Protein AF-A0A3D3HEV9-F1 (afdb_monomer_lite)

pLDDT: mean 81.68, std 17.15, range [24.77, 97.94]

Secondary structure (DSSP, 8-state):
-HHHHHHHHHHHHHHHHHHHHHHHHHHHHHHHHHHHSHHHHH-HHHHHHHHHHHHHHHHHHHHSTTTHHHHHHS-HHHHHHHHHHHHHHHHHHHHHHHHHHHHH--HHHHHHHHHHHHHHHHHHHHHIIIIIHHHHHHHHHHHHHHHHHHHTTS----------------------PPP-------TTTHHHHHHHHHHHHHHHHHHHHHHHHT--GGGGGGHHHHHHHHHHHHHHHHHHHHHHHHHHHHS---------TT--S--S---THHHHHHHHHHHHHHHTT--HHHHHT--HHHHHHHHHHHHHH--GGGHHHHHHHHH-TTS-HHHHHHHHHHHHHHHHHHS-TTTTTTTTTTT---HHHHHHHHHHH-TT---HHHHHHHHT-SSHHHHHHHHHHHHHTT-GGGHHHHHHHTTSTTTHHHHHHHHHHH-HHHHTTTGGGG--TT--HHHHHHHHHHHHHS-HHHHHHHHHHHHHHS-HHHHHHHHHHHHHTT----HHHHHHHHHHHHHHHHHHHHHHHHHHHHHHTT-HHHHHHHHHHHHHHHHHHHHHHHHHH-HHHHHHHS-SS----HHHHHHHHHHHHHH--TTTHHHHHHHHS-SSHHHHHHHHTTTS------SS-HHHHHHTS-TTTS-HHHHHHHHHHHHHHT-S--HHHHHHHHT-S-HHHHHHHHHHHHHH-THHHHTTGGGS-HHHHHHHHHHHHT-S-GGGSHHHHHHHHHHHSTTS-HHHHHHHHHH-EEESS------TTEEEEEEE-TTS-EEEEEEEHHHHHHHHHH-GGGHHHHHHHHHHT------

Radius of gyration: 35.68 Å; chains: 1; bounding box: 74×69×114 Å

Structure (mmCIF, N/CA/C/O backbone):
data_AF-A0A3D3HEV9-F1
#
_entry.id   AF-A0A3D3HEV9-F1
#
loop_
_atom_site.group_PDB
_atom_site.id
_atom_site.type_symbol
_atom_site.label_atom_id
_atom_site.label_alt_id
_atom_site.label_comp_id
_atom_site.label_asym_id
_atom_site.label_entity_id
_atom_site.label_seq_id
_atom_site.pdbx_PDB_ins_code
_atom_site.Cartn_x
_atom_site.Cartn_y
_atom_site.Cartn_z
_atom_site.occupancy
_atom_site.B_iso_or_equiv
_atom_site.auth_seq_id
_atom_site.auth_comp_id
_atom_site.auth_asym_id
_atom_site.auth_atom_id
_atom_site.pdbx_PDB_model_num
ATOM 1 N N . MET A 1 1 ? 18.171 28.756 20.410 1.00 47.81 1 MET A N 1
ATOM 2 C CA . MET A 1 1 ? 16.978 27.870 20.411 1.00 47.81 1 MET A CA 1
ATOM 3 C C . MET A 1 1 ? 17.091 26.664 21.354 1.00 47.81 1 MET A C 1
ATOM 5 O O . MET A 1 1 ? 16.066 26.246 21.878 1.00 47.81 1 MET A O 1
ATOM 9 N N . SER A 1 2 ? 18.293 26.125 21.615 1.00 47.84 2 SER A N 1
ATOM 10 C CA . SER A 1 2 ? 18.543 25.139 22.692 1.00 47.84 2 SER A CA 1
ATOM 11 C C . SER A 1 2 ? 18.054 25.634 24.064 1.00 47.84 2 SER A C 1
ATOM 13 O O . SER A 1 2 ? 17.262 24.965 24.726 1.00 47.84 2 SER A O 1
ATOM 15 N N . ASP A 1 3 ? 18.437 26.858 24.432 1.00 50.62 3 ASP A N 1
ATOM 16 C CA . ASP A 1 3 ? 18.192 27.388 25.782 1.00 50.62 3 ASP A CA 1
ATOM 17 C C . ASP A 1 3 ? 16.736 27.796 26.014 1.00 50.62 3 ASP A C 1
ATOM 19 O O . ASP A 1 3 ? 16.202 27.668 27.112 1.00 50.62 3 ASP A O 1
ATOM 23 N N . THR A 1 4 ? 16.038 28.209 24.955 1.00 56.72 4 THR A N 1
ATOM 24 C CA . THR A 1 4 ? 14.591 28.432 25.010 1.00 56.72 4 THR A CA 1
ATOM 25 C C . THR A 1 4 ? 13.845 27.118 25.228 1.00 56.72 4 THR A C 1
ATOM 27 O O . THR A 1 4 ? 12.918 27.074 26.029 1.00 56.72 4 THR A O 1
ATOM 30 N N . PHE A 1 5 ? 14.269 26.024 24.585 1.00 56.19 5 PHE A N 1
ATOM 31 C CA . PHE A 1 5 ? 13.621 24.719 24.742 1.00 56.19 5 PHE A CA 1
ATOM 32 C C . PHE A 1 5 ? 13.861 24.119 26.137 1.00 56.19 5 PHE A C 1
ATOM 34 O O . PHE A 1 5 ? 12.940 23.558 26.732 1.00 56.19 5 PHE A O 1
ATOM 41 N N . SER A 1 6 ? 15.063 24.289 26.700 1.00 62.12 6 SER A N 1
ATOM 42 C CA . SER A 1 6 ? 15.364 23.849 28.069 1.00 62.12 6 SER A CA 1
ATOM 43 C C . SER A 1 6 ? 14.582 24.652 29.119 1.00 62.12 6 SER A C 1
ATOM 45 O O . SER A 1 6 ? 14.041 24.057 30.054 1.00 62.12 6 SER A O 1
ATOM 47 N N . ALA A 1 7 ? 14.429 25.968 28.927 1.00 62.28 7 ALA A N 1
ATOM 48 C CA . ALA A 1 7 ? 13.611 26.832 29.781 1.00 62.28 7 ALA A CA 1
ATOM 49 C C . ALA A 1 7 ? 12.104 26.509 29.702 1.00 62.28 7 ALA A C 1
ATOM 51 O O . ALA A 1 7 ? 11.393 26.547 30.708 1.00 62.28 7 ALA A O 1
ATOM 52 N N . ILE A 1 8 ? 11.602 26.135 28.522 1.00 62.03 8 ILE A N 1
ATOM 53 C CA . ILE A 1 8 ? 10.216 25.673 28.347 1.00 62.03 8 ILE A CA 1
ATOM 54 C C . ILE A 1 8 ? 10.008 24.329 29.062 1.00 62.03 8 ILE A C 1
ATOM 56 O O . ILE A 1 8 ? 9.010 24.132 29.755 1.00 62.03 8 ILE A O 1
ATOM 60 N N . GLN A 1 9 ? 10.977 23.414 28.973 1.00 66.00 9 GLN A N 1
ATOM 61 C CA . GLN A 1 9 ? 10.880 22.105 29.617 1.00 66.00 9 GLN A CA 1
ATOM 62 C C . GLN A 1 9 ? 10.893 22.199 31.152 1.00 66.00 9 GLN A C 1
ATOM 64 O O . GLN A 1 9 ? 10.229 21.407 31.828 1.00 66.00 9 GLN A O 1
ATOM 69 N N . THR A 1 10 ? 11.646 23.141 31.727 1.00 70.69 10 THR A N 1
ATOM 70 C CA . THR A 1 10 ? 11.640 23.374 33.178 1.00 70.69 10 THR A CA 1
ATOM 71 C C . THR A 1 10 ? 10.323 23.988 33.635 1.00 70.69 10 THR A C 1
ATOM 73 O O . THR A 1 10 ? 9.765 23.503 34.620 1.00 70.69 10 THR A O 1
ATOM 76 N N . ARG A 1 11 ? 9.776 24.966 32.900 1.00 73.38 11 ARG A N 1
ATOM 77 C CA . ARG A 1 11 ? 8.462 25.565 33.186 1.00 73.38 11 ARG A CA 1
ATOM 78 C C . ARG A 1 11 ? 7.336 24.526 33.180 1.00 73.38 11 ARG A C 1
ATOM 80 O O . ARG A 1 11 ? 6.598 24.445 34.161 1.00 73.38 11 ARG A O 1
ATOM 87 N N . SER A 1 12 ? 7.295 23.659 32.168 1.00 69.44 12 SER A N 1
ATOM 88 C CA . SER A 1 12 ? 6.254 22.629 32.063 1.00 69.44 12 SER A CA 1
ATOM 89 C C . SER A 1 12 ? 6.296 21.613 33.197 1.00 69.44 12 SER A C 1
ATOM 91 O O . SER A 1 12 ? 5.265 21.204 33.735 1.00 69.44 12 SER A O 1
ATOM 93 N N . ARG A 1 13 ? 7.499 21.261 33.666 1.00 76.44 13 ARG A N 1
ATOM 94 C CA . ARG A 1 13 ? 7.643 20.397 34.845 1.00 76.44 13 ARG A CA 1
ATOM 95 C C . ARG A 1 13 ? 7.087 21.035 36.111 1.00 76.44 13 ARG A C 1
ATOM 97 O O . ARG A 1 13 ? 6.565 20.301 36.947 1.00 76.44 13 ARG A O 1
ATOM 104 N N . TRP A 1 14 ? 7.214 22.350 36.276 1.00 78.94 14 TRP A N 1
ATOM 105 C CA . TRP A 1 14 ? 6.667 23.047 37.439 1.00 78.94 14 TRP A CA 1
ATOM 106 C C . TRP A 1 14 ? 5.146 23.051 37.418 1.00 78.94 14 TRP A C 1
ATOM 108 O O . TRP A 1 14 ? 4.549 22.590 38.384 1.00 78.94 14 TRP A O 1
ATOM 118 N N . VAL A 1 15 ? 4.531 23.459 36.306 1.00 77.69 15 VAL A N 1
ATOM 119 C CA . VAL A 1 15 ? 3.066 23.460 36.149 1.00 77.69 15 VAL A CA 1
ATOM 120 C C . VAL A 1 15 ? 2.495 22.067 36.404 1.00 77.69 15 VAL A C 1
ATOM 122 O O . VAL A 1 15 ? 1.557 21.897 37.183 1.00 77.69 15 VAL A O 1
ATOM 125 N N . PHE A 1 16 ? 3.121 21.050 35.815 1.00 77.19 16 PHE A N 1
ATOM 126 C CA . PHE A 1 16 ? 2.688 19.672 35.970 1.00 77.19 16 PHE A CA 1
ATOM 127 C C . PHE A 1 16 ? 2.822 19.170 37.418 1.00 77.19 16 PHE A C 1
ATOM 129 O O . PHE A 1 16 ? 1.889 18.579 37.959 1.00 77.19 16 PHE A O 1
ATOM 136 N N . ARG A 1 17 ? 3.951 19.446 38.088 1.00 81.00 17 ARG A N 1
ATOM 137 C CA . ARG A 1 17 ? 4.142 19.101 39.508 1.00 81.00 17 ARG A CA 1
ATOM 138 C C . ARG A 1 17 ? 3.174 19.848 40.420 1.00 81.00 17 ARG A C 1
ATOM 140 O O . ARG A 1 17 ? 2.695 19.254 41.379 1.00 81.00 17 ARG A O 1
ATOM 147 N N . SER A 1 18 ? 2.864 21.107 40.121 1.00 81.31 18 SER A N 1
ATOM 148 C CA . SER A 1 18 ? 1.887 21.902 40.867 1.00 81.31 18 SER A CA 1
ATOM 149 C C . SER A 1 18 ? 0.478 21.326 40.740 1.00 81.31 18 SER A C 1
ATOM 151 O O . SER A 1 18 ? -0.194 21.161 41.753 1.00 81.31 18 SER A O 1
ATOM 153 N N . ALA A 1 19 ? 0.050 20.940 39.536 1.00 79.81 19 ALA A N 1
ATOM 154 C CA . ALA A 1 19 ? -1.237 20.274 39.336 1.00 79.81 19 ALA A CA 1
ATOM 155 C C . ALA A 1 19 ? -1.311 18.927 40.069 1.00 79.81 19 ALA A C 1
ATOM 157 O O . ALA A 1 19 ? -2.301 18.633 40.735 1.00 79.81 19 ALA A O 1
ATOM 158 N N . GLN A 1 20 ? -0.232 18.140 40.030 1.00 80.69 20 GLN A N 1
ATOM 159 C CA . GLN A 1 20 ? -0.152 16.888 40.781 1.00 80.69 20 GLN A CA 1
ATOM 160 C C . GLN A 1 20 ? -0.212 17.100 42.290 1.00 80.69 20 GLN A C 1
ATOM 162 O O . GLN A 1 20 ? -0.960 16.402 42.970 1.00 80.69 20 GLN A O 1
ATOM 167 N N . ALA A 1 21 ? 0.544 18.064 42.813 1.00 83.62 21 ALA A N 1
ATOM 168 C CA . ALA A 1 21 ? 0.503 18.412 44.225 1.00 83.62 21 ALA A CA 1
ATOM 169 C C . ALA A 1 21 ? -0.914 18.832 44.633 1.00 83.62 21 ALA A C 1
ATOM 171 O O . ALA A 1 21 ? -1.434 18.319 45.619 1.00 83.62 21 ALA A O 1
ATOM 172 N N . MET A 1 22 ? -1.578 19.671 43.833 1.00 84.31 22 MET A N 1
ATOM 173 C CA . MET A 1 22 ? -2.960 20.083 44.079 1.00 84.31 22 MET A CA 1
ATOM 174 C C . MET A 1 22 ? -3.942 18.911 44.056 1.00 84.31 22 MET A C 1
ATOM 176 O O . MET A 1 22 ? -4.799 18.835 44.933 1.00 84.31 22 MET A O 1
ATOM 180 N N . MET A 1 23 ? -3.808 17.963 43.125 1.00 83.56 23 MET A N 1
ATOM 181 C CA . MET A 1 23 ? -4.648 16.760 43.105 1.00 83.56 23 MET A CA 1
ATOM 182 C C . MET A 1 23 ? -4.414 15.873 44.332 1.00 83.56 23 MET A C 1
ATOM 184 O O . MET A 1 23 ? -5.381 15.384 44.914 1.00 83.56 23 MET A O 1
ATOM 188 N N . VAL A 1 24 ? -3.158 15.681 44.750 1.00 85.62 24 VAL A N 1
ATOM 189 C CA . VAL A 1 24 ? -2.804 14.904 45.951 1.00 85.62 24 VAL A CA 1
ATOM 190 C C . VAL A 1 24 ? -3.357 15.572 47.209 1.00 85.62 24 VAL A C 1
ATOM 192 O O . VAL A 1 24 ? -3.979 14.895 48.022 1.00 85.62 24 VAL A O 1
ATOM 195 N N . ILE A 1 25 ? -3.195 16.891 47.339 1.00 86.44 25 ILE A N 1
ATOM 196 C CA . ILE A 1 25 ? -3.716 17.680 48.463 1.00 86.44 25 ILE A CA 1
ATOM 197 C C . ILE A 1 25 ? -5.242 17.618 48.498 1.00 86.44 25 ILE A C 1
ATOM 199 O O . ILE A 1 25 ? -5.814 17.309 49.537 1.00 86.44 25 ILE A O 1
ATOM 203 N N . THR A 1 26 ? -5.910 17.855 47.367 1.00 86.44 26 THR A N 1
ATOM 204 C CA . THR A 1 26 ? -7.379 17.840 47.297 1.00 86.44 26 THR A CA 1
ATOM 205 C C . THR A 1 26 ? -7.926 16.447 47.596 1.00 86.44 26 THR A C 1
ATOM 207 O O . THR A 1 26 ? -8.893 16.303 48.334 1.00 86.44 26 THR A O 1
ATOM 210 N N . THR A 1 27 ? -7.264 15.401 47.098 1.00 87.44 27 THR A N 1
ATOM 211 C CA . THR A 1 27 ? -7.624 14.009 47.395 1.00 87.44 27 THR A CA 1
ATOM 212 C C . THR A 1 27 ? -7.443 13.678 48.875 1.00 87.44 27 THR A C 1
ATOM 214 O O . THR A 1 27 ? -8.326 13.067 49.476 1.00 87.44 27 THR A O 1
ATOM 217 N N . ALA A 1 28 ? -6.334 14.108 49.481 1.00 85.12 28 ALA A N 1
ATOM 218 C CA . ALA A 1 28 ? -6.087 13.928 50.906 1.00 85.12 28 ALA A CA 1
ATOM 219 C C . ALA A 1 28 ? -7.110 14.688 51.764 1.00 85.12 28 ALA A C 1
ATOM 221 O O . ALA A 1 28 ? -7.599 14.147 52.752 1.00 85.12 28 ALA A O 1
ATOM 222 N N . LEU A 1 29 ? -7.483 15.905 51.354 1.00 86.12 29 LEU A N 1
ATOM 223 C CA . LEU A 1 29 ? -8.503 16.714 52.018 1.00 86.12 29 LEU A CA 1
ATOM 224 C C . LEU A 1 29 ? -9.887 16.063 51.927 1.00 86.12 29 LEU A C 1
ATOM 226 O O . LEU A 1 29 ? -10.583 15.984 52.932 1.00 86.12 29 LEU A O 1
ATOM 230 N N . ILE A 1 30 ? -10.265 15.547 50.751 1.00 87.31 30 ILE A N 1
ATOM 231 C CA . ILE A 1 30 ? -11.503 14.781 50.562 1.00 87.31 30 ILE A CA 1
ATOM 232 C C . ILE A 1 30 ? -11.519 13.552 51.479 1.00 87.31 30 ILE A C 1
ATOM 234 O O . ILE A 1 30 ? -12.519 13.310 52.149 1.00 87.31 30 ILE A O 1
ATOM 238 N N . LEU A 1 31 ? -10.422 12.789 51.538 1.00 85.38 31 LEU A N 1
ATOM 239 C CA . LEU A 1 31 ? -10.304 11.620 52.418 1.00 85.38 31 LEU A CA 1
ATOM 240 C C . LEU A 1 31 ? -10.447 12.002 53.895 1.00 85.38 31 LEU A C 1
ATOM 242 O O . LEU A 1 31 ? -11.214 11.362 54.608 1.00 85.38 31 LEU A O 1
ATOM 246 N N . ALA A 1 32 ? -9.763 13.059 54.336 1.00 83.44 32 ALA A N 1
ATOM 247 C CA . ALA A 1 32 ? -9.844 13.546 55.711 1.00 83.44 32 ALA A CA 1
ATOM 248 C C . ALA A 1 32 ? -11.256 14.049 56.063 1.00 83.44 32 ALA A C 1
ATOM 250 O O . ALA A 1 32 ? -11.784 13.731 57.128 1.00 83.44 32 ALA A O 1
ATOM 251 N N . LEU A 1 33 ? -11.908 14.767 55.144 1.00 84.19 33 LEU A N 1
ATOM 252 C CA . LEU A 1 33 ? -13.296 15.206 55.298 1.00 84.19 33 LEU A CA 1
ATOM 253 C C . LEU A 1 33 ? -14.249 14.020 55.430 1.00 84.19 33 LEU A C 1
ATOM 255 O O . LEU A 1 33 ? -15.082 14.022 56.327 1.00 84.19 33 LEU A O 1
ATOM 259 N N . LEU A 1 34 ? -14.098 12.990 54.590 1.00 85.62 34 LEU A N 1
ATOM 260 C CA . LEU A 1 34 ? -14.912 11.775 54.658 1.00 85.62 34 LEU A CA 1
ATOM 261 C C . LEU A 1 34 ? -14.765 11.050 56.001 1.00 85.62 34 LEU A C 1
ATOM 263 O O . LEU A 1 34 ? -15.749 10.500 56.489 1.00 85.62 34 LEU A O 1
ATOM 267 N N . THR A 1 35 ? -13.567 11.055 56.596 1.00 84.06 35 THR A N 1
ATOM 268 C CA . THR A 1 35 ? -13.338 10.450 57.918 1.00 84.06 35 THR A CA 1
ATOM 269 C C . THR A 1 35 ? -13.926 11.258 59.072 1.00 84.06 35 THR A C 1
ATOM 271 O O . THR A 1 35 ? -14.199 10.689 60.127 1.00 84.06 35 THR A O 1
ATOM 274 N N . ASP A 1 36 ? -14.145 12.562 58.882 1.00 83.12 36 ASP A N 1
ATOM 275 C CA . ASP A 1 36 ? -14.698 13.444 59.915 1.00 83.12 36 ASP A CA 1
ATOM 276 C C . ASP A 1 36 ? -16.238 13.500 59.904 1.00 83.12 36 ASP A C 1
ATOM 278 O O . ASP A 1 36 ? -16.845 14.019 60.841 1.00 83.12 36 ASP A O 1
ATOM 282 N N . LEU A 1 37 ? -16.882 12.924 58.878 1.00 84.88 37 LEU A N 1
ATOM 283 C CA . LEU A 1 37 ? -18.342 12.875 58.760 1.00 84.88 37 LEU A CA 1
ATOM 284 C C . LEU A 1 37 ? -18.978 12.104 59.919 1.00 84.88 37 LEU A C 1
ATOM 286 O O . LEU A 1 37 ? -18.507 11.032 60.320 1.00 84.88 37 LEU A O 1
ATOM 290 N N . SER A 1 38 ? -20.124 12.598 60.391 1.00 79.44 38 SER A N 1
ATOM 291 C CA . SER A 1 38 ? -20.880 11.981 61.487 1.00 79.44 38 SER A CA 1
ATOM 292 C C . SER A 1 38 ? -21.199 10.495 61.234 1.00 79.44 38 SER A C 1
ATOM 294 O O . SER A 1 38 ? -21.020 9.644 62.109 1.00 79.44 38 SER A O 1
ATOM 296 N N . LEU A 1 39 ? -21.571 10.166 59.993 1.00 77.56 39 LEU A N 1
ATOM 297 C CA . LEU A 1 39 ? -21.853 8.811 59.510 1.00 77.56 39 LEU A CA 1
ATOM 298 C C . LEU A 1 39 ? -20.636 7.878 59.557 1.00 77.56 39 LEU A C 1
ATOM 300 O O . LEU A 1 39 ? -20.777 6.692 59.868 1.00 77.56 39 LEU A O 1
ATOM 304 N N . PHE A 1 40 ? -19.441 8.399 59.271 1.00 82.19 40 PHE A N 1
ATOM 305 C CA . PHE A 1 40 ? -18.214 7.608 59.324 1.00 82.19 40 PHE A CA 1
ATOM 306 C C . PHE A 1 40 ? -17.815 7.305 60.767 1.00 82.19 40 PHE A C 1
ATOM 308 O O . PHE A 1 40 ? -17.458 6.169 61.072 1.00 82.19 40 PHE A O 1
ATOM 315 N N . ARG A 1 41 ? -17.938 8.283 61.674 1.00 83.75 41 ARG A N 1
ATOM 316 C CA . ARG A 1 41 ? -17.659 8.082 63.106 1.00 83.75 41 ARG A CA 1
ATOM 317 C C . ARG A 1 41 ? -18.574 7.029 63.734 1.00 83.75 41 ARG A C 1
ATOM 319 O O . ARG A 1 41 ? -18.121 6.268 64.583 1.00 83.75 41 ARG A O 1
ATOM 326 N N . ALA A 1 42 ? -19.838 6.974 63.312 1.00 86.19 42 ALA A N 1
ATOM 327 C CA . ALA A 1 42 ? -20.803 6.004 63.822 1.00 86.19 42 ALA A CA 1
ATOM 328 C C . ALA A 1 42 ? -20.551 4.579 63.297 1.00 86.19 42 ALA A C 1
ATOM 330 O O . ALA A 1 42 ? -20.544 3.624 64.072 1.00 86.19 42 ALA A O 1
ATOM 331 N N . THR A 1 43 ? -20.352 4.422 61.983 1.00 87.38 43 THR A N 1
ATOM 332 C CA . THR A 1 43 ? -20.224 3.103 61.337 1.00 87.38 43 THR A CA 1
ATOM 333 C C . THR A 1 43 ? -19.189 3.123 60.203 1.00 87.38 43 THR A C 1
ATOM 335 O O . THR A 1 43 ? -19.560 3.098 59.023 1.00 87.38 43 THR A O 1
ATOM 338 N N . PRO A 1 44 ? -17.880 3.130 60.518 1.00 84.31 44 PRO A N 1
ATOM 339 C CA . PRO A 1 44 ? -16.830 3.386 59.528 1.00 84.31 44 PRO A CA 1
ATOM 340 C C . PRO A 1 44 ? -16.737 2.291 58.458 1.00 84.31 44 PRO A C 1
ATOM 342 O O . PRO A 1 44 ? -16.595 2.590 57.273 1.00 84.31 44 PRO A O 1
ATOM 345 N N . LEU A 1 45 ? -16.878 1.017 58.849 1.00 85.50 45 LEU A N 1
ATOM 346 C CA . LEU A 1 45 ? -16.797 -0.122 57.925 1.00 85.50 45 LEU A CA 1
ATOM 347 C C . LEU A 1 45 ? -17.948 -0.138 56.914 1.00 85.50 45 LEU A C 1
ATOM 349 O O . LEU A 1 45 ? -17.721 -0.333 55.721 1.00 85.50 45 LEU A O 1
ATOM 353 N N . LEU A 1 46 ? -19.178 0.091 57.384 1.00 83.69 46 LEU A N 1
ATOM 354 C CA . LEU A 1 46 ? -20.363 0.097 56.528 1.00 83.69 46 LEU A CA 1
ATOM 355 C C . LEU A 1 46 ? -20.307 1.265 55.539 1.00 83.69 46 LEU A C 1
ATOM 357 O O . LEU A 1 46 ? -20.520 1.070 54.345 1.00 83.69 46 LEU A O 1
ATOM 361 N N . TYR A 1 47 ? -19.959 2.460 56.023 1.00 84.44 47 TYR A N 1
ATOM 362 C CA . TYR A 1 47 ? -19.828 3.641 55.178 1.00 84.44 47 TYR A CA 1
ATOM 363 C C . TYR A 1 47 ? -18.739 3.464 54.110 1.00 84.44 47 TYR A C 1
ATOM 365 O O . TYR A 1 47 ? -18.981 3.740 52.936 1.00 84.44 47 TYR A O 1
ATOM 373 N N . ALA A 1 48 ? -17.562 2.947 54.485 1.00 83.25 48 ALA A N 1
ATOM 374 C CA . ALA A 1 48 ? -16.478 2.686 53.541 1.00 83.25 48 ALA A CA 1
ATOM 375 C C . ALA A 1 48 ? -16.883 1.671 52.457 1.00 83.25 48 ALA A C 1
ATOM 377 O O . ALA A 1 48 ? -16.574 1.876 51.284 1.00 83.25 48 ALA A O 1
ATOM 378 N N . LEU A 1 49 ? -17.613 0.611 52.825 1.00 84.19 49 LEU A N 1
ATOM 379 C CA . LEU A 1 49 ? -18.100 -0.402 51.886 1.00 84.19 49 LEU A CA 1
ATOM 380 C C . LEU A 1 49 ? -19.131 0.179 50.908 1.00 84.19 49 LEU A C 1
ATOM 382 O O . LEU A 1 49 ? -19.047 -0.075 49.706 1.00 84.19 49 LEU A O 1
ATOM 386 N N . ILE A 1 50 ? -20.061 1.004 51.399 1.00 85.38 50 ILE A N 1
ATOM 387 C CA . ILE A 1 50 ? -21.053 1.695 50.562 1.00 85.38 50 ILE A CA 1
ATOM 388 C C . ILE A 1 50 ? -20.359 2.662 49.600 1.00 85.38 50 ILE A C 1
ATOM 390 O O . ILE A 1 50 ? -20.634 2.631 48.402 1.00 85.38 50 ILE A O 1
ATOM 394 N N . LEU A 1 51 ? -19.423 3.479 50.089 1.00 83.19 51 LEU A N 1
ATOM 395 C CA . LEU A 1 51 ? -18.691 4.435 49.261 1.00 83.19 51 LEU A CA 1
ATOM 396 C C . LEU A 1 51 ? -17.863 3.722 48.184 1.00 83.19 51 LEU A C 1
ATOM 398 O O . LEU A 1 51 ? -17.904 4.114 47.020 1.00 83.19 51 LEU A O 1
ATOM 402 N N . ALA A 1 52 ? -17.167 2.640 48.542 1.00 84.62 52 ALA A N 1
ATOM 403 C CA . ALA A 1 52 ? -16.436 1.810 47.588 1.00 84.62 52 ALA A CA 1
ATOM 404 C C . ALA A 1 52 ? -17.371 1.192 46.535 1.00 84.62 52 ALA A C 1
ATOM 406 O O . ALA A 1 52 ? -17.040 1.184 45.347 1.00 84.62 52 ALA A O 1
ATOM 407 N N . GLY A 1 53 ? -18.556 0.730 46.948 1.00 85.56 53 GLY A N 1
ATOM 408 C CA . GLY A 1 53 ? -19.604 0.244 46.053 1.00 85.56 53 GLY A CA 1
ATOM 409 C C . GLY A 1 53 ? -20.085 1.318 45.077 1.00 85.56 53 GLY A C 1
ATOM 410 O O . GLY A 1 53 ? -20.167 1.055 43.879 1.00 85.56 53 GLY A O 1
ATOM 411 N N . ILE A 1 54 ? -20.325 2.543 45.557 1.00 86.00 54 ILE A N 1
ATOM 412 C CA . ILE A 1 54 ? -20.735 3.681 44.723 1.00 86.00 54 ILE A CA 1
ATOM 413 C C . ILE A 1 54 ? -19.623 4.065 43.750 1.00 86.00 54 ILE A C 1
ATOM 415 O O . ILE A 1 54 ? -19.910 4.202 42.570 1.00 86.00 54 ILE A O 1
ATOM 419 N N . VAL A 1 55 ? -18.373 4.205 44.202 1.00 85.38 55 VAL A N 1
ATOM 420 C CA . VAL A 1 55 ? -17.225 4.556 43.341 1.00 85.38 55 VAL A CA 1
ATOM 421 C C . VAL A 1 55 ? -16.986 3.488 42.275 1.00 85.38 55 VAL A C 1
ATOM 423 O O . VAL A 1 55 ? -16.757 3.796 41.108 1.00 85.38 55 VAL A O 1
ATOM 426 N N . THR A 1 56 ? -17.077 2.211 42.649 1.00 83.00 56 THR A N 1
ATOM 427 C CA . THR A 1 56 ? -16.911 1.105 41.697 1.00 83.00 56 THR A CA 1
ATOM 428 C C . THR A 1 56 ? -18.081 1.053 40.718 1.00 83.00 56 THR A C 1
ATOM 430 O O . THR A 1 56 ? -17.871 0.903 39.517 1.00 83.00 56 THR A O 1
ATOM 433 N N . GLY A 1 57 ? -19.313 1.213 41.209 1.00 84.56 57 GLY A N 1
ATOM 434 C CA . GLY A 1 57 ? -20.531 1.201 40.405 1.00 84.56 57 GLY A CA 1
ATOM 435 C C . GLY A 1 57 ? -20.611 2.381 39.439 1.00 84.56 57 GLY A C 1
ATOM 436 O O . GLY A 1 57 ? -20.851 2.180 38.251 1.00 84.56 57 GLY A O 1
ATOM 437 N N . SER A 1 58 ? -20.343 3.600 39.904 1.00 81.94 58 SER A N 1
ATOM 438 C CA . SER A 1 58 ? -20.308 4.798 39.066 1.00 81.94 58 SER A CA 1
ATOM 439 C C . SER A 1 58 ? -19.106 4.779 38.124 1.00 81.94 58 SER A C 1
ATOM 441 O O . SER A 1 58 ? -19.269 5.085 36.949 1.00 81.94 58 SER A O 1
ATOM 443 N N . GLY A 1 59 ? -17.933 4.314 38.565 1.00 80.25 59 GLY A N 1
ATOM 444 C CA . GLY A 1 59 ? -16.775 4.077 37.703 1.00 80.25 59 GLY A CA 1
ATOM 445 C C . GLY A 1 59 ? -17.078 3.075 36.585 1.00 80.25 59 GLY A C 1
ATOM 446 O O . GLY A 1 59 ? -16.738 3.317 35.426 1.00 80.25 59 GLY A O 1
ATOM 447 N N . LEU A 1 60 ? -17.789 1.986 36.896 1.00 78.81 60 LEU A N 1
ATOM 448 C CA . LEU A 1 60 ? -18.296 1.038 35.904 1.00 78.81 60 LEU A CA 1
ATOM 449 C C . LEU A 1 60 ? -19.351 1.674 34.997 1.00 78.81 60 LEU A C 1
ATOM 451 O O . LEU A 1 60 ? -19.278 1.453 33.797 1.00 78.81 60 LEU A O 1
ATOM 455 N N . MET A 1 61 ? -20.287 2.482 35.507 1.00 78.81 61 MET A N 1
ATOM 456 C CA . MET A 1 61 ? -21.276 3.186 34.674 1.00 78.81 61 MET A CA 1
ATOM 457 C C . MET A 1 61 ? -20.635 4.216 33.738 1.00 78.81 61 MET A C 1
ATOM 459 O O . MET A 1 61 ? -21.050 4.321 32.588 1.00 78.81 61 MET A O 1
ATOM 463 N N . ILE A 1 62 ? -19.611 4.937 34.202 1.00 76.06 62 ILE A N 1
ATOM 464 C CA . ILE A 1 62 ? -18.820 5.885 33.404 1.00 76.06 62 ILE A CA 1
ATOM 465 C C . ILE A 1 62 ? -18.029 5.129 32.331 1.00 76.06 62 ILE A C 1
ATOM 467 O O . ILE A 1 62 ? -17.932 5.584 31.191 1.00 76.06 62 ILE A O 1
ATOM 471 N N . ARG A 1 63 ? -17.479 3.959 32.680 1.00 69.12 63 ARG A N 1
ATOM 472 C CA . ARG A 1 63 ? -16.752 3.085 31.751 1.00 69.12 63 ARG A CA 1
ATOM 473 C C . ARG A 1 63 ? -17.681 2.378 30.760 1.00 69.12 63 ARG A C 1
ATOM 475 O O . ARG A 1 63 ? -17.252 2.061 29.652 1.00 69.12 63 ARG A O 1
ATOM 482 N N . ASN A 1 64 ? -18.921 2.094 31.147 1.00 63.59 64 ASN A N 1
ATOM 483 C CA . ASN A 1 64 ? -19.888 1.381 30.325 1.00 63.59 64 ASN A CA 1
ATOM 484 C C . ASN A 1 64 ? -20.596 2.337 29.344 1.00 63.59 64 ASN A C 1
ATOM 486 O O . ASN A 1 64 ? -20.735 3.534 29.579 1.00 63.59 64 ASN A O 1
ATOM 490 N N . ARG A 1 65 ? -21.032 1.791 28.205 1.00 54.56 65 ARG A N 1
ATOM 491 C CA . ARG A 1 65 ? -21.350 2.463 26.923 1.00 54.56 65 ARG A CA 1
ATOM 492 C C . ARG A 1 65 ? -22.285 3.691 26.935 1.00 54.56 65 ARG A C 1
ATOM 494 O O . ARG A 1 65 ? -22.355 4.359 25.910 1.00 54.56 65 ARG A O 1
ATOM 501 N N . TYR A 1 66 ? -22.988 4.003 28.025 1.00 53.25 66 TYR A N 1
ATOM 502 C CA . TYR A 1 66 ? -24.057 5.015 28.049 1.00 53.25 66 TYR A CA 1
ATOM 503 C C . TYR A 1 66 ? -23.575 6.471 28.197 1.00 53.25 66 TYR A C 1
ATOM 505 O O . TYR A 1 66 ? -24.132 7.347 27.543 1.00 53.25 66 TYR A O 1
ATOM 513 N N . TYR A 1 67 ? -22.521 6.748 28.976 1.00 54.84 67 TYR A N 1
ATOM 514 C CA . TYR A 1 67 ? -21.936 8.105 29.081 1.00 54.84 67 TYR A CA 1
ATOM 515 C C . TYR A 1 67 ? -20.803 8.355 28.076 1.00 54.84 67 TYR A C 1
ATOM 517 O O . TYR A 1 67 ? -20.390 9.496 27.850 1.00 54.84 67 TYR A O 1
ATOM 525 N N . LEU A 1 68 ? -20.327 7.284 27.438 1.00 53.94 68 LEU A N 1
ATOM 526 C CA . LEU A 1 68 ? -19.234 7.299 26.476 1.00 53.94 68 LEU A CA 1
ATOM 527 C C . LEU A 1 68 ? -19.456 8.274 25.313 1.00 53.94 68 LEU A C 1
ATOM 529 O O . LEU A 1 68 ? -18.528 9.020 25.062 1.00 53.94 68 LEU A O 1
ATOM 533 N N . PRO A 1 69 ? -20.616 8.398 24.643 1.00 53.97 69 PRO A N 1
ATOM 534 C CA . PRO A 1 69 ? -20.742 9.326 23.511 1.00 53.97 69 PRO A CA 1
ATOM 535 C C . PRO A 1 69 ? -20.464 10.790 23.894 1.00 53.97 69 PRO A C 1
ATOM 537 O O . PRO A 1 69 ? -19.805 11.519 23.152 1.00 53.97 69 PRO A O 1
ATOM 540 N N . LEU A 1 70 ? -20.911 11.207 25.086 1.00 55.47 70 LEU A N 1
ATOM 541 C CA . LEU A 1 70 ? -20.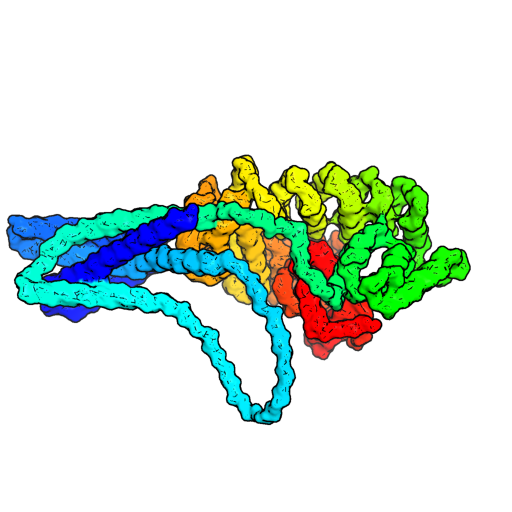703 12.561 25.600 1.00 55.47 70 LEU A CA 1
ATOM 542 C C . LEU A 1 70 ? -19.252 12.759 26.081 1.00 55.47 70 LEU A C 1
ATOM 544 O O . LEU A 1 70 ? -18.597 13.727 25.699 1.00 55.47 70 LEU A O 1
ATOM 548 N N . LEU A 1 71 ? -18.722 11.809 26.864 1.00 53.94 71 LEU A N 1
ATOM 549 C CA . LEU A 1 71 ? -17.354 11.836 27.412 1.00 53.94 71 LEU A CA 1
ATOM 550 C C . LEU A 1 71 ? -16.251 11.581 26.372 1.00 53.94 71 LEU A C 1
ATOM 552 O O . LEU A 1 71 ? -15.099 11.961 26.574 1.00 53.94 71 LEU A O 1
ATOM 556 N N . ARG A 1 72 ? -16.583 10.941 25.254 1.00 53.22 72 ARG A N 1
ATOM 557 C CA . ARG A 1 72 ? -15.656 10.594 24.170 1.00 53.22 72 ARG A CA 1
ATOM 558 C C . ARG A 1 72 ? -15.454 11.745 23.195 1.00 53.22 72 ARG A C 1
ATOM 560 O O . ARG A 1 72 ? -14.336 11.958 22.735 1.00 53.22 72 ARG A O 1
ATOM 567 N N . ASN A 1 73 ? -16.493 12.554 22.986 1.00 54.16 73 ASN A N 1
ATOM 568 C CA . ASN A 1 73 ? -16.379 13.822 22.266 1.00 54.16 73 ASN A CA 1
ATOM 569 C C . ASN A 1 73 ? -15.650 14.901 23.082 1.00 54.16 73 ASN A C 1
ATOM 571 O O . ASN A 1 73 ? -15.053 15.817 22.501 1.00 54.16 73 ASN A O 1
ATOM 575 N N . LEU A 1 74 ? -15.649 14.787 24.416 1.00 56.38 74 LEU A N 1
ATOM 576 C CA . LEU A 1 74 ? -14.897 15.682 25.288 1.00 56.38 74 LEU A CA 1
ATOM 577 C C . LEU A 1 74 ? -13.389 15.558 24.994 1.00 56.38 74 LEU A C 1
ATOM 579 O O . LEU A 1 74 ? -12.782 14.492 25.107 1.00 56.38 74 LEU A O 1
ATOM 583 N N . ARG A 1 75 ? -12.804 16.687 24.563 1.00 64.75 75 ARG A N 1
ATOM 584 C CA . ARG A 1 75 ? -11.377 16.870 24.222 1.00 64.75 75 ARG A CA 1
ATOM 585 C C . ARG A 1 75 ? -10.466 16.433 25.378 1.00 64.75 75 ARG A C 1
ATOM 587 O O . ARG A 1 75 ? -10.937 16.291 26.502 1.00 64.75 75 ARG A O 1
ATOM 594 N N . LEU A 1 76 ? -9.152 16.324 25.157 1.00 63.56 76 LEU A N 1
ATOM 595 C CA . LEU A 1 76 ? -8.183 16.114 26.250 1.00 63.56 76 LEU A CA 1
ATOM 596 C C . LEU A 1 76 ? -8.387 17.155 27.374 1.00 63.56 76 LEU A C 1
ATOM 598 O O . LEU A 1 76 ? -8.433 16.808 28.552 1.00 63.56 76 LEU A O 1
ATOM 602 N N . ARG A 1 77 ? -8.706 18.396 26.974 1.00 65.56 77 ARG A N 1
ATOM 603 C CA . ARG A 1 77 ? -9.200 19.477 27.841 1.00 65.56 77 ARG A CA 1
ATOM 604 C C . ARG A 1 77 ? -10.444 19.110 28.647 1.00 65.56 77 ARG A C 1
ATOM 606 O O . ARG A 1 77 ? -10.465 19.315 29.849 1.00 65.56 77 ARG A O 1
ATOM 613 N N . GLY A 1 78 ? -11.468 18.563 27.995 1.00 70.94 78 GLY A N 1
ATOM 614 C CA . GLY A 1 78 ? -12.705 18.143 28.653 1.00 70.94 78 GLY A CA 1
ATOM 615 C C . GLY A 1 78 ? -12.502 16.963 29.604 1.00 70.94 78 GLY A C 1
ATOM 616 O O . GLY A 1 78 ? -13.134 16.926 30.649 1.00 70.94 78 GLY A O 1
ATOM 617 N N . LYS A 1 79 ? -11.591 16.037 29.277 1.00 77.25 79 LYS A N 1
ATOM 618 C CA . LYS A 1 79 ? -11.257 14.876 30.114 1.00 77.25 79 LYS A CA 1
ATOM 619 C C . LYS A 1 79 ? -10.519 15.268 31.395 1.00 77.25 79 LYS A C 1
ATOM 621 O O . LYS A 1 79 ? -10.865 14.761 32.455 1.00 77.25 79 LYS A O 1
ATOM 626 N N . LEU A 1 80 ? -9.548 16.180 31.311 1.00 78.81 80 LEU A N 1
ATOM 627 C CA . LEU A 1 80 ? -8.842 16.698 32.490 1.00 78.81 80 LEU A CA 1
ATOM 628 C C . LEU A 1 80 ? -9.802 17.467 33.414 1.00 78.81 80 LEU A C 1
ATOM 630 O O . LEU A 1 80 ? -9.919 17.138 34.589 1.00 78.81 80 LEU A O 1
ATOM 634 N N . ILE A 1 81 ? -10.604 18.360 32.825 1.00 83.56 81 ILE A N 1
ATOM 635 C CA . ILE A 1 81 ? -11.570 19.236 33.510 1.00 83.56 81 ILE A CA 1
ATOM 636 C C . ILE A 1 81 ? -12.735 18.487 34.173 1.00 83.56 81 ILE A C 1
ATOM 638 O O . ILE A 1 81 ? -13.369 19.023 35.080 1.00 83.56 81 ILE A O 1
ATOM 642 N N . LEU A 1 82 ? -13.039 17.260 33.748 1.00 84.12 82 LEU A N 1
ATOM 643 C CA . LEU A 1 82 ? -14.252 16.558 34.158 1.00 84.12 82 LEU A CA 1
ATOM 644 C C . LEU A 1 82 ? -14.310 16.273 35.662 1.00 84.12 82 LEU A C 1
ATOM 646 O O . LEU A 1 82 ? -15.350 16.498 36.278 1.00 84.12 82 LEU A O 1
ATOM 650 N N . ALA A 1 83 ? -13.211 15.799 36.256 1.00 85.88 83 ALA A N 1
ATOM 651 C CA . ALA A 1 83 ? -13.186 15.520 37.687 1.00 85.88 83 ALA A CA 1
ATOM 652 C C . ALA A 1 83 ? -13.298 16.813 38.516 1.00 85.88 83 ALA A C 1
ATOM 654 O O . ALA A 1 83 ? -14.192 16.874 39.364 1.00 85.88 83 ALA A O 1
ATOM 655 N N . PRO A 1 84 ? -12.512 17.881 38.255 1.00 86.56 84 PRO A N 1
ATOM 656 C CA . PRO A 1 84 ? -12.666 19.142 38.981 1.00 86.56 84 PRO A CA 1
ATOM 657 C C . PRO A 1 84 ? -14.042 19.774 38.787 1.00 86.56 84 PRO A C 1
ATOM 659 O O . PRO A 1 84 ? -14.611 20.307 39.732 1.00 86.56 84 PRO A O 1
ATOM 662 N N . LEU A 1 85 ? -14.620 19.673 37.589 1.00 88.12 85 LEU A N 1
ATOM 663 C CA . LEU A 1 85 ? -15.964 20.168 37.318 1.00 88.12 85 LEU A CA 1
ATOM 664 C C . LEU A 1 85 ? -17.022 19.395 38.114 1.00 88.12 85 LEU A C 1
ATOM 666 O O . LEU A 1 85 ? -17.893 20.012 38.720 1.00 88.12 85 LEU A O 1
ATOM 670 N N . ALA A 1 86 ? -16.942 18.062 38.149 1.00 86.81 86 ALA A N 1
ATOM 671 C CA . ALA A 1 86 ? -17.849 17.238 38.946 1.00 86.81 86 ALA A CA 1
ATOM 672 C C . ALA A 1 86 ? -17.732 17.563 40.441 1.00 86.81 86 ALA A C 1
ATOM 674 O O . ALA A 1 86 ? -18.748 17.712 41.122 1.00 86.81 86 ALA A O 1
ATOM 675 N N . LEU A 1 87 ? -16.501 17.746 40.933 1.00 89.12 87 LEU A N 1
ATOM 676 C CA . LEU A 1 87 ? -16.251 18.188 42.300 1.00 89.12 87 LEU A CA 1
ATOM 677 C C . LEU A 1 87 ? -16.867 19.567 42.550 1.00 89.12 87 LEU A C 1
ATOM 679 O O . LEU A 1 87 ? -17.542 19.741 43.557 1.00 89.12 87 LEU A O 1
ATOM 683 N N . LEU A 1 88 ? -16.699 20.532 41.643 1.00 90.19 88 LEU A N 1
ATOM 684 C CA . LEU A 1 88 ? -17.254 21.881 41.774 1.00 90.19 88 LEU A CA 1
ATOM 685 C C . LEU A 1 88 ? -18.786 21.869 41.835 1.00 90.19 88 LEU A C 1
ATOM 687 O O . LEU A 1 88 ? -19.371 22.462 42.738 1.00 90.19 88 LEU A O 1
ATOM 691 N N . VAL A 1 89 ? -19.431 21.166 40.899 1.00 90.12 89 VAL A N 1
ATOM 692 C CA . VAL A 1 89 ? -20.897 21.093 40.789 1.00 90.12 89 VAL A CA 1
ATOM 693 C C . VAL A 1 89 ? -21.524 20.467 42.036 1.00 90.12 89 VAL A C 1
ATOM 695 O O . VAL A 1 89 ? -22.595 20.898 42.454 1.00 90.12 89 VAL A O 1
ATOM 698 N N . LEU A 1 90 ? -20.863 19.480 42.647 1.00 88.69 90 LEU A N 1
ATOM 699 C CA . LEU A 1 90 ? -21.384 18.776 43.823 1.00 88.69 90 LEU A CA 1
ATOM 700 C C . LEU A 1 90 ? -20.967 19.419 45.155 1.00 88.69 90 LEU A C 1
ATOM 702 O O . LEU A 1 90 ? -21.733 19.375 46.116 1.00 88.69 90 LEU A O 1
ATOM 706 N N . SER A 1 91 ? -19.790 20.048 45.225 1.00 89.00 91 SER A N 1
ATOM 707 C CA . SER A 1 91 ? -19.293 20.694 46.450 1.00 89.00 91 SER A CA 1
ATOM 708 C C . SER A 1 91 ? -19.811 22.117 46.650 1.00 89.00 91 SER A C 1
ATOM 710 O O . SER A 1 91 ? -19.933 22.547 47.794 1.00 89.00 91 SER A O 1
ATOM 712 N N . ALA A 1 92 ? -20.165 22.849 45.587 1.00 88.88 92 ALA A N 1
ATOM 713 C CA . ALA A 1 92 ? -20.707 24.201 45.729 1.00 88.88 92 ALA A CA 1
ATOM 714 C C . ALA A 1 92 ? -22.047 24.229 46.498 1.00 88.88 92 ALA A C 1
ATOM 716 O O . ALA A 1 92 ? -22.155 25.011 47.445 1.00 88.88 92 ALA A O 1
ATOM 717 N N . PRO A 1 93 ? -23.037 23.355 46.208 1.00 89.50 93 PRO A N 1
ATOM 718 C CA . PRO A 1 93 ? -24.238 23.241 47.033 1.00 89.50 93 PRO A CA 1
ATOM 719 C C . PRO A 1 93 ? -23.923 22.842 48.477 1.00 89.50 93 PRO A C 1
ATOM 721 O O . PRO A 1 93 ? -24.494 23.422 49.395 1.00 89.50 93 PRO A O 1
ATOM 724 N N . ALA A 1 94 ? -22.987 21.907 48.689 1.00 88.12 94 ALA A N 1
ATOM 725 C CA . ALA A 1 94 ? -22.576 21.491 50.031 1.00 88.12 94 ALA A CA 1
ATOM 726 C C . ALA A 1 94 ? -22.035 22.677 50.846 1.00 88.12 94 ALA A C 1
ATOM 728 O O . ALA A 1 94 ? -22.477 22.907 51.967 1.00 88.12 94 ALA A O 1
ATOM 729 N N . ALA A 1 95 ? -21.156 23.490 50.253 1.00 87.62 95 ALA A N 1
ATOM 730 C CA . ALA A 1 95 ? -20.596 24.672 50.901 1.00 87.62 95 ALA A CA 1
ATOM 731 C C . ALA A 1 95 ? -21.668 25.723 51.246 1.00 87.62 95 ALA A C 1
ATOM 733 O O . ALA A 1 95 ? -21.639 26.292 52.335 1.00 87.62 95 ALA A O 1
ATOM 734 N N . VAL A 1 96 ? -22.642 25.957 50.357 1.00 89.62 96 VAL A N 1
ATOM 735 C CA . VAL A 1 96 ? -23.756 26.891 50.612 1.00 89.62 96 VAL A CA 1
ATOM 736 C C . VAL A 1 96 ? -24.663 26.382 51.735 1.00 89.62 96 VAL A C 1
ATOM 738 O O . VAL A 1 96 ? -25.039 27.150 52.620 1.00 89.62 96 VAL A O 1
ATOM 741 N N . ILE A 1 97 ? -24.993 25.088 51.729 1.00 89.38 97 ILE A N 1
ATOM 742 C CA . ILE A 1 97 ? -25.807 24.456 52.776 1.00 89.38 97 ILE A CA 1
ATOM 743 C C . ILE A 1 97 ? -25.077 24.516 54.121 1.00 89.38 97 ILE A C 1
ATOM 745 O O . ILE A 1 97 ? -25.697 24.830 55.136 1.00 89.38 97 ILE A O 1
ATOM 749 N N . TYR A 1 98 ? -23.764 24.271 54.129 1.00 88.38 98 TYR A N 1
ATOM 750 C CA . TYR A 1 98 ? -22.932 24.383 55.324 1.00 88.38 98 TYR A CA 1
ATOM 751 C C . TYR A 1 98 ? -22.894 25.813 55.873 1.00 88.38 98 TYR A C 1
ATOM 753 O O . TYR A 1 98 ? -23.062 26.012 57.071 1.00 88.38 98 TYR A O 1
ATOM 761 N N . LEU A 1 99 ? -22.749 26.821 55.008 1.00 87.00 99 LEU A N 1
ATOM 762 C CA . LEU A 1 99 ? -22.795 28.226 55.421 1.00 87.00 99 LEU A CA 1
ATOM 763 C C . LEU A 1 99 ? -24.149 28.572 56.056 1.00 87.00 99 LEU A C 1
ATOM 765 O O . LEU A 1 99 ? -24.216 29.230 57.089 1.00 87.00 99 LEU A O 1
ATOM 769 N N . TYR A 1 100 ? -25.244 28.097 55.463 1.00 88.44 100 TYR A N 1
ATOM 770 C CA . TYR A 1 100 ? -26.574 28.313 56.023 1.00 88.44 100 TYR A CA 1
ATOM 771 C C . TYR A 1 100 ? -26.761 27.568 57.352 1.00 88.44 100 TYR A C 1
ATOM 773 O O . TYR A 1 100 ? -27.413 28.082 58.261 1.00 88.44 100 TYR A O 1
ATOM 781 N N . HIS A 1 101 ? -26.184 26.372 57.494 1.00 88.69 101 HIS A N 1
ATOM 782 C CA . HIS A 1 101 ? -26.127 25.673 58.774 1.00 88.69 101 HIS A CA 1
ATOM 783 C C . HIS A 1 101 ? -25.402 26.517 59.825 1.00 88.69 101 HIS A C 1
ATOM 785 O O . HIS A 1 101 ? -25.948 26.708 60.904 1.00 88.69 101 HIS A O 1
ATOM 791 N N . ASP A 1 102 ? -24.218 27.041 59.510 1.00 86.69 102 ASP A N 1
ATOM 792 C CA . ASP A 1 102 ? -23.423 27.866 60.428 1.00 86.69 102 ASP A CA 1
ATOM 793 C C . ASP A 1 102 ? -24.202 29.105 60.904 1.00 86.69 102 ASP A C 1
ATOM 795 O O . ASP A 1 102 ? -24.184 29.458 62.079 1.00 86.69 102 ASP A O 1
ATOM 799 N N . LEU A 1 103 ? -25.006 29.693 60.012 1.00 87.25 103 LEU A N 1
ATOM 800 C CA . LEU A 1 103 ? -25.873 30.830 60.330 1.00 87.25 103 LEU A CA 1
ATOM 801 C C . LEU A 1 103 ? -27.130 30.465 61.140 1.00 87.25 103 LEU A C 1
ATOM 803 O O . LEU A 1 103 ? -27.663 31.320 61.843 1.00 87.25 103 LEU A O 1
ATOM 807 N N . THR A 1 104 ? -27.656 29.239 61.022 1.00 89.38 104 THR A N 1
ATOM 808 C CA . THR A 1 104 ? -28.976 28.866 61.583 1.00 89.38 104 THR A CA 1
ATOM 809 C C . THR A 1 104 ? -28.947 27.804 62.680 1.00 89.38 104 THR A C 1
ATOM 811 O O . THR A 1 104 ? -29.956 27.614 63.358 1.00 89.38 104 THR A O 1
ATOM 814 N N . GLY A 1 105 ? -27.839 27.079 62.843 1.00 88.00 105 GLY A N 1
ATOM 815 C CA . GLY A 1 105 ? -27.662 25.995 63.813 1.00 88.00 105 GLY A CA 1
ATOM 816 C C . GLY A 1 105 ? -28.524 24.745 63.575 1.00 88.00 105 GLY A C 1
ATOM 817 O O . GLY A 1 105 ? -28.629 23.895 64.459 1.00 88.00 105 GLY A O 1
ATOM 818 N N . ARG A 1 106 ? -29.193 24.608 62.418 1.00 88.44 106 ARG A N 1
ATOM 819 C CA . ARG A 1 106 ? -30.108 23.481 62.150 1.00 88.44 106 ARG A CA 1
ATOM 820 C C . ARG A 1 106 ? -29.360 22.216 61.741 1.00 88.44 106 ARG A C 1
ATOM 822 O O . ARG A 1 106 ? -29.021 22.062 60.573 1.00 88.44 106 ARG A O 1
ATOM 829 N N . THR A 1 107 ? -29.239 21.252 62.647 1.00 85.56 107 THR A N 1
ATOM 830 C CA . THR A 1 107 ? -28.547 19.961 62.436 1.00 85.56 107 THR A CA 1
ATOM 831 C C . THR A 1 107 ? -28.950 19.189 61.170 1.00 85.56 107 THR A C 1
ATOM 833 O O . THR A 1 107 ? -28.109 18.517 60.575 1.00 85.56 107 THR A O 1
ATOM 836 N N . SER A 1 108 ? -30.194 19.306 60.691 1.00 85.44 108 SER A N 1
ATOM 837 C CA . SER A 1 108 ? -30.634 18.671 59.436 1.00 85.44 108 SER A CA 1
ATOM 838 C C . SER A 1 108 ? -29.881 19.170 58.197 1.00 85.44 108 SER A C 1
ATOM 840 O O . SER A 1 108 ? -29.680 18.411 57.250 1.00 85.44 108 SER A O 1
ATOM 842 N N . LEU A 1 109 ? -29.421 20.423 58.205 1.00 85.62 109 LEU A N 1
ATOM 843 C CA . LEU A 1 109 ? -28.627 20.997 57.120 1.00 85.62 109 LEU A CA 1
ATOM 844 C C . LEU A 1 109 ? -27.181 20.503 57.139 1.00 85.62 109 LEU A C 1
ATOM 846 O O . LEU A 1 109 ? -26.583 20.355 56.076 1.00 85.62 109 LEU A O 1
ATOM 850 N N . LEU A 1 110 ? -26.644 20.178 58.319 1.00 84.62 110 LEU A N 1
ATOM 851 C CA . LEU A 1 110 ? -25.321 19.568 58.432 1.00 84.62 110 LEU A CA 1
ATOM 852 C C . LEU A 1 110 ? -25.311 18.207 57.735 1.00 84.62 110 LEU A C 1
ATOM 854 O O . LEU A 1 110 ? -24.496 17.987 56.847 1.00 84.62 110 LEU A O 1
ATOM 858 N N . LEU A 1 111 ? -26.283 17.345 58.054 1.00 84.25 111 LEU A N 1
ATOM 859 C CA . LEU A 1 111 ? -26.428 16.022 57.434 1.00 84.25 111 LEU A CA 1
ATOM 860 C C . LEU A 1 111 ? -26.612 16.107 55.913 1.00 84.25 111 LEU A C 1
ATOM 862 O O . LEU A 1 111 ? -26.077 15.286 55.168 1.00 84.25 111 LEU A O 1
ATOM 866 N N . LEU A 1 112 ? -27.344 17.118 55.436 1.00 85.56 112 LEU A N 1
ATOM 867 C CA . LEU A 1 112 ? -27.517 17.345 54.005 1.00 85.56 112 LEU A CA 1
ATOM 868 C C . LEU A 1 112 ? -26.200 17.775 53.336 1.00 85.56 112 LEU A C 1
ATOM 870 O O . LEU A 1 112 ? -25.855 17.250 52.278 1.00 85.56 112 LEU A O 1
ATOM 874 N N . SER A 1 113 ? -25.434 18.676 53.959 1.00 89.38 113 SER A N 1
ATOM 875 C CA . SER A 1 113 ? -24.097 19.064 53.488 1.00 89.38 113 SER A CA 1
ATOM 876 C C . SER A 1 113 ? -23.130 17.873 53.461 1.00 89.38 113 SER A C 1
ATOM 878 O O . SER A 1 113 ? -22.412 17.671 52.477 1.00 89.38 113 SER A O 1
ATOM 880 N N . GLU A 1 114 ? -23.140 17.042 54.506 1.00 86.88 114 GLU A N 1
ATOM 881 C CA . GLU A 1 114 ? -22.346 15.812 54.595 1.00 86.88 114 GLU A CA 1
ATOM 882 C C . GLU A 1 114 ? -22.682 14.833 53.455 1.00 86.88 114 GLU A C 1
ATOM 884 O O . GLU A 1 114 ? -21.779 14.285 52.817 1.00 86.88 114 GLU A O 1
ATOM 889 N N . LEU A 1 115 ? -23.970 14.674 53.128 1.00 86.75 115 LEU A N 1
ATOM 890 C CA . LEU A 1 115 ? -24.430 13.825 52.028 1.00 86.75 115 LEU A CA 1
ATOM 891 C C . LEU A 1 115 ? -23.928 14.323 50.664 1.00 86.75 115 LEU A C 1
ATOM 893 O O . LEU A 1 115 ? -23.373 13.544 49.888 1.00 86.75 115 LEU A O 1
ATOM 897 N N . PHE A 1 116 ? -24.084 15.618 50.368 1.00 86.81 116 PHE A N 1
ATOM 898 C CA . PHE A 1 116 ? -23.582 16.200 49.117 1.00 86.81 116 PHE A CA 1
ATOM 899 C C . PHE A 1 116 ? -22.055 16.112 49.013 1.00 86.81 116 PHE A C 1
ATOM 901 O O . PHE A 1 116 ? -21.530 15.830 47.937 1.00 86.81 116 PHE A O 1
ATOM 908 N N . THR A 1 117 ? -21.343 16.276 50.131 1.00 87.69 117 THR A N 1
ATOM 909 C CA . THR A 1 117 ? -19.883 16.116 50.190 1.00 87.69 117 THR A CA 1
ATOM 910 C C . THR A 1 117 ? -19.470 14.673 49.885 1.00 87.69 117 THR A C 1
ATOM 912 O O . THR A 1 117 ? -18.538 14.452 49.110 1.00 87.69 117 THR A O 1
ATOM 915 N N . SER A 1 118 ? -20.201 13.685 50.414 1.00 86.44 118 SER A N 1
ATOM 916 C CA . SER A 1 118 ? -19.994 12.260 50.120 1.00 86.44 118 SER A CA 1
ATOM 917 C C . SER A 1 118 ? -20.203 11.935 48.637 1.00 86.44 118 SER A C 1
ATOM 919 O O . SER A 1 118 ? -19.348 11.301 48.011 1.00 86.44 118 SER A O 1
ATOM 921 N N . PHE A 1 119 ? -21.283 12.443 48.032 1.00 86.38 119 PHE A N 1
ATOM 922 C CA . PHE A 1 119 ? -21.515 12.302 46.592 1.00 86.38 119 PHE A CA 1
ATOM 923 C C . PHE A 1 119 ? -20.422 12.985 45.767 1.00 86.38 119 PHE A C 1
ATOM 925 O O . PHE A 1 119 ? -19.890 12.377 44.837 1.00 86.38 119 PHE A O 1
ATOM 932 N N . GLY A 1 120 ? -20.045 14.216 46.123 1.00 87.62 120 GLY A N 1
ATOM 933 C CA . GLY A 1 120 ? -18.958 14.954 45.479 1.00 87.62 120 GLY A CA 1
ATOM 934 C C . GLY A 1 120 ? -17.649 14.172 45.480 1.00 87.62 120 GLY A C 1
ATOM 935 O O . GLY A 1 120 ? -17.009 14.035 44.437 1.00 87.62 120 GLY A O 1
ATOM 936 N N . ALA A 1 121 ? -17.299 13.578 46.621 1.00 86.69 121 ALA A N 1
ATOM 937 C CA . ALA A 1 121 ? -16.132 12.721 46.754 1.00 86.69 121 ALA A CA 1
ATOM 938 C C . ALA A 1 121 ? -16.232 11.462 45.879 1.00 86.69 121 ALA A C 1
ATOM 940 O O . ALA A 1 121 ? -15.295 11.145 45.145 1.00 86.69 121 ALA A O 1
ATOM 941 N N . ALA A 1 122 ? -17.369 10.761 45.909 1.00 86.12 122 ALA A N 1
ATOM 942 C CA . ALA A 1 122 ? -17.566 9.541 45.132 1.00 86.12 122 ALA A CA 1
ATOM 943 C C . ALA A 1 122 ? -17.416 9.788 43.620 1.00 86.12 122 ALA A C 1
ATOM 945 O O . ALA A 1 122 ? -16.715 9.043 42.930 1.00 86.12 122 ALA A O 1
ATOM 946 N N . PHE A 1 123 ? -18.021 10.859 43.098 1.00 86.50 123 PHE A N 1
ATOM 947 C CA . PHE A 1 123 ? -17.886 11.235 41.689 1.00 86.50 123 PHE A CA 1
ATOM 948 C C . PHE A 1 123 ? -16.473 11.718 41.349 1.00 86.50 123 PHE A C 1
ATOM 950 O O . PHE A 1 123 ? -15.944 11.312 40.314 1.00 86.50 123 PHE A O 1
ATOM 957 N N . TRP A 1 124 ? -15.831 12.508 42.219 1.00 89.62 124 TRP A N 1
ATOM 958 C CA . TRP A 1 124 ? -14.432 12.917 42.052 1.00 89.62 124 TRP A CA 1
ATOM 959 C C . TRP A 1 124 ? -13.510 11.708 41.880 1.00 89.62 124 TRP A C 1
ATOM 961 O O . TRP A 1 124 ? -12.800 11.627 40.881 1.00 89.62 124 TRP A O 1
ATOM 971 N N . PHE A 1 125 ? -13.564 10.731 42.793 1.00 85.56 125 PHE A N 1
ATOM 972 C CA . PHE A 1 125 ? -12.726 9.530 42.717 1.00 85.56 125 PHE A CA 1
ATOM 973 C C . PHE A 1 125 ? -12.982 8.716 41.452 1.00 85.56 125 PHE A C 1
ATOM 975 O O . PHE A 1 125 ? -12.041 8.228 40.823 1.00 85.56 125 PHE A O 1
ATOM 982 N N . SER A 1 126 ? -14.245 8.616 41.049 1.00 85.69 126 SER A N 1
ATOM 983 C CA . SER A 1 126 ? -14.648 7.849 39.871 1.00 85.69 126 SER A CA 1
ATOM 984 C C . SER A 1 126 ? -14.154 8.498 38.577 1.00 85.69 126 SER A C 1
ATOM 986 O O . SER A 1 126 ? -13.553 7.824 37.739 1.00 85.69 126 SER A O 1
ATOM 988 N N . PHE A 1 127 ? -14.321 9.817 38.424 1.00 84.25 127 PHE A N 1
ATOM 989 C CA . PHE A 1 127 ? -13.805 10.550 37.265 1.00 84.25 127 PHE A CA 1
ATOM 990 C C . PHE A 1 127 ? -12.278 10.640 37.258 1.00 84.25 127 PHE A C 1
ATOM 992 O O . PHE A 1 127 ? -11.668 10.484 36.199 1.00 84.25 127 PHE A O 1
ATOM 999 N N . MET A 1 128 ? -11.650 10.811 38.422 1.00 84.31 128 MET A N 1
ATOM 1000 C CA . MET A 1 128 ? -10.194 10.793 38.545 1.00 84.31 128 MET A CA 1
ATOM 1001 C C . MET A 1 128 ? -9.613 9.465 38.065 1.00 84.31 128 MET A C 1
ATOM 1003 O O . MET A 1 128 ? -8.733 9.456 37.206 1.00 84.31 128 MET A O 1
ATOM 1007 N N . ALA A 1 129 ? -10.133 8.344 38.571 1.00 80.75 129 ALA A N 1
ATOM 1008 C CA . ALA A 1 129 ? -9.641 7.012 38.236 1.00 80.75 129 ALA A CA 1
ATOM 1009 C C . AL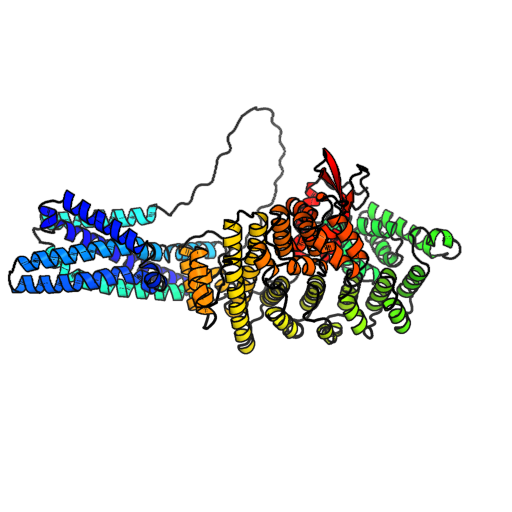A A 1 129 ? -9.852 6.651 36.759 1.00 80.75 129 ALA A C 1
ATOM 1011 O O . ALA A 1 129 ? -8.961 6.084 36.127 1.00 80.75 129 ALA A O 1
ATOM 1012 N N . VAL A 1 130 ? -11.026 6.972 36.209 1.00 79.31 130 VAL A N 1
ATOM 1013 C CA . VAL A 1 130 ? -11.425 6.511 34.871 1.00 79.31 130 VAL A CA 1
ATOM 1014 C C . VAL A 1 130 ? -10.990 7.470 33.760 1.00 79.31 130 VAL A C 1
ATOM 1016 O O . VAL A 1 130 ? -10.739 7.020 32.643 1.00 79.31 130 VAL A O 1
ATOM 1019 N N . VAL A 1 131 ? -10.888 8.776 34.035 1.00 79.12 131 VAL A N 1
ATOM 1020 C CA . VAL A 1 131 ? -10.746 9.808 32.993 1.00 79.12 131 VAL A CA 1
ATOM 1021 C C . VAL A 1 131 ? -9.496 10.669 33.189 1.00 79.12 131 VAL A C 1
ATOM 1023 O O . VAL A 1 131 ? -8.637 10.697 32.305 1.00 79.12 131 VAL A O 1
ATOM 1026 N N . THR A 1 132 ? -9.364 11.347 34.332 1.00 80.62 132 THR A N 1
ATOM 1027 C CA . THR A 1 132 ? -8.317 12.365 34.537 1.00 80.62 132 THR A CA 1
ATOM 1028 C C . THR A 1 132 ? -6.921 11.753 34.681 1.00 80.62 132 THR A C 1
ATOM 1030 O O . THR A 1 132 ? -5.981 12.221 34.038 1.00 80.62 132 THR A O 1
ATOM 1033 N N . LEU A 1 133 ? -6.760 10.668 35.450 1.00 78.62 133 LEU A N 1
ATOM 1034 C CA . LEU A 1 133 ? -5.455 10.017 35.634 1.00 78.62 133 LEU A CA 1
ATOM 1035 C C . LEU A 1 133 ? -4.912 9.403 34.330 1.00 78.62 133 LEU A C 1
ATOM 1037 O O . LEU A 1 133 ? -3.754 9.674 34.001 1.00 78.62 133 LEU A O 1
ATOM 1041 N N . PRO A 1 134 ? -5.704 8.659 33.526 1.00 75.31 134 PRO A N 1
ATOM 1042 C CA . PRO A 1 134 ? -5.260 8.231 32.201 1.00 75.31 134 PRO A CA 1
ATOM 1043 C C . PRO A 1 134 ? -4.828 9.398 31.309 1.00 75.31 134 PRO A C 1
ATOM 1045 O O . PRO A 1 134 ? -3.784 9.294 30.670 1.00 75.31 134 PRO A O 1
ATOM 1048 N N . ALA A 1 135 ? -5.572 10.514 31.321 1.00 74.19 135 ALA A N 1
ATOM 1049 C CA . ALA A 1 135 ? -5.260 11.717 30.546 1.00 74.19 135 ALA A CA 1
ATOM 1050 C C . ALA A 1 135 ? -3.998 12.463 31.026 1.00 74.19 135 ALA A C 1
ATOM 1052 O O . ALA A 1 135 ? -3.324 13.100 30.220 1.00 74.19 135 ALA A O 1
ATOM 1053 N N . MET A 1 136 ? -3.624 12.371 32.306 1.00 76.75 136 MET A N 1
ATOM 1054 C CA . MET A 1 136 ? -2.304 12.818 32.775 1.00 76.75 136 MET A CA 1
ATOM 1055 C C . MET A 1 136 ? -1.192 11.836 32.389 1.00 76.75 136 MET A C 1
ATOM 1057 O O . MET A 1 136 ? -0.077 12.263 32.089 1.00 76.75 136 MET A O 1
ATOM 1061 N N . GLY A 1 137 ? -1.497 10.534 32.359 1.00 76.19 137 GLY A N 1
ATOM 1062 C CA . GLY A 1 137 ? -0.594 9.465 31.918 1.00 76.19 137 GLY A CA 1
ATOM 1063 C C . GLY A 1 137 ? -0.106 9.652 30.477 1.00 76.19 137 GLY A C 1
ATOM 1064 O O . GLY A 1 137 ? 1.102 9.743 30.271 1.00 76.19 137 GLY A O 1
ATOM 1065 N N . SER A 1 138 ? -1.035 9.819 29.525 1.00 71.19 138 SER A N 1
ATOM 1066 C CA . SER A 1 138 ? -1.177 11.133 28.894 1.00 71.19 138 SER A CA 1
ATOM 1067 C C . SER A 1 138 ? 0.090 11.944 28.562 1.00 71.19 138 SER A C 1
ATOM 1069 O O . SER A 1 138 ? 1.111 11.552 27.992 1.00 71.19 138 SER A O 1
ATOM 1071 N N . VAL A 1 139 ? -0.017 13.175 29.016 1.00 74.00 139 VAL A N 1
ATOM 1072 C CA . VAL A 1 139 ? 1.009 14.205 28.985 1.00 74.00 139 VAL A CA 1
ATOM 1073 C C . VAL A 1 139 ? 2.383 13.700 29.464 1.00 74.00 139 VAL A C 1
ATOM 1075 O O . VAL A 1 139 ? 3.404 14.058 28.877 1.00 74.00 139 VAL A O 1
ATOM 1078 N N . LEU A 1 140 ? 2.428 12.834 30.485 1.00 73.94 140 LEU A N 1
ATOM 1079 C CA . LEU A 1 140 ? 3.676 12.317 31.060 1.00 73.94 140 LEU A CA 1
ATOM 1080 C C . LEU A 1 140 ? 4.494 11.441 30.118 1.00 73.94 140 LEU A C 1
ATOM 1082 O O . LEU A 1 140 ? 5.718 11.580 30.069 1.00 73.94 140 LEU A O 1
ATOM 1086 N N . LEU A 1 141 ? 3.850 10.512 29.414 1.00 72.19 141 LEU A N 1
ATOM 1087 C CA . LEU A 1 141 ? 4.568 9.580 28.551 1.00 72.19 141 LEU A CA 1
ATOM 1088 C C . LEU A 1 141 ? 5.173 10.324 27.361 1.00 72.19 141 LEU A C 1
ATOM 1090 O O . LEU A 1 141 ? 6.335 10.090 27.036 1.00 72.19 141 LEU A O 1
ATOM 1094 N N . LEU A 1 142 ? 4.446 11.298 26.807 1.00 68.31 142 LEU A N 1
ATOM 1095 C CA . LEU A 1 142 ? 4.956 12.172 25.750 1.00 68.31 142 LEU A CA 1
ATOM 1096 C C . LEU A 1 142 ? 6.162 12.992 26.239 1.00 68.31 142 LEU A C 1
ATOM 1098 O O . LEU A 1 142 ? 7.195 13.046 25.577 1.00 68.31 142 LEU A O 1
ATOM 1102 N N . ALA A 1 143 ? 6.083 13.561 27.449 1.00 69.25 143 ALA A N 1
ATOM 1103 C CA . ALA A 1 143 ? 7.210 14.259 28.073 1.00 69.25 143 ALA A CA 1
ATOM 1104 C C . ALA A 1 143 ? 8.433 13.343 28.297 1.00 69.25 143 ALA A C 1
ATOM 1106 O O . ALA A 1 143 ? 9.578 13.809 28.290 1.00 69.25 143 ALA A O 1
ATOM 1107 N N . GLY A 1 144 ? 8.199 12.041 28.492 1.00 69.38 144 GLY A N 1
ATOM 1108 C CA . GLY A 1 144 ? 9.225 11.003 28.539 1.00 69.38 144 GLY A CA 1
ATOM 1109 C C . GLY A 1 144 ? 9.831 10.690 27.168 1.00 69.38 144 GLY A C 1
ATOM 1110 O O . GLY A 1 144 ? 11.055 10.663 27.045 1.00 69.38 144 GLY A O 1
ATOM 1111 N N . GLU A 1 145 ? 9.004 10.511 26.134 1.00 68.12 145 GLU A N 1
ATOM 1112 C CA . GLU A 1 145 ? 9.451 10.262 24.754 1.00 68.12 145 GLU A CA 1
ATOM 1113 C C . GLU A 1 145 ? 10.263 11.433 24.187 1.00 68.12 145 GLU A C 1
ATOM 1115 O O . GLU A 1 145 ? 11.262 11.198 23.511 1.00 68.12 145 GLU A O 1
ATOM 1120 N N . ILE A 1 146 ? 9.941 12.680 24.552 1.00 62.25 146 ILE A N 1
ATOM 1121 C CA . ILE A 1 146 ? 10.745 13.867 24.201 1.00 62.25 146 ILE A CA 1
ATOM 1122 C C . ILE A 1 146 ? 12.204 13.712 24.653 1.00 62.25 146 ILE A C 1
ATOM 1124 O O . ILE A 1 146 ? 13.121 14.087 23.923 1.00 62.25 146 ILE A O 1
ATOM 1128 N N . LYS A 1 147 ? 12.450 13.130 25.836 1.00 58.88 147 LYS A N 1
ATOM 1129 C CA . LYS A 1 147 ? 13.824 12.850 26.287 1.00 58.88 147 LYS A CA 1
ATOM 1130 C C . LYS A 1 147 ? 14.480 11.751 25.459 1.00 58.88 147 LYS A C 1
ATOM 1132 O O . LYS A 1 147 ? 15.671 11.844 25.196 1.00 58.88 147 LYS A O 1
ATOM 1137 N N . GLY A 1 148 ? 13.719 10.731 25.066 1.00 57.38 148 GLY A N 1
ATOM 1138 C CA . GLY A 1 148 ? 14.213 9.645 24.220 1.00 57.38 148 GLY A CA 1
ATOM 1139 C C . GLY A 1 148 ? 14.628 10.142 22.836 1.00 57.38 148 GLY A C 1
ATOM 1140 O O . GLY A 1 148 ? 15.739 9.865 22.399 1.00 57.38 148 GLY A O 1
ATOM 1141 N N . MET A 1 149 ? 13.782 10.947 22.189 1.00 54.53 149 MET A N 1
ATOM 1142 C CA . MET A 1 149 ? 14.059 11.508 20.862 1.00 54.53 149 MET A CA 1
ATOM 1143 C C . MET A 1 149 ? 15.194 12.540 20.879 1.00 54.53 149 MET A C 1
ATOM 1145 O O . MET A 1 149 ? 16.016 12.547 19.970 1.00 54.53 149 MET A O 1
ATOM 1149 N N . ALA A 1 150 ? 15.304 13.373 21.921 1.00 46.97 150 ALA A N 1
ATOM 1150 C CA . ALA A 1 150 ? 16.409 14.330 22.047 1.00 46.97 150 ALA A CA 1
ATOM 1151 C C . ALA A 1 150 ? 17.776 13.659 22.288 1.00 46.97 150 ALA A C 1
ATOM 1153 O O . ALA A 1 150 ? 18.802 14.233 21.936 1.00 46.97 150 ALA A O 1
ATOM 1154 N N . VAL A 1 151 ? 17.794 12.457 22.875 1.00 39.91 151 VAL A N 1
ATOM 1155 C CA . VAL A 1 151 ? 19.019 11.677 23.133 1.00 39.91 151 VAL A CA 1
ATOM 1156 C C . VAL A 1 151 ? 19.358 10.743 21.960 1.00 39.91 151 VAL A C 1
ATOM 1158 O O . VAL A 1 151 ? 20.530 10.481 21.717 1.00 39.91 151 VAL A O 1
ATOM 1161 N N . GLY A 1 152 ? 18.360 10.289 21.197 1.00 32.03 152 GLY A N 1
ATOM 1162 C CA . GLY A 1 152 ? 18.529 9.419 20.024 1.00 32.03 152 GLY A CA 1
ATOM 1163 C C . GLY A 1 152 ? 18.853 10.129 18.702 1.00 32.03 152 GLY A C 1
ATOM 1164 O O . GLY A 1 152 ? 18.923 9.467 17.676 1.00 32.03 152 GLY A O 1
ATOM 1165 N N . LEU A 1 153 ? 19.032 11.456 18.708 1.00 30.64 153 LEU A N 1
ATOM 1166 C CA . LEU A 1 153 ? 19.394 12.263 17.528 1.00 30.64 153 LEU A CA 1
ATOM 1167 C C . LEU A 1 153 ? 20.914 12.497 17.376 1.00 30.64 153 LEU A C 1
ATOM 1169 O O . LEU A 1 153 ? 21.329 13.305 16.547 1.00 30.64 153 LEU A O 1
ATOM 1173 N N . LEU A 1 154 ? 21.747 11.793 18.149 1.00 27.39 154 LEU A N 1
ATOM 1174 C CA . LEU A 1 154 ? 23.159 11.580 17.810 1.00 27.39 154 LEU A CA 1
ATOM 1175 C C . LEU A 1 154 ? 23.240 10.449 16.772 1.00 27.39 154 LEU A C 1
ATOM 1177 O O . LEU A 1 154 ? 22.495 9.476 16.911 1.00 27.39 154 LEU A O 1
ATOM 1181 N N . PRO A 1 155 ? 24.082 10.567 15.729 1.00 25.47 155 PRO A N 1
ATOM 1182 C CA . PRO A 1 155 ? 24.100 9.611 14.631 1.00 25.47 155 PRO A CA 1
ATOM 1183 C C . PRO A 1 155 ? 24.349 8.202 15.170 1.00 25.47 155 PRO A C 1
ATOM 1185 O O . PRO A 1 155 ? 25.249 7.986 15.982 1.00 25.47 155 PRO A O 1
ATOM 1188 N N . CYS A 1 156 ? 23.521 7.252 14.729 1.00 24.77 156 CYS A N 1
ATOM 1189 C CA . CYS A 1 156 ? 23.776 5.829 14.894 1.00 24.77 156 CYS A CA 1
ATOM 1190 C C . CYS A 1 156 ? 25.057 5.478 14.136 1.00 24.77 156 CYS A C 1
ATOM 1192 O O . CYS A 1 156 ? 25.014 5.111 12.964 1.00 24.77 156 CYS A O 1
ATOM 1194 N N . ASP A 1 157 ? 26.186 5.613 14.823 1.00 26.19 157 ASP A N 1
ATOM 1195 C CA . ASP A 1 157 ? 27.449 5.047 14.394 1.00 26.19 157 ASP A CA 1
ATOM 1196 C C . ASP A 1 157 ? 27.392 3.521 14.525 1.00 26.19 157 ASP A C 1
ATOM 1198 O O . ASP A 1 157 ? 26.895 2.962 15.513 1.00 26.19 157 ASP A O 1
ATOM 1202 N N . ARG A 1 158 ? 27.875 2.862 13.472 1.00 29.14 158 ARG A N 1
ATOM 1203 C CA . ARG A 1 158 ? 27.977 1.411 13.305 1.00 29.14 158 ARG A CA 1
ATOM 1204 C C . ARG A 1 158 ? 28.665 0.771 14.514 1.00 29.14 158 ARG A C 1
ATOM 1206 O O . ARG A 1 158 ? 29.802 1.098 14.833 1.00 29.14 158 ARG A O 1
ATOM 1213 N N . LYS A 1 159 ? 28.040 -0.248 15.110 1.00 28.70 159 LYS A N 1
ATOM 1214 C CA . LYS A 1 159 ? 28.777 -1.323 15.791 1.00 28.70 159 LYS A CA 1
ATOM 1215 C C . LYS A 1 159 ? 28.739 -2.562 14.915 1.00 28.70 159 LYS A C 1
ATOM 1217 O O . LYS A 1 159 ? 27.743 -3.277 14.881 1.00 28.70 159 LYS A O 1
ATOM 1222 N N . GLY A 1 160 ? 29.838 -2.773 14.210 1.00 28.45 160 GLY A N 1
ATOM 1223 C CA . GLY A 1 160 ? 30.105 -3.941 13.390 1.00 28.45 160 GLY A CA 1
ATOM 1224 C C . GLY A 1 160 ? 31.573 -3.926 13.004 1.00 28.45 160 GLY A C 1
ATOM 1225 O O . GLY A 1 160 ? 31.900 -3.617 11.870 1.00 28.45 160 GLY A O 1
ATOM 1226 N N . GLU A 1 161 ? 32.446 -4.204 13.967 1.00 26.09 161 GLU A N 1
ATOM 1227 C CA . GLU A 1 161 ? 33.846 -4.520 13.701 1.00 26.09 161 GLU A CA 1
ATOM 1228 C C . GLU A 1 161 ? 34.161 -5.824 14.451 1.00 26.09 161 GLU A C 1
ATOM 1230 O O . GLU A 1 161 ? 33.944 -5.886 15.668 1.00 26.09 161 GLU A O 1
ATOM 1235 N N . PRO A 1 162 ? 34.581 -6.899 13.759 1.00 30.81 162 PRO A N 1
ATOM 1236 C CA . PRO A 1 162 ? 35.027 -8.122 14.398 1.00 30.81 162 PRO A CA 1
ATOM 1237 C C . PRO A 1 162 ? 36.546 -8.060 14.570 1.00 30.81 162 PRO A C 1
ATOM 1239 O O . PRO A 1 162 ? 37.302 -8.203 13.611 1.00 30.81 162 PRO A O 1
ATOM 1242 N N . THR A 1 163 ? 37.017 -7.892 15.802 1.00 30.62 163 THR A N 1
ATOM 1243 C CA . THR A 1 163 ? 38.398 -8.234 16.141 1.00 30.62 163 THR A CA 1
ATOM 1244 C C . THR A 1 163 ? 38.502 -9.747 16.280 1.00 30.62 163 THR A C 1
ATOM 1246 O O . THR A 1 163 ? 37.907 -10.368 17.160 1.00 30.62 163 THR A O 1
ATOM 1249 N N . GLY A 1 164 ? 39.237 -10.357 15.353 1.00 29.64 164 GLY A N 1
ATOM 1250 C CA . GLY A 1 164 ? 39.641 -11.747 15.450 1.00 29.64 164 GLY A CA 1
ATOM 1251 C C . GLY A 1 164 ? 40.747 -11.918 16.483 1.00 29.64 164 GLY A C 1
ATOM 1252 O O . GLY A 1 164 ? 41.759 -11.233 16.420 1.00 29.64 164 GLY A O 1
ATOM 1253 N N . GLU A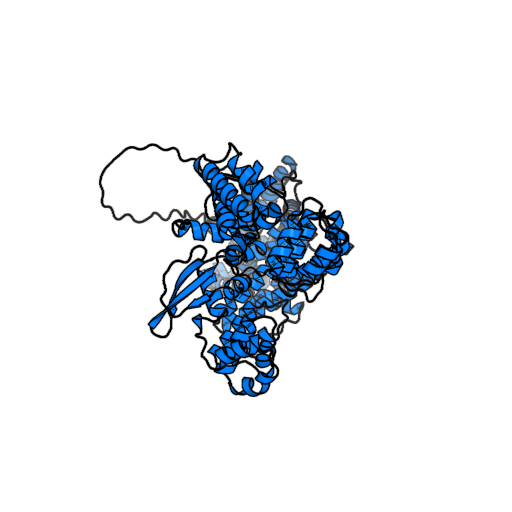 1 165 ? 40.587 -12.899 17.365 1.00 27.61 165 GLU A N 1
ATOM 1254 C CA . GLU A 1 165 ? 41.706 -13.609 17.975 1.00 27.61 165 GLU A CA 1
ATOM 1255 C C . GLU A 1 165 ? 41.297 -15.068 18.214 1.00 27.61 165 GLU A C 1
ATOM 1257 O O . GLU A 1 165 ? 40.355 -15.384 18.940 1.00 27.61 165 GLU A O 1
ATOM 1262 N N . ARG A 1 166 ? 41.997 -15.976 17.525 1.00 31.17 166 ARG A N 1
ATOM 1263 C CA . ARG A 1 166 ? 41.979 -17.419 17.778 1.00 31.17 166 ARG A CA 1
ATOM 1264 C C . ARG A 1 166 ? 42.763 -17.687 19.059 1.00 31.17 166 ARG A C 1
ATOM 1266 O O . ARG A 1 166 ? 43.947 -17.369 19.079 1.00 31.17 166 ARG A O 1
ATOM 1273 N N . GLN A 1 167 ? 42.193 -18.438 20.002 1.00 28.73 167 GLN A N 1
ATOM 1274 C CA . GLN A 1 167 ? 42.939 -19.500 20.684 1.00 28.73 167 GLN A CA 1
ATOM 1275 C C . GLN A 1 167 ? 42.028 -20.578 21.298 1.00 28.73 167 GLN A C 1
ATOM 1277 O O . GLN A 1 167 ? 41.016 -20.311 21.933 1.00 28.73 167 GLN A O 1
ATOM 1282 N N . ASN A 1 168 ? 42.443 -21.810 21.009 1.00 30.12 168 ASN A N 1
ATOM 1283 C CA . ASN A 1 168 ? 41.951 -23.143 21.360 1.00 30.12 168 ASN A CA 1
ATOM 1284 C C . ASN A 1 168 ? 41.454 -23.367 22.804 1.00 30.12 168 ASN A C 1
ATOM 1286 O O . ASN A 1 168 ? 42.055 -22.870 23.751 1.00 30.12 168 ASN A O 1
ATOM 1290 N N . GLY A 1 169 ? 40.494 -24.292 22.975 1.00 27.61 169 GLY A N 1
ATOM 1291 C CA . GLY A 1 169 ? 40.248 -24.945 24.269 1.00 27.61 169 GLY A CA 1
ATOM 1292 C C . GLY A 1 169 ? 38.984 -25.811 24.364 1.00 27.61 169 GLY A C 1
ATOM 1293 O O . GLY A 1 169 ? 37.912 -25.306 24.649 1.00 27.61 169 GLY A O 1
ATOM 1294 N N . LEU A 1 170 ? 39.158 -27.115 24.126 1.00 30.28 170 LEU A N 1
ATOM 1295 C CA . LEU A 1 170 ? 38.420 -28.299 24.613 1.00 30.28 170 LEU A CA 1
ATOM 1296 C C . LEU A 1 170 ? 37.135 -28.169 25.476 1.00 30.28 170 LEU A C 1
ATOM 1298 O O . LEU A 1 170 ? 37.150 -27.591 26.552 1.00 30.28 170 LEU A O 1
ATOM 1302 N N . SER A 1 171 ? 36.154 -29.000 25.084 1.00 29.56 171 SER A N 1
ATOM 1303 C CA . SER A 1 171 ? 35.302 -29.887 25.910 1.00 29.56 171 SER A CA 1
ATOM 1304 C C . SER A 1 171 ? 34.371 -29.289 26.977 1.00 29.56 171 SER A C 1
ATOM 1306 O O . SER A 1 171 ? 34.810 -28.744 27.984 1.00 29.56 171 SER A O 1
ATOM 1308 N N . GLY A 1 172 ? 33.068 -29.565 26.844 1.00 28.45 172 GLY A N 1
ATOM 1309 C CA . GLY A 1 172 ? 32.127 -29.461 27.961 1.00 28.45 172 GLY A CA 1
ATOM 1310 C C . GLY A 1 172 ? 30.658 -29.539 27.556 1.00 28.45 172 GLY A C 1
ATOM 1311 O O . GLY A 1 172 ? 30.074 -28.547 27.138 1.00 28.45 172 GLY A O 1
ATOM 1312 N N . ASN A 1 173 ? 30.053 -30.717 27.732 1.00 33.16 173 ASN A N 1
ATOM 1313 C CA . ASN A 1 173 ? 28.602 -30.894 27.818 1.00 33.16 173 ASN A CA 1
ATOM 1314 C C . ASN A 1 173 ? 28.008 -29.952 28.879 1.00 33.16 173 ASN A C 1
ATOM 1316 O O . ASN A 1 173 ? 28.482 -29.929 30.013 1.00 33.16 173 ASN A O 1
ATOM 1320 N N . GLY A 1 174 ? 26.921 -29.259 28.543 1.00 28.83 174 GLY A N 1
ATOM 1321 C CA . GLY A 1 174 ? 26.171 -28.459 29.506 1.00 28.83 174 GLY A CA 1
ATOM 1322 C C . GLY A 1 174 ? 24.868 -27.933 28.923 1.00 28.83 174 GLY A C 1
ATOM 1323 O O . GLY A 1 174 ? 24.856 -26.965 28.172 1.00 28.83 174 GLY A O 1
ATOM 1324 N N . SER A 1 175 ? 23.760 -28.571 29.297 1.00 37.22 175 SER A N 1
ATOM 1325 C CA . SER A 1 175 ? 22.410 -28.022 29.193 1.00 37.22 175 SER A CA 1
ATOM 1326 C C . SER A 1 175 ? 22.354 -26.663 29.899 1.00 37.22 175 SER A C 1
ATOM 1328 O O . SER A 1 175 ? 22.485 -26.600 31.122 1.00 37.22 175 SER A O 1
ATOM 1330 N N . GLY A 1 176 ? 22.166 -25.589 29.137 1.00 27.77 176 GLY A N 1
ATOM 1331 C CA . GLY A 1 176 ? 22.097 -24.223 29.645 1.00 27.77 176 GLY A CA 1
ATOM 1332 C C . GLY A 1 176 ? 20.885 -23.502 29.077 1.00 27.77 176 GLY A C 1
ATOM 1333 O O . GLY A 1 176 ? 20.855 -23.129 27.910 1.00 27.77 176 GLY A O 1
ATOM 1334 N N . THR A 1 177 ? 19.879 -23.327 29.925 1.00 31.81 177 THR A N 1
ATOM 1335 C CA . THR A 1 177 ? 18.770 -22.386 29.768 1.00 31.81 177 THR A CA 1
ATOM 1336 C C . THR A 1 177 ? 19.287 -20.986 29.425 1.00 31.81 177 THR A C 1
ATOM 1338 O O . THR A 1 177 ? 20.081 -20.421 30.176 1.00 31.81 177 THR A O 1
ATOM 1341 N N . LEU A 1 178 ? 18.816 -20.432 28.306 1.00 29.91 178 LEU A N 1
ATOM 1342 C CA . LEU A 1 178 ? 19.031 -19.038 27.907 1.00 29.91 178 LEU A CA 1
ATOM 1343 C C . LEU A 1 178 ? 18.501 -18.073 28.986 1.00 29.91 178 LEU A C 1
ATOM 1345 O O . LEU A 1 178 ? 17.365 -18.253 29.435 1.00 29.91 178 LEU A O 1
ATOM 1349 N N . PRO A 1 179 ? 19.262 -17.036 29.381 1.00 33.19 179 PRO A N 1
ATOM 1350 C CA . PRO A 1 179 ? 18.736 -15.981 30.224 1.00 33.19 179 PRO A CA 1
ATOM 1351 C C . PRO A 1 179 ? 17.885 -15.034 29.370 1.00 33.19 179 PRO A C 1
ATOM 1353 O O . PRO A 1 179 ? 18.346 -14.427 28.405 1.00 33.19 179 PRO A O 1
ATOM 1356 N N . ASP A 1 180 ? 16.620 -14.935 29.757 1.00 36.62 180 ASP A N 1
ATOM 1357 C CA . ASP A 1 180 ? 15.653 -13.938 29.317 1.00 36.62 180 ASP A CA 1
ATOM 1358 C C . ASP A 1 180 ? 16.072 -12.559 29.862 1.00 36.62 180 ASP A C 1
ATOM 1360 O O . ASP A 1 180 ? 15.615 -12.126 30.920 1.00 36.62 180 ASP A O 1
ATOM 1364 N N . ASP A 1 181 ? 16.990 -11.874 29.172 1.00 35.47 181 ASP A N 1
ATOM 1365 C CA . ASP A 1 181 ? 17.328 -10.473 29.459 1.00 35.47 181 ASP A CA 1
ATOM 1366 C C . ASP A 1 181 ? 16.389 -9.526 28.696 1.00 35.47 181 ASP A C 1
ATOM 1368 O O . ASP A 1 181 ? 16.776 -8.692 27.878 1.00 35.47 181 ASP A O 1
ATOM 1372 N N . GLN A 1 182 ? 15.094 -9.670 28.975 1.00 31.67 182 GLN A N 1
ATOM 1373 C CA . GLN A 1 182 ? 14.147 -8.570 28.885 1.00 31.67 182 GLN A CA 1
ATOM 1374 C C . GLN A 1 182 ? 13.938 -8.012 30.290 1.00 31.67 182 GLN A C 1
ATOM 1376 O O . GLN A 1 182 ? 12.904 -8.235 30.933 1.00 31.67 182 GLN A O 1
ATOM 1381 N N . SER A 1 183 ? 14.907 -7.228 30.772 1.00 32.69 183 SER A N 1
ATOM 1382 C CA . SER A 1 183 ? 14.666 -6.327 31.897 1.00 32.69 183 SER A CA 1
ATOM 1383 C C . SER A 1 183 ? 13.606 -5.293 31.494 1.00 32.69 183 SER A C 1
ATOM 1385 O O . SER A 1 183 ? 13.838 -4.221 30.934 1.00 32.69 183 SER A O 1
ATOM 1387 N N . LYS A 1 184 ? 12.361 -5.681 31.774 1.00 39.44 184 LYS A N 1
ATOM 1388 C CA . LYS A 1 184 ? 11.150 -4.873 31.772 1.00 39.44 184 LYS A CA 1
ATOM 1389 C C . LYS A 1 184 ? 11.434 -3.528 32.439 1.00 39.44 184 LYS A C 1
ATOM 1391 O O . LYS A 1 184 ? 11.270 -3.379 33.649 1.00 39.44 184 LYS A O 1
ATOM 1396 N N . ARG A 1 185 ? 11.708 -2.487 31.650 1.00 41.12 185 ARG A N 1
ATOM 1397 C CA . ARG A 1 185 ? 11.344 -1.123 32.043 1.00 41.12 185 ARG A CA 1
ATOM 1398 C C . ARG A 1 185 ? 9.823 -1.065 32.063 1.00 41.12 185 ARG A C 1
ATOM 1400 O O . ARG A 1 185 ? 9.176 -0.683 31.093 1.00 41.12 185 ARG A O 1
ATOM 1407 N N . LYS A 1 186 ? 9.241 -1.474 33.188 1.00 38.06 186 LYS A N 1
ATOM 1408 C CA . LYS A 1 186 ? 7.832 -1.285 33.517 1.00 38.06 186 LYS A CA 1
ATOM 1409 C C . LYS A 1 186 ? 7.726 -0.099 34.489 1.00 38.06 186 LYS A C 1
ATOM 1411 O O . LYS A 1 186 ? 7.436 -0.318 35.656 1.00 38.06 186 LYS A O 1
ATOM 1416 N N . PRO A 1 187 ? 7.885 1.169 34.044 1.00 45.12 187 PRO A N 1
ATOM 1417 C CA . PRO A 1 187 ? 7.623 2.331 34.901 1.00 45.12 187 PRO A CA 1
ATOM 1418 C C . PRO A 1 187 ? 6.115 2.527 35.172 1.00 45.12 187 PRO A C 1
ATOM 1420 O O . PRO A 1 187 ? 5.716 3.467 35.849 1.00 45.12 187 PRO A O 1
ATOM 1423 N N . ARG A 1 188 ? 5.264 1.642 34.625 1.00 49.09 188 ARG A N 1
ATOM 1424 C CA . ARG A 1 188 ? 3.796 1.724 34.621 1.00 49.09 188 ARG A CA 1
ATOM 1425 C C . ARG A 1 188 ? 3.149 1.643 36.010 1.00 49.09 188 ARG A C 1
ATOM 1427 O O . ARG A 1 188 ? 2.051 2.163 36.168 1.00 49.09 188 ARG A O 1
ATOM 1434 N N . GLY A 1 189 ? 3.782 0.981 36.982 1.00 52.28 189 GLY A N 1
ATOM 1435 C CA . GLY A 1 189 ? 3.219 0.792 38.326 1.00 52.28 189 GLY A CA 1
ATOM 1436 C C . GLY A 1 189 ? 3.664 1.870 39.308 1.00 52.28 189 GLY A C 1
ATOM 1437 O O . GLY A 1 189 ? 2.835 2.549 39.909 1.00 52.28 189 GLY A O 1
ATOM 1438 N N . ASP A 1 190 ? 4.971 2.069 39.428 1.00 62.03 190 ASP A N 1
ATOM 1439 C CA . ASP A 1 190 ? 5.576 2.802 40.541 1.00 62.03 190 ASP A CA 1
ATOM 1440 C C . ASP A 1 190 ? 5.080 4.237 40.704 1.00 62.03 190 ASP A C 1
ATOM 1442 O O . ASP A 1 190 ? 4.939 4.712 41.828 1.00 62.03 190 ASP A O 1
ATOM 1446 N N . PHE A 1 191 ? 4.803 4.937 39.603 1.00 64.94 191 PHE A N 1
ATOM 1447 C CA . PHE A 1 191 ? 4.411 6.341 39.668 1.00 64.94 191 PHE A CA 1
ATOM 1448 C C . PHE A 1 191 ? 3.045 6.537 40.345 1.00 64.94 191 PHE A C 1
ATOM 1450 O O . PHE A 1 191 ? 2.926 7.295 41.309 1.00 64.94 191 PHE A O 1
ATOM 1457 N N . TRP A 1 192 ? 2.022 5.815 39.882 1.00 65.75 192 TRP A N 1
ATOM 1458 C CA . TRP A 1 192 ? 0.666 5.927 40.425 1.00 65.75 192 TRP A CA 1
ATOM 1459 C C . TRP A 1 192 ? 0.580 5.418 41.858 1.00 65.75 192 TRP A C 1
ATOM 1461 O O . TRP A 1 192 ? -0.082 6.031 42.691 1.00 65.75 192 TRP A O 1
ATOM 1471 N N . HIS A 1 193 ? 1.316 4.348 42.162 1.00 72.50 193 HIS A N 1
ATOM 1472 C CA . HIS A 1 193 ? 1.386 3.814 43.517 1.00 72.50 193 HIS A CA 1
ATOM 1473 C C . HIS A 1 193 ? 1.967 4.863 44.473 1.00 72.50 193 HIS A C 1
ATOM 1475 O O . HIS A 1 193 ? 1.399 5.090 45.535 1.00 72.50 193 HIS A O 1
ATOM 1481 N N . ARG A 1 194 ? 3.019 5.593 44.073 1.00 77.12 194 ARG A N 1
ATOM 1482 C CA . ARG A 1 194 ? 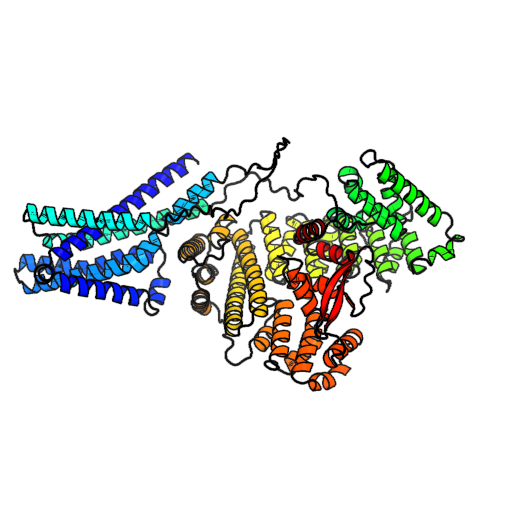3.603 6.672 44.890 1.00 77.12 194 ARG A CA 1
ATOM 1483 C C . ARG A 1 194 ? 2.642 7.838 45.124 1.00 77.12 194 ARG A C 1
ATOM 1485 O O . ARG A 1 194 ? 2.585 8.331 46.244 1.00 77.12 194 ARG A O 1
ATOM 1492 N N . ALA A 1 195 ? 1.886 8.269 44.112 1.00 72.81 195 ALA A N 1
ATOM 1493 C CA . ALA A 1 195 ? 0.916 9.357 44.269 1.00 72.81 195 ALA A CA 1
ATOM 1494 C C . ALA A 1 195 ? -0.237 8.973 45.216 1.00 72.81 195 ALA A C 1
ATOM 1496 O O . ALA A 1 195 ? -0.598 9.753 46.097 1.00 72.81 195 ALA A O 1
ATOM 1497 N N . ILE A 1 196 ? -0.760 7.748 45.083 1.00 75.25 196 ILE A N 1
ATOM 1498 C CA . ILE A 1 196 ? -1.796 7.214 45.977 1.00 75.25 196 ILE A CA 1
ATOM 1499 C C . ILE A 1 196 ? -1.251 7.109 47.405 1.00 75.25 196 ILE A C 1
ATOM 1501 O O . ILE A 1 196 ? -1.859 7.648 48.326 1.00 75.25 196 ILE A O 1
ATOM 1505 N N . ILE A 1 197 ? -0.072 6.506 47.590 1.00 80.56 197 ILE A N 1
ATOM 1506 C CA . ILE A 1 197 ? 0.580 6.381 48.902 1.00 80.56 197 ILE A CA 1
ATOM 1507 C C . ILE A 1 197 ? 0.789 7.760 49.541 1.00 80.56 197 ILE A C 1
ATOM 1509 O O . ILE A 1 197 ? 0.434 7.952 50.700 1.00 80.56 197 ILE A O 1
ATOM 1513 N N . ALA A 1 198 ? 1.294 8.742 48.787 1.00 78.94 198 ALA A N 1
ATOM 1514 C CA . ALA A 1 198 ? 1.486 10.101 49.285 1.00 78.94 198 ALA A CA 1
ATOM 1515 C C . ALA A 1 198 ? 0.164 10.753 49.725 1.00 78.94 198 ALA A C 1
ATOM 1517 O O . ALA A 1 198 ? 0.123 11.376 50.783 1.00 78.94 198 ALA A O 1
ATOM 1518 N N . SER A 1 199 ? -0.922 10.574 48.962 1.00 75.31 199 SER A N 1
ATOM 1519 C CA . SER A 1 199 ? -2.242 11.105 49.331 1.00 75.31 199 SER A CA 1
ATOM 1520 C C . SER A 1 199 ? -2.806 10.465 50.603 1.00 75.31 199 SER A C 1
ATOM 1522 O O . SER A 1 199 ? -3.350 11.171 51.448 1.00 75.31 199 SER A O 1
ATOM 1524 N N . VAL A 1 200 ? -2.613 9.154 50.785 1.00 80.44 200 VAL A N 1
ATOM 1525 C CA . VAL A 1 200 ? -3.059 8.423 51.981 1.00 80.44 200 VAL A CA 1
ATOM 1526 C C . VAL A 1 200 ? -2.256 8.847 53.210 1.00 80.44 200 VAL A C 1
ATOM 1528 O O . VAL A 1 200 ? -2.841 9.116 54.256 1.00 80.44 200 VAL A O 1
ATOM 1531 N N . ILE A 1 201 ? -0.929 8.961 53.086 1.00 83.12 201 ILE A N 1
ATOM 1532 C CA . ILE A 1 201 ? -0.062 9.443 54.171 1.00 83.12 201 ILE A CA 1
ATOM 1533 C C . ILE A 1 201 ? -0.452 10.871 54.562 1.00 83.12 201 ILE A C 1
ATOM 1535 O O . ILE A 1 201 ? -0.615 11.157 55.745 1.00 83.12 201 ILE A O 1
ATOM 1539 N N . LEU A 1 202 ? -0.645 11.758 53.583 1.00 84.81 202 LEU A N 1
ATOM 1540 C CA . LEU A 1 202 ? -1.038 13.141 53.842 1.00 84.81 202 LEU A CA 1
ATOM 1541 C C . LEU A 1 202 ? -2.412 13.221 54.524 1.00 84.81 202 LEU A C 1
ATOM 1543 O O . LEU A 1 202 ? -2.570 13.986 55.471 1.00 84.81 202 LEU A O 1
ATOM 1547 N N . ALA A 1 203 ? -3.380 12.404 54.099 1.00 78.62 203 ALA A N 1
ATOM 1548 C CA . ALA A 1 203 ? -4.693 12.327 54.737 1.00 78.62 203 ALA A CA 1
ATOM 1549 C C . ALA A 1 203 ? -4.588 11.874 56.201 1.00 78.62 203 ALA A C 1
ATOM 1551 O O . ALA A 1 203 ? -5.162 12.512 57.079 1.00 78.62 203 ALA A O 1
ATOM 1552 N N . LEU A 1 204 ? -3.803 10.826 56.481 1.00 81.38 204 LEU A N 1
ATOM 1553 C CA . LEU A 1 204 ? -3.556 10.344 57.845 1.00 81.38 204 LEU A CA 1
ATOM 1554 C C . LEU A 1 204 ? -2.933 11.426 58.733 1.00 81.38 204 LEU A C 1
ATOM 1556 O O . LEU A 1 204 ? -3.340 11.580 59.881 1.00 81.38 204 LEU A O 1
ATOM 1560 N N . VAL A 1 205 ? -1.984 12.200 58.199 1.00 84.25 205 VAL A N 1
ATOM 1561 C CA . VAL A 1 205 ? -1.371 13.325 58.919 1.00 84.25 205 VAL A CA 1
ATOM 1562 C C . VAL A 1 205 ? -2.401 14.414 59.222 1.00 84.25 205 VAL A C 1
ATOM 1564 O O . VAL A 1 205 ? -2.444 14.887 60.353 1.00 84.25 205 VAL A O 1
ATOM 1567 N N . ILE A 1 206 ? -3.252 14.789 58.260 1.00 82.75 206 ILE A N 1
ATOM 1568 C CA . ILE A 1 206 ? -4.310 15.797 58.463 1.00 82.75 206 ILE A CA 1
ATOM 1569 C C . ILE A 1 206 ? -5.298 15.338 59.543 1.00 82.75 206 ILE A C 1
ATOM 1571 O O . ILE A 1 206 ? -5.646 16.119 60.427 1.00 82.75 206 ILE A O 1
ATOM 1575 N N . VAL A 1 207 ? -5.711 14.068 59.507 1.00 80.44 207 VAL A N 1
ATOM 1576 C CA . VAL A 1 207 ? -6.623 13.485 60.502 1.00 80.44 207 VAL A CA 1
ATOM 1577 C C . VAL A 1 207 ? -5.979 13.455 61.888 1.00 80.44 207 VAL A C 1
ATOM 1579 O O . VAL A 1 207 ? -6.603 13.877 62.859 1.00 80.44 207 VAL A O 1
ATOM 1582 N N . LEU A 1 208 ? -4.716 13.028 61.990 1.00 82.62 208 LEU A N 1
ATOM 1583 C CA . LEU A 1 208 ? -3.974 13.026 63.253 1.00 82.62 208 LEU A CA 1
ATOM 1584 C C . LEU A 1 208 ? -3.817 14.447 63.815 1.00 82.62 208 LEU A C 1
ATOM 1586 O O . LEU A 1 208 ? -3.985 14.657 65.013 1.00 82.62 208 LEU A O 1
ATOM 1590 N N . LEU A 1 209 ? -3.530 15.431 62.959 1.00 82.12 209 LEU A N 1
ATOM 1591 C CA . LEU A 1 209 ? -3.389 16.830 63.358 1.00 82.12 209 LEU A CA 1
ATOM 1592 C C . LEU A 1 209 ? -4.723 17.418 63.838 1.00 82.12 209 LEU A C 1
ATOM 1594 O O . LEU A 1 209 ? -4.755 18.112 64.850 1.00 82.12 209 LEU A O 1
ATOM 1598 N N . SER A 1 210 ? -5.826 17.121 63.146 1.00 80.12 210 SER A N 1
ATOM 1599 C CA . SER A 1 210 ? -7.178 17.516 63.566 1.00 80.12 210 SER A CA 1
ATOM 1600 C C . SER A 1 210 ? -7.536 16.897 64.918 1.00 80.12 210 SER A C 1
ATOM 1602 O O . SER A 1 210 ? -8.000 17.605 65.809 1.00 80.12 210 SER A O 1
ATOM 1604 N N . PHE A 1 211 ? -7.208 15.617 65.125 1.00 78.81 211 PHE A N 1
ATOM 1605 C CA . PHE A 1 211 ? -7.408 14.940 66.406 1.00 78.81 211 PHE A CA 1
ATOM 1606 C C . PHE A 1 211 ? -6.593 15.578 67.542 1.00 78.81 211 PHE A C 1
ATOM 1608 O O . PHE A 1 211 ? -7.121 15.803 68.627 1.00 78.81 211 PHE A O 1
ATOM 1615 N N . LEU A 1 212 ? -5.323 15.914 67.289 1.00 82.62 212 LEU A N 1
ATOM 1616 C CA . LEU A 1 212 ? -4.438 16.537 68.280 1.00 82.62 212 LEU A CA 1
ATOM 1617 C C . LEU A 1 212 ? -4.821 17.987 68.610 1.00 82.62 212 LEU A C 1
ATOM 1619 O O . LEU A 1 212 ? -4.618 18.430 69.736 1.00 82.62 212 LEU A O 1
ATOM 1623 N N . THR A 1 213 ? -5.346 18.734 67.638 1.00 81.44 213 THR A N 1
ATOM 1624 C CA . THR A 1 213 ? -5.691 20.159 67.798 1.00 81.44 213 THR A CA 1
ATOM 1625 C C . THR A 1 213 ? -7.145 20.394 68.208 1.00 81.44 213 THR A C 1
ATOM 1627 O O . THR A 1 213 ? -7.483 21.500 68.620 1.00 81.44 213 THR A O 1
ATOM 1630 N N . GLY A 1 214 ? -8.011 19.381 68.098 1.00 79.75 214 GLY A N 1
ATOM 1631 C CA . GLY A 1 214 ? -9.446 19.490 68.379 1.00 79.75 214 GLY A CA 1
ATOM 1632 C C . GLY A 1 214 ? -10.229 20.318 67.352 1.00 79.75 214 GLY A C 1
ATOM 1633 O O . GLY A 1 214 ? -11.391 20.642 67.587 1.00 79.75 214 GLY A O 1
ATOM 1634 N N . ILE A 1 215 ? -9.614 20.678 66.221 1.00 81.38 215 ILE A N 1
ATOM 1635 C CA . ILE A 1 215 ? -10.238 21.486 65.169 1.00 81.38 215 ILE A CA 1
ATOM 1636 C C . ILE A 1 215 ? -11.090 20.574 64.282 1.00 81.38 215 ILE A C 1
ATOM 1638 O O . ILE A 1 215 ? -10.565 19.647 63.661 1.00 81.38 215 ILE A O 1
ATOM 1642 N N . SER A 1 216 ? -12.392 20.857 64.184 1.00 79.31 216 SER A N 1
ATOM 1643 C CA . SER A 1 216 ? -13.302 20.163 63.264 1.00 79.31 216 SER A CA 1
ATOM 1644 C C . SER A 1 216 ? -12.969 20.496 61.810 1.00 79.31 216 SER A C 1
ATOM 1646 O O . SER A 1 216 ? -12.893 21.671 61.440 1.00 79.31 216 SER A O 1
ATOM 1648 N N . LEU A 1 217 ? -12.837 19.477 60.960 1.00 81.81 217 LEU A N 1
ATOM 1649 C CA . LEU A 1 217 ? -12.543 19.654 59.535 1.00 81.81 217 LEU A CA 1
ATOM 1650 C C . LEU A 1 217 ? -13.781 20.069 58.730 1.00 81.81 217 LEU A C 1
ATOM 1652 O O . LEU A 1 217 ? -13.648 20.409 57.559 1.00 81.81 217 LEU A O 1
ATOM 1656 N N . SER A 1 218 ? -14.970 20.101 59.337 1.00 76.50 218 SER A N 1
ATOM 1657 C CA . SER A 1 218 ? -16.240 20.465 58.690 1.00 76.50 218 SER A CA 1
ATOM 1658 C C . SER A 1 218 ? -16.197 21.808 57.947 1.00 76.50 218 SER A C 1
ATOM 1660 O O . SER A 1 218 ? -16.743 21.925 56.850 1.00 76.50 218 SER A O 1
ATOM 1662 N N . GLY A 1 219 ? -15.469 22.801 58.471 1.00 77.88 219 GLY A N 1
ATOM 1663 C CA . GLY A 1 219 ? -15.259 24.089 57.800 1.00 77.88 219 GLY A CA 1
ATOM 1664 C C . GLY A 1 219 ? -14.462 23.996 56.491 1.00 77.88 219 GLY A C 1
ATOM 1665 O O . GLY A 1 219 ? -14.560 24.882 55.642 1.00 77.88 219 GLY A O 1
ATOM 1666 N N . ALA A 1 220 ? -13.713 22.910 56.271 1.00 82.94 220 ALA A N 1
ATOM 1667 C CA . ALA A 1 220 ? -12.902 22.735 55.072 1.00 82.94 220 ALA A CA 1
ATOM 1668 C C . ALA A 1 220 ? -13.724 22.433 53.806 1.00 82.94 220 ALA A C 1
ATOM 1670 O O . ALA A 1 220 ? -13.214 22.606 52.697 1.00 82.94 220 ALA A O 1
ATOM 1671 N N . VAL A 1 221 ? -15.010 22.078 53.947 1.00 82.81 221 VAL A N 1
ATOM 1672 C CA . VAL A 1 221 ? -15.951 21.939 52.818 1.00 82.81 221 VAL A CA 1
ATOM 1673 C C . VAL A 1 221 ? -16.023 23.234 51.997 1.00 82.81 221 VAL A C 1
ATOM 1675 O O . VAL A 1 221 ? -16.143 23.181 50.773 1.00 82.81 221 VAL A O 1
ATOM 1678 N N . PHE A 1 222 ? -15.841 24.397 52.634 1.00 81.44 222 PHE A N 1
ATOM 1679 C CA . PHE A 1 222 ? -15.830 25.701 51.965 1.00 81.44 222 PHE A CA 1
ATOM 1680 C C . PHE A 1 222 ? -14.672 25.873 50.965 1.00 81.44 222 PHE A C 1
ATOM 1682 O O . PHE A 1 222 ? -14.806 26.590 49.974 1.00 81.44 222 PHE A O 1
ATOM 1689 N N . PHE A 1 223 ? -13.542 25.189 51.172 1.00 84.38 223 PHE A N 1
ATOM 1690 C CA . PHE A 1 223 ? -12.383 25.281 50.278 1.00 84.38 223 PHE A CA 1
ATOM 1691 C C . PHE A 1 223 ? -12.481 24.354 49.061 1.00 84.38 223 PHE A C 1
ATOM 1693 O O . PHE A 1 223 ? -11.705 24.510 48.119 1.00 84.38 223 PHE A O 1
ATOM 1700 N N . MET A 1 224 ? -13.434 23.419 49.031 1.00 84.62 224 MET A N 1
ATOM 1701 C CA . MET A 1 224 ? -13.563 22.436 47.947 1.00 84.62 224 MET A CA 1
ATOM 1702 C C . MET A 1 224 ? -13.927 23.067 46.595 1.00 84.62 224 MET A C 1
ATOM 1704 O O . MET A 1 224 ? -13.252 22.754 45.611 1.00 84.62 224 MET A O 1
ATOM 1708 N N . PRO A 1 225 ? -14.894 24.005 46.507 1.00 86.25 225 PRO A N 1
ATOM 1709 C CA . PRO A 1 225 ? -15.160 24.725 45.263 1.00 86.25 225 PRO A CA 1
ATOM 1710 C C . PRO A 1 225 ? -13.951 25.540 44.790 1.00 86.25 225 PRO A C 1
ATOM 1712 O O . PRO A 1 225 ? -13.646 25.564 43.599 1.00 86.25 225 PRO A O 1
ATOM 1715 N N . LEU A 1 226 ? -13.223 26.171 45.720 1.00 84.81 226 LEU A N 1
ATOM 1716 C CA . LEU A 1 226 ? -12.021 26.947 45.406 1.00 84.81 226 LEU A CA 1
ATOM 1717 C C . LEU A 1 226 ? -10.909 26.045 44.846 1.00 84.81 226 LEU A C 1
ATOM 1719 O O . LEU A 1 226 ? -10.318 26.360 43.813 1.00 84.81 226 LEU A O 1
ATOM 1723 N N . ALA A 1 227 ? -10.659 24.903 45.492 1.00 83.25 227 ALA A N 1
ATOM 1724 C CA . ALA A 1 227 ? -9.702 23.903 45.030 1.00 83.25 227 ALA A CA 1
ATOM 1725 C C . ALA A 1 227 ? -10.092 23.356 43.650 1.00 83.25 227 ALA A C 1
ATOM 1727 O O . ALA A 1 227 ? -9.239 23.230 42.773 1.00 83.25 227 ALA A O 1
ATOM 1728 N N . ALA A 1 228 ? -11.384 23.103 43.424 1.00 85.44 228 ALA A N 1
ATOM 1729 C CA . ALA A 1 228 ? -11.901 22.670 42.135 1.00 85.44 228 ALA A CA 1
ATOM 1730 C C . ALA A 1 228 ? -11.668 23.716 41.030 1.00 85.44 228 ALA A C 1
ATOM 1732 O O . ALA A 1 228 ? -11.165 23.365 39.965 1.00 85.44 228 ALA A O 1
ATOM 1733 N N . ILE A 1 229 ? -11.943 25.001 41.283 1.00 86.00 229 ILE A N 1
ATOM 1734 C CA . ILE A 1 229 ? -11.664 26.096 40.335 1.00 86.00 229 ILE A CA 1
ATOM 1735 C C . ILE A 1 229 ? -10.162 26.208 40.046 1.00 86.00 229 ILE A C 1
ATOM 1737 O O . ILE A 1 229 ? -9.764 26.351 38.890 1.00 86.00 229 ILE A O 1
ATOM 1741 N N . LEU A 1 230 ? -9.314 26.109 41.072 1.00 84.44 230 LEU A N 1
ATOM 1742 C CA . LEU A 1 230 ? -7.864 26.164 40.897 1.00 84.44 230 LEU A CA 1
ATOM 1743 C C . LEU A 1 230 ? -7.349 24.992 40.045 1.00 84.44 230 LEU A C 1
ATOM 1745 O O . LEU A 1 230 ? -6.516 25.199 39.164 1.00 84.44 230 LEU A O 1
ATOM 1749 N N . MET A 1 231 ? -7.878 23.783 40.253 1.00 83.00 231 MET A N 1
ATOM 1750 C CA . MET A 1 231 ? -7.566 22.622 39.413 1.00 83.00 231 MET A CA 1
ATOM 1751 C C . MET A 1 231 ? -8.052 22.808 37.973 1.00 83.00 231 MET A C 1
ATOM 1753 O O . MET A 1 231 ? -7.292 22.527 37.054 1.00 83.00 231 MET A O 1
ATOM 1757 N N . LEU A 1 232 ? -9.251 23.363 37.756 1.00 84.44 232 LEU A N 1
ATOM 1758 C CA . LEU A 1 232 ? -9.737 23.697 36.411 1.00 84.44 232 LEU A CA 1
ATOM 1759 C C . LEU A 1 232 ? -8.783 24.644 35.676 1.00 84.44 232 LEU A C 1
ATOM 1761 O O . LEU A 1 232 ? -8.480 24.429 34.503 1.00 84.44 232 LEU A O 1
ATOM 1765 N N . LEU A 1 233 ? -8.297 25.683 36.359 1.00 84.19 233 LEU A N 1
ATOM 1766 C CA . LEU A 1 233 ? -7.332 26.624 35.790 1.00 84.19 233 LEU A CA 1
ATOM 1767 C C . LEU A 1 233 ? -5.999 25.937 35.473 1.00 84.19 233 LEU A C 1
ATOM 1769 O O . LEU A 1 233 ? -5.473 26.115 34.375 1.00 84.19 233 LEU A O 1
ATOM 1773 N N . LEU A 1 234 ? -5.478 25.120 36.394 1.00 80.81 234 LEU A N 1
ATOM 1774 C CA . LEU A 1 234 ? -4.248 24.348 36.187 1.00 80.81 234 LEU A CA 1
ATOM 1775 C C . LEU A 1 234 ? -4.371 23.384 35.004 1.00 80.81 234 LEU A C 1
ATOM 1777 O O . LEU A 1 234 ? -3.471 23.339 34.171 1.00 80.81 234 LEU A O 1
ATOM 1781 N N . ASP A 1 235 ? -5.490 22.678 34.875 1.00 79.81 235 ASP A N 1
ATOM 1782 C CA . ASP A 1 235 ? -5.737 21.750 33.772 1.00 79.81 235 ASP A CA 1
ATOM 1783 C C . ASP A 1 235 ? -5.813 22.470 32.421 1.00 79.81 235 ASP A C 1
ATOM 1785 O O . ASP A 1 235 ? -5.280 21.980 31.424 1.00 79.81 235 ASP A O 1
ATOM 1789 N N . VAL A 1 236 ? -6.425 23.660 32.368 1.00 81.81 236 VAL A N 1
ATOM 1790 C CA . VAL A 1 236 ? -6.424 24.497 31.157 1.00 81.81 236 VAL A CA 1
ATOM 1791 C C . VAL A 1 236 ? -5.001 24.913 30.784 1.00 81.81 236 VAL A C 1
ATOM 1793 O O . VAL A 1 236 ? -4.639 24.815 29.612 1.00 81.81 236 VAL A O 1
ATOM 1796 N N . ILE A 1 237 ? -4.188 25.327 31.761 1.00 83.12 237 ILE A N 1
ATOM 1797 C CA . ILE A 1 237 ? -2.786 25.701 31.530 1.00 83.12 237 ILE A CA 1
ATOM 1798 C C . ILE A 1 237 ? -1.981 24.492 31.039 1.00 83.12 237 ILE A C 1
ATOM 1800 O O . ILE A 1 237 ? -1.238 24.622 30.070 1.00 83.12 237 ILE A O 1
ATOM 1804 N N . ILE A 1 238 ? -2.159 23.313 31.647 1.00 80.38 238 ILE A N 1
ATOM 1805 C CA . ILE A 1 238 ? -1.483 22.074 31.230 1.00 80.38 238 ILE A CA 1
ATOM 1806 C C . ILE A 1 238 ? -1.812 21.739 29.780 1.00 80.38 238 ILE A C 1
ATOM 1808 O O . ILE A 1 238 ? -0.921 21.369 29.022 1.00 80.38 238 ILE A O 1
ATOM 1812 N N . VAL A 1 239 ? -3.080 21.848 29.384 1.00 79.44 239 VAL A N 1
ATOM 1813 C CA . VAL A 1 239 ? -3.501 21.550 28.010 1.00 79.44 239 VAL A CA 1
ATOM 1814 C C . VAL A 1 239 ? -2.898 22.539 27.024 1.00 79.44 239 VAL A C 1
ATOM 1816 O O . VAL A 1 239 ? -2.435 22.129 25.963 1.00 79.44 239 VAL A O 1
ATOM 1819 N N . GLU A 1 240 ? -2.894 23.826 27.359 1.00 81.38 240 GLU A N 1
ATOM 1820 C CA . GLU A 1 240 ? -2.324 24.849 26.484 1.00 81.38 240 GLU A CA 1
ATOM 1821 C C . GLU A 1 240 ? -0.808 24.672 26.339 1.00 81.38 240 GLU A C 1
ATOM 1823 O O . GLU A 1 240 ? -0.267 24.720 25.236 1.00 81.38 240 GLU A O 1
ATOM 1828 N N . GLU A 1 241 ? -0.118 24.365 27.435 1.00 80.88 241 GLU A N 1
ATOM 1829 C CA . GLU A 1 241 ? 1.311 24.069 27.419 1.00 80.88 241 GLU A CA 1
ATOM 1830 C C . GLU A 1 241 ? 1.618 22.759 26.683 1.00 80.88 241 GLU A C 1
ATOM 1832 O O . GLU A 1 241 ? 2.596 22.674 25.941 1.00 80.88 241 GLU A O 1
ATOM 1837 N N . PHE A 1 242 ? 0.756 21.750 26.818 1.00 79.75 242 PHE A N 1
ATOM 1838 C CA . PHE A 1 242 ? 0.839 20.514 26.048 1.00 79.75 242 PHE A CA 1
ATOM 1839 C C . PHE A 1 242 ? 0.714 20.783 24.550 1.00 79.75 242 PHE A C 1
ATOM 1841 O O . PHE A 1 242 ? 1.542 20.302 23.782 1.00 79.75 242 PHE A O 1
ATOM 1848 N N . ARG A 1 243 ? -0.273 21.583 24.128 1.00 81.12 243 ARG A N 1
ATOM 1849 C CA . ARG A 1 243 ? -0.439 21.997 22.727 1.00 81.12 243 ARG A CA 1
ATOM 1850 C C . ARG A 1 243 ? 0.769 22.762 22.227 1.00 81.12 243 ARG A C 1
ATOM 1852 O O . ARG A 1 243 ? 1.243 22.496 21.131 1.00 81.12 243 ARG A O 1
ATOM 1859 N N . TYR A 1 244 ? 1.301 23.665 23.040 1.00 82.69 244 TYR A N 1
ATOM 1860 C CA . TYR A 1 244 ? 2.509 24.403 22.706 1.00 82.69 244 TYR A CA 1
ATOM 1861 C C . TYR A 1 244 ? 3.716 23.470 22.503 1.00 82.69 244 TYR A C 1
ATOM 1863 O O . TYR A 1 244 ? 4.419 23.580 21.498 1.00 82.69 244 TYR A O 1
ATOM 1871 N N . MET A 1 245 ? 3.923 22.498 23.401 1.00 77.44 245 MET A N 1
ATOM 1872 C CA . MET A 1 245 ? 4.964 21.475 23.243 1.00 77.44 245 MET A CA 1
ATOM 1873 C C . MET A 1 245 ? 4.737 20.616 21.997 1.00 77.44 245 MET A C 1
ATOM 1875 O O . MET A 1 245 ? 5.682 20.368 21.250 1.00 77.44 245 MET A O 1
ATOM 1879 N N . LEU A 1 246 ? 3.496 20.193 21.751 1.00 80.00 246 LEU A N 1
ATOM 1880 C CA . LEU A 1 246 ? 3.116 19.403 20.584 1.00 80.00 246 LEU A CA 1
ATOM 1881 C C . LEU A 1 246 ? 3.425 20.168 19.293 1.00 80.00 246 LEU A C 1
ATOM 1883 O O . LEU A 1 246 ? 4.110 19.636 18.425 1.00 80.00 246 LEU A O 1
ATOM 1887 N N . SER A 1 247 ? 3.017 21.435 19.197 1.00 83.19 247 SER A N 1
ATOM 1888 C CA . SER A 1 247 ? 3.343 22.323 18.075 1.00 83.19 247 SER A CA 1
ATOM 1889 C C . SER A 1 247 ? 4.851 22.471 17.881 1.00 83.19 247 SER A C 1
ATOM 1891 O O . SER A 1 247 ? 5.330 22.430 16.752 1.00 83.19 247 SER A O 1
ATOM 1893 N N . GLY A 1 248 ? 5.619 22.565 18.970 1.00 80.69 248 GLY A N 1
ATOM 1894 C CA . GLY A 1 248 ? 7.081 22.596 18.917 1.00 80.69 248 GLY A CA 1
ATOM 1895 C C . GLY A 1 248 ? 7.723 21.306 18.391 1.00 80.69 248 GLY A C 1
ATOM 1896 O O . GLY A 1 248 ? 8.779 21.373 17.772 1.00 80.69 248 GLY A O 1
ATOM 1897 N N . MET A 1 249 ? 7.105 20.140 18.605 1.00 77.69 249 MET A N 1
ATOM 1898 C CA . MET A 1 249 ? 7.574 18.859 18.049 1.00 77.69 249 MET A CA 1
ATOM 1899 C C . MET A 1 249 ? 7.151 18.654 16.594 1.00 77.69 249 MET A C 1
ATOM 1901 O O . MET A 1 249 ? 7.872 18.034 15.815 1.00 77.69 249 MET A O 1
ATOM 1905 N N . MET A 1 250 ? 5.968 19.157 16.243 1.00 82.06 250 MET A N 1
ATOM 1906 C CA . MET A 1 250 ? 5.456 19.133 14.877 1.00 82.06 250 MET A CA 1
ATOM 1907 C C . MET A 1 250 ? 6.232 20.091 13.972 1.00 82.06 250 MET A C 1
ATOM 1909 O O . MET A 1 250 ? 6.382 19.808 12.786 1.00 82.06 250 MET A O 1
ATOM 1913 N N . ALA A 1 251 ? 6.764 21.184 14.531 1.00 79.19 251 ALA A N 1
ATOM 1914 C CA . ALA A 1 251 ? 7.638 22.102 13.820 1.00 79.19 251 ALA A CA 1
ATOM 1915 C C . ALA A 1 251 ? 8.881 21.365 13.297 1.00 79.19 251 ALA A C 1
ATOM 1917 O O . ALA A 1 251 ? 9.722 20.862 14.045 1.00 79.19 251 ALA A O 1
ATOM 1918 N N . GLU A 1 252 ? 8.979 21.301 11.976 1.00 64.81 252 GLU A N 1
ATOM 1919 C CA . GLU A 1 252 ? 10.104 20.718 11.266 1.00 64.81 252 GLU A CA 1
ATOM 1920 C C . GLU A 1 252 ? 11.352 21.571 11.539 1.00 64.81 252 GLU A C 1
ATOM 1922 O O . GLU A 1 252 ? 11.397 22.757 11.203 1.00 64.81 252 GLU A O 1
ATOM 1927 N N . LYS A 1 253 ? 12.373 20.999 12.192 1.00 58.72 253 LYS A N 1
ATOM 1928 C CA . LYS A 1 253 ? 13.687 21.650 12.231 1.00 58.72 253 LYS A CA 1
ATOM 1929 C C . LYS A 1 253 ? 14.260 21.603 10.815 1.00 58.72 253 LYS A C 1
ATOM 1931 O O . LYS A 1 253 ? 14.209 20.527 10.220 1.00 58.72 253 LYS A O 1
ATOM 1936 N N . PRO A 1 254 ? 14.843 22.698 10.295 1.00 44.97 254 PRO A N 1
ATOM 1937 C CA . PRO A 1 254 ? 15.633 22.620 9.078 1.00 44.97 254 PRO A CA 1
ATOM 1938 C C . PRO A 1 254 ? 16.817 21.696 9.364 1.00 44.97 254 PRO A C 1
ATOM 1940 O O . PRO A 1 254 ? 17.779 22.077 10.031 1.00 44.97 254 PRO A O 1
ATOM 1943 N N . GLN A 1 255 ? 16.701 20.440 8.947 1.00 43.22 255 GLN A N 1
ATOM 1944 C CA . GLN A 1 255 ? 17.855 19.573 8.836 1.00 43.22 255 GLN A CA 1
ATOM 1945 C C . GLN A 1 255 ? 18.631 20.035 7.602 1.00 43.22 255 GLN A C 1
ATOM 1947 O O . GLN A 1 255 ? 18.001 20.345 6.587 1.00 43.22 255 GLN A O 1
ATOM 1952 N N . PRO A 1 256 ? 19.971 20.117 7.669 1.00 36.75 256 PRO A N 1
ATOM 1953 C CA . PRO A 1 256 ? 20.757 20.257 6.459 1.00 36.75 256 PRO A CA 1
ATOM 1954 C C . PRO A 1 256 ? 20.382 19.100 5.535 1.00 36.75 256 PRO A C 1
ATOM 1956 O O . PRO A 1 256 ? 20.392 17.936 5.942 1.00 36.75 256 PRO A O 1
ATOM 1959 N N . GLU A 1 257 ? 19.969 19.459 4.326 1.00 43.59 257 GLU A N 1
ATOM 1960 C CA . GLU A 1 257 ? 19.592 18.535 3.272 1.00 43.59 257 GLU A CA 1
ATOM 1961 C C . GLU A 1 257 ? 20.739 17.557 3.017 1.00 43.59 257 GLU A C 1
ATOM 1963 O O . GLU A 1 257 ? 21.714 17.867 2.342 1.00 43.59 257 GLU A O 1
ATOM 1968 N N . VAL A 1 258 ? 20.608 16.350 3.555 1.00 36.56 258 VAL A N 1
ATOM 1969 C CA . VAL A 1 258 ? 21.265 15.166 3.008 1.00 36.56 258 VAL A CA 1
ATOM 1970 C C . VAL A 1 258 ? 20.204 14.083 2.894 1.00 36.56 258 VAL A C 1
ATOM 1972 O O . VAL A 1 258 ? 20.212 13.065 3.574 1.00 36.56 258 VAL A O 1
ATOM 1975 N N . CYS A 1 259 ? 19.238 14.325 2.017 1.00 27.73 259 CYS A N 1
ATOM 1976 C CA . CYS A 1 259 ? 18.683 13.239 1.231 1.00 27.73 259 CYS A CA 1
ATOM 1977 C C . CYS A 1 259 ? 19.345 13.354 -0.133 1.00 27.73 259 CYS A C 1
ATOM 1979 O O . CYS A 1 259 ? 18.809 13.999 -1.025 1.00 27.73 259 CYS A O 1
ATOM 1981 N N . ASN A 1 260 ? 20.531 12.759 -0.280 1.00 28.47 260 ASN A N 1
ATOM 1982 C CA . ASN A 1 260 ? 21.011 12.409 -1.609 1.00 28.47 260 ASN A CA 1
ATOM 1983 C C . ASN A 1 260 ? 19.993 11.418 -2.194 1.00 28.47 260 ASN A C 1
ATOM 1985 O O . ASN A 1 260 ? 19.856 10.316 -1.650 1.00 28.47 260 ASN A O 1
ATOM 1989 N N . PRO A 1 261 ? 19.277 11.751 -3.281 1.00 30.59 261 PRO A N 1
ATOM 1990 C CA . PRO A 1 261 ? 18.524 10.758 -4.023 1.00 30.59 261 PRO A CA 1
ATOM 1991 C C . PRO A 1 261 ? 19.550 9.921 -4.793 1.00 30.59 261 PRO A C 1
ATOM 1993 O O . PRO A 1 261 ? 19.891 10.221 -5.931 1.00 30.59 261 PRO A O 1
ATOM 1996 N N . GLY A 1 262 ? 20.130 8.927 -4.122 1.00 34.84 262 GLY A N 1
ATOM 1997 C CA . GLY A 1 262 ? 21.189 8.114 -4.716 1.00 34.84 262 GLY A CA 1
ATOM 1998 C C . GLY A 1 262 ? 22.201 7.510 -3.752 1.00 34.84 262 GLY A C 1
ATOM 1999 O O . GLY A 1 262 ? 23.293 7.179 -4.191 1.00 34.84 262 GLY A O 1
ATOM 2000 N N . GLN A 1 263 ? 21.892 7.337 -2.466 1.00 29.52 263 GLN A N 1
ATOM 2001 C CA . GLN A 1 263 ? 22.673 6.408 -1.647 1.00 29.52 263 GLN A CA 1
ATOM 2002 C C . GLN A 1 263 ? 22.089 5.007 -1.809 1.00 29.52 263 GLN A C 1
ATOM 2004 O O . GLN A 1 263 ? 21.352 4.492 -0.971 1.00 29.52 263 GLN A O 1
ATOM 2009 N N . THR A 1 264 ? 22.431 4.386 -2.940 1.00 35.84 264 THR A N 1
ATOM 2010 C CA . THR A 1 264 ? 22.712 2.952 -2.937 1.00 35.84 264 THR A CA 1
ATOM 2011 C C . THR A 1 264 ? 23.585 2.670 -1.721 1.00 35.84 264 THR A C 1
ATOM 2013 O O . THR A 1 264 ? 24.581 3.368 -1.524 1.00 35.84 264 THR A O 1
ATOM 2016 N N . ALA A 1 265 ? 23.174 1.697 -0.905 1.00 34.78 265 ALA A N 1
ATOM 2017 C CA . ALA A 1 265 ? 24.011 1.091 0.124 1.00 34.78 265 ALA A CA 1
ATOM 2018 C C . ALA A 1 265 ? 25.466 1.003 -0.358 1.00 34.78 265 ALA A C 1
ATOM 2020 O O . ALA A 1 265 ? 25.673 0.716 -1.542 1.00 34.78 265 ALA A O 1
ATOM 2021 N N . ASP A 1 266 ? 26.417 1.284 0.540 1.00 31.42 266 ASP A N 1
ATOM 2022 C CA . ASP A 1 266 ? 27.859 1.197 0.284 1.00 31.42 266 ASP A CA 1
ATOM 2023 C C . ASP A 1 266 ? 28.171 0.081 -0.729 1.00 31.42 266 ASP A C 1
ATOM 2025 O O . ASP A 1 266 ? 27.712 -1.051 -0.536 1.00 31.42 266 ASP A O 1
ATOM 2029 N N . PRO A 1 267 ? 28.919 0.363 -1.812 1.00 41.50 267 PRO A N 1
ATOM 2030 C CA . PRO A 1 267 ? 29.367 -0.643 -2.761 1.00 41.50 267 PRO A CA 1
ATOM 2031 C C . PRO A 1 267 ? 30.507 -1.457 -2.134 1.00 41.50 267 PRO A C 1
ATOM 2033 O O . PRO A 1 267 ? 31.596 -1.559 -2.693 1.00 41.50 267 PRO A O 1
ATOM 2036 N N . GLU A 1 268 ? 30.274 -2.039 -0.959 1.00 39.66 268 GLU A N 1
ATOM 2037 C CA . GLU A 1 268 ? 31.006 -3.221 -0.531 1.00 39.66 268 GLU A CA 1
ATOM 2038 C C . GLU A 1 268 ? 30.590 -4.325 -1.503 1.00 39.66 268 GLU A C 1
ATOM 2040 O O . GLU A 1 268 ? 29.504 -4.887 -1.391 1.00 39.66 268 GLU A O 1
ATOM 2045 N N . THR A 1 269 ? 31.397 -4.482 -2.560 1.00 47.72 269 THR A N 1
ATOM 2046 C CA . THR A 1 269 ? 31.465 -5.646 -3.458 1.00 47.72 269 THR A CA 1
ATOM 2047 C C . THR A 1 269 ? 30.133 -6.377 -3.601 1.00 47.72 269 THR A C 1
ATOM 2049 O O . THR A 1 269 ? 29.866 -7.353 -2.909 1.00 47.72 269 THR A O 1
ATOM 2052 N N . ALA A 1 270 ? 29.273 -5.880 -4.499 1.00 50.62 270 ALA A N 1
ATOM 2053 C CA . ALA A 1 270 ? 28.026 -6.542 -4.871 1.00 50.62 270 ALA A CA 1
ATOM 2054 C C . ALA A 1 270 ? 28.329 -7.922 -5.480 1.00 50.62 270 ALA A C 1
ATOM 2056 O O . ALA A 1 270 ? 28.497 -8.047 -6.695 1.00 50.62 270 ALA A O 1
ATOM 2057 N N . GLU A 1 271 ? 28.442 -8.927 -4.619 1.00 66.88 271 GLU A N 1
ATOM 2058 C CA . GLU A 1 271 ? 28.690 -10.326 -4.943 1.00 66.88 271 GLU A CA 1
ATOM 2059 C C . GLU A 1 271 ? 27.365 -11.105 -5.030 1.00 66.88 271 GLU A C 1
ATOM 2061 O O . GLU A 1 271 ? 26.337 -10.704 -4.478 1.00 66.88 271 GLU A O 1
ATOM 2066 N N . GLY A 1 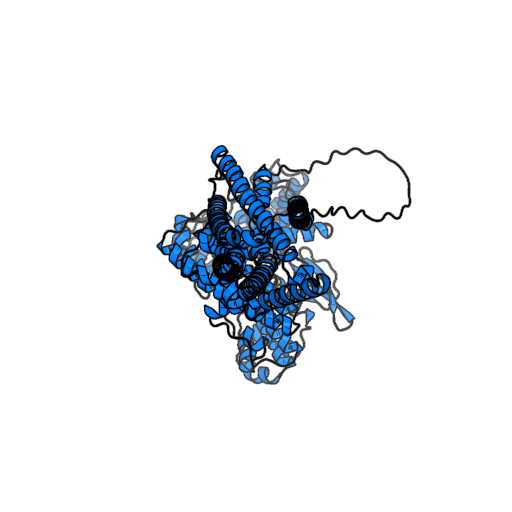272 ? 27.376 -12.212 -5.776 1.00 75.19 272 GLY A N 1
ATOM 2067 C CA . GLY A 1 272 ? 26.262 -13.160 -5.844 1.00 75.19 272 GLY A CA 1
ATOM 2068 C C . GLY A 1 272 ? 25.050 -12.707 -6.672 1.00 75.19 272 GLY A C 1
ATOM 2069 O O . GLY A 1 272 ? 25.166 -12.095 -7.738 1.00 75.19 272 GLY A O 1
ATOM 2070 N N . PHE A 1 273 ? 23.847 -13.046 -6.198 1.00 77.81 273 PHE A N 1
ATOM 2071 C CA . PHE A 1 273 ? 22.594 -12.886 -6.952 1.00 77.81 273 PHE A CA 1
ATOM 2072 C C . PHE A 1 273 ? 22.244 -11.424 -7.261 1.00 77.81 273 PHE A C 1
ATOM 2074 O O . PHE A 1 273 ? 21.571 -11.119 -8.251 1.00 77.81 273 PHE A O 1
ATOM 2081 N N . ARG A 1 274 ? 22.739 -10.487 -6.446 1.00 82.12 274 ARG A N 1
ATOM 2082 C CA . ARG A 1 274 ? 22.538 -9.055 -6.671 1.00 82.12 274 ARG A CA 1
ATOM 2083 C C . ARG A 1 274 ? 23.156 -8.601 -7.995 1.00 82.12 274 ARG A C 1
ATOM 2085 O O . ARG A 1 274 ? 22.555 -7.781 -8.689 1.00 82.12 274 ARG A O 1
ATOM 2092 N N . SER A 1 275 ? 24.309 -9.157 -8.372 1.00 83.38 275 SER A N 1
ATOM 2093 C CA . SER A 1 275 ? 24.946 -8.873 -9.659 1.00 83.38 275 SER A CA 1
ATOM 2094 C C . SER A 1 275 ? 24.078 -9.364 -10.818 1.00 83.38 275 SER A C 1
ATOM 2096 O O . SER A 1 275 ? 23.926 -8.637 -11.792 1.00 83.38 275 SER A O 1
ATOM 2098 N N . VAL A 1 276 ? 23.426 -10.526 -10.686 1.00 82.56 276 VAL A N 1
ATOM 2099 C CA . VAL A 1 276 ? 22.514 -11.073 -11.709 1.00 82.56 276 VAL A CA 1
ATOM 2100 C C . VAL A 1 276 ? 21.334 -10.139 -11.969 1.00 82.56 276 VAL A C 1
ATOM 2102 O O . VAL A 1 276 ? 21.029 -9.821 -13.120 1.00 82.56 276 VAL A O 1
ATOM 2105 N N . ILE A 1 277 ? 20.705 -9.633 -10.906 1.00 83.75 277 ILE A N 1
ATOM 2106 C CA . ILE A 1 277 ? 19.601 -8.673 -11.030 1.00 83.75 277 ILE A CA 1
ATOM 2107 C C . ILE A 1 277 ? 20.085 -7.358 -11.658 1.00 83.75 277 ILE A C 1
ATOM 2109 O O . ILE A 1 277 ? 19.421 -6.830 -12.551 1.00 83.75 277 ILE A O 1
ATOM 2113 N N . MET A 1 278 ? 21.235 -6.832 -11.223 1.00 83.69 278 MET A N 1
ATOM 2114 C CA . MET A 1 278 ? 21.770 -5.573 -11.754 1.00 83.69 278 MET A CA 1
ATOM 2115 C C . MET A 1 278 ? 22.188 -5.688 -13.221 1.00 83.69 278 MET A C 1
ATOM 2117 O O . MET A 1 278 ? 21.886 -4.794 -14.005 1.00 83.69 278 MET A O 1
ATOM 2121 N N . VAL A 1 279 ? 22.849 -6.781 -13.615 1.00 85.06 279 VAL A N 1
ATOM 2122 C CA . VAL A 1 279 ? 23.206 -7.030 -15.018 1.00 85.06 279 VAL A CA 1
ATOM 2123 C C . VAL A 1 279 ? 21.945 -7.110 -15.858 1.00 85.06 279 VAL A C 1
ATOM 2125 O O . VAL A 1 279 ? 21.893 -6.488 -16.917 1.00 85.06 279 VAL A O 1
ATOM 2128 N N . ALA A 1 280 ? 20.921 -7.827 -15.379 1.00 82.12 280 ALA A N 1
ATOM 2129 C CA . ALA A 1 280 ? 19.646 -7.868 -16.063 1.00 82.12 280 ALA A CA 1
ATOM 2130 C C . ALA A 1 280 ? 19.116 -6.447 -16.254 1.00 82.12 280 ALA A C 1
ATOM 2132 O O . ALA A 1 280 ? 18.868 -6.105 -17.404 1.00 82.12 280 ALA A O 1
ATOM 2133 N N . ASP A 1 281 ? 18.999 -5.626 -15.198 1.00 80.50 281 ASP A N 1
ATOM 2134 C CA . ASP A 1 281 ? 18.505 -4.235 -15.251 1.00 80.50 281 ASP A CA 1
ATOM 2135 C C . ASP A 1 281 ? 19.289 -3.349 -16.230 1.00 80.50 281 ASP A C 1
ATOM 2137 O O . ASP A 1 281 ? 18.690 -2.702 -17.087 1.00 80.50 281 ASP A O 1
ATOM 2141 N N . HIS A 1 282 ? 20.621 -3.388 -16.167 1.00 84.75 282 HIS A N 1
ATOM 2142 C CA . HIS A 1 282 ? 21.515 -2.572 -16.991 1.00 84.75 282 HIS A CA 1
ATOM 2143 C C . HIS A 1 282 ? 21.680 -3.081 -18.427 1.00 84.75 282 HIS A C 1
ATOM 2145 O O . HIS A 1 282 ? 22.200 -2.352 -19.270 1.00 84.75 282 HIS A O 1
ATOM 2151 N N . TYR A 1 283 ? 21.255 -4.310 -18.732 1.00 83.81 283 TYR A N 1
ATOM 2152 C CA . TYR A 1 283 ? 21.458 -4.933 -20.040 1.00 83.81 283 TYR A CA 1
ATOM 2153 C C . TYR A 1 283 ? 21.039 -4.040 -21.225 1.00 83.81 283 TYR A C 1
ATOM 2155 O O . TYR A 1 283 ? 21.854 -3.879 -22.136 1.00 83.81 283 TYR A O 1
ATOM 2163 N N . PRO A 1 284 ? 19.853 -3.389 -21.228 1.00 81.56 284 PRO A N 1
ATOM 2164 C CA . PRO A 1 284 ? 19.453 -2.497 -22.318 1.00 81.56 284 PRO A CA 1
ATOM 2165 C C . PRO A 1 284 ? 20.346 -1.258 -22.466 1.00 81.56 284 PRO A C 1
ATOM 2167 O O . PRO A 1 284 ? 20.535 -0.771 -23.576 1.00 81.56 284 PRO A O 1
ATOM 2170 N N . ASP A 1 285 ? 20.925 -0.757 -21.374 1.00 82.38 285 ASP A N 1
ATOM 2171 C CA . ASP A 1 285 ? 21.842 0.384 -21.418 1.00 82.38 285 ASP A CA 1
ATOM 2172 C C . ASP A 1 285 ? 23.225 -0.033 -21.946 1.00 82.38 285 ASP A C 1
ATOM 2174 O O . ASP A 1 285 ? 23.804 0.673 -22.776 1.00 82.38 285 ASP A O 1
ATOM 2178 N N . ILE A 1 286 ? 23.702 -1.222 -21.557 1.00 86.06 286 ILE A N 1
ATOM 2179 C CA . ILE A 1 286 ? 24.966 -1.804 -22.033 1.00 86.06 286 ILE A CA 1
ATOM 2180 C C . ILE A 1 286 ? 24.926 -1.999 -23.550 1.00 86.06 286 ILE A C 1
ATOM 2182 O O . ILE A 1 286 ? 25.802 -1.506 -24.256 1.00 86.06 286 ILE A O 1
ATOM 2186 N N . ILE A 1 287 ? 23.901 -2.668 -24.081 1.00 83.19 287 ILE A N 1
ATOM 2187 C CA . ILE A 1 287 ? 23.793 -2.919 -25.531 1.00 83.19 287 ILE A CA 1
ATOM 2188 C C . ILE A 1 287 ? 23.567 -1.634 -26.346 1.00 83.19 287 ILE A C 1
ATOM 2190 O O . ILE A 1 287 ? 23.921 -1.578 -27.525 1.00 83.19 287 ILE A O 1
ATOM 2194 N N . SER A 1 288 ? 23.020 -0.583 -25.726 1.00 76.50 288 SER A N 1
ATOM 2195 C CA . SER A 1 288 ? 22.900 0.749 -26.330 1.00 76.50 288 SER A CA 1
ATOM 2196 C C . SER A 1 288 ? 24.198 1.562 -26.281 1.00 76.50 288 SER A C 1
ATOM 2198 O O . SER A 1 288 ? 24.246 2.653 -26.845 1.00 76.50 288 SER A O 1
ATOM 2200 N N . GLY A 1 289 ? 25.265 1.059 -25.654 1.00 75.00 289 GLY A N 1
ATOM 2201 C CA . GLY A 1 289 ? 26.568 1.722 -25.627 1.00 75.00 289 GLY A CA 1
ATOM 2202 C C . GLY A 1 289 ? 26.899 2.494 -24.350 1.00 75.00 289 GLY A C 1
ATOM 2203 O O . GLY A 1 289 ? 27.929 3.166 -24.323 1.00 75.00 289 GLY A O 1
ATOM 2204 N N . ARG A 1 290 ? 26.071 2.421 -23.300 1.00 80.94 290 ARG A N 1
ATOM 2205 C CA . ARG A 1 290 ? 26.353 3.047 -21.999 1.00 80.94 290 ARG A CA 1
ATOM 2206 C C . ARG A 1 290 ? 26.999 2.035 -21.060 1.00 80.94 290 ARG A C 1
ATOM 2208 O O . ARG A 1 290 ? 26.343 1.128 -20.555 1.00 80.94 290 ARG A O 1
ATOM 2215 N N . TYR A 1 291 ? 28.290 2.219 -20.797 1.00 85.25 291 TYR A N 1
ATOM 2216 C CA . TYR A 1 291 ? 29.088 1.313 -19.962 1.00 85.25 291 TYR A CA 1
ATOM 2217 C C . TYR A 1 291 ? 29.539 1.950 -18.642 1.00 85.25 291 TYR A C 1
ATOM 2219 O O . TYR A 1 291 ? 30.382 1.376 -17.961 1.00 85.25 291 TYR A O 1
ATOM 2227 N N . ASP A 1 292 ? 28.993 3.108 -18.257 1.00 84.69 292 ASP A N 1
ATOM 2228 C CA . ASP A 1 292 ? 29.476 3.892 -17.107 1.00 84.69 292 ASP A CA 1
ATOM 2229 C C . ASP A 1 292 ? 29.515 3.064 -15.818 1.00 84.69 292 ASP A C 1
ATOM 2231 O O . ASP A 1 292 ? 30.521 3.041 -15.110 1.00 84.69 292 ASP A O 1
ATOM 2235 N N . TYR A 1 293 ? 28.452 2.300 -15.546 1.00 86.12 293 TYR A N 1
ATOM 2236 C CA . TYR A 1 293 ? 28.410 1.406 -14.390 1.00 86.12 293 TYR A CA 1
ATOM 2237 C C . TYR A 1 293 ? 29.451 0.282 -14.488 1.00 86.12 293 TYR A C 1
ATOM 2239 O O . TYR A 1 293 ? 30.151 0.003 -13.516 1.00 86.12 293 TYR A O 1
ATOM 2247 N N . LEU A 1 294 ? 29.597 -0.336 -15.665 1.00 87.06 294 LEU A N 1
ATOM 2248 C CA . LEU A 1 294 ? 30.573 -1.403 -15.904 1.00 87.06 294 LEU A CA 1
ATOM 2249 C C . LEU A 1 294 ? 32.011 -0.910 -15.681 1.00 87.06 294 LEU A C 1
ATOM 2251 O O . LEU A 1 294 ? 32.810 -1.585 -15.040 1.00 87.06 294 LEU A O 1
ATOM 2255 N N . VAL A 1 295 ? 32.331 0.280 -16.184 1.00 86.25 295 VAL A N 1
ATOM 2256 C CA . VAL A 1 295 ? 33.678 0.854 -16.113 1.00 86.25 295 VAL A CA 1
ATOM 2257 C C . VAL A 1 295 ? 33.996 1.354 -14.706 1.00 86.25 295 VAL A C 1
ATOM 2259 O O . VAL A 1 295 ? 35.103 1.122 -14.223 1.00 86.25 295 VAL A O 1
ATOM 2262 N N . LEU A 1 296 ? 33.037 1.994 -14.026 1.00 85.38 296 LEU A N 1
ATOM 2263 C CA . LEU A 1 296 ? 33.270 2.695 -12.757 1.00 85.38 296 LEU A CA 1
ATOM 2264 C C . LEU A 1 296 ? 32.909 1.878 -11.507 1.00 85.38 296 LEU A C 1
ATOM 2266 O O . LEU A 1 296 ? 33.607 1.972 -10.507 1.00 85.38 296 LEU A O 1
ATOM 2270 N N . HIS A 1 297 ? 31.934 0.962 -11.564 1.00 84.44 297 HIS A N 1
ATOM 2271 C CA . HIS A 1 297 ? 31.370 0.320 -10.359 1.00 84.44 297 HIS A CA 1
ATOM 2272 C C . HIS A 1 297 ? 31.337 -1.220 -10.379 1.00 84.44 297 HIS A C 1
ATOM 2274 O O . HIS A 1 297 ? 31.320 -1.819 -9.308 1.00 84.44 297 HIS A O 1
ATOM 2280 N N . ALA A 1 298 ? 31.370 -1.880 -11.540 1.00 85.81 298 ALA A N 1
ATOM 2281 C CA . ALA A 1 298 ? 31.213 -3.338 -11.607 1.00 85.81 298 ALA A CA 1
ATOM 2282 C C . ALA A 1 298 ? 32.385 -4.139 -11.003 1.00 85.81 298 ALA A C 1
ATOM 2284 O O . ALA A 1 298 ? 33.552 -3.851 -11.256 1.00 85.81 298 ALA A O 1
ATOM 2285 N N . GLY A 1 299 ? 32.060 -5.191 -10.249 1.00 87.69 299 GLY A N 1
ATOM 2286 C CA . GLY A 1 299 ? 33.016 -6.200 -9.777 1.00 87.69 299 GLY A CA 1
ATOM 2287 C C . GLY A 1 299 ? 33.039 -7.464 -10.645 1.00 87.69 299 GLY A C 1
ATOM 2288 O O . GLY A 1 299 ? 32.319 -7.567 -11.641 1.00 87.69 299 GLY A O 1
ATOM 2289 N N . ASP A 1 300 ? 33.830 -8.454 -10.232 1.00 88.25 300 ASP A N 1
ATOM 2290 C CA . ASP A 1 300 ? 34.027 -9.713 -10.964 1.00 88.25 300 ASP A CA 1
ATOM 2291 C C . ASP A 1 300 ? 32.739 -10.530 -11.143 1.00 88.25 300 ASP A C 1
ATOM 2293 O O . ASP A 1 300 ? 32.492 -11.043 -12.233 1.00 88.25 300 ASP A O 1
ATOM 2297 N N . ALA A 1 301 ? 31.876 -10.604 -10.124 1.00 86.25 301 ALA A N 1
ATOM 2298 C CA . ALA A 1 301 ? 30.597 -11.320 -10.212 1.00 86.25 301 ALA A CA 1
ATOM 2299 C C . ALA A 1 301 ? 29.670 -10.722 -11.290 1.00 86.25 301 ALA A C 1
ATOM 2301 O O . ALA A 1 301 ? 29.063 -11.442 -12.081 1.00 86.25 301 ALA A O 1
ATOM 2302 N N . TYR A 1 302 ? 29.623 -9.389 -11.378 1.00 89.75 302 TYR A N 1
ATOM 2303 C CA . TYR A 1 302 ? 28.866 -8.672 -12.407 1.00 89.75 302 TYR A CA 1
ATOM 2304 C C . TYR A 1 302 ? 29.424 -8.936 -13.809 1.00 89.75 302 TYR A C 1
ATOM 2306 O O . TYR A 1 302 ? 28.672 -9.206 -14.745 1.00 89.75 302 TYR A O 1
ATOM 2314 N N . ALA A 1 303 ? 30.749 -8.868 -13.961 1.00 89.88 303 ALA A N 1
ATOM 2315 C CA . ALA A 1 303 ? 31.408 -9.132 -15.234 1.00 89.88 303 ALA A CA 1
ATOM 2316 C C . ALA A 1 303 ? 31.212 -10.588 -15.690 1.00 89.88 303 ALA A C 1
ATOM 2318 O O . ALA A 1 303 ? 30.911 -10.816 -16.860 1.00 89.88 303 ALA A O 1
ATOM 2319 N N . THR A 1 304 ? 31.298 -11.550 -14.769 1.00 89.88 304 THR A N 1
ATOM 2320 C CA . THR A 1 304 ? 31.081 -12.981 -15.042 1.00 89.88 304 THR A CA 1
ATOM 2321 C C . THR A 1 304 ? 29.667 -13.242 -15.557 1.00 89.88 304 THR A C 1
ATOM 2323 O O . THR A 1 304 ? 29.503 -13.898 -16.585 1.00 89.88 304 THR A O 1
ATOM 2326 N N . GLU A 1 305 ? 28.639 -12.664 -14.927 1.00 88.25 305 GLU A N 1
ATOM 2327 C CA . GLU A 1 305 ? 27.266 -12.815 -15.422 1.00 88.25 305 GLU A CA 1
ATOM 2328 C C . GLU A 1 305 ? 27.089 -12.177 -16.809 1.00 88.25 305 GLU A C 1
ATOM 2330 O O . GLU A 1 305 ? 26.439 -12.757 -17.680 1.00 88.25 305 GLU A O 1
ATOM 2335 N N . LEU A 1 306 ? 27.709 -11.019 -17.069 1.00 89.19 306 LEU A N 1
ATOM 2336 C CA . LEU A 1 306 ? 27.651 -10.391 -18.391 1.00 89.19 306 LEU A CA 1
ATOM 2337 C C . LEU A 1 306 ? 28.309 -11.265 -19.475 1.00 89.19 306 LEU A C 1
ATOM 2339 O O . LEU A 1 306 ? 27.761 -11.393 -20.574 1.00 89.19 306 LEU A O 1
ATOM 2343 N N . ILE A 1 307 ? 29.445 -11.899 -19.163 1.00 89.81 307 ILE A N 1
ATOM 2344 C CA . ILE A 1 307 ? 30.114 -12.876 -20.038 1.00 89.81 307 ILE A CA 1
ATOM 2345 C C . ILE A 1 307 ? 29.193 -14.078 -20.280 1.00 89.81 307 ILE A C 1
ATOM 2347 O O . ILE A 1 307 ? 28.997 -14.480 -21.428 1.00 89.81 307 ILE A O 1
ATOM 2351 N N . ALA A 1 308 ? 28.561 -14.608 -19.230 1.00 86.81 308 ALA A N 1
ATOM 2352 C CA . ALA A 1 308 ? 27.635 -15.730 -19.333 1.00 86.81 308 ALA A CA 1
ATOM 2353 C C . ALA A 1 308 ? 26.397 -15.395 -20.185 1.00 86.81 308 ALA A C 1
ATOM 2355 O O . ALA A 1 308 ? 25.907 -16.242 -20.933 1.00 86.81 308 ALA A O 1
ATOM 2356 N N . ILE A 1 309 ? 25.872 -14.168 -20.107 1.00 85.44 309 ILE A N 1
ATOM 2357 C CA . ILE A 1 309 ? 24.784 -13.703 -20.981 1.00 85.44 309 ILE A CA 1
ATOM 2358 C C . ILE A 1 309 ? 25.264 -13.594 -22.427 1.00 85.44 309 ILE A C 1
ATOM 2360 O O . ILE A 1 309 ? 24.550 -14.025 -23.334 1.00 85.44 309 ILE A O 1
ATOM 2364 N N . ALA A 1 310 ? 26.462 -13.057 -22.668 1.00 85.62 310 ALA A N 1
ATOM 2365 C CA . ALA A 1 310 ? 27.016 -12.965 -24.015 1.00 85.62 310 ALA A CA 1
ATOM 2366 C C . ALA A 1 310 ? 27.221 -14.348 -24.650 1.00 85.62 310 ALA A C 1
ATOM 2368 O O . ALA A 1 310 ? 26.866 -14.541 -25.811 1.00 85.62 310 ALA A O 1
ATOM 2369 N N . ALA A 1 311 ? 27.697 -15.324 -23.872 1.00 81.25 311 ALA A N 1
ATOM 2370 C CA . ALA A 1 311 ? 27.848 -16.709 -24.309 1.00 81.25 311 ALA A CA 1
ATOM 2371 C C . ALA A 1 311 ? 26.502 -17.390 -24.620 1.00 81.25 311 ALA A C 1
ATOM 2373 O O . ALA A 1 311 ? 26.425 -18.203 -25.533 1.00 81.25 311 ALA A O 1
ATOM 2374 N N . ARG A 1 312 ? 25.431 -17.049 -23.888 1.00 79.56 312 ARG A N 1
ATOM 2375 C CA . ARG A 1 312 ? 24.080 -17.604 -24.099 1.00 79.56 312 ARG A CA 1
ATOM 2376 C C . ARG A 1 312 ? 23.341 -16.954 -25.270 1.00 79.56 312 ARG A C 1
ATOM 2378 O O . ARG A 1 312 ? 22.626 -17.628 -26.004 1.00 79.56 312 ARG A O 1
ATOM 2385 N N . THR A 1 313 ? 23.470 -15.638 -25.422 1.00 76.50 313 THR A N 1
ATOM 2386 C CA . THR A 1 313 ? 22.671 -14.847 -26.378 1.00 76.50 313 THR A CA 1
ATOM 2387 C C . THR A 1 313 ? 23.365 -14.610 -27.713 1.00 76.50 313 THR A C 1
ATOM 2389 O O . THR A 1 313 ? 22.685 -14.294 -28.694 1.00 76.50 313 THR A O 1
ATOM 2392 N N . PHE A 1 314 ? 24.698 -14.737 -27.749 1.00 75.44 314 PHE A N 1
ATOM 2393 C CA . PHE A 1 314 ? 25.545 -14.366 -28.883 1.00 75.44 314 PHE A CA 1
ATOM 2394 C C . PHE A 1 314 ? 25.203 -12.970 -29.431 1.00 75.44 314 PHE A C 1
ATOM 2396 O O . PHE A 1 314 ? 25.189 -12.750 -30.646 1.00 75.44 314 PHE A O 1
ATOM 2403 N N . ASP A 1 315 ? 24.872 -12.026 -28.539 1.00 77.81 315 ASP A N 1
ATOM 2404 C CA . ASP A 1 315 ? 24.531 -10.658 -28.924 1.00 77.81 315 ASP A CA 1
ATOM 2405 C C . ASP A 1 315 ? 25.813 -9.849 -29.215 1.00 77.81 315 ASP A C 1
ATOM 2407 O O . ASP A 1 315 ? 26.595 -9.567 -28.301 1.00 77.81 315 ASP A O 1
ATOM 2411 N N . PRO A 1 316 ? 26.052 -9.435 -30.471 1.00 78.62 316 PRO A N 1
ATOM 2412 C CA . PRO A 1 316 ? 27.234 -8.669 -30.859 1.00 78.62 316 PRO A CA 1
ATOM 2413 C C . PRO A 1 316 ? 27.243 -7.262 -30.259 1.00 78.62 316 PRO A C 1
ATOM 2415 O O . PRO A 1 316 ? 28.302 -6.638 -30.202 1.00 78.62 316 PRO A O 1
ATOM 2418 N N . ALA A 1 317 ? 26.104 -6.754 -29.775 1.00 82.69 317 ALA A N 1
ATOM 2419 C CA . ALA A 1 317 ? 26.048 -5.477 -29.073 1.00 82.69 317 ALA A CA 1
ATOM 2420 C C . ALA A 1 317 ? 26.817 -5.505 -27.744 1.00 82.69 317 ALA A C 1
ATOM 2422 O O . ALA A 1 317 ? 27.212 -4.454 -27.249 1.00 82.69 317 ALA A O 1
ATOM 2423 N N . LEU A 1 318 ? 27.084 -6.694 -27.192 1.00 88.62 318 LEU A N 1
ATOM 2424 C CA . LEU A 1 318 ? 27.882 -6.868 -25.977 1.00 88.62 318 LEU A CA 1
ATOM 2425 C C . LEU A 1 318 ? 29.392 -6.842 -26.236 1.00 88.62 318 LEU A C 1
ATOM 2427 O O . LEU A 1 318 ? 30.161 -6.721 -25.284 1.00 88.62 318 LEU A O 1
ATOM 2431 N N . LEU A 1 319 ? 29.846 -6.917 -27.495 1.00 88.44 319 LEU A N 1
ATOM 2432 C CA . LEU A 1 319 ? 31.276 -6.922 -27.829 1.00 88.44 319 LEU A CA 1
ATOM 2433 C C . LEU A 1 319 ? 32.063 -5.762 -27.198 1.00 88.44 319 LEU A C 1
ATOM 2435 O O . LEU A 1 319 ? 33.140 -6.022 -26.659 1.00 88.44 319 LEU A O 1
ATOM 2439 N N . PRO A 1 320 ? 31.587 -4.500 -27.214 1.00 89.50 320 PRO A N 1
ATOM 2440 C CA . PRO A 1 320 ? 32.339 -3.416 -26.594 1.00 89.50 320 PRO A CA 1
ATOM 2441 C C . PRO A 1 320 ? 32.411 -3.563 -25.068 1.00 89.50 320 PRO A C 1
ATOM 2443 O O . PRO A 1 320 ? 33.453 -3.270 -24.489 1.00 89.50 320 PRO A O 1
ATOM 2446 N N . ALA A 1 321 ? 31.358 -4.081 -24.426 1.00 90.94 321 ALA A N 1
ATOM 2447 C CA . ALA A 1 321 ? 31.355 -4.358 -22.991 1.00 90.94 321 ALA A CA 1
ATOM 2448 C C . ALA A 1 321 ? 32.355 -5.464 -22.622 1.00 90.94 321 ALA A C 1
ATOM 2450 O O . ALA A 1 321 ? 33.137 -5.302 -21.688 1.00 90.94 321 ALA A O 1
ATOM 2451 N N . LEU A 1 322 ? 32.391 -6.557 -23.391 1.00 92.44 322 LEU A N 1
ATOM 2452 C CA . LEU A 1 322 ? 33.356 -7.640 -23.184 1.00 92.44 322 LEU A CA 1
ATOM 2453 C C . LEU A 1 322 ? 34.799 -7.170 -23.402 1.00 92.44 322 LEU A C 1
ATOM 2455 O O . LEU A 1 322 ? 35.682 -7.524 -22.626 1.00 92.44 322 LEU A O 1
ATOM 2459 N N . LYS A 1 323 ? 35.048 -6.325 -24.411 1.00 93.69 323 LYS A N 1
ATOM 2460 C CA . LYS A 1 323 ? 36.365 -5.701 -24.626 1.00 93.69 323 LYS A CA 1
ATOM 2461 C C . LYS A 1 323 ? 36.757 -4.791 -23.462 1.00 93.69 323 LYS A C 1
ATOM 2463 O O . LYS A 1 323 ? 37.906 -4.828 -23.023 1.00 93.69 323 LYS A O 1
ATOM 2468 N N . ALA A 1 324 ? 35.809 -4.016 -22.931 1.00 92.69 324 ALA A N 1
ATOM 2469 C CA . ALA A 1 324 ? 36.035 -3.190 -21.749 1.00 92.69 324 ALA A CA 1
ATOM 2470 C C . ALA A 1 324 ? 36.417 -4.050 -20.532 1.00 92.69 324 ALA A C 1
ATOM 2472 O O . ALA A 1 324 ? 37.393 -3.728 -19.859 1.00 92.69 324 ALA A O 1
ATOM 2473 N N . ILE A 1 325 ? 35.737 -5.182 -20.308 1.00 93.88 325 ILE A N 1
ATOM 2474 C CA . ILE A 1 325 ? 36.095 -6.141 -19.250 1.00 93.88 325 ILE A CA 1
ATOM 2475 C C . ILE A 1 325 ? 37.489 -6.725 -19.492 1.00 93.88 325 ILE A C 1
ATOM 2477 O O . ILE A 1 325 ? 38.338 -6.635 -18.613 1.00 93.88 325 ILE A O 1
ATOM 2481 N N . ALA A 1 326 ? 37.761 -7.260 -20.686 1.00 93.81 326 ALA A N 1
ATOM 2482 C CA . ALA A 1 326 ? 39.037 -7.898 -21.020 1.00 93.81 326 ALA A CA 1
ATOM 2483 C C . ALA A 1 326 ? 40.244 -6.958 -20.834 1.00 93.81 326 ALA A C 1
ATOM 2485 O O . ALA A 1 326 ? 41.308 -7.383 -20.386 1.00 93.81 326 ALA A O 1
ATOM 2486 N N . SER A 1 327 ? 40.070 -5.672 -21.150 1.00 93.12 327 SER A N 1
ATOM 2487 C CA . SER A 1 327 ? 41.107 -4.641 -20.997 1.00 93.12 327 SER A CA 1
ATOM 2488 C C . SER A 1 327 ? 41.185 -4.019 -19.593 1.00 93.12 327 SER A C 1
ATOM 2490 O O . SER A 1 327 ? 42.188 -3.388 -19.259 1.00 93.12 327 SER A O 1
ATOM 2492 N N . GLY A 1 328 ? 40.152 -4.180 -18.761 1.00 91.25 328 GLY A N 1
ATOM 2493 C CA . GLY A 1 328 ? 40.008 -3.465 -17.495 1.00 91.25 328 GLY A CA 1
ATOM 2494 C C . GLY A 1 328 ? 40.841 -4.068 -16.367 1.00 91.25 328 GLY A C 1
ATOM 2495 O O . GLY A 1 328 ? 40.497 -5.120 -15.843 1.00 91.25 328 GLY A O 1
ATOM 2496 N N . SER A 1 329 ? 41.887 -3.371 -15.914 1.00 89.12 329 SER A N 1
ATOM 2497 C CA . SER A 1 329 ? 42.792 -3.832 -14.840 1.00 89.12 329 SER A CA 1
ATOM 2498 C C . SER A 1 329 ? 42.122 -4.085 -13.482 1.00 89.12 329 SER A C 1
ATOM 2500 O O . SER A 1 329 ? 42.724 -4.724 -12.624 1.00 89.12 329 SER A O 1
ATOM 2502 N N . ARG A 1 330 ? 40.890 -3.603 -13.288 1.00 89.75 330 ARG A N 1
ATOM 2503 C CA . ARG A 1 330 ? 40.089 -3.810 -12.074 1.00 89.75 330 ARG A CA 1
ATOM 2504 C C . ARG A 1 330 ? 39.536 -5.228 -11.916 1.00 89.75 330 ARG A C 1
ATOM 2506 O O . ARG A 1 330 ? 39.168 -5.592 -10.807 1.00 89.75 330 ARG A O 1
ATOM 2513 N N . PHE A 1 331 ? 39.407 -5.970 -13.014 1.00 91.81 331 PHE A N 1
ATOM 2514 C CA . PHE A 1 331 ? 38.827 -7.311 -13.013 1.00 91.81 331 PHE A CA 1
ATOM 2515 C C . PHE A 1 331 ? 39.923 -8.362 -12.839 1.00 91.81 331 PHE A C 1
ATOM 2517 O O . PHE A 1 331 ? 41.049 -8.180 -13.328 1.00 91.81 331 PHE A O 1
ATOM 2524 N N . SER A 1 332 ? 39.606 -9.484 -12.187 1.00 93.38 332 SER A N 1
ATOM 2525 C CA . SER A 1 332 ? 40.578 -10.573 -12.048 1.00 93.38 332 SER A CA 1
ATOM 2526 C C . SER A 1 332 ? 41.052 -11.095 -13.403 1.00 93.38 332 SER A C 1
ATOM 2528 O O . SER A 1 332 ? 40.375 -11.019 -14.430 1.00 93.38 332 SER A O 1
ATOM 2530 N N . GLU A 1 333 ? 42.263 -11.647 -13.415 1.00 93.19 333 GLU A N 1
ATOM 2531 C CA . GLU A 1 333 ? 42.864 -12.212 -14.622 1.00 93.19 333 GLU A CA 1
ATOM 2532 C C . GLU A 1 333 ? 41.996 -13.304 -15.264 1.00 93.19 333 GLU A C 1
ATOM 2534 O O . GLU A 1 333 ? 41.901 -13.347 -16.492 1.00 93.19 333 GLU A O 1
ATOM 2539 N N . LYS A 1 334 ? 41.308 -14.111 -14.442 1.00 95.12 334 LYS A N 1
ATOM 2540 C CA . LYS A 1 334 ? 40.355 -15.132 -14.890 1.00 95.12 334 LYS A CA 1
ATOM 2541 C C . LYS A 1 334 ? 39.200 -14.509 -15.680 1.00 95.12 334 LYS A C 1
ATOM 2543 O O . LYS A 1 334 ? 38.999 -14.865 -16.837 1.00 95.12 334 LYS A O 1
ATOM 2548 N N . VAL A 1 335 ? 38.496 -13.539 -15.091 1.00 93.69 335 VAL A N 1
ATOM 2549 C CA . VAL A 1 335 ? 37.355 -12.857 -15.728 1.00 93.69 335 VAL A CA 1
ATOM 2550 C C . VAL A 1 335 ? 37.786 -12.141 -17.011 1.00 93.69 335 VAL A C 1
ATOM 2552 O O . VAL A 1 335 ? 37.085 -12.191 -18.022 1.00 93.69 335 VAL A O 1
ATOM 2555 N N . ARG A 1 336 ? 38.975 -11.523 -17.018 1.00 95.94 336 ARG A N 1
ATOM 2556 C CA . ARG A 1 336 ? 39.537 -10.895 -18.225 1.00 95.94 336 ARG A CA 1
ATOM 2557 C C . ARG A 1 336 ? 39.804 -11.899 -19.346 1.00 95.94 336 ARG A C 1
ATOM 2559 O O . ARG A 1 336 ? 39.480 -11.610 -20.498 1.00 95.94 336 ARG A O 1
ATOM 2566 N N . HIS A 1 337 ? 40.366 -13.066 -19.024 1.00 95.56 337 HIS A N 1
ATOM 2567 C CA . HIS A 1 337 ? 40.606 -14.136 -19.998 1.00 95.56 337 HIS A CA 1
ATOM 2568 C C . HIS A 1 337 ? 39.298 -14.711 -20.551 1.00 95.56 337 HIS A C 1
ATOM 2570 O O . HIS A 1 337 ? 39.174 -14.886 -21.762 1.00 95.56 337 HIS A O 1
ATOM 2576 N N . GLU A 1 338 ? 38.306 -14.953 -19.693 1.00 94.12 338 GLU A N 1
ATOM 2577 C CA . GLU A 1 338 ? 36.981 -15.425 -20.112 1.00 94.12 338 GLU A CA 1
ATOM 2578 C C . GLU A 1 338 ? 36.277 -14.407 -21.018 1.00 94.12 338 GLU A C 1
ATOM 2580 O O . GLU A 1 338 ? 35.737 -14.774 -22.063 1.00 94.12 338 GLU A O 1
ATOM 2585 N N . ALA A 1 339 ? 36.353 -13.113 -20.689 1.00 94.00 339 ALA A N 1
ATOM 2586 C CA . ALA A 1 339 ? 35.830 -12.052 -21.542 1.00 94.00 339 ALA A CA 1
ATOM 2587 C C . ALA A 1 339 ? 36.528 -12.019 -22.909 1.00 94.00 339 ALA A C 1
ATOM 2589 O O . ALA A 1 339 ? 35.854 -11.922 -23.934 1.00 94.00 339 ALA A O 1
ATOM 2590 N N . ALA A 1 340 ? 37.861 -12.142 -22.948 1.00 93.06 340 ALA A N 1
ATOM 2591 C CA . ALA A 1 340 ? 38.625 -12.187 -24.195 1.00 93.06 340 ALA A CA 1
ATOM 2592 C C . ALA A 1 340 ? 38.254 -13.405 -25.062 1.00 93.06 340 ALA A C 1
ATOM 2594 O O . ALA A 1 340 ? 38.091 -13.271 -26.277 1.00 93.06 340 ALA A O 1
ATOM 2595 N N . ALA A 1 341 ? 38.047 -14.572 -24.443 1.00 91.94 341 ALA A N 1
ATOM 2596 C CA . ALA A 1 341 ? 37.542 -15.759 -25.126 1.00 91.94 341 ALA A CA 1
ATOM 2597 C C . ALA A 1 341 ? 36.129 -15.526 -25.691 1.00 91.94 341 ALA A C 1
ATOM 2599 O O . ALA A 1 341 ? 35.874 -15.833 -26.856 1.00 91.94 341 ALA A O 1
ATOM 2600 N N . GLY A 1 342 ? 35.237 -14.908 -24.910 1.00 88.06 342 GLY A N 1
ATOM 2601 C CA . GLY A 1 342 ? 33.898 -14.514 -25.355 1.00 88.06 342 GLY A CA 1
ATOM 2602 C C . GLY A 1 342 ? 33.921 -13.560 -26.555 1.00 88.06 342 GLY A C 1
ATOM 2603 O O . GLY A 1 342 ? 33.186 -13.774 -27.519 1.00 88.06 342 GLY A O 1
ATOM 2604 N N . VAL A 1 343 ? 34.810 -12.555 -26.552 1.00 90.31 343 VAL A N 1
ATOM 2605 C CA . VAL A 1 343 ? 35.023 -11.653 -27.702 1.00 90.31 343 VAL A CA 1
ATOM 2606 C C . VAL A 1 343 ? 35.414 -12.449 -28.943 1.00 90.31 343 VAL A C 1
ATOM 2608 O O . VAL A 1 343 ? 34.783 -12.282 -29.983 1.00 90.31 343 VAL A O 1
ATOM 2611 N N . ALA A 1 344 ? 36.400 -13.344 -28.836 1.00 87.56 344 ALA A N 1
ATOM 2612 C CA . ALA A 1 344 ? 36.865 -14.142 -29.968 1.00 87.56 344 ALA A CA 1
ATOM 2613 C C . ALA A 1 344 ? 35.754 -15.036 -30.547 1.00 87.56 344 ALA A C 1
ATOM 2615 O O . ALA A 1 344 ? 35.627 -15.151 -31.767 1.00 87.56 344 ALA A O 1
ATOM 2616 N N . VAL A 1 345 ? 34.921 -15.636 -29.689 1.00 84.88 345 VAL A N 1
ATOM 2617 C CA . VAL A 1 345 ? 33.780 -16.466 -30.107 1.00 84.88 345 VAL A CA 1
ATOM 2618 C C . VAL A 1 345 ? 32.739 -15.635 -30.859 1.00 84.88 345 VAL A C 1
ATOM 2620 O O . VAL A 1 345 ? 32.335 -16.011 -31.960 1.00 84.88 345 VAL A O 1
ATOM 2623 N N . VAL A 1 346 ? 32.331 -14.491 -30.304 1.00 82.62 346 VAL A N 1
ATOM 2624 C CA . VAL A 1 346 ? 31.303 -13.636 -30.914 1.00 82.62 346 VAL A CA 1
ATOM 2625 C C . VAL A 1 346 ? 31.824 -12.969 -32.198 1.00 82.62 346 VAL A C 1
ATOM 2627 O O . VAL A 1 346 ? 31.115 -12.940 -33.200 1.00 82.62 346 VAL A O 1
ATOM 2630 N N . GLU A 1 347 ? 33.073 -12.497 -32.249 1.00 83.88 347 GLU A N 1
ATOM 2631 C CA . GLU A 1 347 ? 33.657 -11.920 -33.475 1.00 83.88 347 GLU A CA 1
ATOM 2632 C C . GLU A 1 347 ? 33.829 -12.956 -34.592 1.00 83.88 347 GLU A C 1
ATOM 2634 O O . GLU A 1 347 ? 33.542 -12.671 -35.760 1.00 83.88 347 GLU A O 1
ATOM 2639 N N . LYS A 1 348 ? 34.238 -14.184 -34.251 1.00 79.50 348 LYS A N 1
ATOM 2640 C CA . LYS A 1 348 ? 34.304 -15.297 -35.209 1.00 79.50 348 LYS A CA 1
ATOM 2641 C C . LYS A 1 348 ? 32.922 -15.642 -35.771 1.00 79.50 348 LYS A C 1
ATOM 2643 O O . LYS A 1 348 ? 32.809 -15.987 -36.943 1.00 79.50 348 LYS A O 1
ATOM 2648 N N . TYR A 1 349 ? 31.875 -15.519 -34.957 1.00 69.81 349 TYR A N 1
ATOM 2649 C CA . TYR A 1 349 ? 30.498 -15.776 -35.372 1.00 69.81 349 TYR A CA 1
ATOM 2650 C C . TYR A 1 349 ? 29.991 -14.742 -36.397 1.00 69.81 349 TYR A C 1
ATOM 2652 O O . TYR A 1 349 ? 29.364 -15.119 -37.385 1.00 69.81 349 TYR A O 1
ATOM 2660 N N . TYR A 1 350 ? 30.313 -13.453 -36.218 1.00 67.62 350 TYR A N 1
ATOM 2661 C CA . TYR A 1 350 ? 29.817 -12.360 -37.076 1.00 67.62 350 TYR A CA 1
ATOM 2662 C C . TYR A 1 350 ? 30.736 -11.955 -38.246 1.00 67.62 350 TYR A C 1
ATOM 2664 O O . TYR A 1 350 ? 30.343 -11.114 -39.053 1.00 67.62 350 TYR A O 1
ATOM 2672 N N . SER A 1 351 ? 31.936 -12.531 -38.375 1.00 69.12 351 SER A N 1
ATOM 2673 C CA . SER A 1 351 ? 32.878 -12.214 -39.467 1.00 69.12 351 SER A CA 1
ATOM 2674 C C . SER A 1 351 ? 32.568 -12.908 -40.804 1.00 69.12 351 SER A C 1
ATOM 2676 O O . SER A 1 351 ? 32.982 -12.393 -41.841 1.00 69.12 351 SER A O 1
ATOM 2678 N N . ASP A 1 352 ? 31.812 -14.015 -40.814 1.00 61.03 352 ASP A N 1
ATOM 2679 C CA . ASP A 1 352 ? 31.368 -14.706 -42.042 1.00 61.03 352 ASP A CA 1
ATOM 2680 C C . ASP A 1 352 ? 29.925 -15.256 -41.901 1.00 61.03 352 ASP A C 1
ATOM 2682 O O . ASP A 1 352 ? 29.717 -16.437 -41.597 1.00 61.03 352 ASP A O 1
ATOM 2686 N N . PRO A 1 353 ? 28.894 -14.403 -42.074 1.00 54.78 353 PRO A N 1
ATOM 2687 C CA . PRO A 1 353 ? 27.497 -14.777 -41.835 1.00 54.78 353 PRO A CA 1
ATOM 2688 C C . PRO A 1 353 ? 26.926 -15.765 -42.867 1.00 54.78 353 PRO A C 1
ATOM 2690 O O . PRO A 1 353 ? 25.961 -16.464 -42.571 1.00 54.78 353 PRO A O 1
ATOM 2693 N N . VAL A 1 354 ? 27.510 -15.851 -44.068 1.00 52.66 354 VAL A N 1
ATOM 2694 C CA . VAL A 1 354 ? 27.031 -16.740 -45.144 1.00 52.66 354 VAL A CA 1
ATOM 2695 C C . VAL A 1 354 ? 27.496 -18.176 -44.902 1.00 52.66 354 VAL A C 1
ATOM 2697 O O . VAL A 1 354 ? 26.716 -19.119 -45.048 1.00 52.66 354 VAL A O 1
ATOM 2700 N N . ARG A 1 355 ? 28.753 -18.347 -44.475 1.00 53.78 355 ARG A N 1
ATOM 2701 C CA . ARG A 1 355 ? 29.373 -19.658 -44.231 1.00 53.78 355 ARG A CA 1
ATOM 2702 C C . ARG A 1 355 ? 28.967 -20.285 -42.891 1.00 53.78 355 ARG A C 1
ATOM 2704 O O . ARG A 1 355 ? 29.034 -21.500 -42.753 1.00 53.78 355 ARG A O 1
ATOM 2711 N N . ASN A 1 356 ? 28.482 -19.469 -41.951 1.00 52.84 356 ASN A N 1
ATOM 2712 C CA . ASN A 1 356 ? 27.929 -19.885 -40.655 1.00 52.84 356 ASN A CA 1
ATOM 2713 C C . ASN A 1 356 ? 26.386 -19.808 -40.609 1.00 52.84 356 ASN A C 1
ATOM 2715 O O . ASN A 1 356 ? 25.795 -19.728 -39.533 1.00 52.84 356 ASN A O 1
ATOM 2719 N N . SER A 1 357 ? 25.713 -19.829 -41.762 1.00 49.88 357 SER A N 1
ATOM 2720 C CA . SER A 1 357 ? 24.247 -19.725 -41.855 1.00 49.88 357 SER A CA 1
ATOM 2721 C C . SER A 1 357 ? 23.494 -20.869 -41.156 1.00 49.88 357 SER A C 1
ATOM 2723 O O . SER A 1 357 ? 22.420 -20.645 -40.599 1.00 49.88 357 SER A O 1
ATOM 2725 N N . ASP A 1 358 ? 24.090 -22.060 -41.065 1.00 49.62 358 ASP A N 1
ATOM 2726 C CA . ASP A 1 358 ? 23.557 -23.175 -40.268 1.00 49.62 358 ASP A CA 1
ATOM 2727 C C . ASP A 1 358 ? 23.665 -22.940 -38.747 1.00 49.62 358 ASP A C 1
ATOM 2729 O O . ASP A 1 358 ? 22.888 -23.501 -37.976 1.00 49.62 358 ASP A O 1
ATOM 2733 N N . LEU A 1 359 ? 24.568 -22.057 -38.302 1.00 48.03 359 LEU A N 1
ATOM 2734 C CA . LEU A 1 359 ? 24.716 -21.634 -36.903 1.00 48.03 359 LEU A CA 1
ATOM 2735 C C . LEU A 1 359 ? 23.808 -20.439 -36.552 1.00 48.03 359 LEU A C 1
ATOM 2737 O O . LEU A 1 359 ? 23.393 -20.329 -35.400 1.00 48.03 359 LEU A O 1
ATOM 2741 N N . LEU A 1 360 ? 23.388 -19.624 -37.536 1.00 48.47 360 LEU A N 1
ATOM 2742 C CA . LEU A 1 360 ? 22.304 -18.632 -37.373 1.00 48.47 360 LEU A CA 1
ATOM 2743 C C . LEU A 1 360 ? 20.957 -19.288 -37.006 1.00 48.47 360 LEU A C 1
ATOM 2745 O O . LEU A 1 360 ? 20.091 -18.635 -36.426 1.00 48.47 360 LEU A O 1
ATOM 2749 N N . ARG A 1 361 ? 20.799 -20.590 -37.284 1.00 50.41 361 ARG A N 1
ATOM 2750 C CA . ARG A 1 361 ? 19.631 -21.400 -36.900 1.00 50.41 361 ARG A CA 1
ATOM 2751 C C . ARG A 1 361 ? 19.675 -21.922 -35.456 1.00 50.41 361 ARG A C 1
ATOM 2753 O O . ARG A 1 361 ? 18.653 -22.400 -34.963 1.00 50.41 361 ARG A O 1
ATOM 2760 N N . LEU A 1 362 ? 20.817 -21.842 -34.767 1.00 50.34 362 LEU A N 1
ATOM 2761 C CA . LEU A 1 362 ? 21.057 -22.546 -33.499 1.00 50.34 362 LEU A CA 1
ATOM 2762 C C . LEU A 1 362 ? 20.703 -21.776 -32.211 1.00 50.34 362 LEU A C 1
ATOM 2764 O O . LEU A 1 362 ? 21.089 -22.203 -31.125 1.00 50.34 362 LEU A O 1
ATOM 2768 N N . PRO A 1 363 ? 19.854 -20.734 -32.279 1.00 53.19 363 PRO A N 1
ATOM 2769 C CA . PRO A 1 363 ? 18.881 -20.549 -31.204 1.00 53.19 363 PRO A CA 1
ATOM 2770 C C . PRO A 1 363 ? 17.512 -20.085 -31.727 1.00 53.19 363 PRO A C 1
ATOM 2772 O O . PRO A 1 363 ? 16.971 -19.106 -31.237 1.00 53.19 363 PRO A O 1
ATOM 2775 N N . GLY A 1 364 ? 16.938 -20.712 -32.762 1.00 55.78 364 GLY A N 1
ATOM 2776 C CA . GLY A 1 364 ? 15.563 -20.388 -33.198 1.00 55.78 364 GLY A CA 1
ATOM 2777 C C . GLY A 1 364 ? 15.319 -18.908 -33.558 1.00 55.78 364 GLY A C 1
ATOM 2778 O O . GLY A 1 364 ? 14.179 -18.440 -33.532 1.00 55.78 364 GLY A O 1
ATOM 2779 N N . ILE A 1 365 ? 16.380 -18.153 -33.864 1.00 63.25 365 ILE A N 1
ATOM 2780 C CA . ILE A 1 365 ? 16.307 -16.735 -34.213 1.00 63.25 365 ILE A CA 1
ATOM 2781 C C . ILE A 1 365 ? 15.809 -16.648 -35.653 1.00 63.25 365 ILE A C 1
ATOM 2783 O O . ILE A 1 365 ? 16.442 -17.164 -36.567 1.00 63.25 365 ILE A O 1
ATOM 2787 N N . SER A 1 366 ? 14.666 -15.996 -35.867 1.00 71.75 366 SER A N 1
ATOM 2788 C CA . SER A 1 366 ? 14.138 -15.808 -37.222 1.00 71.75 366 SER A CA 1
ATOM 2789 C C . SER A 1 366 ? 15.069 -14.926 -38.067 1.00 71.75 366 SER A C 1
ATOM 2791 O O . SER A 1 366 ? 15.653 -13.976 -37.540 1.00 71.75 366 SER A O 1
ATOM 2793 N N . ASP A 1 367 ? 15.146 -15.161 -39.381 1.00 71.12 367 ASP A N 1
ATOM 2794 C CA . ASP A 1 367 ? 15.952 -14.340 -40.306 1.00 71.12 367 ASP A CA 1
ATOM 2795 C C . ASP A 1 367 ? 15.637 -12.839 -40.171 1.00 71.12 367 ASP A C 1
ATOM 2797 O O . ASP A 1 367 ? 16.525 -11.987 -40.191 1.00 71.12 367 ASP A O 1
ATOM 2801 N N . LYS A 1 368 ? 14.363 -12.503 -39.930 1.00 78.06 368 LYS A N 1
ATOM 2802 C CA . LYS A 1 368 ? 13.916 -11.126 -39.674 1.00 78.06 368 LYS A CA 1
ATOM 2803 C C . LYS A 1 368 ? 14.532 -10.525 -38.407 1.00 78.06 368 LYS A C 1
ATOM 2805 O O . LYS A 1 368 ? 14.883 -9.348 -38.393 1.00 78.06 368 LYS A O 1
ATOM 2810 N N . THR A 1 369 ? 14.693 -11.320 -37.352 1.00 76.88 369 THR A N 1
ATOM 2811 C CA . THR A 1 369 ? 15.353 -10.897 -36.109 1.00 76.88 369 THR A CA 1
ATOM 2812 C C . THR A 1 369 ? 16.847 -10.658 -36.333 1.00 76.88 369 THR A C 1
ATOM 2814 O O . THR A 1 369 ? 17.389 -9.691 -35.802 1.00 76.88 369 THR A O 1
ATOM 2817 N N . ALA A 1 370 ? 17.507 -11.481 -37.154 1.00 72.25 370 ALA A N 1
ATOM 2818 C CA . ALA A 1 370 ? 18.908 -11.272 -37.519 1.00 72.25 370 ALA A CA 1
ATOM 2819 C C . ALA A 1 370 ? 19.103 -9.960 -38.302 1.00 72.25 370 ALA A C 1
ATOM 2821 O O . ALA A 1 370 ? 19.994 -9.175 -37.973 1.00 72.25 370 ALA A O 1
ATOM 2822 N N . VAL A 1 371 ? 18.219 -9.665 -39.265 1.00 76.31 371 VAL A N 1
ATOM 2823 C CA . VAL A 1 371 ? 18.217 -8.385 -40.000 1.00 76.31 371 VAL A CA 1
ATOM 2824 C C . VAL A 1 371 ? 18.003 -7.202 -39.052 1.00 76.31 371 VAL A C 1
ATOM 2826 O O . VAL A 1 371 ? 18.761 -6.234 -39.102 1.00 76.31 371 VAL A O 1
ATOM 2829 N N . ALA A 1 372 ? 17.029 -7.287 -38.140 1.00 80.12 372 ALA A N 1
ATOM 2830 C CA . ALA A 1 372 ? 16.771 -6.240 -37.149 1.00 80.12 372 ALA A CA 1
ATOM 2831 C C . ALA A 1 372 ? 17.997 -5.962 -36.261 1.00 80.12 372 ALA A C 1
ATOM 2833 O O . ALA A 1 372 ? 18.340 -4.805 -36.011 1.00 80.12 372 ALA A O 1
ATOM 2834 N N . ARG A 1 373 ? 18.703 -7.014 -35.821 1.00 77.62 373 ARG A N 1
ATOM 2835 C CA . ARG A 1 373 ? 19.955 -6.874 -35.061 1.00 77.62 373 ARG A CA 1
ATOM 2836 C C . ARG A 1 373 ? 21.053 -6.226 -35.905 1.00 77.62 373 ARG A C 1
ATOM 2838 O O . ARG A 1 373 ? 21.749 -5.351 -35.404 1.00 77.62 373 ARG A O 1
ATOM 2845 N N . GLY A 1 374 ? 21.166 -6.573 -37.188 1.00 74.81 374 GLY A N 1
ATOM 2846 C CA . GLY A 1 374 ? 22.091 -5.917 -38.119 1.00 74.81 374 GLY A CA 1
ATOM 2847 C C . GLY A 1 374 ? 21.863 -4.403 -38.223 1.00 74.81 374 GLY A C 1
ATOM 2848 O O . GLY A 1 374 ? 22.817 -3.629 -38.150 1.00 74.81 374 GLY A O 1
ATOM 2849 N N . ILE A 1 375 ? 20.599 -3.972 -38.297 1.00 79.44 375 ILE A N 1
ATOM 2850 C CA . ILE A 1 375 ? 20.202 -2.552 -38.297 1.00 79.44 375 ILE A CA 1
ATOM 2851 C C . ILE A 1 375 ? 20.665 -1.854 -37.003 1.00 79.44 375 ILE A C 1
ATOM 2853 O O . ILE A 1 375 ? 21.291 -0.792 -37.065 1.00 79.44 375 ILE A O 1
ATOM 2857 N N . MET A 1 376 ? 20.427 -2.476 -35.842 1.00 80.19 376 MET A N 1
ATOM 2858 C CA . MET A 1 376 ? 20.815 -1.965 -34.515 1.00 80.19 376 MET A CA 1
ATOM 2859 C C . MET A 1 376 ? 22.337 -1.805 -34.327 1.00 80.19 376 MET A C 1
ATOM 2861 O O . MET A 1 376 ? 22.776 -1.027 -33.480 1.00 80.19 376 MET A O 1
ATOM 2865 N N . LEU A 1 377 ? 23.149 -2.557 -35.072 1.00 76.62 377 LEU A N 1
ATOM 2866 C CA . LEU A 1 377 ? 24.615 -2.569 -34.957 1.00 76.62 377 LEU A CA 1
ATOM 2867 C C . LEU A 1 377 ? 25.314 -1.705 -36.011 1.00 76.62 377 LEU A C 1
ATOM 2869 O O . LEU A 1 377 ? 26.542 -1.585 -35.988 1.00 76.62 377 LEU A O 1
ATOM 2873 N N . SER A 1 378 ? 24.560 -1.128 -36.947 1.00 78.62 378 SER A N 1
ATOM 2874 C CA . SER A 1 378 ? 25.109 -0.358 -38.061 1.00 78.62 378 SER A CA 1
ATOM 2875 C C . SER A 1 378 ? 25.920 0.856 -37.578 1.00 78.62 378 SER A C 1
ATOM 2877 O O . SER A 1 378 ? 25.531 1.584 -36.668 1.00 78.62 378 SER A O 1
ATOM 2879 N N . ARG A 1 379 ? 27.084 1.118 -38.183 1.00 75.25 379 ARG A N 1
ATOM 2880 C CA . ARG A 1 379 ? 27.920 2.269 -37.780 1.00 75.25 379 ARG A CA 1
ATOM 2881 C C . ARG A 1 379 ? 27.321 3.617 -38.185 1.00 75.25 379 ARG A C 1
ATOM 2883 O O . ARG A 1 379 ? 27.550 4.602 -37.497 1.00 75.25 379 ARG A O 1
ATOM 2890 N N . SER A 1 380 ? 26.584 3.658 -39.294 1.00 76.94 380 SER A N 1
ATOM 2891 C CA . SER A 1 380 ? 26.042 4.883 -39.896 1.00 76.94 380 SER A CA 1
ATOM 2892 C C . SER A 1 380 ? 24.737 5.375 -39.267 1.00 76.94 380 SER A C 1
ATOM 2894 O O . SER A 1 380 ? 24.267 6.443 -39.642 1.00 76.94 380 SER A O 1
ATOM 2896 N N . GLY A 1 381 ? 24.156 4.615 -38.332 1.00 79.50 381 GLY A N 1
ATOM 2897 C CA . GLY A 1 381 ? 22.798 4.847 -37.849 1.00 79.50 381 GLY A CA 1
ATOM 2898 C C . GLY A 1 381 ? 21.746 4.426 -38.887 1.00 79.50 381 GLY A C 1
ATOM 2899 O O . GLY A 1 381 ? 21.940 4.638 -40.088 1.00 79.50 381 GLY A O 1
ATOM 2900 N N . PRO A 1 382 ? 20.642 3.790 -38.469 1.00 87.81 382 PRO A N 1
ATOM 2901 C CA . PRO A 1 382 ? 19.555 3.459 -39.374 1.00 87.81 382 PRO A CA 1
ATOM 2902 C C . PRO A 1 382 ? 18.687 4.683 -39.686 1.00 87.81 382 PRO A C 1
ATOM 2904 O O . PRO A 1 382 ? 18.687 5.667 -38.951 1.00 87.81 382 PRO A O 1
ATOM 2907 N N . GLN A 1 383 ? 17.924 4.620 -40.779 1.00 89.69 383 GLN A N 1
ATOM 2908 C CA . GLN A 1 383 ? 16.896 5.620 -41.074 1.00 89.69 383 GLN A CA 1
ATOM 2909 C C . GLN A 1 383 ? 15.706 5.434 -40.123 1.00 89.69 383 GLN A C 1
ATOM 2911 O O . GLN A 1 383 ? 15.341 4.301 -39.801 1.00 89.69 383 GLN A O 1
ATOM 2916 N N . GLU A 1 384 ? 15.048 6.524 -39.716 1.00 89.31 384 GLU A N 1
ATOM 2917 C CA . GLU A 1 384 ? 13.891 6.448 -38.806 1.00 89.31 384 GLU A CA 1
ATOM 2918 C C . GLU A 1 384 ? 12.776 5.547 -39.362 1.00 89.31 384 GLU A C 1
ATOM 2920 O O . GLU A 1 384 ? 12.185 4.763 -38.623 1.00 89.31 384 GLU A O 1
ATOM 2925 N N . GLN A 1 385 ? 12.540 5.575 -40.681 1.00 90.25 385 GLN A N 1
ATOM 2926 C CA . GLN A 1 385 ? 11.532 4.735 -41.341 1.00 90.25 385 GLN A CA 1
ATOM 2927 C C . GLN A 1 385 ? 11.790 3.234 -41.168 1.00 90.25 385 GLN A C 1
ATOM 2929 O O . GLN A 1 385 ? 10.842 2.453 -41.081 1.00 90.25 385 GLN A O 1
ATOM 2934 N N . ASP A 1 386 ? 13.054 2.816 -41.118 1.00 89.06 386 ASP A N 1
ATOM 2935 C CA . ASP A 1 386 ? 13.389 1.408 -40.926 1.00 89.06 386 ASP A CA 1
ATOM 2936 C C . ASP A 1 386 ? 13.120 0.984 -39.487 1.00 89.06 386 ASP A C 1
ATOM 2938 O O . ASP A 1 386 ? 12.569 -0.090 -39.258 1.00 89.06 386 ASP A O 1
ATOM 2942 N N . VAL A 1 387 ? 13.386 1.860 -38.518 1.00 91.12 387 VAL A N 1
ATOM 2943 C CA . VAL A 1 387 ? 13.046 1.607 -37.114 1.00 91.12 387 VAL A CA 1
ATOM 2944 C C . VAL A 1 387 ? 11.530 1.587 -36.904 1.00 91.12 387 VAL A C 1
ATOM 2946 O O . VAL A 1 387 ? 11.033 0.689 -36.229 1.00 91.12 387 VAL A O 1
ATOM 2949 N N . VAL A 1 388 ? 10.763 2.470 -37.553 1.00 92.81 388 VAL A N 1
ATOM 2950 C CA . VAL A 1 388 ? 9.285 2.440 -37.521 1.00 92.81 388 VAL A CA 1
ATOM 2951 C C . VAL A 1 388 ? 8.730 1.103 -38.029 1.00 92.81 388 VAL A C 1
ATOM 2953 O O . VAL A 1 388 ? 7.795 0.557 -37.432 1.00 92.81 388 VAL A O 1
ATOM 2956 N N . LYS A 1 389 ? 9.321 0.530 -39.089 1.00 92.44 389 LYS A N 1
ATOM 2957 C CA . LYS A 1 389 ? 8.948 -0.811 -39.577 1.00 92.44 389 LYS A CA 1
ATOM 2958 C C . LYS A 1 389 ? 9.208 -1.883 -38.516 1.00 92.44 389 LYS A C 1
ATOM 2960 O O . LYS A 1 389 ? 8.349 -2.736 -38.315 1.00 92.44 389 LYS A O 1
ATOM 2965 N N . LEU A 1 390 ? 10.341 -1.817 -37.809 1.00 92.44 390 LEU A N 1
ATOM 2966 C CA . LEU A 1 390 ? 10.660 -2.755 -36.723 1.00 92.44 390 LEU A CA 1
ATOM 2967 C C . LEU A 1 390 ? 9.687 -2.626 -35.542 1.00 92.44 390 LEU A C 1
ATOM 2969 O O . LEU A 1 390 ? 9.251 -3.637 -34.996 1.00 92.44 390 LEU A O 1
ATOM 2973 N N . LEU A 1 391 ? 9.310 -1.400 -35.161 1.00 92.81 391 LEU A N 1
ATOM 2974 C CA . LEU A 1 391 ? 8.353 -1.144 -34.075 1.00 92.81 391 LEU A CA 1
ATOM 2975 C C . LEU A 1 391 ? 6.937 -1.653 -34.389 1.00 92.81 391 LEU A C 1
ATOM 2977 O O . LEU A 1 391 ? 6.177 -1.954 -33.468 1.00 92.81 391 LEU A O 1
ATOM 2981 N N . SER A 1 392 ? 6.597 -1.775 -35.673 1.00 92.75 392 SER A N 1
ATOM 2982 C CA . SER A 1 392 ? 5.291 -2.248 -36.148 1.00 92.75 392 SER A CA 1
ATOM 2983 C C . SER A 1 392 ? 5.233 -3.766 -36.383 1.00 92.75 392 SER A C 1
ATOM 2985 O O . SER A 1 392 ? 4.190 -4.279 -36.787 1.00 92.75 392 SER A O 1
ATOM 2987 N N . ASP A 1 393 ? 6.328 -4.498 -36.154 1.00 93.94 393 ASP A N 1
ATOM 2988 C CA . ASP A 1 393 ? 6.389 -5.940 -36.410 1.00 93.94 393 ASP A CA 1
ATOM 2989 C C . ASP A 1 393 ? 5.559 -6.743 -35.377 1.00 93.94 393 ASP A C 1
ATOM 2991 O O . ASP A 1 393 ? 5.549 -6.410 -34.183 1.00 93.94 393 ASP A O 1
ATOM 2995 N N . PRO A 1 394 ? 4.851 -7.819 -35.787 1.00 90.56 394 PRO A N 1
ATOM 2996 C CA . PRO A 1 394 ? 4.095 -8.666 -34.863 1.00 90.56 394 PRO A CA 1
ATOM 2997 C C . PRO A 1 394 ? 4.977 -9.385 -33.832 1.00 90.56 394 PRO A C 1
ATOM 2999 O O . PRO A 1 394 ? 4.502 -9.677 -32.732 1.00 90.56 394 PRO A O 1
ATOM 3002 N N . ASN A 1 395 ? 6.252 -9.640 -34.135 1.00 90.00 395 ASN A N 1
ATOM 3003 C CA . ASN A 1 395 ? 7.172 -10.312 -33.227 1.00 90.00 395 ASN A CA 1
ATOM 3004 C C . ASN A 1 395 ? 7.713 -9.335 -32.158 1.00 90.00 395 ASN A C 1
ATOM 3006 O O . ASN A 1 395 ? 8.384 -8.356 -32.507 1.00 90.00 395 ASN A O 1
ATOM 3010 N N . PRO A 1 396 ? 7.494 -9.596 -30.852 1.00 90.31 396 PRO A N 1
ATOM 3011 C CA . PRO A 1 396 ? 8.014 -8.744 -29.784 1.00 90.31 396 PRO A CA 1
ATOM 3012 C C . PRO A 1 396 ? 9.527 -8.557 -29.812 1.00 90.31 396 PRO A C 1
ATOM 3014 O O . PRO A 1 396 ? 9.987 -7.450 -29.562 1.00 90.31 396 PRO A O 1
ATOM 3017 N N . GLU A 1 397 ? 10.305 -9.582 -30.157 1.00 86.38 397 GLU A N 1
ATOM 3018 C CA . GLU A 1 397 ? 11.772 -9.494 -30.189 1.00 86.38 397 GLU A CA 1
ATOM 3019 C C . GLU A 1 397 ? 12.273 -8.482 -31.227 1.00 86.38 397 GLU A C 1
ATOM 3021 O O . GLU A 1 397 ? 13.242 -7.750 -30.997 1.00 86.38 397 GLU A O 1
ATOM 3026 N N . ILE A 1 398 ? 11.583 -8.394 -32.367 1.00 90.12 398 ILE A N 1
ATOM 3027 C CA . ILE A 1 398 ? 11.890 -7.417 -33.415 1.00 90.12 398 ILE A CA 1
ATOM 3028 C C . ILE A 1 398 ? 11.537 -6.008 -32.929 1.00 90.12 398 ILE A C 1
ATOM 3030 O O . ILE A 1 398 ? 12.365 -5.102 -33.050 1.00 90.12 398 ILE A O 1
ATOM 3034 N N . ARG A 1 399 ? 10.378 -5.835 -32.275 1.00 93.75 399 ARG A N 1
ATOM 3035 C CA . ARG A 1 399 ? 10.000 -4.549 -31.663 1.00 93.75 399 ARG A CA 1
ATOM 3036 C C . ARG A 1 399 ? 10.999 -4.102 -30.596 1.00 93.75 399 ARG A C 1
ATOM 3038 O O . ARG A 1 399 ? 11.410 -2.945 -30.607 1.00 93.75 399 ARG A O 1
ATOM 3045 N N . ARG A 1 400 ? 11.441 -5.008 -29.713 1.00 91.12 400 ARG A N 1
ATOM 3046 C CA . ARG A 1 400 ? 12.481 -4.736 -28.700 1.00 91.12 400 ARG A CA 1
ATOM 3047 C C . ARG A 1 400 ? 13.769 -4.243 -29.351 1.00 91.12 400 ARG A C 1
ATOM 3049 O O . ARG A 1 400 ? 14.341 -3.251 -28.912 1.00 91.12 400 ARG A O 1
ATOM 3056 N N . THR A 1 401 ? 14.189 -4.897 -30.433 1.00 87.88 401 THR A N 1
ATOM 3057 C CA . THR A 1 401 ? 15.384 -4.509 -31.196 1.00 87.88 401 THR A CA 1
ATOM 3058 C C . THR A 1 401 ? 15.229 -3.114 -31.814 1.00 87.88 401 THR A C 1
ATOM 3060 O O . THR A 1 401 ? 16.148 -2.301 -31.726 1.00 87.88 401 THR A O 1
ATOM 3063 N N . GLY A 1 402 ? 14.050 -2.792 -32.359 1.00 92.50 402 GLY A N 1
ATOM 3064 C CA . GLY A 1 402 ? 13.720 -1.450 -32.849 1.00 92.50 402 GLY A CA 1
ATOM 3065 C C . GLY A 1 402 ? 13.767 -0.377 -31.753 1.00 92.50 402 GLY A C 1
ATOM 3066 O O . GLY A 1 402 ? 14.365 0.675 -31.958 1.00 92.50 402 GLY A O 1
ATOM 3067 N N . LEU A 1 403 ? 13.215 -0.655 -30.566 1.00 93.44 403 LEU A N 1
ATOM 3068 C CA . LEU A 1 403 ? 13.247 0.267 -29.419 1.00 93.44 403 LEU A CA 1
ATOM 3069 C C . LEU A 1 403 ? 14.678 0.544 -28.944 1.00 93.44 403 LEU A C 1
ATOM 3071 O O . LEU A 1 403 ? 15.041 1.695 -28.704 1.00 93.44 403 LEU A O 1
ATOM 3075 N N . ARG A 1 404 ? 15.510 -0.500 -28.864 1.00 89.81 404 ARG A N 1
ATOM 3076 C CA . ARG A 1 404 ? 16.934 -0.383 -28.511 1.00 89.81 404 ARG A CA 1
ATOM 3077 C C . ARG A 1 404 ? 17.701 0.450 -29.530 1.00 89.81 404 ARG A C 1
ATOM 3079 O O . ARG A 1 404 ? 18.467 1.327 -29.140 1.00 89.81 404 ARG A O 1
ATOM 3086 N N . ALA A 1 405 ? 17.465 0.219 -30.824 1.00 89.75 405 ALA A N 1
ATOM 3087 C CA . ALA A 1 405 ? 18.051 1.025 -31.889 1.00 89.75 405 ALA A CA 1
ATOM 3088 C C . ALA A 1 405 ? 17.627 2.498 -31.762 1.00 89.75 405 ALA A C 1
ATOM 3090 O O . ALA A 1 405 ? 18.484 3.379 -31.776 1.00 89.75 405 ALA A O 1
ATOM 3091 N N . ALA A 1 406 ? 16.334 2.769 -31.558 1.00 92.44 406 ALA A N 1
ATOM 3092 C CA . ALA A 1 406 ? 15.833 4.130 -31.389 1.00 92.44 406 ALA A CA 1
ATOM 3093 C C . ALA A 1 406 ? 16.529 4.862 -30.229 1.00 92.44 406 ALA A C 1
ATOM 3095 O O . ALA A 1 406 ? 16.994 5.986 -30.413 1.00 92.44 406 ALA A O 1
ATOM 3096 N N . GLY A 1 407 ? 16.652 4.208 -29.067 1.00 90.25 407 GLY A N 1
ATOM 3097 C CA . GLY A 1 407 ? 17.359 4.746 -27.902 1.00 90.25 407 GLY A CA 1
ATOM 3098 C C . GLY A 1 407 ? 18.845 5.002 -28.176 1.00 90.25 407 GLY A C 1
ATOM 3099 O O . GLY A 1 407 ? 19.329 6.114 -27.964 1.00 90.25 407 GLY A O 1
ATOM 3100 N N . ARG A 1 408 ? 19.549 4.005 -28.730 1.00 87.94 408 ARG A N 1
ATOM 3101 C CA . ARG A 1 408 ? 20.988 4.063 -29.038 1.00 87.94 408 ARG A CA 1
ATOM 3102 C C . ARG A 1 408 ? 21.358 5.212 -29.975 1.00 87.94 408 ARG A C 1
ATOM 3104 O O . ARG A 1 408 ? 22.362 5.879 -29.745 1.00 87.94 408 ARG A O 1
ATOM 3111 N N . TYR A 1 409 ? 20.585 5.420 -31.040 1.00 89.56 409 TYR A N 1
ATOM 3112 C CA . TYR A 1 409 ? 20.862 6.460 -32.037 1.00 89.56 409 TYR A CA 1
ATOM 3113 C C . TYR A 1 409 ? 20.173 7.795 -31.727 1.00 89.56 409 TYR A C 1
ATOM 3115 O O . TYR A 1 409 ? 20.254 8.716 -32.533 1.00 89.56 409 TYR A O 1
ATOM 3123 N N . GLY A 1 410 ? 19.501 7.918 -30.575 1.00 89.88 410 GLY A N 1
ATOM 3124 C CA . GLY A 1 410 ? 18.864 9.166 -30.158 1.00 89.88 410 GLY A CA 1
ATOM 3125 C C . GLY A 1 410 ? 17.741 9.622 -31.094 1.00 89.88 410 GLY A C 1
ATOM 3126 O O . GLY A 1 410 ? 17.612 10.816 -31.351 1.00 89.88 410 GLY A O 1
ATOM 3127 N N . MET A 1 411 ? 16.936 8.691 -31.617 1.00 93.50 411 MET A N 1
ATOM 3128 C CA . MET A 1 411 ? 15.845 8.975 -32.563 1.00 93.50 411 MET A CA 1
ATOM 3129 C C . MET A 1 411 ? 14.630 9.605 -31.869 1.00 93.50 411 MET A C 1
ATOM 3131 O O . MET A 1 411 ? 13.570 8.991 -31.728 1.00 93.50 411 MET A O 1
ATOM 3135 N N . THR A 1 412 ? 14.782 10.845 -31.406 1.00 93.38 412 THR A N 1
ATOM 3136 C CA . THR A 1 412 ? 13.763 11.563 -30.627 1.00 93.38 412 THR A CA 1
ATOM 3137 C C . THR A 1 412 ? 12.463 11.807 -31.403 1.00 93.38 412 THR A C 1
ATOM 3139 O O . THR A 1 412 ? 11.414 11.964 -30.775 1.00 93.38 412 THR A O 1
ATOM 3142 N N . GLY A 1 413 ? 12.487 11.753 -32.743 1.00 93.31 413 GLY A N 1
ATOM 3143 C CA . GLY A 1 413 ? 11.293 11.779 -33.597 1.00 93.31 413 GLY A CA 1
ATOM 3144 C C . GLY A 1 413 ? 10.304 10.642 -33.301 1.00 93.31 413 GLY A C 1
ATOM 3145 O O . GLY A 1 413 ? 9.093 10.826 -33.417 1.00 93.31 413 GLY A O 1
ATOM 3146 N N . LEU A 1 414 ? 10.795 9.502 -32.798 1.00 94.81 414 LEU A N 1
ATOM 3147 C CA . LEU A 1 414 ? 10.000 8.306 -32.487 1.00 94.81 414 LEU A CA 1
ATOM 3148 C C . LEU A 1 414 ? 9.420 8.294 -31.065 1.00 94.81 414 LEU A C 1
ATOM 3150 O O . LEU A 1 414 ? 8.838 7.296 -30.634 1.00 94.81 414 LEU A O 1
ATOM 3154 N N . LYS A 1 415 ? 9.551 9.390 -30.307 1.00 94.19 415 LYS A N 1
ATOM 3155 C CA . LYS A 1 415 ? 9.123 9.463 -28.898 1.00 94.19 415 LYS A CA 1
ATOM 3156 C C . LYS A 1 415 ? 7.666 9.034 -28.671 1.00 94.19 415 LYS A C 1
ATOM 3158 O O . LYS A 1 415 ? 7.385 8.337 -27.701 1.00 94.19 415 LYS A O 1
ATOM 3163 N N . ASN A 1 416 ? 6.748 9.370 -29.582 1.00 93.94 416 ASN A N 1
ATOM 3164 C CA . ASN A 1 416 ? 5.337 8.974 -29.478 1.00 93.94 416 ASN A CA 1
ATOM 3165 C C . ASN A 1 416 ? 5.136 7.461 -29.654 1.00 93.94 416 ASN A C 1
ATOM 3167 O O . ASN A 1 416 ? 4.327 6.858 -28.950 1.00 93.94 416 ASN A O 1
ATOM 3171 N N . ASP A 1 417 ? 5.873 6.836 -30.571 1.00 93.94 417 ASP A N 1
ATOM 3172 C CA . ASP A 1 417 ? 5.797 5.393 -30.818 1.00 93.94 417 ASP A CA 1
ATOM 3173 C C . ASP A 1 417 ? 6.353 4.606 -29.634 1.00 93.94 417 ASP A C 1
ATOM 3175 O O . ASP A 1 417 ? 5.753 3.627 -29.189 1.00 93.94 417 ASP A O 1
ATOM 3179 N N . ILE A 1 418 ? 7.452 5.097 -29.063 1.00 94.88 418 ILE A N 1
ATOM 3180 C CA . ILE A 1 418 ? 8.081 4.508 -27.882 1.00 94.88 418 ILE A CA 1
ATOM 3181 C C . ILE A 1 418 ? 7.165 4.639 -26.658 1.00 94.88 418 ILE A C 1
ATOM 3183 O O . ILE A 1 418 ? 6.990 3.668 -25.924 1.00 94.88 418 ILE A O 1
ATOM 3187 N N . VAL A 1 419 ? 6.507 5.788 -26.462 1.00 93.94 419 VAL A N 1
ATOM 3188 C CA . VAL A 1 419 ? 5.507 5.951 -25.393 1.00 93.94 419 VAL A CA 1
ATOM 3189 C C . VAL A 1 419 ? 4.354 4.956 -25.551 1.00 93.94 419 VAL A C 1
ATOM 3191 O O . VAL A 1 419 ? 3.940 4.345 -24.568 1.00 93.94 419 VAL A O 1
ATOM 3194 N N . ARG A 1 420 ? 3.860 4.720 -26.774 1.00 92.75 420 ARG A N 1
ATOM 3195 C CA . ARG A 1 420 ? 2.822 3.700 -27.017 1.00 92.75 420 ARG A CA 1
ATOM 3196 C C . ARG A 1 420 ? 3.300 2.285 -26.680 1.00 92.75 420 ARG A C 1
ATOM 3198 O O . ARG A 1 420 ? 2.498 1.473 -26.223 1.00 92.75 420 ARG A O 1
ATOM 3205 N N . ALA A 1 421 ? 4.588 1.995 -26.857 1.00 94.25 421 ALA A N 1
ATOM 3206 C CA . ALA A 1 421 ? 5.169 0.697 -26.531 1.00 94.25 421 ALA A CA 1
ATOM 3207 C C . ALA A 1 421 ? 5.253 0.407 -25.015 1.00 94.25 421 ALA A C 1
ATOM 3209 O O . ALA A 1 421 ? 5.425 -0.758 -24.649 1.00 94.25 421 ALA A O 1
ATOM 3210 N N . LEU A 1 422 ? 5.069 1.413 -24.142 1.00 93.81 422 LEU A N 1
ATOM 3211 C CA . LEU A 1 422 ? 4.963 1.233 -22.682 1.00 93.81 422 LEU A CA 1
ATOM 3212 C C . LEU A 1 422 ? 3.724 0.429 -22.264 1.00 93.81 422 LEU A C 1
ATOM 3214 O O . LEU A 1 422 ? 3.759 -0.267 -21.252 1.00 93.81 422 LEU A O 1
ATOM 3218 N N . ALA A 1 423 ? 2.647 0.491 -23.052 1.00 91.81 423 ALA A N 1
ATOM 3219 C CA . ALA A 1 423 ? 1.405 -0.223 -22.762 1.00 91.81 423 ALA A CA 1
ATOM 3220 C C . ALA A 1 423 ? 1.515 -1.742 -22.995 1.00 91.81 423 ALA A C 1
ATOM 3222 O O . ALA A 1 423 ? 0.690 -2.511 -22.502 1.00 91.81 423 ALA A O 1
ATOM 3223 N N . ASN A 1 424 ? 2.519 -2.197 -23.756 1.00 91.88 424 ASN A N 1
ATOM 3224 C CA . ASN A 1 424 ? 2.699 -3.612 -24.068 1.00 91.88 424 ASN A CA 1
ATOM 3225 C C . ASN A 1 424 ? 3.714 -4.258 -23.098 1.00 91.88 424 ASN A C 1
ATOM 3227 O O . ASN A 1 424 ? 4.894 -3.907 -23.154 1.00 91.88 424 ASN A O 1
ATOM 3231 N N . PRO A 1 425 ? 3.312 -5.249 -22.272 1.00 88.12 425 PRO A N 1
ATOM 3232 C CA . PRO A 1 425 ? 4.181 -5.886 -21.278 1.00 88.12 425 PRO A CA 1
ATOM 3233 C C . PRO A 1 425 ? 5.478 -6.466 -21.848 1.00 88.12 425 PRO A C 1
ATOM 3235 O O . PRO A 1 425 ? 6.486 -6.522 -21.146 1.00 88.12 425 PRO A O 1
ATOM 3238 N N . GLU A 1 426 ? 5.461 -6.905 -23.108 1.00 89.44 426 GLU A N 1
ATOM 3239 C CA . GLU A 1 426 ? 6.621 -7.514 -23.753 1.00 89.44 426 GLU A CA 1
ATOM 3240 C C . GLU A 1 426 ? 7.674 -6.475 -24.138 1.00 89.44 426 GLU A C 1
ATOM 3242 O O . GLU A 1 426 ? 8.853 -6.808 -24.161 1.00 89.44 426 GLU A O 1
ATOM 3247 N N . THR A 1 427 ? 7.284 -5.234 -24.430 1.00 92.94 427 THR A N 1
ATOM 3248 C CA . THR A 1 427 ? 8.187 -4.177 -24.918 1.00 92.94 427 THR A CA 1
ATOM 3249 C C . THR A 1 427 ? 8.367 -3.021 -23.941 1.00 92.94 427 THR A C 1
ATOM 3251 O O . THR A 1 427 ? 9.258 -2.197 -24.136 1.00 92.94 427 THR A O 1
ATOM 3254 N N . ALA A 1 428 ? 7.545 -2.948 -22.891 1.00 92.12 428 ALA A N 1
ATOM 3255 C CA . ALA A 1 428 ? 7.488 -1.808 -21.981 1.00 92.12 428 ALA A CA 1
ATOM 3256 C C . ALA A 1 428 ? 8.837 -1.494 -21.326 1.00 92.12 428 ALA A C 1
ATOM 3258 O O . ALA A 1 428 ? 9.189 -0.332 -21.133 1.00 92.12 428 ALA A O 1
ATOM 3259 N N . ARG A 1 429 ? 9.619 -2.535 -21.033 1.00 90.12 429 ARG A N 1
ATOM 3260 C CA . ARG A 1 429 ? 10.951 -2.401 -20.453 1.00 90.12 429 ARG A CA 1
ATOM 3261 C C . ARG A 1 429 ? 11.937 -1.739 -21.416 1.00 90.12 429 ARG A C 1
ATOM 3263 O O . ARG A 1 429 ? 12.552 -0.741 -21.060 1.00 90.12 429 ARG A O 1
ATOM 3270 N N . ASP A 1 430 ? 12.069 -2.244 -22.641 1.00 91.12 430 ASP A N 1
ATOM 3271 C CA . ASP A 1 430 ? 12.959 -1.647 -23.645 1.00 91.12 430 ASP A CA 1
ATOM 3272 C C . ASP A 1 430 ? 12.515 -0.219 -24.011 1.00 91.12 430 ASP A C 1
ATOM 3274 O O . ASP A 1 430 ? 13.352 0.665 -24.180 1.00 91.12 430 ASP A O 1
ATOM 3278 N N . ALA A 1 431 ? 11.202 0.036 -24.041 1.00 94.44 431 ALA A N 1
ATOM 3279 C CA . ALA A 1 431 ? 10.648 1.374 -24.240 1.00 94.44 431 ALA A CA 1
ATOM 3280 C C . ALA A 1 431 ? 11.024 2.336 -23.099 1.00 94.44 431 ALA A C 1
ATOM 3282 O O . ALA A 1 431 ? 11.419 3.471 -23.359 1.00 94.44 431 ALA A O 1
ATOM 3283 N N . PHE A 1 432 ? 10.971 1.881 -21.842 1.00 93.81 432 PHE A N 1
ATOM 3284 C CA . PHE A 1 432 ? 11.431 2.656 -20.688 1.00 93.81 432 PHE A CA 1
ATOM 3285 C C . PHE A 1 432 ? 12.904 3.066 -20.817 1.00 93.81 432 PHE A C 1
ATOM 3287 O O . PHE A 1 432 ? 13.222 4.244 -20.651 1.00 93.81 432 PHE A O 1
ATOM 3294 N N . HIS A 1 433 ? 13.797 2.128 -21.152 1.00 91.00 433 HIS A N 1
ATOM 3295 C CA . HIS A 1 433 ? 15.221 2.442 -21.322 1.00 91.00 433 HIS A CA 1
ATOM 3296 C C . HIS A 1 433 ? 15.463 3.381 -22.511 1.00 91.00 433 HIS A C 1
ATOM 3298 O O . HIS A 1 433 ? 16.244 4.322 -22.383 1.00 91.00 433 HIS A O 1
ATOM 3304 N N . ALA A 1 434 ? 14.746 3.209 -23.627 1.00 92.69 434 ALA A N 1
ATOM 3305 C CA . ALA A 1 434 ? 14.831 4.122 -24.766 1.00 92.69 434 ALA A CA 1
ATOM 3306 C C . ALA A 1 434 ? 14.426 5.563 -24.388 1.00 92.69 434 ALA A C 1
ATOM 3308 O O . ALA A 1 434 ? 15.148 6.509 -24.703 1.00 92.69 434 ALA A O 1
ATOM 3309 N N . LEU A 1 435 ? 13.331 5.747 -23.637 1.00 93.88 435 LEU A N 1
ATOM 3310 C CA . LEU A 1 435 ? 12.928 7.072 -23.142 1.00 93.88 435 LEU A CA 1
ATOM 3311 C C . LEU A 1 435 ? 13.948 7.643 -22.154 1.00 93.88 435 LEU A C 1
ATOM 3313 O O . LEU A 1 435 ? 14.326 8.809 -22.254 1.00 93.88 435 LEU A O 1
ATOM 3317 N N . ARG A 1 436 ? 14.460 6.823 -21.232 1.00 91.81 436 ARG A N 1
ATOM 3318 C CA . ARG A 1 436 ? 15.513 7.240 -20.297 1.00 91.81 436 ARG A CA 1
ATOM 3319 C C . ARG A 1 436 ? 16.780 7.695 -21.030 1.00 91.81 436 ARG A C 1
ATOM 3321 O O . ARG A 1 436 ? 17.444 8.622 -20.568 1.00 91.81 436 ARG A O 1
ATOM 3328 N N . GLN A 1 437 ? 17.105 7.080 -22.167 1.00 89.50 437 GLN A N 1
ATOM 3329 C CA . GLN A 1 437 ? 18.231 7.481 -23.012 1.00 89.50 437 GLN A CA 1
ATOM 3330 C C . GLN A 1 437 ? 18.002 8.844 -23.676 1.00 89.50 437 GLN A C 1
ATOM 3332 O O . GLN A 1 437 ? 18.945 9.632 -23.724 1.00 89.50 437 GLN A O 1
ATOM 3337 N N . PHE A 1 438 ? 16.770 9.159 -24.092 1.00 91.56 438 PHE A N 1
ATOM 3338 C CA . PHE A 1 438 ? 16.412 10.485 -24.619 1.00 91.56 438 PHE A CA 1
ATOM 3339 C C . PHE A 1 438 ? 16.474 11.595 -23.565 1.00 91.56 438 PHE A C 1
ATOM 3341 O O . PHE A 1 438 ? 16.785 12.738 -23.889 1.00 91.56 438 PHE A O 1
ATOM 3348 N N . GLY A 1 439 ? 16.200 11.257 -22.305 1.00 91.06 439 GLY A N 1
ATOM 3349 C CA . GLY A 1 439 ? 16.241 12.193 -21.185 1.00 91.06 439 GLY A CA 1
ATOM 3350 C C . GLY A 1 439 ? 14.932 12.972 -20.968 1.00 91.06 439 GLY A C 1
ATOM 3351 O O . GLY A 1 439 ? 14.076 13.033 -21.857 1.00 91.06 439 GLY A O 1
ATOM 3352 N N . PRO A 1 440 ? 14.759 13.556 -19.764 1.00 92.81 440 PRO A N 1
ATOM 3353 C CA . PRO A 1 440 ? 13.487 14.111 -19.288 1.00 92.81 440 PRO A CA 1
ATOM 3354 C C . PRO A 1 440 ? 12.922 15.224 -20.166 1.00 92.81 440 PRO A C 1
ATOM 3356 O O . PRO A 1 440 ? 11.718 15.238 -20.400 1.00 92.81 440 PRO A O 1
ATOM 3359 N N . GLY A 1 441 ? 13.779 16.071 -20.745 1.00 92.00 441 GLY A N 1
ATOM 3360 C CA . GLY A 1 441 ? 13.331 17.143 -21.637 1.00 92.00 441 GLY A CA 1
ATOM 3361 C C . GLY A 1 441 ? 12.629 16.642 -22.905 1.00 92.00 441 GLY A C 1
ATOM 3362 O O . GLY A 1 441 ? 11.756 17.324 -23.423 1.00 92.00 441 GLY A O 1
ATOM 3363 N N . VAL A 1 442 ? 12.954 15.437 -23.393 1.00 92.75 442 VAL A N 1
ATOM 3364 C CA . VAL A 1 442 ? 12.349 14.885 -24.616 1.00 92.75 442 VAL A CA 1
ATOM 3365 C C . VAL A 1 442 ? 11.063 14.128 -24.305 1.00 92.75 442 VAL A C 1
ATOM 3367 O O . VAL A 1 442 ? 10.036 14.353 -24.947 1.00 92.75 442 VAL A O 1
ATOM 3370 N N . TYR A 1 443 ? 11.104 13.197 -23.345 1.00 92.19 443 TYR A N 1
ATOM 3371 C CA . TYR A 1 443 ? 9.923 12.389 -23.040 1.00 92.19 443 TYR A CA 1
ATOM 3372 C C . TYR A 1 443 ? 8.892 13.145 -22.195 1.00 92.19 443 TYR A C 1
ATOM 3374 O O . TYR A 1 443 ? 7.713 12.804 -22.260 1.00 92.19 443 TYR A O 1
ATOM 3382 N N . GLY A 1 444 ? 9.287 14.186 -21.455 1.00 90.38 444 GLY A N 1
ATOM 3383 C CA . GLY A 1 444 ? 8.380 15.032 -20.675 1.00 90.38 444 GLY A CA 1
ATOM 3384 C C . GLY A 1 444 ? 7.296 15.703 -21.525 1.00 90.38 444 GLY A C 1
ATOM 3385 O O . GLY A 1 444 ? 6.163 15.842 -21.071 1.00 90.38 444 GLY A O 1
ATOM 3386 N N . GLU A 1 445 ? 7.592 16.012 -22.791 1.00 90.19 445 GLU A N 1
ATOM 3387 C CA . GLU A 1 445 ? 6.623 16.577 -23.743 1.00 90.19 445 GLU A CA 1
ATOM 3388 C C . GLU A 1 445 ? 5.508 15.593 -24.135 1.00 90.19 445 GLU A C 1
ATOM 3390 O O . GLU A 1 445 ? 4.426 16.008 -24.544 1.00 90.19 445 GLU A O 1
ATOM 3395 N N . VAL A 1 446 ? 5.767 14.284 -24.042 1.00 91.75 446 VAL A N 1
ATOM 3396 C CA . VAL A 1 446 ? 4.867 13.232 -24.548 1.00 91.75 446 VAL A CA 1
ATOM 3397 C C . VAL A 1 446 ? 4.352 12.286 -23.468 1.00 91.75 446 VAL A C 1
ATOM 3399 O O . VAL A 1 446 ? 3.408 11.538 -23.721 1.00 91.75 446 VAL A O 1
ATOM 3402 N N . ILE A 1 447 ? 4.911 12.331 -22.254 1.00 92.38 447 ILE A N 1
ATOM 3403 C CA . ILE A 1 447 ? 4.541 11.434 -21.150 1.00 92.38 447 ILE A CA 1
ATOM 3404 C C . ILE A 1 447 ? 3.063 11.570 -20.763 1.00 92.38 447 ILE A C 1
ATOM 3406 O O . ILE A 1 447 ? 2.435 10.585 -20.382 1.00 92.38 447 ILE A O 1
ATOM 3410 N N . GLY A 1 448 ? 2.473 12.754 -20.955 1.00 88.94 448 GLY A N 1
ATOM 3411 C CA . GLY A 1 448 ? 1.044 12.987 -20.747 1.00 88.94 448 GLY A CA 1
ATOM 3412 C C . GLY A 1 448 ? 0.145 12.077 -21.590 1.00 88.94 448 GLY A C 1
ATOM 3413 O O . GLY A 1 448 ? -0.892 11.631 -21.109 1.00 88.94 448 GLY A O 1
ATOM 3414 N N . ASN A 1 449 ? 0.576 11.709 -22.802 1.00 89.88 449 ASN A N 1
ATOM 3415 C CA . ASN A 1 449 ? -0.167 10.803 -23.688 1.00 89.88 449 ASN A CA 1
ATOM 3416 C C . ASN A 1 449 ? -0.166 9.348 -23.184 1.00 89.88 449 ASN A C 1
ATOM 3418 O O . ASN A 1 449 ? -1.015 8.546 -23.588 1.00 89.88 449 ASN A O 1
ATOM 3422 N N . ALA A 1 450 ? 0.796 9.001 -22.323 1.00 88.94 450 ALA A N 1
ATOM 3423 C CA . ALA A 1 450 ? 0.904 7.688 -21.699 1.00 88.94 450 ALA A CA 1
ATOM 3424 C C . ALA A 1 450 ? -0.094 7.522 -20.545 1.00 88.94 450 ALA A C 1
ATOM 3426 O O . ALA A 1 450 ? -0.508 6.408 -20.247 1.00 88.94 450 ALA A O 1
ATOM 3427 N N . ILE A 1 451 ? -0.478 8.616 -19.882 1.00 90.19 451 ILE A N 1
ATOM 3428 C CA . ILE A 1 451 ? -1.275 8.586 -18.653 1.00 90.19 451 ILE A CA 1
ATOM 3429 C C . ILE A 1 451 ? -2.757 8.476 -19.009 1.00 90.19 451 ILE A C 1
ATOM 3431 O O . ILE A 1 451 ? -3.358 9.417 -19.525 1.00 90.19 451 ILE A O 1
ATOM 3435 N N . LYS A 1 452 ? -3.372 7.327 -18.710 1.00 89.62 452 LYS A N 1
ATOM 3436 C CA . LYS A 1 452 ? -4.808 7.093 -18.927 1.00 89.62 452 LYS A CA 1
ATOM 3437 C C . LYS A 1 452 ? -5.419 6.406 -17.712 1.00 89.62 452 LYS A C 1
ATOM 3439 O O . LYS A 1 452 ? -4.778 5.592 -17.054 1.00 89.62 452 LYS A O 1
ATOM 3444 N N . ALA A 1 453 ? -6.699 6.673 -17.455 1.00 83.38 453 ALA A N 1
ATOM 3445 C CA . ALA A 1 453 ? -7.425 6.065 -16.336 1.00 83.38 453 ALA A CA 1
ATOM 3446 C C . ALA A 1 453 ? -7.518 4.526 -16.427 1.00 83.38 453 ALA A C 1
ATOM 3448 O O . ALA A 1 453 ? -7.630 3.855 -15.407 1.00 83.38 453 ALA A O 1
ATOM 3449 N N . GLY A 1 454 ? -7.461 3.964 -17.642 1.00 83.38 454 GLY A N 1
ATOM 3450 C CA . GLY A 1 454 ? -7.522 2.519 -17.890 1.00 83.38 454 GLY A CA 1
ATOM 3451 C C . GLY A 1 454 ? -6.171 1.795 -17.877 1.00 83.38 454 GLY A C 1
ATOM 3452 O O . GLY A 1 454 ? -6.135 0.609 -18.200 1.00 83.38 454 GLY A O 1
ATOM 3453 N N . ASN A 1 455 ? -5.074 2.485 -17.556 1.00 90.06 455 ASN A N 1
ATOM 3454 C CA . ASN A 1 455 ? -3.743 1.885 -17.549 1.00 90.06 455 ASN A CA 1
ATOM 3455 C C . ASN A 1 455 ? -3.636 0.756 -16.522 1.00 90.06 455 ASN A C 1
ATOM 3457 O O . ASN A 1 455 ? -4.194 0.818 -15.421 1.00 90.06 455 ASN A O 1
ATOM 3461 N N . SER A 1 456 ? -2.845 -0.260 -16.862 1.00 88.50 456 SER A N 1
ATOM 3462 C CA . SER A 1 456 ? -2.507 -1.312 -15.903 1.00 88.50 456 SER A CA 1
ATOM 3463 C C . SER A 1 456 ? -1.624 -0.765 -14.773 1.00 88.50 456 SER A C 1
ATOM 3465 O O . SER A 1 456 ? -0.908 0.223 -14.942 1.00 88.50 456 SER A O 1
ATOM 3467 N N . GLU A 1 457 ? -1.618 -1.428 -13.612 1.00 88.19 457 GLU A N 1
ATOM 3468 C CA . GLU A 1 457 ? -0.723 -1.036 -12.512 1.00 88.19 457 GLU A CA 1
ATOM 3469 C C . GLU A 1 457 ? 0.752 -1.054 -12.951 1.00 88.19 457 GLU A C 1
ATOM 3471 O O . GLU A 1 457 ? 1.503 -0.142 -12.622 1.00 88.19 457 GLU A O 1
ATOM 3476 N N . ARG A 1 458 ? 1.150 -2.050 -13.756 1.00 88.81 458 ARG A N 1
ATOM 3477 C CA . ARG A 1 458 ? 2.520 -2.192 -14.276 1.00 88.81 458 ARG A CA 1
ATOM 3478 C C . ARG A 1 458 ? 2.924 -1.016 -15.161 1.00 88.81 458 ARG A C 1
ATOM 3480 O O . ARG A 1 458 ? 4.008 -0.468 -14.990 1.00 88.81 458 ARG A O 1
ATOM 3487 N N . GLU A 1 459 ? 2.042 -0.617 -16.072 1.00 92.06 459 GLU A N 1
ATOM 3488 C CA . GLU A 1 459 ? 2.250 0.539 -16.949 1.00 92.06 459 GLU A CA 1
ATOM 3489 C C . GLU A 1 459 ? 2.390 1.825 -16.128 1.00 92.06 459 GLU A C 1
ATOM 3491 O O . GLU A 1 459 ? 3.364 2.560 -16.288 1.00 92.06 459 GLU A O 1
ATOM 3496 N N . ASN A 1 460 ? 1.490 2.043 -15.164 1.00 93.12 460 ASN A N 1
ATOM 3497 C CA . ASN A 1 460 ? 1.576 3.191 -14.264 1.00 93.12 460 ASN A CA 1
ATOM 3498 C C . ASN A 1 460 ? 2.855 3.167 -13.410 1.00 93.12 460 ASN A C 1
ATOM 3500 O O . ASN A 1 460 ? 3.423 4.222 -13.157 1.00 93.12 460 ASN A O 1
ATOM 3504 N N . MET A 1 461 ? 3.358 1.997 -13.000 1.00 91.88 461 MET A N 1
ATOM 3505 C CA . MET A 1 461 ? 4.640 1.886 -12.289 1.00 91.88 461 MET A CA 1
ATOM 3506 C C . MET A 1 461 ? 5.836 2.284 -13.150 1.00 91.88 461 MET A C 1
ATOM 3508 O O . MET A 1 461 ? 6.722 2.978 -12.654 1.00 91.88 461 MET A O 1
ATOM 3512 N N . ILE A 1 462 ? 5.855 1.916 -14.433 1.00 92.94 462 ILE A N 1
ATOM 3513 C CA . ILE A 1 462 ? 6.911 2.366 -15.350 1.00 92.94 462 ILE A CA 1
ATOM 3514 C C . ILE A 1 462 ? 6.828 3.877 -15.569 1.00 92.94 462 ILE A C 1
ATOM 3516 O O . ILE A 1 462 ? 7.847 4.563 -15.498 1.00 92.94 462 ILE A O 1
ATOM 3520 N N . ILE A 1 463 ? 5.623 4.409 -15.791 1.00 94.75 463 ILE A N 1
ATOM 3521 C CA . ILE A 1 463 ? 5.418 5.854 -15.945 1.00 94.75 463 ILE A CA 1
ATOM 3522 C C . ILE A 1 463 ? 5.880 6.589 -14.681 1.00 94.75 463 ILE A C 1
ATOM 3524 O O . ILE A 1 463 ? 6.605 7.573 -14.785 1.00 94.75 463 ILE A O 1
ATOM 3528 N N . MET A 1 464 ? 5.543 6.083 -13.492 1.00 94.31 464 MET A N 1
ATOM 3529 C CA . MET A 1 464 ? 6.009 6.645 -12.222 1.00 94.31 464 MET A CA 1
ATOM 3530 C C . MET A 1 464 ? 7.535 6.672 -12.124 1.00 94.31 464 MET A C 1
ATOM 3532 O O . MET A 1 464 ? 8.083 7.691 -11.726 1.00 94.31 464 MET A O 1
ATOM 3536 N N . LYS A 1 465 ? 8.237 5.621 -12.570 1.00 92.50 465 LYS A N 1
ATOM 3537 C CA . LYS A 1 465 ? 9.709 5.621 -12.618 1.00 92.50 465 LYS A CA 1
ATOM 3538 C C . LYS A 1 465 ? 10.278 6.692 -13.555 1.00 92.50 465 LYS A C 1
ATOM 3540 O O . LYS A 1 465 ? 11.313 7.274 -13.244 1.00 92.50 465 LYS A O 1
ATOM 3545 N N . LEU A 1 466 ? 9.622 6.963 -14.686 1.00 94.50 466 LEU A N 1
ATOM 3546 C CA . LEU A 1 466 ? 10.014 8.061 -15.579 1.00 94.50 466 LEU A CA 1
ATOM 3547 C C . LEU A 1 466 ? 9.780 9.421 -14.909 1.00 94.50 466 LEU A C 1
ATOM 3549 O O . LEU A 1 466 ? 10.672 10.263 -14.918 1.00 94.50 466 LEU A O 1
ATOM 3553 N N . LEU A 1 467 ? 8.631 9.617 -14.256 1.00 95.00 467 LEU A N 1
ATOM 3554 C CA . LEU A 1 467 ? 8.335 10.840 -13.498 1.00 95.00 467 LEU A CA 1
ATOM 3555 C C . LEU A 1 467 ? 9.317 11.051 -12.328 1.00 95.00 467 LEU A C 1
ATOM 3557 O O . LEU A 1 467 ? 9.723 12.184 -12.054 1.00 95.00 467 LEU A O 1
ATOM 3561 N N . ASP A 1 468 ? 9.752 9.966 -11.684 1.00 91.75 468 ASP A N 1
ATOM 3562 C CA . ASP A 1 468 ? 10.753 9.971 -10.613 1.00 91.75 468 ASP A CA 1
ATOM 3563 C C . ASP A 1 468 ? 12.158 10.368 -11.108 1.00 91.75 468 ASP A C 1
ATOM 3565 O O . ASP A 1 468 ? 12.967 10.866 -10.321 1.00 91.75 468 ASP A O 1
ATOM 3569 N N . ALA A 1 469 ? 12.438 10.226 -12.407 1.00 90.88 469 ALA A N 1
ATOM 3570 C CA . ALA A 1 469 ? 13.676 10.684 -13.038 1.00 90.88 469 ALA A CA 1
ATOM 3571 C C . ALA A 1 469 ? 13.594 12.125 -13.586 1.00 90.88 469 ALA A C 1
ATOM 3573 O O . ALA A 1 469 ? 14.625 12.711 -13.918 1.00 90.88 469 ALA A O 1
ATOM 3574 N N . MET A 1 470 ? 12.394 12.705 -13.688 1.00 94.00 470 MET A N 1
ATOM 3575 C CA . MET A 1 470 ? 12.189 14.082 -14.150 1.00 94.00 470 MET A CA 1
ATOM 3576 C C . MET A 1 470 ? 12.410 15.113 -13.031 1.00 94.00 470 MET A C 1
ATOM 3578 O O . MET A 1 470 ? 12.097 14.824 -11.868 1.00 94.00 470 MET A O 1
ATOM 3582 N N . PRO A 1 471 ? 12.847 16.346 -13.365 1.00 94.12 471 PRO A N 1
ATOM 3583 C CA . PRO A 1 471 ? 12.816 17.472 -12.436 1.00 94.12 471 PRO A CA 1
ATOM 3584 C C . PRO A 1 471 ? 11.419 17.659 -11.830 1.00 94.12 471 PRO A C 1
ATOM 3586 O O . PRO A 1 471 ? 10.406 17.530 -12.522 1.00 94.12 471 PRO A O 1
ATOM 3589 N N . LEU A 1 472 ? 11.349 17.987 -10.533 1.00 94.06 472 LEU A N 1
ATOM 3590 C CA . LEU A 1 472 ? 10.073 18.081 -9.811 1.00 94.06 472 LEU A CA 1
ATOM 3591 C C . LEU A 1 472 ? 9.089 19.041 -10.491 1.00 94.06 472 LEU A C 1
ATOM 3593 O O . LEU A 1 472 ? 7.918 18.697 -10.603 1.00 94.06 472 LEU A O 1
ATOM 3597 N N . ALA A 1 473 ? 9.556 20.196 -10.974 1.00 93.25 473 ALA A N 1
ATOM 3598 C CA . ALA A 1 473 ? 8.706 21.197 -11.622 1.00 93.25 473 ALA A CA 1
ATOM 3599 C C . ALA A 1 473 ? 7.957 20.644 -12.850 1.00 93.25 473 ALA A C 1
ATOM 3601 O O . ALA A 1 473 ? 6.780 20.942 -13.034 1.00 93.25 473 ALA A O 1
ATOM 3602 N N . GLU A 1 474 ? 8.609 19.796 -13.648 1.00 94.06 474 GLU A N 1
ATOM 3603 C CA . GLU A 1 474 ? 8.020 19.185 -14.847 1.00 94.06 474 GLU A CA 1
ATOM 3604 C C . GLU A 1 474 ? 7.128 17.980 -14.504 1.00 94.06 474 GLU A C 1
ATOM 3606 O O . GLU A 1 474 ? 6.101 17.750 -15.141 1.00 94.06 474 GLU A O 1
ATOM 3611 N N . ALA A 1 475 ? 7.497 17.208 -13.477 1.00 95.38 475 ALA A N 1
ATOM 3612 C CA . ALA A 1 475 ? 6.750 16.027 -13.044 1.00 95.38 475 ALA A CA 1
ATOM 3613 C C . ALA A 1 475 ? 5.491 16.364 -12.224 1.00 95.38 475 ALA A C 1
ATOM 3615 O O . ALA A 1 475 ? 4.560 15.557 -12.152 1.00 95.38 475 ALA A O 1
ATOM 3616 N N . LEU A 1 476 ? 5.468 17.532 -11.574 1.00 94.81 476 LEU A N 1
ATOM 3617 C CA . LEU A 1 476 ? 4.480 17.894 -10.558 1.00 94.81 476 LEU A CA 1
ATOM 3618 C C . LEU A 1 476 ? 3.017 17.761 -11.024 1.00 94.81 476 LEU A C 1
ATOM 3620 O O . LEU A 1 476 ? 2.246 17.132 -10.292 1.00 94.81 476 LEU A O 1
ATOM 3624 N N . PRO A 1 477 ? 2.605 18.262 -12.209 1.00 93.31 477 PRO A N 1
ATOM 3625 C CA . PRO A 1 477 ? 1.211 18.157 -12.648 1.00 93.31 477 PRO A CA 1
ATOM 3626 C C . PRO A 1 477 ? 0.733 16.702 -12.738 1.00 93.31 477 PRO A C 1
ATOM 3628 O O . PRO A 1 477 ? -0.393 16.378 -12.354 1.00 93.31 477 PRO A O 1
ATOM 3631 N N . TRP A 1 478 ? 1.616 15.808 -13.185 1.00 94.44 478 TRP A N 1
ATOM 3632 C CA . TRP A 1 478 ? 1.332 14.385 -13.348 1.00 94.44 478 TRP A CA 1
ATOM 3633 C C . TRP A 1 478 ? 1.271 13.659 -12.004 1.00 94.44 478 TRP A C 1
ATOM 3635 O O . TRP A 1 478 ? 0.338 12.894 -11.761 1.00 94.44 478 TRP A O 1
ATOM 3645 N N . LEU A 1 479 ? 2.215 13.942 -11.100 1.00 95.00 479 LEU A N 1
ATOM 3646 C CA . LEU A 1 479 ? 2.241 13.364 -9.752 1.00 95.00 479 LEU A CA 1
ATOM 3647 C C . LEU A 1 479 ? 0.996 13.755 -8.944 1.00 95.00 479 LEU A C 1
ATOM 3649 O O . LEU A 1 479 ? 0.365 12.901 -8.319 1.00 95.00 479 LEU A O 1
ATOM 3653 N N . VAL A 1 480 ? 0.588 15.025 -9.010 1.00 94.31 480 VAL A N 1
ATOM 3654 C CA . VAL A 1 480 ? -0.641 15.508 -8.362 1.00 94.31 480 VAL A CA 1
ATOM 3655 C C . VAL A 1 480 ? -1.890 14.873 -8.980 1.00 94.31 480 VAL A C 1
ATOM 3657 O O . VAL A 1 480 ? -2.866 14.609 -8.273 1.00 94.31 480 VAL A O 1
ATOM 3660 N N . ASN A 1 481 ? -1.889 14.603 -10.288 1.00 93.00 481 ASN A N 1
ATOM 3661 C CA . ASN A 1 481 ? -2.995 13.897 -10.926 1.00 93.00 481 ASN A CA 1
ATOM 3662 C C . ASN A 1 481 ? -3.098 12.437 -10.450 1.00 93.00 481 ASN A C 1
ATOM 3664 O O . ASN A 1 481 ? -4.191 11.980 -10.103 1.00 93.00 481 ASN A O 1
ATOM 3668 N N . TYR A 1 482 ? -1.969 11.727 -10.360 1.00 93.56 482 TYR A N 1
ATOM 3669 C CA . TYR A 1 482 ? -1.926 10.355 -9.845 1.00 93.56 482 TYR A CA 1
ATOM 3670 C C . TYR A 1 482 ? -2.349 10.254 -8.382 1.00 93.56 482 TYR A C 1
ATOM 3672 O O . TYR A 1 482 ? -3.038 9.302 -8.026 1.00 93.56 482 TYR A O 1
ATOM 3680 N N . LEU A 1 483 ? -2.006 11.247 -7.558 1.00 93.75 483 LEU A N 1
ATOM 3681 C CA . LEU A 1 483 ? -2.433 11.333 -6.159 1.00 93.75 483 LEU A CA 1
ATOM 3682 C C . LEU A 1 483 ? -3.968 11.317 -6.016 1.00 93.75 483 LEU A C 1
ATOM 3684 O O . LEU A 1 483 ? -4.492 10.724 -5.069 1.00 93.75 483 LEU A O 1
ATOM 3688 N N . ALA A 1 484 ? -4.687 11.909 -6.975 1.00 89.94 484 ALA A N 1
ATOM 3689 C CA . ALA A 1 484 ? -6.146 12.001 -6.962 1.00 89.94 484 ALA A CA 1
ATOM 3690 C C . ALA A 1 484 ? -6.870 10.858 -7.698 1.00 89.94 484 ALA A C 1
ATOM 3692 O O . ALA A 1 484 ? -7.973 10.504 -7.302 1.00 89.94 484 ALA A O 1
ATOM 3693 N N . SER A 1 485 ? -6.293 10.299 -8.769 1.00 85.38 485 SER A N 1
ATOM 3694 C CA . SER A 1 485 ? -7.041 9.450 -9.723 1.00 85.38 485 SER A CA 1
ATOM 3695 C C . SER A 1 485 ? -6.448 8.060 -9.994 1.00 85.38 485 SER A C 1
ATOM 3697 O O . SER A 1 485 ? -7.004 7.302 -10.787 1.00 85.38 485 SER A O 1
ATOM 3699 N N . GLY A 1 486 ? -5.338 7.694 -9.348 1.00 84.44 486 GLY A N 1
ATOM 3700 C CA . GLY A 1 486 ? -4.704 6.384 -9.527 1.00 84.44 486 GLY A CA 1
ATOM 3701 C C . GLY A 1 486 ? -5.320 5.255 -8.690 1.00 84.44 486 GLY A C 1
ATOM 3702 O O . GLY A 1 486 ? -6.059 5.483 -7.735 1.00 84.44 486 GLY A O 1
ATOM 3703 N N . ASN A 1 487 ? -4.924 4.013 -8.989 1.00 89.81 487 ASN A N 1
ATOM 3704 C CA . ASN A 1 487 ? -5.054 2.898 -8.042 1.00 89.81 487 ASN A CA 1
ATOM 3705 C C . ASN A 1 487 ? -4.263 3.237 -6.759 1.00 89.81 487 ASN A C 1
ATOM 3707 O O . ASN A 1 487 ? -3.217 3.884 -6.838 1.00 89.81 487 ASN A O 1
ATOM 3711 N N . MET A 1 488 ? -4.734 2.797 -5.590 1.00 91.81 488 MET A N 1
ATOM 3712 C CA . MET A 1 488 ? -4.144 3.068 -4.275 1.00 91.81 488 MET A CA 1
ATOM 3713 C C . MET A 1 488 ? -2.614 2.895 -4.223 1.00 91.81 488 MET A C 1
ATOM 3715 O O . MET A 1 488 ? -1.922 3.768 -3.710 1.00 91.81 488 MET A O 1
ATOM 3719 N N . SER A 1 489 ? -2.058 1.833 -4.824 1.00 91.00 489 SER A N 1
ATOM 3720 C CA . SER A 1 489 ? -0.592 1.640 -4.875 1.00 91.00 489 SER A CA 1
ATOM 3721 C C . SER A 1 489 ? 0.132 2.764 -5.638 1.00 91.00 489 SER A C 1
ATOM 3723 O O . SER A 1 489 ? 1.210 3.204 -5.238 1.00 91.00 489 SER A O 1
ATOM 3725 N N . ILE A 1 490 ? -0.467 3.256 -6.726 1.00 93.06 490 ILE A N 1
ATOM 3726 C CA . ILE A 1 490 ? 0.066 4.363 -7.533 1.00 93.06 490 ILE A CA 1
ATOM 3727 C C . ILE A 1 490 ? -0.073 5.687 -6.777 1.00 93.06 490 ILE A C 1
ATOM 3729 O O . ILE A 1 490 ? 0.873 6.470 -6.747 1.00 93.06 490 ILE A O 1
ATOM 3733 N N . ARG A 1 491 ? -1.228 5.914 -6.130 1.00 95.25 491 ARG A N 1
ATOM 3734 C CA . ARG A 1 491 ? -1.484 7.099 -5.293 1.00 95.25 491 ARG A CA 1
ATOM 3735 C C . ARG A 1 491 ? -0.447 7.206 -4.177 1.00 95.25 491 ARG A C 1
ATOM 3737 O O . ARG A 1 491 ? 0.153 8.265 -4.004 1.00 95.25 491 ARG A O 1
ATOM 3744 N N . LEU A 1 492 ? -0.190 6.094 -3.483 1.00 95.00 492 LEU A N 1
ATOM 3745 C CA . LEU A 1 492 ? 0.843 5.996 -2.455 1.00 95.00 492 LEU A CA 1
ATOM 3746 C C . LEU A 1 492 ? 2.225 6.327 -3.021 1.00 95.00 492 LEU A C 1
ATOM 3748 O O . LEU A 1 492 ? 2.909 7.187 -2.475 1.00 95.00 492 LEU A O 1
ATOM 3752 N N . LYS A 1 493 ? 2.628 5.709 -4.138 1.00 93.94 493 LYS A N 1
ATOM 3753 C CA . LYS A 1 493 ? 3.951 5.961 -4.730 1.00 93.94 493 LYS A CA 1
ATOM 3754 C C . LYS A 1 493 ? 4.124 7.416 -5.173 1.00 93.94 493 LYS A C 1
ATOM 3756 O O . LYS A 1 493 ? 5.172 7.999 -4.913 1.00 93.94 493 LYS A O 1
ATOM 3761 N N . ALA A 1 494 ? 3.089 8.028 -5.751 1.00 96.06 494 ALA A N 1
ATOM 3762 C CA . ALA A 1 494 ? 3.094 9.447 -6.104 1.00 96.06 494 ALA A CA 1
ATOM 3763 C C . ALA A 1 494 ? 3.209 10.356 -4.870 1.00 96.06 494 ALA A C 1
ATOM 3765 O O . ALA A 1 494 ? 4.019 11.284 -4.867 1.00 96.06 494 ALA A O 1
ATOM 3766 N N . ALA A 1 495 ? 2.462 10.068 -3.800 1.00 96.69 495 ALA A N 1
ATOM 3767 C CA . ALA A 1 495 ? 2.553 10.821 -2.551 1.00 96.69 495 ALA A CA 1
ATOM 3768 C C . ALA A 1 495 ? 3.939 10.677 -1.896 1.00 96.69 495 ALA A C 1
ATOM 3770 O O . ALA A 1 495 ? 4.547 11.685 -1.542 1.00 96.69 495 ALA A O 1
ATOM 3771 N N . CYS A 1 496 ? 4.485 9.458 -1.821 1.00 94.25 496 CYS A N 1
ATOM 3772 C CA . CYS A 1 496 ? 5.856 9.206 -1.372 1.00 94.25 496 CYS A CA 1
ATOM 3773 C C . CYS A 1 496 ? 6.884 9.980 -2.206 1.00 94.25 496 CYS A C 1
ATOM 3775 O O . CYS A 1 496 ? 7.780 10.602 -1.639 1.00 94.25 496 CYS A O 1
ATOM 3777 N N . GLY A 1 497 ? 6.748 9.977 -3.536 1.00 92.81 497 GLY A N 1
ATOM 3778 C CA . GLY A 1 497 ? 7.628 10.713 -4.446 1.00 92.81 497 GLY A CA 1
ATOM 3779 C C . GLY A 1 497 ? 7.633 12.216 -4.156 1.00 92.81 497 GLY A C 1
ATOM 3780 O O . GLY A 1 497 ? 8.699 12.818 -4.022 1.00 92.81 497 GLY A O 1
ATOM 3781 N N . LEU A 1 498 ? 6.455 12.813 -3.955 1.00 95.81 498 LEU A N 1
ATOM 3782 C CA . LEU A 1 498 ? 6.322 14.220 -3.565 1.00 95.81 498 LEU A CA 1
ATOM 3783 C C . LEU A 1 498 ? 6.935 14.497 -2.180 1.00 95.81 498 LEU A C 1
ATOM 3785 O O . LEU A 1 498 ? 7.683 15.464 -2.025 1.00 95.81 498 LEU A O 1
ATOM 3789 N N . CYS A 1 499 ? 6.694 13.627 -1.192 1.00 93.88 499 CYS A N 1
ATOM 3790 C CA . CYS A 1 499 ? 7.276 13.747 0.148 1.00 93.88 499 CYS A CA 1
ATOM 3791 C C . CYS A 1 499 ? 8.804 13.625 0.149 1.00 93.88 499 CYS A C 1
ATOM 3793 O O . CYS A 1 499 ? 9.474 14.282 0.944 1.00 93.88 499 CYS A O 1
ATOM 3795 N N . ASN A 1 500 ? 9.368 12.733 -0.666 1.00 91.19 500 ASN A N 1
ATOM 3796 C CA . ASN A 1 500 ? 10.812 12.493 -0.737 1.00 91.19 500 ASN A CA 1
ATOM 3797 C C . ASN A 1 500 ? 11.544 13.638 -1.437 1.00 91.19 500 ASN A C 1
ATOM 3799 O O . ASN A 1 500 ? 12.702 13.898 -1.134 1.00 91.19 500 ASN A O 1
ATOM 3803 N N . ARG A 1 501 ? 10.849 14.356 -2.321 1.00 92.69 501 ARG A N 1
ATOM 3804 C CA . ARG A 1 501 ? 11.358 15.549 -3.004 1.00 92.69 501 ARG A CA 1
ATOM 3805 C C . ARG A 1 501 ? 11.125 16.846 -2.221 1.00 92.69 501 ARG A C 1
ATOM 3807 O O . ARG A 1 501 ? 11.347 17.921 -2.765 1.00 92.69 501 ARG A O 1
ATOM 3814 N N . GLY A 1 502 ? 10.639 16.759 -0.979 1.00 90.69 502 GLY A N 1
ATOM 3815 C CA . GLY A 1 502 ? 10.415 17.921 -0.114 1.00 90.69 502 GLY A CA 1
ATOM 3816 C C . GLY A 1 502 ? 9.362 18.901 -0.637 1.00 90.69 502 GLY A C 1
ATOM 3817 O O . GLY A 1 502 ? 9.374 20.072 -0.258 1.00 90.69 502 GLY A O 1
ATOM 3818 N N . TRP A 1 503 ? 8.460 18.456 -1.519 1.00 95.44 503 TRP A N 1
ATOM 3819 C CA . TRP A 1 503 ? 7.458 19.340 -2.105 1.00 95.44 503 TRP A CA 1
ATOM 3820 C C . TRP A 1 503 ? 6.469 19.828 -1.044 1.00 95.44 503 TRP A C 1
ATOM 3822 O O . TRP A 1 503 ? 5.878 19.029 -0.313 1.00 95.44 503 TRP A O 1
ATOM 3832 N N . LYS A 1 504 ? 6.261 21.147 -0.995 1.00 93.94 504 LYS A N 1
ATOM 3833 C CA . LYS A 1 504 ? 5.280 21.794 -0.121 1.00 93.94 504 LYS A CA 1
ATOM 3834 C C . LYS A 1 504 ? 4.116 22.303 -0.976 1.00 93.94 504 LYS A C 1
ATOM 3836 O O . LYS A 1 504 ? 4.347 23.139 -1.849 1.00 93.94 504 LYS A O 1
ATOM 3841 N N . PRO A 1 505 ? 2.885 21.805 -0.764 1.00 94.62 505 PRO A N 1
ATOM 3842 C CA . PRO A 1 505 ? 1.744 22.180 -1.586 1.00 94.62 505 PRO A CA 1
ATOM 3843 C C . PRO A 1 505 ? 1.342 23.641 -1.365 1.00 94.62 505 PRO A C 1
ATOM 3845 O O . PRO A 1 505 ? 1.195 24.087 -0.225 1.00 94.62 505 PRO A O 1
ATOM 3848 N N . GLU A 1 506 ? 1.089 24.351 -2.464 1.00 94.88 506 GLU A N 1
ATOM 3849 C CA . GLU A 1 506 ? 0.374 25.635 -2.463 1.00 94.88 506 GLU A CA 1
ATOM 3850 C C . GLU A 1 506 ? -1.081 25.451 -2.003 1.00 94.88 506 GLU A C 1
ATOM 3852 O O . GLU A 1 506 ? -1.599 24.333 -2.017 1.00 94.88 506 GLU A O 1
ATOM 3857 N N . GLU A 1 507 ? -1.782 26.532 -1.643 1.00 91.69 507 GLU A N 1
ATOM 3858 C CA . GLU A 1 507 ? -3.121 26.437 -1.033 1.00 91.69 507 GLU A CA 1
ATOM 3859 C C . GLU A 1 507 ? -4.146 25.694 -1.909 1.00 91.69 507 GLU A C 1
ATOM 3861 O O . GLU A 1 507 ? -4.928 24.888 -1.404 1.00 91.69 507 GLU A O 1
ATOM 3866 N N . ILE A 1 508 ? -4.095 25.880 -3.234 1.00 92.62 508 ILE A N 1
ATOM 3867 C CA . ILE A 1 508 ? -4.986 25.183 -4.178 1.00 92.62 508 ILE A CA 1
ATOM 3868 C C . ILE A 1 508 ? -4.769 23.665 -4.101 1.00 92.62 508 ILE A C 1
ATOM 3870 O O . ILE A 1 508 ? -5.718 22.886 -3.979 1.00 92.62 508 ILE A O 1
ATOM 3874 N N . TYR A 1 509 ? -3.509 23.226 -4.131 1.00 94.81 509 TYR A N 1
ATOM 3875 C CA . TYR A 1 509 ? -3.172 21.810 -4.018 1.00 94.81 509 TYR A CA 1
ATOM 3876 C C . TYR A 1 509 ? -3.414 21.275 -2.610 1.00 94.81 509 TYR A C 1
ATOM 3878 O O . TYR A 1 509 ? -3.845 20.134 -2.463 1.00 94.81 509 TYR A O 1
ATOM 3886 N N . ARG A 1 510 ? -3.195 22.093 -1.578 1.00 94.38 510 ARG A N 1
ATOM 3887 C CA . ARG A 1 510 ? -3.476 21.750 -0.184 1.00 94.38 510 ARG A CA 1
ATOM 3888 C C . ARG A 1 510 ? -4.951 21.405 -0.013 1.00 94.38 510 ARG A C 1
ATOM 3890 O O . ARG A 1 510 ? -5.250 20.364 0.564 1.00 94.38 510 ARG A O 1
ATOM 3897 N N . GLN A 1 511 ? -5.860 22.191 -0.589 1.00 93.94 511 GLN A N 1
ATOM 3898 C CA . GLN A 1 511 ? -7.290 21.888 -0.569 1.00 93.94 511 GLN A CA 1
ATOM 3899 C C . GLN A 1 511 ? -7.616 20.558 -1.265 1.00 93.94 511 GLN A C 1
ATOM 3901 O O . GLN A 1 511 ? -8.292 19.709 -0.683 1.00 93.94 511 GLN A O 1
ATOM 3906 N N . LYS A 1 512 ? -7.055 20.319 -2.456 1.00 94.44 512 LYS A N 1
ATOM 3907 C CA . LYS A 1 512 ? -7.221 19.045 -3.176 1.00 94.44 512 LYS A CA 1
ATOM 3908 C C . LYS A 1 512 ? -6.688 17.847 -2.377 1.00 94.44 512 LYS A C 1
ATOM 3910 O O . LYS A 1 512 ? -7.299 16.778 -2.365 1.00 94.44 512 LYS A O 1
ATOM 3915 N N . ILE A 1 513 ? -5.569 18.013 -1.670 1.00 95.69 513 ILE A N 1
ATOM 3916 C CA . ILE A 1 513 ? -5.020 16.979 -0.783 1.00 95.69 513 ILE A CA 1
ATOM 3917 C C . ILE A 1 513 ? -5.950 16.757 0.419 1.00 95.69 513 ILE A C 1
ATOM 3919 O O . ILE A 1 513 ? -6.185 15.606 0.771 1.00 95.69 513 ILE A O 1
ATOM 3923 N N . ARG A 1 514 ? -6.546 17.801 1.017 1.00 94.75 514 ARG A N 1
ATOM 3924 C CA . ARG A 1 514 ? -7.541 17.647 2.102 1.00 94.75 514 ARG A CA 1
ATOM 3925 C C . ARG A 1 514 ? -8.754 16.823 1.647 1.00 94.75 514 ARG A C 1
ATOM 3927 O O . ARG A 1 514 ? -9.220 15.958 2.389 1.00 94.75 514 ARG A O 1
ATOM 3934 N N . GLU A 1 515 ? -9.242 17.047 0.430 1.00 94.38 515 GLU A N 1
ATOM 3935 C CA . GLU A 1 515 ? -10.331 16.257 -0.167 1.00 94.38 515 GLU A CA 1
ATOM 3936 C C . GLU A 1 515 ? -9.914 14.797 -0.387 1.00 94.38 515 GLU A C 1
ATOM 3938 O O . GLU A 1 515 ? -10.633 13.879 0.009 1.00 94.38 515 GLU A O 1
ATOM 3943 N N . THR A 1 516 ? -8.704 14.589 -0.912 1.00 95.94 516 THR A N 1
ATOM 3944 C CA . THR A 1 516 ? -8.088 13.263 -1.099 1.00 95.94 516 THR A CA 1
ATOM 3945 C C . THR A 1 516 ? -7.935 12.522 0.238 1.00 95.94 516 THR A C 1
ATOM 3947 O O . THR A 1 516 ? -8.187 11.323 0.314 1.00 95.94 516 THR A O 1
ATOM 3950 N N . ILE A 1 517 ? -7.580 13.225 1.320 1.00 96.56 517 ILE A N 1
ATOM 3951 C CA . ILE A 1 517 ? -7.524 12.654 2.673 1.00 96.56 517 ILE A CA 1
ATOM 3952 C C . ILE A 1 517 ? -8.915 12.205 3.122 1.00 96.56 517 ILE A C 1
ATOM 3954 O O . ILE A 1 517 ? -9.054 11.103 3.642 1.00 96.56 517 ILE A O 1
ATOM 3958 N N . SER A 1 518 ? -9.944 13.032 2.929 1.00 95.44 518 SER A N 1
ATOM 3959 C CA . SER A 1 518 ? -11.320 12.679 3.304 1.00 95.44 518 SER A CA 1
ATOM 3960 C C . SER A 1 518 ? -11.795 11.413 2.580 1.00 95.44 518 SER A C 1
ATOM 3962 O O . SER A 1 518 ? -12.347 10.502 3.200 1.00 95.44 518 SER A O 1
ATOM 3964 N N . GLU A 1 519 ? -11.506 11.316 1.280 1.00 95.31 519 GLU A N 1
ATOM 3965 C CA . GLU A 1 519 ? -11.767 10.129 0.464 1.00 95.31 519 GLU A CA 1
ATOM 3966 C C . GLU A 1 519 ? -11.009 8.900 0.996 1.00 95.31 519 GLU A C 1
ATOM 3968 O O . GLU A 1 519 ? -11.615 7.852 1.217 1.00 95.31 519 GLU A O 1
ATOM 3973 N N . ALA A 1 520 ? -9.709 9.031 1.274 1.00 96.25 520 ALA A N 1
ATOM 3974 C CA . ALA A 1 520 ? -8.884 7.944 1.796 1.00 96.25 520 ALA A CA 1
ATOM 3975 C C . ALA A 1 520 ? -9.346 7.471 3.186 1.00 96.25 520 ALA A C 1
ATOM 3977 O O . ALA A 1 520 ? -9.402 6.271 3.440 1.00 96.25 520 ALA A O 1
ATOM 3978 N N . VAL A 1 521 ? -9.764 8.383 4.073 1.00 96.62 521 VAL A N 1
ATOM 3979 C CA . VAL A 1 521 ? -10.337 8.027 5.384 1.00 96.62 521 VAL A CA 1
ATOM 3980 C C . VAL A 1 521 ? -11.651 7.259 5.219 1.00 96.62 521 VAL A C 1
ATOM 3982 O O . VAL A 1 521 ? -11.904 6.307 5.957 1.00 96.62 521 VAL A O 1
ATOM 3985 N N . HIS A 1 522 ? -12.486 7.621 4.242 1.00 95.38 522 HIS A N 1
ATOM 3986 C CA . HIS A 1 522 ? -13.683 6.844 3.925 1.00 95.38 522 HIS A CA 1
ATOM 3987 C C . HIS A 1 522 ? -13.317 5.445 3.396 1.00 95.38 522 HIS A C 1
ATOM 3989 O O . HIS A 1 522 ? -13.922 4.455 3.817 1.00 95.38 522 HIS A O 1
ATOM 3995 N N . MET A 1 523 ? -12.307 5.323 2.527 1.00 95.25 523 MET A N 1
ATOM 3996 C CA . MET A 1 523 ? -11.821 4.010 2.083 1.00 95.25 523 MET A CA 1
ATOM 3997 C C . MET A 1 523 ? -11.341 3.158 3.261 1.00 95.25 523 MET A C 1
ATOM 3999 O O . MET A 1 523 ? -11.760 2.005 3.377 1.00 95.25 523 MET A O 1
ATOM 4003 N N . ASP A 1 524 ? -10.559 3.732 4.176 1.00 95.62 524 ASP A N 1
ATOM 4004 C CA . ASP A 1 524 ? -10.089 3.029 5.371 1.00 95.62 524 ASP A CA 1
ATOM 4005 C C . ASP A 1 524 ? -11.259 2.593 6.267 1.00 95.62 524 ASP A C 1
ATOM 4007 O O . ASP A 1 524 ? -11.327 1.442 6.690 1.00 95.62 524 ASP A O 1
ATOM 4011 N N . ALA A 1 525 ? -12.272 3.448 6.458 1.00 95.75 525 ALA A N 1
ATOM 4012 C CA . ALA A 1 525 ? -13.491 3.087 7.186 1.00 95.75 525 ALA A CA 1
ATOM 4013 C C . ALA A 1 525 ? -14.199 1.863 6.570 1.00 95.75 525 ALA A C 1
ATOM 4015 O O . ALA A 1 525 ? -14.638 0.960 7.288 1.00 95.75 525 ALA A O 1
ATOM 4016 N N . ARG A 1 526 ? -14.286 1.796 5.234 1.00 95.38 526 ARG A N 1
ATOM 4017 C CA . ARG A 1 526 ? -14.847 0.633 4.527 1.00 95.38 526 ARG A CA 1
ATOM 4018 C C . ARG A 1 526 ? -13.977 -0.608 4.722 1.00 95.38 526 ARG A C 1
ATOM 4020 O O . ARG A 1 526 ? -14.524 -1.680 4.978 1.00 95.38 526 ARG A O 1
ATOM 4027 N N . LEU A 1 527 ? -12.653 -0.472 4.661 1.00 95.75 527 LEU A N 1
ATOM 4028 C CA . LEU A 1 527 ? -11.711 -1.567 4.903 1.00 95.75 527 LEU A CA 1
ATOM 4029 C C . LEU A 1 527 ? -11.816 -2.108 6.333 1.00 95.75 527 LEU A C 1
ATOM 4031 O O . LEU A 1 527 ? -11.864 -3.322 6.509 1.00 95.75 527 LEU A O 1
ATOM 4035 N N . ILE A 1 528 ? -11.958 -1.245 7.344 1.00 95.25 528 ILE A N 1
ATOM 4036 C CA . ILE A 1 528 ? -12.176 -1.658 8.739 1.00 95.25 528 ILE A CA 1
ATOM 4037 C C . ILE A 1 528 ? -13.476 -2.464 8.872 1.00 95.25 528 ILE A C 1
ATOM 4039 O O . ILE A 1 528 ? -13.498 -3.505 9.537 1.00 95.25 528 ILE A O 1
ATOM 4043 N N . ALA A 1 529 ? -14.561 -2.020 8.231 1.00 94.44 529 ALA A N 1
ATOM 4044 C CA . ALA A 1 529 ? -15.838 -2.734 8.258 1.00 94.44 529 ALA A CA 1
ATOM 4045 C C . ALA A 1 529 ? -15.732 -4.115 7.591 1.00 94.44 529 ALA A C 1
ATOM 4047 O O . ALA A 1 529 ? -16.153 -5.116 8.174 1.00 94.44 529 ALA A O 1
ATOM 4048 N N . LEU A 1 530 ? -15.109 -4.182 6.411 1.00 94.75 530 LEU A N 1
ATOM 4049 C CA . LEU A 1 530 ? -14.855 -5.428 5.683 1.00 94.75 530 LEU A CA 1
ATOM 4050 C C . LEU A 1 530 ? -13.969 -6.388 6.483 1.00 94.75 530 LEU A C 1
ATOM 4052 O O . LEU A 1 530 ? -14.278 -7.572 6.589 1.00 94.75 530 LEU A O 1
ATOM 4056 N N . GLN A 1 531 ? -12.890 -5.879 7.080 1.00 95.19 531 GLN A N 1
ATOM 4057 C CA . GLN A 1 531 ? -11.954 -6.657 7.891 1.00 95.19 531 GLN A CA 1
ATOM 4058 C C . GLN A 1 531 ? -12.637 -7.213 9.147 1.00 95.19 531 GLN A C 1
ATOM 4060 O O . GLN A 1 531 ? -12.409 -8.364 9.518 1.00 95.19 531 GLN A O 1
ATOM 4065 N N . THR A 1 532 ? -13.501 -6.421 9.790 1.00 93.38 532 THR A N 1
ATOM 4066 C CA . THR A 1 532 ? -14.275 -6.854 10.964 1.00 93.38 532 THR A CA 1
ATOM 4067 C C . THR A 1 532 ? -15.208 -8.014 10.613 1.00 93.38 532 THR A C 1
ATOM 4069 O O . THR A 1 532 ? -15.258 -9.005 11.343 1.00 93.38 532 THR A O 1
ATOM 4072 N N . GLU A 1 533 ? -15.892 -7.941 9.469 1.00 93.62 533 GLU A N 1
ATOM 4073 C CA . GLU A 1 533 ? -16.763 -9.025 9.005 1.00 93.62 533 GLU A CA 1
ATOM 4074 C C . GLU A 1 533 ? -15.959 -10.252 8.538 1.00 93.62 533 GLU A C 1
ATOM 4076 O O . GLU A 1 533 ? -16.327 -11.388 8.837 1.00 93.62 533 GLU A O 1
ATOM 4081 N N . ALA A 1 534 ? -14.803 -10.055 7.895 1.00 94.00 534 ALA A N 1
ATOM 4082 C CA . ALA A 1 534 ? -13.897 -11.143 7.524 1.00 94.00 534 ALA A CA 1
ATOM 4083 C C . ALA A 1 534 ? -13.416 -11.931 8.751 1.00 94.00 534 ALA A C 1
ATOM 4085 O O . ALA A 1 534 ? -13.497 -13.165 8.748 1.00 94.00 534 ALA A O 1
ATOM 4086 N N . ARG A 1 535 ? -13.026 -11.226 9.823 1.00 94.06 535 ARG A N 1
ATOM 4087 C CA . ARG A 1 535 ? -12.663 -11.820 11.120 1.00 94.06 535 ARG A CA 1
ATOM 4088 C C . ARG A 1 535 ? -13.829 -12.586 11.735 1.00 94.06 535 ARG A C 1
ATOM 4090 O O . ARG A 1 535 ? -13.645 -13.718 12.174 1.00 94.06 535 ARG A O 1
ATOM 4097 N N . ARG A 1 536 ? -15.035 -12.008 11.720 1.00 92.19 536 ARG A N 1
ATOM 4098 C CA . ARG A 1 536 ? -16.254 -12.668 12.216 1.00 92.19 536 ARG A CA 1
ATOM 4099 C C . ARG A 1 536 ? -16.568 -13.953 11.446 1.00 92.19 536 ARG A C 1
ATOM 4101 O O . ARG A 1 536 ? -17.000 -14.929 12.048 1.00 92.19 536 ARG A O 1
ATOM 4108 N N . SER A 1 537 ? -16.313 -13.965 10.139 1.00 90.12 537 SER A N 1
ATOM 4109 C CA . SER A 1 537 ? -16.498 -15.139 9.280 1.00 90.12 537 SER A CA 1
ATOM 4110 C C . SER A 1 537 ? -15.391 -16.200 9.404 1.00 90.12 537 SER A C 1
ATOM 4112 O O . SER A 1 537 ? -15.444 -17.202 8.693 1.00 90.12 537 SER A O 1
ATOM 4114 N N . GLY A 1 538 ? -14.364 -15.974 10.237 1.00 91.38 538 GLY A N 1
ATOM 4115 C CA . GLY A 1 538 ? -13.230 -16.890 10.413 1.00 91.38 538 GLY A CA 1
ATOM 4116 C C . GLY A 1 538 ? -12.323 -17.031 9.184 1.00 91.38 538 GLY A C 1
ATOM 4117 O O . GLY A 1 538 ? -11.566 -17.993 9.086 1.00 91.38 538 GLY A O 1
ATOM 4118 N N . SER A 1 539 ? -12.394 -16.109 8.216 1.00 93.44 539 SER A N 1
ATOM 4119 C CA . SER A 1 539 ? -11.586 -16.194 6.996 1.00 93.44 539 SER A CA 1
ATOM 4120 C C . SER A 1 539 ? -10.217 -15.547 7.197 1.00 93.44 539 SER A C 1
ATOM 4122 O O . SER A 1 539 ? -10.066 -14.330 7.068 1.00 93.44 539 SER A O 1
ATOM 4124 N N . PHE A 1 540 ? -9.209 -16.366 7.504 1.00 94.38 540 PHE A N 1
ATOM 4125 C CA . PHE A 1 540 ? -7.839 -15.896 7.737 1.00 94.38 540 PHE A CA 1
ATOM 4126 C C . PHE A 1 540 ? -7.218 -15.235 6.501 1.00 94.38 540 PHE A C 1
ATOM 4128 O O . PHE A 1 540 ? -6.721 -14.119 6.611 1.00 94.38 540 PHE A O 1
ATOM 4135 N N . LEU A 1 541 ? -7.312 -15.870 5.325 1.00 94.50 541 LEU A N 1
ATOM 4136 C CA . LEU A 1 541 ? -6.745 -15.341 4.073 1.00 94.50 541 LEU A CA 1
ATOM 4137 C C . LEU A 1 541 ? -7.334 -13.977 3.711 1.00 94.50 541 LEU A C 1
ATOM 4139 O O . LEU A 1 541 ? -6.611 -13.035 3.398 1.00 94.50 541 LEU A O 1
ATOM 4143 N N . LEU A 1 542 ? -8.655 -13.849 3.822 1.00 95.44 542 LEU A N 1
ATOM 4144 C CA . LEU A 1 542 ? -9.340 -12.607 3.506 1.00 95.44 542 LEU A CA 1
ATOM 4145 C C . LEU A 1 542 ? -9.046 -11.510 4.533 1.00 95.44 542 LEU A C 1
ATOM 4147 O O . LEU A 1 542 ? -8.877 -10.348 4.172 1.00 95.44 542 LEU A O 1
ATOM 4151 N N . THR A 1 543 ? -8.939 -11.880 5.811 1.00 96.00 543 THR A N 1
ATOM 4152 C CA . THR A 1 543 ? -8.520 -10.953 6.866 1.00 96.00 543 THR A CA 1
ATOM 4153 C C . THR A 1 543 ? -7.103 -10.446 6.607 1.00 96.00 543 THR A C 1
ATOM 4155 O O . THR A 1 543 ? -6.872 -9.245 6.726 1.00 96.00 543 THR A O 1
ATOM 4158 N N . ALA A 1 544 ? -6.168 -11.323 6.232 1.00 95.00 544 ALA A N 1
ATOM 4159 C CA . ALA A 1 544 ? -4.792 -10.949 5.911 1.00 95.00 544 ALA A CA 1
ATOM 4160 C C . ALA A 1 544 ? -4.734 -10.003 4.701 1.00 95.00 544 ALA A C 1
ATOM 4162 O O . ALA A 1 544 ? -4.157 -8.921 4.808 1.00 95.00 544 ALA A O 1
ATOM 4163 N N . ALA A 1 545 ? -5.431 -10.342 3.610 1.00 96.19 545 ALA A N 1
ATOM 4164 C CA . ALA A 1 545 ? -5.520 -9.499 2.419 1.00 96.19 545 ALA A CA 1
ATOM 4165 C C . ALA A 1 545 ? -6.057 -8.094 2.751 1.00 96.19 545 ALA A C 1
ATOM 4167 O O . ALA A 1 545 ? -5.399 -7.097 2.465 1.00 96.19 545 ALA A O 1
ATOM 4168 N N . LEU A 1 546 ? -7.187 -8.002 3.465 1.00 96.56 546 LEU A N 1
ATOM 4169 C CA . LEU A 1 546 ? -7.774 -6.721 3.882 1.00 96.56 546 LEU A CA 1
ATOM 4170 C C . LEU A 1 546 ? -6.890 -5.939 4.863 1.00 96.56 546 LEU A C 1
ATOM 4172 O O . LEU A 1 546 ? -6.919 -4.712 4.868 1.00 96.56 546 LEU A O 1
ATOM 4176 N N . THR A 1 547 ? -6.096 -6.627 5.687 1.00 95.12 547 THR A N 1
ATOM 4177 C CA . THR A 1 547 ? -5.116 -5.974 6.572 1.00 95.12 547 THR A CA 1
ATOM 4178 C C . THR A 1 547 ? -4.028 -5.287 5.753 1.00 95.12 547 THR A C 1
ATOM 4180 O O . THR A 1 547 ? -3.657 -4.157 6.058 1.00 95.12 547 THR A O 1
ATOM 4183 N N . ASN A 1 548 ? -3.556 -5.929 4.682 1.00 94.00 548 ASN A N 1
ATOM 4184 C CA . ASN A 1 548 ? -2.583 -5.324 3.783 1.00 94.00 548 ASN A CA 1
ATOM 4185 C C . ASN A 1 548 ? -3.163 -4.117 3.023 1.00 94.00 548 ASN A C 1
ATOM 4187 O O . ASN A 1 548 ? -2.504 -3.083 2.966 1.00 94.00 548 ASN A O 1
ATOM 4191 N N . GLU A 1 549 ? -4.396 -4.202 2.508 1.00 95.56 549 GLU A N 1
ATOM 4192 C CA . GLU A 1 549 ? -5.067 -3.057 1.859 1.00 95.56 549 GLU A CA 1
ATOM 4193 C C . GLU A 1 549 ? -5.200 -1.867 2.816 1.00 95.56 549 GLU A C 1
ATOM 4195 O O . GLU A 1 549 ? -4.893 -0.725 2.472 1.00 95.56 549 GLU A O 1
ATOM 4200 N N . ARG A 1 550 ? -5.601 -2.149 4.061 1.00 95.31 550 ARG A N 1
ATOM 4201 C CA . ARG A 1 550 ? -5.713 -1.150 5.125 1.00 95.31 550 ARG A CA 1
ATOM 4202 C C . ARG A 1 550 ? -4.369 -0.497 5.435 1.00 95.31 550 ARG A C 1
ATOM 4204 O O . ARG A 1 550 ? -4.304 0.720 5.594 1.00 95.31 550 ARG A O 1
ATOM 4211 N N . ARG A 1 551 ? -3.290 -1.285 5.485 1.00 94.50 551 ARG A N 1
ATOM 4212 C CA . ARG A 1 551 ? -1.927 -0.769 5.671 1.00 94.50 551 ARG A CA 1
ATOM 4213 C C . ARG A 1 551 ? -1.545 0.191 4.545 1.00 94.50 551 ARG A C 1
ATOM 4215 O O . ARG A 1 551 ? -1.165 1.315 4.839 1.00 94.50 551 ARG A O 1
ATOM 4222 N N . ILE A 1 552 ? -1.737 -0.198 3.282 1.00 94.12 552 ILE A N 1
ATOM 4223 C CA . ILE A 1 552 ? -1.438 0.663 2.121 1.00 94.12 552 ILE A CA 1
ATOM 4224 C C . ILE A 1 552 ? -2.255 1.965 2.184 1.00 94.12 552 ILE A C 1
ATOM 4226 O O . ILE A 1 552 ? -1.719 3.044 1.938 1.00 94.12 552 ILE A O 1
ATOM 4230 N N . CYS A 1 553 ? -3.541 1.885 2.543 1.00 96.12 553 CYS A N 1
ATOM 4231 C CA . CYS A 1 553 ? -4.392 3.063 2.710 1.00 96.12 553 CYS A CA 1
ATOM 4232 C C . CYS A 1 553 ? -3.906 3.969 3.855 1.00 96.12 553 CYS A C 1
ATOM 4234 O O . CYS A 1 553 ? -3.878 5.191 3.713 1.00 96.12 553 CYS A O 1
ATOM 4236 N N . THR A 1 554 ? -3.479 3.384 4.976 1.00 95.56 554 THR A N 1
ATOM 4237 C CA . THR A 1 554 ? -2.930 4.119 6.126 1.00 95.56 554 THR A CA 1
ATOM 4238 C C . THR A 1 554 ? -1.607 4.800 5.773 1.00 95.56 554 THR A C 1
ATOM 4240 O O . THR A 1 554 ? -1.437 5.980 6.080 1.00 95.56 554 THR A O 1
ATOM 4243 N N . ASP A 1 555 ? -0.710 4.107 5.067 1.00 95.50 555 ASP A N 1
ATOM 4244 C CA . ASP A 1 555 ? 0.550 4.665 4.562 1.00 95.50 555 ASP A CA 1
ATOM 4245 C C . ASP A 1 555 ? 0.283 5.820 3.588 1.00 95.50 555 ASP A C 1
ATOM 4247 O O . ASP A 1 555 ? 0.957 6.850 3.618 1.00 95.50 555 ASP A O 1
ATOM 4251 N N . PHE A 1 556 ? -0.758 5.699 2.759 1.00 96.94 556 PHE A N 1
ATOM 4252 C CA . PHE A 1 556 ? -1.162 6.774 1.861 1.00 96.94 556 PHE A CA 1
ATOM 4253 C C . PHE A 1 556 ? -1.659 7.995 2.639 1.00 96.94 556 PHE A C 1
ATOM 4255 O O . PHE A 1 556 ? -1.172 9.100 2.398 1.00 96.94 556 PHE A O 1
ATOM 4262 N N . ILE A 1 557 ? -2.550 7.808 3.621 1.00 97.38 557 ILE A N 1
ATOM 4263 C CA . ILE A 1 557 ? -3.003 8.893 4.507 1.00 97.38 557 ILE A CA 1
ATOM 4264 C C . ILE A 1 557 ? -1.802 9.539 5.211 1.00 97.38 557 ILE A C 1
ATOM 4266 O O . ILE A 1 557 ? -1.726 10.766 5.265 1.00 97.38 557 ILE A O 1
ATOM 4270 N N . PHE A 1 558 ? -0.839 8.747 5.691 1.00 96.56 558 PHE A N 1
ATOM 4271 C CA . PHE A 1 558 ? 0.390 9.255 6.297 1.00 96.56 558 PHE A CA 1
ATOM 4272 C C . PHE A 1 558 ? 1.160 10.179 5.347 1.00 96.56 558 PHE A C 1
ATOM 4274 O O . PHE A 1 558 ? 1.507 11.294 5.739 1.00 96.56 558 PHE A O 1
ATOM 4281 N N . CYS A 1 559 ? 1.384 9.775 4.094 1.00 96.88 559 CYS A N 1
ATOM 4282 C CA . CYS A 1 559 ? 2.065 10.618 3.112 1.00 96.88 559 CYS A CA 1
ATOM 4283 C C . CYS A 1 559 ? 1.292 11.912 2.822 1.00 96.88 559 CYS A C 1
ATOM 4285 O O . CYS A 1 559 ? 1.892 12.985 2.769 1.00 96.88 559 CYS A O 1
ATOM 4287 N N . LEU A 1 560 ? -0.037 11.853 2.696 1.00 97.19 560 LEU A N 1
ATOM 4288 C CA . LEU A 1 560 ? -0.853 13.055 2.491 1.00 97.19 560 LEU A CA 1
ATOM 4289 C C . LEU A 1 560 ? -0.769 14.019 3.686 1.00 97.19 560 LEU A C 1
ATOM 4291 O O . LEU A 1 560 ? -0.634 15.229 3.500 1.00 97.19 560 LEU A O 1
ATOM 4295 N N . LEU A 1 561 ? -0.800 13.492 4.913 1.00 95.94 561 LEU A N 1
ATOM 4296 C CA . LEU A 1 561 ? -0.611 14.287 6.128 1.00 95.94 561 LEU A CA 1
ATOM 4297 C C . LEU A 1 561 ? 0.798 14.876 6.192 1.00 95.94 561 LEU A C 1
ATOM 4299 O O . LEU A 1 561 ? 0.949 16.039 6.561 1.00 95.94 561 LEU A O 1
ATOM 4303 N N . ALA A 1 562 ? 1.817 14.120 5.781 1.00 94.75 562 ALA A N 1
ATOM 4304 C CA . ALA A 1 562 ? 3.190 14.602 5.733 1.00 94.75 562 ALA A CA 1
ATOM 4305 C C . ALA A 1 562 ? 3.357 15.778 4.756 1.00 94.75 562 ALA A C 1
ATOM 4307 O O . ALA A 1 562 ? 4.116 16.697 5.053 1.00 94.75 562 ALA A O 1
ATOM 4308 N N . LEU A 1 563 ? 2.619 15.799 3.640 1.00 94.88 563 LEU A N 1
ATOM 4309 C CA . LEU A 1 563 ? 2.618 16.925 2.697 1.00 94.88 563 LEU A CA 1
ATOM 4310 C C . LEU A 1 563 ? 1.958 18.189 3.270 1.00 94.88 563 LEU A C 1
ATOM 4312 O O . LEU A 1 563 ? 2.426 19.294 3.009 1.00 94.88 563 LEU A O 1
ATOM 4316 N N . ILE A 1 564 ? 0.873 18.055 4.042 1.00 94.94 564 ILE A N 1
ATOM 4317 C CA . ILE A 1 564 ? 0.132 19.215 4.574 1.00 94.94 564 ILE A CA 1
ATOM 4318 C C . ILE A 1 564 ? 0.739 19.744 5.880 1.00 94.94 564 ILE A C 1
ATOM 4320 O O . ILE A 1 564 ? 0.862 20.961 6.055 1.00 94.94 564 ILE A O 1
ATOM 4324 N N . ALA A 1 565 ? 1.077 18.842 6.800 1.00 92.50 565 ALA A N 1
ATOM 4325 C CA . ALA A 1 565 ? 1.448 19.149 8.181 1.00 92.50 565 ALA A CA 1
ATOM 4326 C C . ALA A 1 565 ? 2.924 18.855 8.510 1.00 92.50 565 ALA A C 1
ATOM 4328 O O . ALA A 1 565 ? 3.387 19.219 9.588 1.00 92.50 565 ALA A O 1
ATOM 4329 N N . GLY A 1 566 ? 3.671 18.219 7.602 1.00 92.12 566 GLY A N 1
ATOM 4330 C CA . GLY A 1 566 ? 5.054 17.789 7.823 1.00 92.12 566 GLY A CA 1
ATOM 4331 C C . GLY A 1 566 ? 5.162 16.361 8.370 1.00 92.12 566 GLY A C 1
ATOM 4332 O O . GLY A 1 566 ? 4.245 15.838 9.011 1.00 92.12 566 GLY A O 1
ATOM 4333 N N . ARG A 1 567 ? 6.308 15.706 8.128 1.00 90.75 567 ARG A N 1
ATOM 4334 C CA . ARG A 1 567 ? 6.531 14.292 8.503 1.00 90.75 567 ARG A CA 1
ATOM 4335 C C . ARG A 1 567 ? 6.413 14.046 10.009 1.00 90.75 567 ARG A C 1
ATOM 4337 O O . ARG A 1 567 ? 5.823 13.049 10.415 1.00 90.75 567 ARG A O 1
ATOM 4344 N N . ASN A 1 568 ? 6.925 14.960 10.835 1.00 89.25 568 ASN A N 1
ATOM 4345 C CA . ASN A 1 568 ? 6.875 14.828 12.297 1.00 89.25 568 ASN A CA 1
ATOM 4346 C C . ASN A 1 568 ? 5.436 14.875 12.825 1.00 89.25 568 ASN A C 1
ATOM 4348 O O . ASN A 1 568 ? 5.063 14.077 13.684 1.00 89.25 568 ASN A O 1
ATOM 4352 N N . ALA A 1 569 ? 4.614 15.779 12.283 1.00 90.81 569 ALA A N 1
ATOM 4353 C CA . ALA A 1 569 ? 3.201 15.862 12.630 1.00 90.81 569 ALA A CA 1
ATOM 4354 C C . ALA A 1 569 ? 2.446 14.602 12.194 1.00 90.81 569 ALA A C 1
ATOM 4356 O O . ALA A 1 569 ? 1.710 14.027 12.993 1.00 90.81 569 ALA A O 1
ATOM 4357 N N . ALA A 1 570 ? 2.688 14.119 10.973 1.00 92.38 570 ALA A N 1
ATOM 4358 C CA . ALA A 1 570 ? 2.091 12.879 10.484 1.00 92.38 570 ALA A CA 1
ATOM 4359 C C . ALA A 1 570 ? 2.461 11.666 11.361 1.00 92.38 570 ALA A C 1
ATOM 4361 O O . ALA A 1 570 ? 1.585 10.876 11.702 1.00 92.38 570 ALA A O 1
ATOM 4362 N N . ALA A 1 571 ? 3.719 11.554 11.804 1.00 90.50 571 ALA A N 1
ATOM 4363 C CA . ALA A 1 571 ? 4.177 10.472 12.686 1.00 90.50 571 ALA A CA 1
ATOM 4364 C C . ALA A 1 571 ? 3.558 10.524 14.092 1.00 90.50 571 ALA A C 1
ATOM 4366 O O . ALA A 1 571 ? 3.351 9.487 14.719 1.00 90.50 571 ALA A O 1
ATOM 4367 N N . MET A 1 572 ? 3.228 11.722 14.581 1.00 87.81 572 MET A N 1
ATOM 4368 C CA . MET A 1 572 ? 2.481 11.905 15.832 1.00 87.81 572 MET A CA 1
ATOM 4369 C C . MET A 1 572 ? 1.001 11.525 15.683 1.00 87.81 572 MET A C 1
ATOM 4371 O O . MET A 1 572 ? 0.405 10.996 16.620 1.00 87.81 572 MET A O 1
ATOM 4375 N N . MET A 1 573 ? 0.402 11.788 14.516 1.00 91.75 573 MET A N 1
ATOM 4376 C CA . MET A 1 573 ? -0.984 11.408 14.216 1.00 91.75 573 MET A CA 1
ATOM 4377 C C . MET A 1 573 ? -1.134 9.901 13.982 1.00 91.75 573 MET A C 1
ATOM 4379 O O . MET A 1 573 ? -2.122 9.310 14.409 1.00 91.75 573 MET A O 1
ATOM 4383 N N . ILE A 1 574 ? -0.162 9.283 13.311 1.00 89.81 574 ILE A N 1
ATOM 4384 C CA . ILE A 1 574 ? -0.173 7.867 12.937 1.00 89.81 574 ILE A CA 1
ATOM 4385 C C . ILE A 1 574 ? 1.106 7.224 13.479 1.00 89.81 574 ILE A C 1
ATOM 4387 O O . ILE A 1 574 ? 2.120 7.161 12.779 1.00 89.81 574 ILE A O 1
ATOM 4391 N N . PRO A 1 575 ? 1.101 6.768 14.742 1.00 76.50 575 PRO A N 1
ATOM 4392 C CA . PRO A 1 575 ? 2.270 6.124 15.310 1.00 76.50 575 PRO A CA 1
ATOM 4393 C C . PRO A 1 575 ? 2.554 4.801 14.574 1.00 76.50 575 PRO A C 1
ATOM 4395 O O . PRO A 1 575 ? 1.627 4.033 14.320 1.00 76.50 575 PRO A O 1
ATOM 4398 N N . PRO A 1 576 ? 3.829 4.469 14.302 1.00 69.31 576 PRO A N 1
ATOM 4399 C CA . PRO A 1 576 ? 4.222 3.317 13.479 1.00 69.31 576 PRO A CA 1
ATOM 4400 C C . PRO A 1 576 ? 3.942 1.947 14.120 1.00 69.31 576 PRO A C 1
ATOM 4402 O O . PRO A 1 576 ? 4.201 0.913 13.517 1.00 69.31 576 PRO A O 1
ATOM 4405 N N . THR A 1 577 ? 3.467 1.910 15.367 1.00 63.16 577 THR A N 1
ATOM 4406 C CA . THR A 1 577 ? 3.225 0.667 16.109 1.00 63.16 577 THR A CA 1
ATOM 4407 C C . THR A 1 577 ? 1.734 0.477 16.340 1.00 63.16 577 THR A C 1
ATOM 4409 O O . THR A 1 577 ? 1.113 1.294 17.017 1.00 63.16 577 THR A O 1
ATOM 4412 N N . GLU A 1 578 ? 1.195 -0.655 15.877 1.00 57.38 578 GLU A N 1
ATOM 4413 C CA . GLU A 1 578 ? -0.206 -1.084 16.051 1.00 57.38 578 GLU A CA 1
ATOM 4414 C C . GLU A 1 578 ? -0.619 -1.347 17.514 1.00 57.38 578 GLU A C 1
ATOM 4416 O O . GLU A 1 578 ? -1.724 -1.822 17.775 1.00 57.38 578 GLU A O 1
ATOM 4421 N N . ALA A 1 579 ? 0.245 -1.055 18.491 1.00 56.38 579 ALA A N 1
ATOM 4422 C CA . ALA A 1 579 ? -0.094 -1.189 19.898 1.00 56.38 579 ALA A CA 1
ATOM 4423 C C . ALA A 1 579 ? -1.320 -0.315 20.207 1.00 56.38 579 ALA A C 1
ATOM 4425 O O . ALA A 1 579 ? -1.260 0.915 20.145 1.00 56.38 579 ALA A O 1
ATOM 4426 N N . THR A 1 580 ? -2.436 -0.976 20.528 1.00 60.28 580 THR A N 1
ATOM 4427 C CA . THR A 1 580 ? -3.760 -0.407 20.823 1.00 60.28 580 THR A CA 1
ATOM 4428 C C . THR A 1 580 ? -3.788 0.318 22.171 1.00 60.28 580 THR A C 1
ATOM 4430 O O . THR A 1 580 ? -4.659 0.083 23.011 1.00 60.28 580 THR A O 1
ATOM 4433 N N . ASP A 1 581 ? -2.818 1.191 22.410 1.00 75.88 581 ASP A N 1
ATOM 4434 C CA . ASP A 1 581 ? -2.739 1.989 23.618 1.00 75.88 581 ASP A CA 1
ATOM 4435 C C . ASP A 1 581 ? -3.691 3.182 23.469 1.00 75.88 581 ASP A C 1
ATOM 4437 O O . ASP A 1 581 ? -3.467 4.093 22.670 1.00 75.88 581 ASP A O 1
ATOM 4441 N N . SER A 1 582 ? -4.758 3.205 24.275 1.00 74.44 582 SER A N 1
ATOM 4442 C CA . SER A 1 582 ? -5.733 4.311 24.345 1.00 74.44 582 SER A CA 1
ATOM 4443 C C . SER A 1 582 ? -5.075 5.679 24.558 1.00 74.44 582 SER A C 1
ATOM 4445 O O . SER A 1 582 ? -5.587 6.709 24.122 1.00 74.44 582 SER A O 1
ATOM 4447 N N . PHE A 1 583 ? -3.902 5.672 25.189 1.00 73.69 583 PHE A N 1
ATOM 4448 C CA . PHE A 1 583 ? -3.026 6.816 25.358 1.00 73.69 583 PHE A CA 1
ATOM 4449 C C . PHE A 1 583 ? -2.596 7.457 24.024 1.00 73.69 583 PHE A C 1
ATOM 4451 O O . PHE A 1 583 ? -2.780 8.659 23.824 1.00 73.69 583 PHE A O 1
ATOM 4458 N N . ARG A 1 584 ? -2.064 6.650 23.098 1.00 80.19 584 ARG A N 1
ATOM 4459 C CA . ARG A 1 584 ? -1.559 7.122 21.799 1.00 80.19 584 ARG A CA 1
ATOM 4460 C C . ARG A 1 584 ? -2.677 7.667 20.926 1.00 80.19 584 ARG A C 1
ATOM 4462 O O . ARG A 1 584 ? -2.492 8.685 20.272 1.00 80.19 584 ARG A O 1
ATOM 4469 N N . ALA A 1 585 ? -3.854 7.054 21.002 1.00 84.25 585 ALA A N 1
ATOM 4470 C CA . ALA A 1 585 ? -5.050 7.559 20.343 1.00 84.25 585 ALA A CA 1
ATOM 4471 C C . ALA A 1 585 ? -5.420 8.976 20.840 1.00 84.25 585 ALA A C 1
ATOM 4473 O O . ALA A 1 585 ? -5.769 9.854 20.054 1.00 84.25 585 ALA A O 1
ATOM 4474 N N . GLY A 1 586 ? -5.251 9.249 22.141 1.00 82.12 586 GLY A N 1
ATOM 4475 C CA . GLY A 1 586 ? -5.419 10.589 22.711 1.00 82.12 586 GLY A CA 1
ATOM 4476 C C . GLY A 1 586 ? -4.433 11.624 22.157 1.00 82.12 586 GLY A C 1
ATOM 4477 O O . GLY A 1 586 ? -4.848 12.735 21.835 1.00 82.12 586 GLY A O 1
ATOM 4478 N N . ILE A 1 587 ? -3.155 11.257 22.005 1.00 84.38 587 ILE A N 1
ATOM 4479 C CA . ILE A 1 587 ? -2.141 12.130 21.386 1.00 84.38 587 ILE A CA 1
ATOM 4480 C C . ILE A 1 587 ? -2.481 12.388 19.921 1.00 84.38 587 ILE A C 1
ATOM 4482 O O . ILE A 1 587 ? -2.518 13.541 19.506 1.00 84.38 587 ILE A O 1
ATOM 4486 N N . ALA A 1 588 ? -2.763 11.330 19.160 1.00 89.25 588 ALA A N 1
ATOM 4487 C CA . ALA A 1 588 ? -3.103 11.423 17.747 1.00 89.25 588 ALA A CA 1
ATOM 4488 C C . ALA A 1 588 ? -4.313 12.337 17.523 1.00 89.25 588 ALA A C 1
ATOM 4490 O O . ALA A 1 588 ? -4.279 13.218 16.668 1.00 89.25 588 ALA A O 1
ATOM 4491 N N . SER A 1 589 ? -5.354 12.196 18.351 1.00 88.19 589 SER A N 1
ATOM 4492 C CA . SER A 1 589 ? -6.528 13.072 18.323 1.00 88.19 589 SER A CA 1
ATOM 4493 C C . SER A 1 589 ? -6.170 14.544 18.537 1.00 88.19 589 SER A C 1
ATOM 4495 O O . SER A 1 589 ? -6.779 15.403 17.902 1.00 88.19 589 SER A O 1
ATOM 4497 N N . GLU A 1 590 ? -5.244 14.853 19.446 1.00 86.06 590 GLU A N 1
ATOM 4498 C CA . GLU A 1 590 ? -4.843 16.236 19.728 1.00 86.06 590 GLU A CA 1
ATOM 4499 C C . GLU A 1 590 ? -3.895 16.785 18.649 1.00 86.06 590 GLU A C 1
ATOM 4501 O O . GLU A 1 590 ? -3.996 17.954 18.274 1.00 86.06 590 GLU A O 1
ATOM 4506 N N . ALA A 1 591 ? -3.025 15.937 18.092 1.00 90.50 591 ALA A N 1
ATOM 4507 C CA . ALA A 1 591 ? -2.165 16.276 16.962 1.00 90.50 591 ALA A CA 1
ATOM 4508 C C . ALA A 1 591 ? -2.996 16.630 15.723 1.00 90.50 591 ALA A C 1
ATOM 4510 O O . ALA A 1 591 ? -2.771 17.677 15.120 1.00 90.50 591 ALA A O 1
ATOM 4511 N N . VAL A 1 592 ? -4.015 15.824 15.397 1.00 92.50 592 VAL A N 1
ATOM 4512 C CA . VAL A 1 592 ? -4.967 16.117 14.313 1.00 92.50 592 VAL A CA 1
ATOM 4513 C C . VAL A 1 592 ? -5.685 17.447 14.553 1.00 92.50 592 VAL A C 1
ATOM 4515 O O . VAL A 1 592 ? -5.757 18.266 13.643 1.00 92.50 592 VAL A O 1
ATOM 4518 N N . GLU A 1 593 ? -6.188 17.694 15.766 1.00 89.56 593 GLU A N 1
ATOM 4519 C CA . GLU A 1 593 ? -6.892 18.944 16.099 1.00 89.56 593 GLU A CA 1
ATOM 4520 C C . GLU A 1 593 ? -6.001 20.180 15.909 1.00 89.56 593 GLU A C 1
ATOM 4522 O O . GLU A 1 593 ? -6.474 21.227 15.470 1.00 89.56 593 GLU A O 1
ATOM 4527 N N . THR A 1 594 ? -4.719 20.049 16.252 1.00 89.19 594 THR A N 1
ATOM 4528 C CA . THR A 1 594 ? -3.764 21.159 16.241 1.00 89.19 594 THR A CA 1
ATOM 4529 C C . THR A 1 594 ? -3.238 21.448 14.837 1.00 89.19 594 THR A C 1
ATOM 4531 O O . THR A 1 594 ? -3.074 22.611 14.483 1.00 89.19 594 THR A O 1
ATOM 4534 N N . ALA A 1 595 ? -2.964 20.414 14.038 1.00 90.81 595 ALA A N 1
ATOM 4535 C CA . ALA A 1 595 ? -2.273 20.567 12.758 1.00 90.81 595 ALA A CA 1
ATOM 4536 C C . ALA A 1 595 ? -3.179 20.462 11.522 1.00 90.81 595 ALA A C 1
ATOM 4538 O O . ALA A 1 595 ? -2.743 20.834 10.433 1.00 90.81 595 ALA A O 1
ATOM 4539 N N . ILE A 1 596 ? -4.416 19.970 11.655 1.00 93.31 596 ILE A N 1
ATOM 4540 C CA . ILE A 1 596 ? -5.332 19.791 10.523 1.00 93.31 596 ILE A CA 1
ATOM 4541 C C . ILE A 1 596 ? -6.540 20.718 10.641 1.00 93.31 596 ILE A C 1
ATOM 4543 O O . ILE A 1 596 ? -7.130 20.899 11.706 1.00 93.31 596 ILE A O 1
ATOM 4547 N N . GLU A 1 597 ? -6.929 21.295 9.510 1.00 90.88 597 GLU A N 1
ATOM 4548 C CA . GLU A 1 597 ? -8.103 22.153 9.359 1.00 90.88 597 GLU A CA 1
ATOM 4549 C C . GLU A 1 597 ? -9.342 21.359 8.914 1.00 90.88 597 GLU A C 1
ATOM 4551 O O . GLU A 1 597 ? -9.262 20.211 8.462 1.00 90.88 597 GLU A O 1
ATOM 4556 N N . ASP A 1 598 ? -10.519 21.965 9.059 1.00 86.38 598 ASP A N 1
ATOM 4557 C CA . ASP A 1 598 ? -11.758 21.398 8.526 1.00 86.38 598 ASP A CA 1
ATOM 4558 C C . ASP A 1 598 ? -11.714 21.397 6.979 1.00 86.38 598 ASP A C 1
ATOM 4560 O O . ASP A 1 598 ? -11.082 22.274 6.390 1.00 86.38 598 ASP A O 1
ATOM 4564 N N . PRO A 1 599 ? -12.338 20.423 6.284 1.00 90.19 599 PRO A N 1
ATOM 4565 C CA . PRO A 1 599 ? -13.259 19.399 6.793 1.00 90.19 599 PRO A CA 1
ATOM 4566 C C . PRO A 1 599 ? -12.602 18.070 7.217 1.00 90.19 599 PRO A C 1
ATOM 4568 O O . PRO A 1 599 ? -13.271 17.231 7.818 1.00 90.19 599 PRO A O 1
ATOM 4571 N N . ALA A 1 600 ? -11.315 17.849 6.928 1.00 92.19 600 ALA A N 1
ATOM 4572 C CA . ALA A 1 600 ? -10.654 16.556 7.157 1.00 92.19 600 ALA A CA 1
ATOM 4573 C C . ALA A 1 600 ? -10.410 16.241 8.648 1.00 92.19 600 ALA A C 1
ATOM 4575 O O . ALA A 1 600 ? -10.293 15.073 9.027 1.00 92.19 600 ALA A O 1
ATOM 4576 N N . ARG A 1 601 ? -10.378 17.270 9.507 1.00 94.12 601 ARG A N 1
ATOM 4577 C CA . ARG A 1 601 ? -10.112 17.162 10.950 1.00 94.12 601 ARG A CA 1
ATOM 4578 C C . ARG A 1 601 ? -10.997 16.135 11.665 1.00 94.12 601 ARG A C 1
ATOM 4580 O O . ARG A 1 601 ? -10.481 15.242 12.335 1.00 94.12 601 ARG A O 1
ATOM 4587 N N . LYS A 1 602 ? -12.327 16.243 11.542 1.00 92.94 602 LYS A N 1
ATOM 4588 C CA . LYS A 1 602 ? -13.273 15.368 12.266 1.00 92.94 602 LYS A CA 1
ATOM 4589 C C . LYS A 1 602 ? -13.152 13.890 11.839 1.00 92.94 602 LYS A C 1
ATOM 4591 O O . LYS A 1 602 ? -13.016 13.051 12.731 1.00 92.94 602 LYS A O 1
ATOM 4596 N N . PRO A 1 603 ? -13.137 13.549 10.535 1.00 94.69 603 PRO A N 1
ATOM 4597 C CA . PRO A 1 603 ? -12.848 12.195 10.059 1.00 94.69 603 PRO A CA 1
ATOM 4598 C C . PRO A 1 603 ? -11.529 11.601 10.566 1.00 94.69 603 PRO A C 1
ATOM 4600 O O . PRO A 1 603 ? -11.516 10.491 11.095 1.00 94.69 603 PRO A O 1
ATOM 4603 N N . LEU A 1 604 ? -10.423 12.342 10.452 1.00 95.44 604 LEU A N 1
ATOM 4604 C CA . LEU A 1 604 ? -9.104 11.878 10.895 1.00 95.44 604 LEU A CA 1
ATOM 4605 C C . LEU A 1 604 ? -9.067 11.625 12.401 1.00 95.44 604 LEU A C 1
ATOM 4607 O O . LEU A 1 604 ? -8.482 10.646 12.861 1.00 95.44 604 LEU A O 1
ATOM 4611 N N . ARG A 1 605 ? -9.734 12.484 13.174 1.00 92.75 605 ARG A N 1
ATOM 4612 C CA . ARG A 1 605 ? -9.876 12.305 14.616 1.00 92.75 605 ARG A CA 1
ATOM 4613 C C . ARG A 1 605 ? -10.675 11.049 14.951 1.00 92.75 605 ARG A C 1
ATOM 4615 O O . ARG A 1 605 ? -10.272 10.317 15.845 1.00 92.75 605 ARG A O 1
ATOM 4622 N N . ALA A 1 606 ? -11.759 10.772 14.232 1.00 92.06 606 ALA A N 1
ATOM 4623 C CA . ALA A 1 606 ? -12.517 9.537 14.419 1.00 92.06 606 ALA A CA 1
ATOM 4624 C C . ALA A 1 606 ? -11.682 8.287 14.084 1.00 92.06 606 ALA A C 1
ATOM 4626 O O . ALA A 1 606 ? -11.789 7.261 14.761 1.00 92.06 606 ALA A O 1
ATOM 4627 N N . LEU A 1 607 ? -10.815 8.381 13.073 1.00 94.06 607 LEU A N 1
ATOM 4628 C CA . LEU A 1 607 ? -9.958 7.278 12.651 1.00 94.06 607 LEU A CA 1
ATOM 4629 C C . LEU A 1 607 ? -8.804 7.009 13.635 1.00 94.06 607 LEU A C 1
ATOM 4631 O O . LEU A 1 607 ? -8.648 5.888 14.123 1.00 94.06 607 LEU A O 1
ATOM 4635 N N . PHE A 1 608 ? -8.009 8.028 13.964 1.00 92.31 608 PHE A N 1
ATOM 4636 C CA . PHE A 1 608 ? -6.791 7.865 14.771 1.00 92.31 608 PHE A CA 1
ATOM 4637 C C . PHE A 1 608 ? -7.003 8.099 16.271 1.00 92.31 608 PHE A C 1
ATOM 4639 O O . PHE A 1 608 ? -6.240 7.596 17.092 1.00 92.31 608 PHE A O 1
ATOM 4646 N N . GLY A 1 609 ? -8.071 8.802 16.652 1.00 88.62 609 GLY A N 1
ATOM 4647 C CA . GLY A 1 609 ? -8.409 9.121 18.041 1.00 88.62 609 GLY A CA 1
ATOM 4648 C C . GLY A 1 609 ? -9.001 7.966 18.851 1.00 88.62 609 GLY A C 1
ATOM 4649 O O . GLY A 1 609 ? -9.188 8.098 20.061 1.00 88.62 609 GLY A O 1
ATOM 4650 N N . ASN A 1 610 ? -9.263 6.825 18.210 1.00 88.62 610 ASN A N 1
ATOM 4651 C CA . ASN A 1 610 ? -9.865 5.643 18.821 1.00 88.62 610 ASN A CA 1
ATOM 4652 C C . ASN A 1 610 ? -8.902 4.445 18.800 1.00 88.62 610 ASN A C 1
ATOM 4654 O O . ASN A 1 610 ? -8.190 4.217 17.819 1.00 88.62 610 ASN A O 1
ATOM 4658 N N . SER A 1 611 ? -8.902 3.653 19.879 1.00 85.19 611 SER A N 1
ATOM 4659 C CA . SER A 1 611 ? -8.024 2.481 20.024 1.00 85.19 611 SER A CA 1
ATOM 4660 C C . SER A 1 611 ? -8.616 1.185 19.471 1.00 85.19 611 SER A C 1
ATOM 4662 O O . SER A 1 611 ? -7.864 0.245 19.233 1.00 85.19 611 SER A O 1
ATOM 4664 N N . THR A 1 612 ? -9.939 1.107 19.284 1.00 88.81 612 THR A N 1
ATOM 4665 C CA . THR A 1 612 ? -10.608 -0.089 18.750 1.00 88.81 612 THR A CA 1
ATOM 4666 C C . THR A 1 612 ? -11.294 0.198 17.419 1.00 88.81 612 THR A C 1
ATOM 4668 O O . THR A 1 612 ? -11.782 1.298 17.170 1.00 88.81 612 THR A O 1
ATOM 4671 N N . ASP A 1 613 ? -11.361 -0.812 16.556 1.00 91.31 613 ASP A N 1
ATOM 4672 C CA . ASP A 1 613 ? -11.980 -0.688 15.234 1.00 91.31 613 ASP A CA 1
ATOM 4673 C C . ASP A 1 613 ? -13.500 -0.469 15.305 1.00 91.31 613 ASP A C 1
ATOM 4675 O O . ASP A 1 613 ? -14.047 0.313 14.531 1.00 91.31 613 ASP A O 1
ATOM 4679 N N . ALA A 1 614 ? -14.183 -1.080 16.281 1.00 90.62 614 ALA A N 1
ATOM 4680 C CA . ALA A 1 614 ? -15.609 -0.842 16.518 1.00 90.62 614 ALA A CA 1
ATOM 4681 C C . ALA A 1 614 ? -15.882 0.624 16.892 1.00 90.62 614 ALA A C 1
ATOM 4683 O O . ALA A 1 614 ? -16.850 1.230 16.429 1.00 90.62 614 ALA A O 1
ATOM 4684 N N . ASP A 1 615 ? -14.992 1.199 17.700 1.00 88.56 615 ASP A N 1
ATOM 4685 C CA . ASP A 1 615 ? -15.039 2.597 18.094 1.00 88.56 615 ASP A CA 1
ATOM 4686 C C . ASP A 1 615 ? -14.795 3.517 16.892 1.00 88.56 615 ASP A C 1
ATOM 4688 O O . ASP A 1 615 ? -15.621 4.399 16.642 1.00 88.56 615 ASP A O 1
ATOM 4692 N N . ARG A 1 616 ? -13.748 3.257 16.099 1.00 92.62 616 ARG A N 1
ATOM 4693 C CA . ARG A 1 616 ? -13.456 3.988 14.851 1.00 92.62 616 ARG A CA 1
ATOM 4694 C C . ARG A 1 616 ? -14.658 4.003 13.916 1.00 92.62 616 ARG A C 1
ATOM 4696 O O . ARG A 1 616 ? -15.093 5.071 13.500 1.00 92.62 616 ARG A O 1
ATOM 4703 N N . LEU A 1 617 ? -15.241 2.835 13.644 1.00 93.12 617 LEU A N 1
ATOM 4704 C CA . LEU A 1 617 ? -16.405 2.709 12.767 1.00 93.12 617 LEU A CA 1
ATOM 4705 C C . LEU A 1 617 ? -17.621 3.468 13.292 1.00 93.12 617 LEU A C 1
ATOM 4707 O O . LEU A 1 617 ? -18.303 4.123 12.509 1.00 93.12 617 LEU A O 1
ATOM 4711 N N . SER A 1 618 ? -17.891 3.411 14.600 1.00 91.69 618 SER A N 1
ATOM 4712 C CA . SER A 1 618 ? -19.040 4.114 15.180 1.00 91.69 618 SER A CA 1
ATOM 4713 C C . SER A 1 618 ? -18.964 5.628 14.967 1.00 91.69 618 SER A C 1
ATOM 4715 O O . SER A 1 618 ? -19.957 6.236 14.578 1.00 91.69 618 SER A O 1
ATOM 4717 N N . GLU A 1 619 ? -17.786 6.237 15.119 1.00 90.38 619 GLU A N 1
ATOM 4718 C CA . GLU A 1 619 ? -17.609 7.674 14.888 1.00 90.38 619 GLU A CA 1
ATOM 4719 C C . GLU A 1 619 ? -17.490 8.023 13.402 1.00 90.38 619 GLU A C 1
ATOM 4721 O O . GLU A 1 619 ? -18.073 9.013 12.954 1.00 90.38 619 GLU A O 1
ATOM 4726 N N . LEU A 1 620 ? -16.785 7.204 12.617 1.00 93.44 620 LEU A N 1
ATOM 4727 C CA . LEU A 1 620 ? -16.659 7.404 11.172 1.00 93.44 620 LEU A CA 1
ATOM 4728 C C . LEU A 1 620 ? -18.014 7.290 10.473 1.00 93.44 620 LEU A C 1
ATOM 4730 O O . LEU A 1 620 ? -18.261 8.042 9.535 1.00 93.44 620 LEU A O 1
ATOM 4734 N N . SER A 1 621 ? -18.922 6.446 10.977 1.00 92.12 621 SER A N 1
ATOM 4735 C CA . SER A 1 621 ? -20.284 6.306 10.447 1.00 92.12 621 SER A CA 1
ATOM 4736 C C . SER A 1 621 ? -21.119 7.592 10.533 1.00 92.12 621 SER A C 1
ATOM 4738 O O . SER A 1 621 ? -22.063 7.769 9.767 1.00 92.12 621 SER A O 1
ATOM 4740 N N . LEU A 1 622 ? -20.749 8.522 11.426 1.00 91.38 622 LEU A N 1
ATOM 4741 C CA . LEU A 1 622 ? -21.381 9.842 11.534 1.00 91.38 622 LEU A CA 1
ATOM 4742 C C . LEU A 1 622 ? -20.936 10.803 10.424 1.00 91.38 622 LEU A C 1
ATOM 4744 O O . LEU A 1 622 ? -21.595 11.815 10.197 1.00 91.38 622 LEU A O 1
ATOM 4748 N N . SER A 1 623 ? -19.788 10.534 9.797 1.00 90.12 623 SER A N 1
ATOM 4749 C CA . SER A 1 623 ? -19.211 11.364 8.728 1.00 90.12 623 SER A CA 1
ATOM 4750 C C . SER A 1 623 ? -19.377 10.714 7.354 1.00 90.12 623 SER A C 1
ATOM 4752 O O . SER A 1 623 ? -19.557 11.417 6.365 1.00 90.12 623 SER A O 1
ATOM 4754 N N . PHE A 1 624 ? -19.359 9.380 7.296 1.00 92.38 624 PHE A N 1
ATOM 4755 C CA . PHE A 1 624 ? -19.473 8.603 6.068 1.00 92.38 624 PHE A CA 1
ATOM 4756 C C . PHE A 1 624 ? -20.483 7.466 6.229 1.00 92.38 624 PHE A C 1
ATOM 4758 O O . PHE A 1 624 ? -20.436 6.744 7.225 1.00 92.38 624 PHE A O 1
ATOM 4765 N N . PRO A 1 625 ? -21.363 7.228 5.246 1.00 88.62 625 PRO A N 1
ATOM 4766 C CA . PRO A 1 625 ? -22.299 6.113 5.295 1.00 88.62 625 PRO A CA 1
ATOM 4767 C C . PRO A 1 625 ? -21.570 4.778 5.061 1.00 88.62 625 PRO A C 1
ATOM 4769 O O . PRO A 1 625 ? -21.469 4.291 3.935 1.00 88.62 625 PRO A O 1
ATOM 4772 N N . VAL A 1 626 ? -21.080 4.152 6.132 1.00 86.19 626 VAL A N 1
ATOM 4773 C CA . VAL A 1 626 ? -20.458 2.821 6.066 1.00 86.19 626 VAL A CA 1
ATOM 4774 C C . VAL A 1 626 ? -21.549 1.755 6.150 1.00 86.19 626 VAL A C 1
ATOM 4776 O O . VAL A 1 626 ? -22.121 1.504 7.210 1.00 86.19 626 VAL A O 1
ATOM 4779 N N . ARG A 1 627 ? -21.860 1.122 5.015 1.00 80.38 627 ARG A N 1
ATOM 4780 C CA . ARG A 1 627 ? -22.821 0.012 4.972 1.00 80.38 627 ARG A CA 1
ATOM 4781 C C . ARG A 1 627 ? -22.205 -1.226 5.613 1.00 80.38 627 ARG A C 1
ATOM 4783 O O . ARG A 1 627 ? -21.151 -1.690 5.185 1.00 80.38 627 ARG A O 1
ATOM 4790 N N . THR A 1 628 ? -22.886 -1.786 6.604 1.00 74.00 628 THR A N 1
ATOM 4791 C CA . THR A 1 628 ? -22.589 -3.133 7.094 1.00 74.00 628 THR A CA 1
ATOM 4792 C C . THR A 1 628 ? -23.084 -4.155 6.071 1.00 74.00 628 THR A C 1
ATOM 4794 O O . THR A 1 628 ? -24.102 -3.940 5.411 1.00 74.00 628 THR A O 1
ATOM 4797 N N . ALA A 1 629 ? -22.372 -5.273 5.918 1.00 70.69 629 ALA A N 1
ATOM 4798 C CA . ALA A 1 629 ? -22.721 -6.342 4.978 1.00 70.69 629 ALA A CA 1
ATOM 4799 C C . ALA A 1 629 ? -23.933 -7.176 5.456 1.00 70.69 629 ALA A C 1
ATOM 4801 O O . ALA A 1 629 ? -23.911 -8.403 5.424 1.00 70.69 629 ALA A O 1
ATOM 4802 N N . MET A 1 630 ? -25.000 -6.537 5.948 1.00 63.91 630 MET A N 1
ATOM 4803 C CA . MET A 1 630 ? -26.194 -7.257 6.385 1.00 63.91 630 MET A CA 1
ATOM 4804 C C . MET A 1 630 ? -26.940 -7.828 5.172 1.00 63.91 630 MET A C 1
ATOM 4806 O O . MET A 1 630 ? -27.411 -7.087 4.313 1.00 63.91 630 MET A O 1
ATOM 4810 N N . GLY A 1 631 ? -27.055 -9.156 5.112 1.00 63.91 631 GLY A N 1
ATOM 4811 C CA . GLY A 1 631 ? -27.923 -9.873 4.169 1.00 63.91 631 GLY A CA 1
ATOM 4812 C C . GLY A 1 631 ? -27.279 -10.338 2.858 1.00 63.91 631 GLY A C 1
ATOM 4813 O O . GLY A 1 631 ? -27.878 -11.162 2.174 1.00 63.91 631 GLY A O 1
ATOM 4814 N N . ARG A 1 632 ? -26.064 -9.889 2.514 1.00 76.50 632 ARG A N 1
ATOM 4815 C CA . ARG A 1 632 ? -25.266 -10.460 1.409 1.00 76.50 632 ARG A CA 1
ATOM 4816 C C . ARG A 1 632 ? -24.092 -11.253 1.967 1.00 76.50 632 ARG A C 1
ATOM 4818 O O . ARG A 1 632 ? -23.595 -10.945 3.047 1.00 76.50 632 ARG A O 1
ATOM 4825 N N . SER A 1 633 ? -23.632 -12.261 1.231 1.00 89.00 633 SER A N 1
ATOM 4826 C CA . SER A 1 633 ? -22.367 -12.915 1.567 1.00 89.00 633 SER A CA 1
ATOM 4827 C C . SER A 1 633 ? -21.230 -11.888 1.511 1.00 89.00 633 SER A C 1
ATOM 4829 O O . SER A 1 633 ? -21.204 -11.001 0.651 1.00 89.00 633 SER A O 1
ATOM 4831 N N . LEU A 1 634 ? -20.258 -12.028 2.412 1.00 92.25 634 LEU A N 1
ATOM 4832 C CA . LEU A 1 634 ? -19.059 -11.192 2.408 1.00 92.25 634 LEU A CA 1
ATOM 4833 C C . LEU A 1 634 ? -18.334 -11.259 1.051 1.00 92.25 634 LEU A C 1
ATOM 4835 O O . LEU A 1 634 ? -17.884 -10.230 0.553 1.00 92.25 634 LEU A O 1
ATOM 4839 N N . SER A 1 635 ? -18.289 -12.441 0.422 1.00 93.12 635 SER A N 1
ATOM 4840 C CA . SER A 1 635 ? -17.697 -12.627 -0.907 1.00 93.12 635 SER A CA 1
ATOM 4841 C C . SER A 1 635 ? -18.399 -11.799 -1.987 1.00 93.12 635 SER A C 1
ATOM 4843 O O . SER A 1 635 ? -17.731 -11.050 -2.693 1.00 93.12 635 SER A O 1
ATOM 4845 N N . SER A 1 636 ? -19.734 -11.846 -2.080 1.00 93.00 636 SER A N 1
ATOM 4846 C CA . SER A 1 636 ? -20.497 -11.037 -3.047 1.00 93.00 636 SER A CA 1
ATOM 4847 C C . SER A 1 636 ? -20.284 -9.536 -2.820 1.00 93.00 636 SER A C 1
ATOM 4849 O O . SER A 1 636 ? -20.111 -8.770 -3.771 1.00 93.00 636 SER A O 1
ATOM 4851 N N . PHE A 1 637 ? -20.235 -9.106 -1.556 1.00 93.06 637 PHE A N 1
ATOM 4852 C CA . PHE A 1 637 ? -20.020 -7.703 -1.206 1.00 93.06 637 PHE A CA 1
ATOM 4853 C C . PHE A 1 637 ? -18.610 -7.204 -1.569 1.00 93.06 637 PHE A C 1
ATOM 4855 O O . PHE A 1 637 ? -18.464 -6.115 -2.127 1.00 93.06 637 PHE A O 1
ATOM 4862 N N . LEU A 1 638 ? -17.572 -8.008 -1.320 1.00 94.19 638 LEU A N 1
ATOM 4863 C CA . LEU A 1 638 ? -16.195 -7.693 -1.714 1.00 94.19 638 LEU A CA 1
ATOM 4864 C C . LEU A 1 638 ? -16.020 -7.649 -3.230 1.00 94.19 638 LEU A C 1
ATOM 4866 O O . LEU A 1 638 ? -15.366 -6.755 -3.755 1.00 94.19 638 LEU A O 1
ATOM 4870 N N . LEU A 1 639 ? -16.647 -8.572 -3.951 1.00 94.56 639 LEU A N 1
ATOM 4871 C CA . LEU A 1 639 ? -16.581 -8.595 -5.408 1.00 94.56 639 LEU A CA 1
ATOM 4872 C C . LEU A 1 639 ? -17.345 -7.446 -6.067 1.00 94.56 639 LEU A C 1
ATOM 4874 O O . LEU A 1 639 ? -16.958 -7.012 -7.149 1.00 94.56 639 LEU A O 1
ATOM 4878 N N . ALA A 1 640 ? -18.392 -6.932 -5.423 1.00 92.56 640 ALA A N 1
ATOM 4879 C CA . ALA A 1 640 ? -19.087 -5.723 -5.856 1.00 92.56 640 ALA A CA 1
ATOM 4880 C C . ALA A 1 640 ? -18.339 -4.430 -5.481 1.00 92.56 640 ALA A C 1
ATOM 4882 O O . ALA A 1 640 ? -18.734 -3.346 -5.908 1.00 92.56 640 ALA A O 1
ATOM 4883 N N . THR A 1 641 ? -17.285 -4.520 -4.664 1.00 91.69 641 THR A N 1
ATOM 4884 C CA . THR A 1 641 ? -16.512 -3.357 -4.233 1.00 91.69 641 THR A CA 1
ATOM 4885 C C . THR A 1 641 ? -15.571 -2.878 -5.346 1.00 91.69 641 THR A C 1
ATOM 4887 O O . THR A 1 641 ? -15.009 -3.655 -6.128 1.00 91.69 641 THR A O 1
ATOM 4890 N N . GLU A 1 642 ? -15.421 -1.557 -5.427 1.00 88.88 642 GLU A N 1
ATOM 4891 C CA . GLU A 1 642 ? -14.541 -0.883 -6.378 1.00 88.88 642 GLU A CA 1
ATOM 4892 C C . GLU A 1 642 ? -13.090 -1.360 -6.246 1.00 88.88 642 GLU A C 1
ATOM 4894 O O . GLU A 1 642 ? -12.590 -1.620 -5.149 1.00 88.88 642 GLU A O 1
ATOM 4899 N N . GLN A 1 643 ? -12.389 -1.426 -7.381 1.00 84.94 643 GLN A N 1
ATOM 4900 C CA . GLN A 1 643 ? -11.000 -1.893 -7.437 1.00 84.94 643 GLN A CA 1
ATOM 4901 C C . GLN A 1 643 ? -10.030 -0.997 -6.646 1.00 84.94 643 GLN A C 1
ATOM 4903 O O . GLN A 1 643 ? -8.982 -1.466 -6.221 1.00 84.94 643 GLN A O 1
ATOM 4908 N N . ASN A 1 644 ? -10.387 0.271 -6.417 1.00 84.50 644 ASN A N 1
ATOM 4909 C CA . ASN A 1 644 ? -9.579 1.205 -5.628 1.00 84.50 644 ASN A CA 1
ATOM 4910 C C . ASN A 1 644 ? -9.584 0.897 -4.124 1.00 84.50 644 ASN A C 1
ATOM 4912 O O . ASN A 1 644 ? -8.717 1.388 -3.410 1.00 84.50 644 ASN A O 1
ATOM 4916 N N . ILE A 1 645 ? -10.554 0.108 -3.649 1.00 87.81 645 ILE A N 1
ATOM 4917 C CA . ILE A 1 645 ? -10.684 -0.269 -2.235 1.00 87.81 645 ILE A CA 1
ATOM 4918 C C . ILE A 1 645 ? -10.191 -1.696 -2.022 1.00 87.81 645 ILE A C 1
ATOM 4920 O O . ILE A 1 645 ? -9.501 -1.966 -1.049 1.00 87.81 645 ILE A O 1
ATOM 4924 N N . THR A 1 646 ? -10.552 -2.618 -2.916 1.00 92.12 646 THR A N 1
ATOM 4925 C CA . THR A 1 646 ? -10.133 -4.024 -2.832 1.00 92.12 646 THR A CA 1
ATOM 4926 C C . THR A 1 646 ? -9.351 -4.418 -4.078 1.00 92.12 646 THR A C 1
ATOM 4928 O O . THR A 1 646 ? -9.907 -4.377 -5.182 1.00 92.12 646 THR A O 1
ATOM 4931 N N . GLY A 1 647 ? -8.103 -4.843 -3.889 1.00 93.50 647 GLY A N 1
ATOM 4932 C CA . GLY A 1 647 ? -7.200 -5.313 -4.931 1.00 93.50 647 GLY A CA 1
ATOM 4933 C C . GLY A 1 647 ? -7.577 -6.669 -5.526 1.00 93.50 647 GLY A C 1
ATOM 4934 O O . GLY A 1 647 ? -8.586 -7.295 -5.178 1.00 93.50 647 GLY A O 1
ATOM 4935 N N . ILE A 1 648 ? -6.762 -7.119 -6.479 1.00 95.50 648 ILE A N 1
ATOM 4936 C CA . ILE A 1 648 ? -6.975 -8.359 -7.231 1.00 95.50 648 ILE A CA 1
ATOM 4937 C C . ILE A 1 648 ? -6.894 -9.566 -6.292 1.00 95.50 648 ILE A C 1
ATOM 4939 O O . ILE A 1 648 ? -7.750 -10.446 -6.355 1.00 95.50 648 ILE A O 1
ATOM 4943 N N . TRP A 1 649 ? -5.922 -9.590 -5.384 1.00 97.06 649 TRP A N 1
ATOM 4944 C CA . TRP A 1 649 ? -5.724 -10.645 -4.397 1.00 97.06 649 TRP A CA 1
ATOM 4945 C C . TRP A 1 649 ? -6.899 -10.753 -3.428 1.00 97.06 649 TRP A C 1
ATOM 4947 O O . TRP A 1 649 ? -7.420 -11.842 -3.204 1.00 97.06 649 TRP A O 1
ATOM 4957 N N . THR A 1 650 ? -7.387 -9.626 -2.905 1.00 97.38 650 THR A N 1
ATOM 4958 C CA . THR A 1 650 ? -8.551 -9.603 -2.005 1.00 97.38 650 THR A CA 1
ATOM 4959 C C . THR A 1 650 ? -9.792 -10.203 -2.682 1.00 97.38 650 THR A C 1
ATOM 4961 O O . THR A 1 650 ? -10.529 -10.979 -2.069 1.00 97.38 650 THR A O 1
ATOM 4964 N N . LYS A 1 651 ? -10.001 -9.904 -3.971 1.00 97.50 651 LYS A N 1
ATOM 4965 C CA . LYS A 1 651 ? -11.092 -10.476 -4.776 1.00 97.50 651 LYS A CA 1
ATOM 4966 C C . LYS A 1 651 ? -10.877 -11.956 -5.098 1.00 97.50 651 LYS A C 1
ATOM 4968 O O . LYS A 1 651 ? -11.832 -12.726 -5.023 1.00 97.50 651 LYS A O 1
ATOM 4973 N N . ALA A 1 652 ? -9.643 -12.371 -5.380 1.00 97.94 652 ALA A N 1
ATOM 4974 C CA . ALA A 1 652 ? -9.293 -13.779 -5.550 1.00 97.94 652 ALA A CA 1
ATOM 4975 C C . ALA A 1 652 ? -9.586 -14.575 -4.264 1.00 97.94 652 ALA A C 1
ATOM 4977 O O . ALA A 1 652 ? -10.286 -15.578 -4.318 1.00 97.94 652 ALA A O 1
ATOM 4978 N N . CYS A 1 653 ? -9.195 -14.061 -3.092 1.00 97.75 653 CYS A N 1
ATOM 4979 C CA . CYS A 1 653 ? -9.537 -14.637 -1.786 1.00 97.75 653 CYS A CA 1
ATOM 4980 C C . CYS A 1 653 ? -11.055 -14.745 -1.560 1.00 97.75 653 CYS A C 1
ATOM 4982 O O . CYS A 1 653 ? -11.529 -15.718 -0.970 1.00 97.75 653 CYS A O 1
ATOM 4984 N N . ALA A 1 654 ? -11.835 -13.759 -2.015 1.00 97.12 654 ALA A N 1
ATOM 4985 C CA . ALA A 1 654 ? -13.293 -13.781 -1.909 1.00 97.12 654 ALA A CA 1
ATOM 4986 C C . ALA A 1 654 ? -13.934 -14.872 -2.789 1.00 97.12 654 ALA A C 1
ATOM 4988 O O . ALA A 1 654 ? -14.836 -15.573 -2.317 1.00 97.12 654 ALA A O 1
ATOM 4989 N N . LEU A 1 655 ? -13.457 -15.032 -4.032 1.00 97.75 655 LEU A N 1
ATOM 4990 C CA . LEU A 1 655 ? -13.860 -16.109 -4.948 1.00 97.75 655 LEU A CA 1
ATOM 4991 C C . LEU A 1 655 ? -13.460 -17.479 -4.393 1.00 97.75 655 LEU A C 1
ATOM 4993 O O . LEU A 1 655 ? -14.301 -18.372 -4.316 1.00 97.75 655 LEU A O 1
ATOM 4997 N N . HIS A 1 656 ? -12.226 -17.604 -3.907 1.00 97.06 656 HIS A N 1
ATOM 4998 C CA . HIS A 1 656 ? -11.706 -18.818 -3.289 1.00 97.06 656 HIS A CA 1
ATOM 4999 C C . HIS A 1 656 ? -12.552 -19.251 -2.084 1.00 97.06 656 HIS A C 1
ATOM 5001 O O . HIS A 1 656 ? -12.999 -20.394 -1.992 1.00 97.06 656 HIS A O 1
ATOM 5007 N N . LYS A 1 657 ? -12.869 -18.312 -1.178 1.00 95.75 657 LYS A N 1
ATOM 5008 C CA . LYS A 1 657 ? -13.767 -18.563 -0.037 1.00 95.75 657 LYS A CA 1
ATOM 5009 C C . LYS A 1 657 ? -15.139 -19.058 -0.498 1.00 95.75 657 LYS A C 1
ATOM 5011 O O . LYS A 1 657 ? -15.667 -20.001 0.083 1.00 95.75 657 LYS A O 1
ATOM 5016 N N . ALA A 1 658 ? -15.710 -18.449 -1.536 1.00 96.06 658 ALA A N 1
ATOM 5017 C CA . ALA A 1 658 ? -17.005 -18.869 -2.062 1.00 96.06 658 ALA A CA 1
ATOM 5018 C C . ALA A 1 658 ? -16.960 -20.257 -2.719 1.00 96.06 658 ALA A C 1
ATOM 5020 O O . ALA A 1 658 ? -17.913 -21.024 -2.578 1.00 96.06 658 ALA A O 1
ATOM 5021 N N . ALA A 1 659 ? -15.854 -20.604 -3.387 1.00 96.00 659 ALA A N 1
ATOM 5022 C CA . ALA A 1 659 ? -15.622 -21.941 -3.922 1.00 96.00 659 ALA A CA 1
ATOM 5023 C C . ALA A 1 659 ? -15.570 -22.990 -2.797 1.00 96.00 659 ALA A C 1
ATOM 5025 O O . ALA A 1 659 ? -16.260 -24.007 -2.871 1.00 96.00 659 ALA A O 1
ATOM 5026 N N . LEU A 1 660 ? -14.829 -22.709 -1.717 1.00 94.75 660 LEU A N 1
ATOM 5027 C CA . LEU A 1 660 ? -14.734 -23.582 -0.540 1.00 94.75 660 LEU A CA 1
ATOM 5028 C C . LEU A 1 660 ? -16.083 -23.762 0.169 1.00 94.75 660 LEU A C 1
ATOM 5030 O O . LEU A 1 660 ? -16.451 -24.875 0.540 1.00 94.75 660 LEU A O 1
ATOM 5034 N N . GLU A 1 661 ? -16.844 -22.680 0.341 1.00 94.44 661 GLU A N 1
ATOM 5035 C CA . GLU A 1 661 ? -18.159 -22.716 0.994 1.00 94.44 661 GLU A CA 1
ATOM 5036 C C . GLU A 1 661 ? -19.283 -23.221 0.074 1.00 94.44 661 GLU A C 1
ATOM 5038 O O . GLU A 1 661 ? -20.387 -23.492 0.554 1.00 94.44 661 GLU A O 1
ATOM 5043 N N . ARG A 1 662 ? -19.016 -23.335 -1.236 1.00 95.44 662 ARG A N 1
ATOM 5044 C CA . ARG A 1 662 ? -19.973 -23.687 -2.301 1.00 95.44 662 ARG A CA 1
ATOM 5045 C C . ARG A 1 662 ? -21.231 -22.813 -2.317 1.00 95.44 662 ARG A C 1
ATOM 5047 O O . ARG A 1 662 ? -22.306 -23.256 -2.719 1.00 95.44 662 ARG A O 1
ATOM 5054 N N . LYS A 1 663 ? -21.119 -21.565 -1.862 1.00 92.88 663 LYS A N 1
ATOM 5055 C CA . LYS A 1 663 ? -22.226 -20.602 -1.788 1.00 92.88 663 LYS A CA 1
ATOM 5056 C C . LYS A 1 663 ? -21.705 -19.172 -1.730 1.00 92.88 663 LYS A C 1
ATOM 5058 O O . LYS A 1 663 ? -20.508 -18.925 -1.631 1.00 92.88 663 LYS A O 1
ATOM 5063 N N . GLY A 1 664 ? -22.636 -18.220 -1.724 1.00 86.44 664 GLY A N 1
ATOM 5064 C CA . GLY A 1 664 ? -22.318 -16.813 -1.504 1.00 86.44 664 GLY A CA 1
ATOM 5065 C C . GLY A 1 664 ? -21.843 -16.080 -2.754 1.00 86.44 664 GLY A C 1
ATOM 5066 O O . GLY A 1 664 ? -21.227 -15.026 -2.614 1.00 86.44 664 GLY A O 1
ATOM 5067 N N . LEU A 1 665 ? -22.131 -16.605 -3.945 1.00 93.06 665 LEU A N 1
ATOM 5068 C CA . LEU A 1 665 ? -21.957 -15.892 -5.204 1.00 93.06 665 LEU A CA 1
ATOM 5069 C C . LEU A 1 665 ? -23.191 -16.010 -6.076 1.00 93.06 665 LEU A C 1
ATOM 5071 O O . LEU A 1 665 ? -23.799 -17.074 -6.198 1.00 93.06 665 LEU A O 1
ATOM 5075 N N . ASP A 1 666 ? -23.486 -14.897 -6.722 1.00 93.31 666 ASP A N 1
ATOM 5076 C CA . ASP A 1 666 ? -24.543 -14.765 -7.698 1.00 93.31 666 ASP A CA 1
ATOM 5077 C C . ASP A 1 666 ? -23.980 -15.203 -9.058 1.00 93.31 666 ASP A C 1
ATOM 5079 O O . ASP A 1 666 ? -22.807 -14.953 -9.366 1.00 93.31 666 ASP A O 1
ATOM 5083 N N . ARG A 1 667 ? -24.817 -15.806 -9.911 1.00 94.81 667 ARG A N 1
ATOM 5084 C CA . ARG A 1 667 ? -24.405 -16.256 -11.251 1.00 94.81 667 ARG A CA 1
ATOM 5085 C C . ARG A 1 667 ? -23.718 -15.139 -12.043 1.00 94.81 667 ARG A C 1
ATOM 5087 O O . ARG A 1 667 ? -22.649 -15.349 -12.609 1.00 94.81 667 ARG A O 1
ATOM 5094 N N . GLU A 1 668 ? -24.342 -13.964 -12.093 1.00 94.88 668 GLU A N 1
ATOM 5095 C CA . GLU A 1 668 ? -23.860 -12.820 -12.876 1.00 94.88 668 GLU A CA 1
ATOM 5096 C C . GLU A 1 668 ? -22.496 -12.335 -12.390 1.00 94.88 668 GLU A C 1
ATOM 5098 O O . GLU A 1 668 ? -21.612 -12.068 -13.203 1.00 94.88 668 GLU A O 1
ATOM 5103 N N . GLN A 1 669 ? -22.294 -12.290 -11.070 1.00 94.31 669 GLN A N 1
ATOM 5104 C CA . GLN A 1 669 ? -21.013 -11.912 -10.488 1.00 94.31 669 GLN A CA 1
ATOM 5105 C C . GLN A 1 669 ? -19.920 -12.908 -10.872 1.00 94.31 669 GLN A C 1
ATOM 5107 O O . GLN A 1 669 ? -18.901 -12.486 -11.417 1.00 94.31 669 GLN A O 1
ATOM 5112 N N . ALA A 1 670 ? -20.134 -14.212 -10.660 1.00 95.19 670 ALA A N 1
ATOM 5113 C CA . ALA A 1 670 ? -19.151 -15.237 -11.014 1.00 95.19 670 ALA A CA 1
ATOM 5114 C C . ALA A 1 670 ? -18.799 -15.171 -12.512 1.00 95.19 670 ALA A C 1
ATOM 5116 O O . ALA A 1 670 ? -17.634 -15.026 -12.887 1.00 95.19 670 ALA A O 1
ATOM 5117 N N . VAL A 1 671 ? -19.814 -15.146 -13.379 1.00 96.38 671 VAL A N 1
ATOM 5118 C CA . VAL A 1 671 ? -19.623 -15.041 -14.831 1.00 96.38 671 VAL A CA 1
ATOM 5119 C C . VAL A 1 671 ? -18.864 -13.769 -15.218 1.00 96.38 67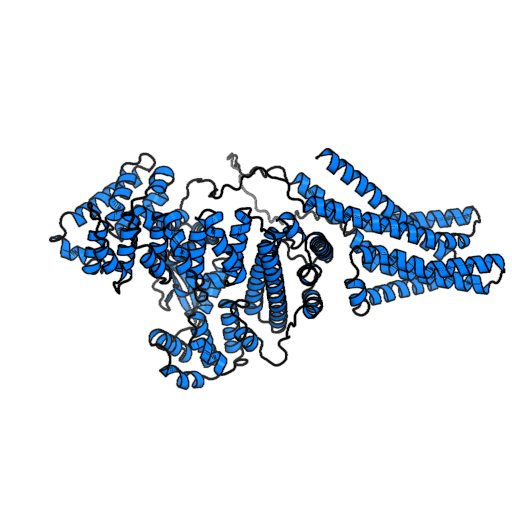1 VAL A C 1
ATOM 5121 O O . VAL A 1 671 ? -17.984 -13.842 -16.071 1.00 96.38 671 VAL A O 1
ATOM 5124 N N . SER A 1 672 ? -19.135 -12.620 -14.589 1.00 96.12 672 SER A N 1
ATOM 5125 C CA . SER A 1 672 ? -18.437 -11.364 -14.907 1.00 96.12 672 SER A CA 1
ATOM 5126 C C . SER A 1 672 ? -16.914 -11.474 -14.733 1.00 96.12 672 SER A C 1
ATOM 5128 O O . SER A 1 672 ? -16.161 -10.968 -15.566 1.00 96.12 672 SER A O 1
ATOM 5130 N N . TYR A 1 673 ? -16.448 -12.218 -13.723 1.00 96.62 673 TYR A N 1
ATOM 5131 C CA . TYR A 1 673 ? -15.020 -12.389 -13.445 1.00 96.62 673 TYR A CA 1
ATOM 5132 C C . TYR A 1 673 ? -14.309 -13.346 -14.413 1.00 96.62 673 TYR A C 1
ATOM 5134 O O . TYR A 1 673 ? -13.093 -13.233 -14.563 1.00 96.62 673 TYR A O 1
ATOM 5142 N N . LEU A 1 674 ? -15.035 -14.192 -15.158 1.00 96.38 674 LEU A N 1
ATOM 5143 C CA . LEU A 1 674 ? -14.458 -14.946 -16.283 1.00 96.38 674 LEU A CA 1
ATOM 5144 C C . LEU A 1 674 ? -13.982 -14.029 -17.422 1.00 96.38 674 LEU A C 1
ATOM 5146 O O . LEU A 1 674 ? -13.091 -14.406 -18.179 1.00 96.38 674 LEU A O 1
ATOM 5150 N N . PHE A 1 675 ? -14.545 -12.821 -17.525 1.00 95.44 675 PHE A N 1
ATOM 5151 C CA . PHE A 1 675 ? -14.158 -11.800 -18.505 1.00 95.44 675 PHE A CA 1
ATOM 5152 C C . PHE A 1 675 ? -13.186 -10.758 -17.932 1.00 95.44 675 PHE A C 1
ATOM 5154 O O . PHE A 1 675 ? -12.890 -9.765 -18.592 1.00 95.44 675 PHE A O 1
ATOM 5161 N N . SER A 1 676 ? -12.684 -10.956 -16.708 1.00 93.62 676 SER A N 1
ATOM 5162 C CA . SER A 1 676 ? -11.672 -10.072 -16.125 1.00 93.62 676 SER A CA 1
ATOM 5163 C C . SER A 1 676 ? -10.381 -10.101 -16.945 1.00 93.62 676 SER A C 1
ATOM 5165 O O . SER A 1 676 ? -10.009 -11.141 -17.473 1.00 93.62 676 SER A O 1
ATOM 5167 N N . ASN A 1 677 ? -9.631 -8.998 -16.985 1.00 90.56 677 ASN A N 1
ATOM 5168 C CA . ASN A 1 677 ? -8.287 -8.983 -17.579 1.00 90.56 677 ASN A CA 1
ATOM 5169 C C . ASN A 1 677 ? -7.245 -9.718 -16.715 1.00 90.56 677 ASN A C 1
ATOM 5171 O O . ASN A 1 677 ? -6.120 -9.935 -17.160 1.00 90.56 677 ASN A O 1
ATOM 5175 N N . SER A 1 678 ? -7.596 -10.076 -15.475 1.00 93.31 678 SER A N 1
ATOM 5176 C CA . SER A 1 678 ? -6.699 -10.730 -14.526 1.00 93.31 678 SER A CA 1
ATOM 5177 C C . SER A 1 678 ? -6.843 -12.258 -14.579 1.00 93.31 678 SER A C 1
ATOM 5179 O O . SER A 1 678 ? -7.906 -12.768 -14.213 1.00 93.31 678 SER A O 1
ATOM 5181 N N . PRO A 1 679 ? -5.795 -13.012 -14.970 1.00 94.81 679 PRO A N 1
ATOM 5182 C CA . PRO A 1 679 ? -5.860 -14.471 -15.069 1.00 94.81 679 PRO A CA 1
ATOM 5183 C C . PRO A 1 679 ? -6.231 -15.166 -13.753 1.00 94.81 679 PRO A C 1
ATOM 5185 O O . PRO A 1 679 ? -7.029 -16.095 -13.773 1.00 94.81 679 PRO A O 1
ATOM 5188 N N . ILE A 1 680 ? -5.735 -14.676 -12.610 1.00 96.88 680 ILE A N 1
ATOM 5189 C CA . ILE A 1 680 ? -6.064 -15.241 -11.290 1.00 96.88 680 ILE A CA 1
ATOM 5190 C C . ILE A 1 680 ? -7.559 -15.110 -10.965 1.00 96.88 680 ILE A C 1
ATOM 5192 O O . ILE A 1 680 ? -8.154 -16.038 -10.431 1.00 96.88 680 ILE A O 1
ATOM 5196 N N . LEU A 1 681 ? -8.203 -13.995 -11.332 1.00 97.25 681 LEU A N 1
ATOM 5197 C CA . LEU A 1 681 ? -9.643 -13.822 -11.103 1.00 97.25 681 LEU A CA 1
ATOM 5198 C C . LEU A 1 681 ? -10.475 -14.714 -12.023 1.00 97.25 681 LEU A C 1
ATOM 5200 O O . LEU A 1 681 ? -11.521 -15.207 -11.607 1.00 97.25 681 LEU A O 1
ATOM 5204 N N . GLN A 1 682 ? -10.008 -14.939 -13.253 1.00 96.94 682 GLN A N 1
ATOM 5205 C CA . GLN A 1 682 ? -10.642 -15.889 -14.161 1.00 96.94 682 GLN A CA 1
ATOM 5206 C C . GLN A 1 682 ? -10.549 -17.321 -13.620 1.00 96.94 682 GLN A C 1
ATOM 5208 O O . GLN A 1 682 ? -11.552 -18.029 -13.621 1.00 96.94 682 GLN A O 1
ATOM 5213 N N . GLU A 1 683 ? -9.372 -17.738 -13.141 1.00 97.19 683 GLU A N 1
ATOM 5214 C CA . GLU A 1 683 ? -9.143 -19.069 -12.564 1.00 97.19 683 GLU A CA 1
ATOM 5215 C C . GLU A 1 683 ? -9.966 -19.295 -11.292 1.00 97.19 683 GLU A C 1
ATOM 5217 O O . GLU A 1 683 ? -10.700 -20.278 -11.211 1.00 97.19 683 GLU A O 1
ATOM 5222 N N . GLU A 1 684 ? -9.923 -18.369 -10.331 1.00 97.75 684 GLU A N 1
ATOM 5223 C CA . GLU A 1 684 ? -10.693 -18.503 -9.087 1.00 97.75 684 GLU A CA 1
ATOM 5224 C C . GLU A 1 684 ? -12.204 -18.419 -9.332 1.00 97.75 684 GLU A C 1
ATOM 5226 O O . GLU A 1 684 ? -12.982 -19.109 -8.672 1.00 97.75 684 GLU A O 1
ATOM 5231 N N . SER A 1 685 ? -12.647 -17.631 -10.317 1.00 97.69 685 SER A N 1
ATOM 5232 C CA . SER A 1 685 ? -14.057 -17.631 -10.710 1.00 97.69 685 SER A CA 1
ATOM 5233 C C . SER A 1 685 ? -14.465 -18.957 -11.355 1.00 97.69 685 SER A C 1
ATOM 5235 O O . SER A 1 685 ? -15.505 -19.517 -11.012 1.00 97.69 685 SER A O 1
ATOM 5237 N N . ALA A 1 686 ? -13.628 -19.520 -12.228 1.00 97.56 686 ALA A N 1
ATOM 5238 C CA . ALA A 1 686 ? -13.855 -20.835 -12.819 1.00 97.56 686 ALA A CA 1
ATOM 5239 C C . ALA A 1 686 ? -13.940 -21.938 -11.748 1.00 97.56 686 ALA A C 1
ATOM 5241 O O . ALA A 1 686 ? -14.826 -22.794 -11.809 1.00 97.56 686 ALA A O 1
ATOM 5242 N N . ALA A 1 687 ? -13.068 -21.885 -10.737 1.00 97.25 687 ALA A N 1
ATOM 5243 C CA . ALA A 1 687 ? -13.095 -22.793 -9.595 1.00 97.25 687 ALA A CA 1
ATOM 5244 C C . ALA A 1 687 ? -14.372 -22.625 -8.754 1.00 97.25 687 ALA A C 1
ATOM 5246 O O . ALA A 1 687 ? -15.013 -23.619 -8.402 1.00 97.25 687 ALA A O 1
ATOM 5247 N N . ALA A 1 688 ? -14.805 -21.387 -8.502 1.00 97.38 688 ALA A N 1
ATOM 5248 C CA . ALA A 1 688 ? -16.066 -21.113 -7.817 1.00 97.38 688 ALA A CA 1
ATOM 5249 C C . ALA A 1 688 ? -17.282 -21.622 -8.608 1.00 97.38 688 ALA A C 1
ATOM 5251 O O . ALA A 1 688 ? -18.163 -22.262 -8.036 1.00 97.38 688 ALA A O 1
ATOM 5252 N N . ILE A 1 689 ? -17.316 -21.415 -9.929 1.00 97.50 689 ILE A N 1
ATOM 5253 C CA . ILE A 1 689 ? -18.371 -21.935 -10.812 1.00 97.50 689 ILE A CA 1
ATOM 5254 C C . ILE A 1 689 ? -18.410 -23.461 -10.756 1.00 97.50 689 ILE A C 1
ATOM 5256 O O . ILE A 1 689 ? -19.480 -24.031 -10.561 1.00 97.50 689 ILE A O 1
ATOM 5260 N N . ARG A 1 690 ? -17.256 -24.131 -10.847 1.00 96.62 690 ARG A N 1
ATOM 5261 C CA . ARG A 1 690 ? -17.159 -25.591 -10.715 1.00 96.62 690 ARG A CA 1
ATOM 5262 C C . ARG A 1 690 ? -17.725 -26.092 -9.384 1.00 96.62 690 ARG A C 1
ATOM 5264 O O . ARG A 1 690 ? -18.399 -27.117 -9.358 1.00 96.62 690 ARG A O 1
ATOM 5271 N N . ALA A 1 691 ? -17.437 -25.393 -8.290 1.00 96.56 691 ALA A N 1
ATOM 5272 C CA . ALA A 1 691 ? -17.848 -25.804 -6.952 1.00 96.56 691 ALA A CA 1
ATOM 5273 C C . ALA A 1 691 ? -19.335 -25.532 -6.654 1.00 96.56 691 ALA A C 1
ATOM 5275 O O . ALA A 1 691 ? -19.952 -26.294 -5.909 1.00 96.56 691 ALA A O 1
ATOM 5276 N N . ILE A 1 692 ? -19.898 -24.455 -7.215 1.00 96.56 692 ILE A N 1
ATOM 5277 C CA . ILE A 1 692 ? -21.271 -24.001 -6.952 1.00 96.56 692 ILE A CA 1
ATOM 5278 C C . ILE A 1 692 ? -22.250 -24.563 -7.989 1.00 96.56 692 ILE A C 1
ATOM 5280 O O . ILE A 1 692 ? -23.209 -25.245 -7.633 1.00 96.56 692 ILE A O 1
ATOM 5284 N N . ASN A 1 693 ? -22.035 -24.252 -9.270 1.00 96.19 693 ASN A N 1
ATOM 5285 C CA . ASN A 1 693 ? -22.881 -24.702 -10.373 1.00 96.19 693 ASN A CA 1
ATOM 5286 C C . ASN A 1 693 ? -22.105 -24.675 -11.708 1.00 96.19 693 ASN A C 1
ATOM 5288 O O . ASN A 1 693 ? -22.062 -23.635 -12.376 1.00 96.19 693 ASN A O 1
ATOM 5292 N N . PRO A 1 694 ? -21.550 -25.822 -12.143 1.00 94.81 694 PRO A N 1
ATOM 5293 C CA . PRO A 1 694 ? -20.801 -25.927 -13.396 1.00 94.81 694 PRO A CA 1
ATOM 5294 C C . PRO A 1 694 ? -21.583 -25.494 -14.646 1.00 94.81 694 PRO A C 1
ATOM 5296 O O . PRO A 1 694 ? -20.977 -25.078 -15.633 1.00 94.81 694 PRO A O 1
ATOM 5299 N N . GLY A 1 695 ? -22.922 -25.556 -14.614 1.00 95.62 695 GLY A N 1
ATOM 5300 C CA . GLY A 1 695 ? -23.783 -25.188 -15.741 1.00 95.62 695 GLY A CA 1
ATOM 5301 C C . GLY A 1 695 ? -23.641 -23.725 -16.169 1.00 95.62 695 GLY A C 1
ATOM 5302 O O . GLY A 1 695 ? -23.794 -23.416 -17.348 1.00 95.62 695 GLY A O 1
ATOM 5303 N N . TRP A 1 696 ? -23.245 -22.829 -15.255 1.00 96.31 696 TRP A N 1
ATOM 5304 C CA . TRP A 1 696 ? -23.035 -21.412 -15.578 1.00 96.31 696 TRP A CA 1
ATOM 5305 C C . TRP A 1 696 ? -21.928 -21.188 -16.620 1.00 96.31 696 TRP A C 1
ATOM 5307 O O . TRP A 1 696 ? -21.975 -20.206 -17.367 1.00 96.31 696 TRP A O 1
ATOM 5317 N N . TYR A 1 697 ? -20.948 -22.093 -16.699 1.00 96.31 697 TYR A N 1
ATOM 5318 C CA . TYR A 1 697 ? -19.876 -22.017 -17.689 1.00 96.31 697 TYR A CA 1
ATOM 5319 C C . TYR A 1 697 ? -20.359 -22.372 -19.101 1.00 96.31 697 TYR A C 1
ATOM 5321 O O . TYR A 1 697 ? -20.044 -21.651 -20.045 1.00 96.31 697 TYR A O 1
ATOM 5329 N N . ALA A 1 698 ? -21.175 -23.422 -19.246 1.00 93.94 698 ALA A N 1
ATOM 5330 C CA . ALA A 1 698 ? -21.643 -23.903 -20.550 1.00 93.94 698 ALA A CA 1
ATOM 5331 C C . ALA A 1 698 ? -22.397 -22.819 -21.343 1.00 93.94 698 ALA A C 1
ATOM 5333 O O . ALA A 1 698 ? -22.257 -22.707 -22.557 1.00 93.94 698 ALA A O 1
ATOM 5334 N N . GLU A 1 699 ? -23.144 -21.959 -20.648 1.00 91.50 699 GLU A N 1
ATOM 5335 C CA . GLU A 1 699 ? -23.888 -20.851 -21.259 1.00 91.50 699 GLU A CA 1
ATOM 5336 C C . GLU A 1 699 ? -22.998 -19.665 -21.685 1.00 91.50 699 GLU A C 1
ATOM 5338 O O . GLU A 1 699 ? -23.454 -18.757 -22.381 1.00 91.50 699 GLU A O 1
ATOM 5343 N N . THR A 1 700 ? -21.738 -19.620 -21.242 1.00 94.31 700 THR A N 1
ATOM 5344 C CA . THR A 1 700 ? -20.853 -18.450 -21.399 1.00 94.31 700 THR A CA 1
ATOM 5345 C C . THR A 1 700 ? -19.554 -18.751 -22.142 1.00 94.31 700 THR A C 1
ATOM 5347 O O . THR A 1 700 ? -18.936 -17.823 -22.668 1.00 94.31 700 THR A O 1
ATOM 5350 N N . GLU A 1 701 ? -19.180 -20.025 -22.274 1.00 94.31 701 GLU A N 1
ATOM 5351 C CA . GLU A 1 701 ? -17.970 -20.507 -22.950 1.00 94.31 701 GLU A CA 1
ATOM 5352 C C . GLU A 1 701 ? -17.774 -19.900 -24.348 1.00 94.31 701 GLU A C 1
ATOM 5354 O O . GLU A 1 701 ? -16.688 -19.404 -24.669 1.00 94.31 701 GLU A O 1
ATOM 5359 N N . GLY A 1 702 ? -18.842 -19.857 -25.155 1.00 93.50 702 GLY A N 1
ATOM 5360 C CA . GLY A 1 702 ? -18.804 -19.343 -26.529 1.00 93.50 702 GLY A CA 1
ATOM 5361 C C . GLY A 1 702 ? -18.423 -17.862 -26.648 1.00 93.50 702 GLY A C 1
ATOM 5362 O O . GLY A 1 702 ? -18.011 -17.420 -27.717 1.00 93.50 702 GLY A O 1
ATOM 5363 N N . ARG A 1 703 ? -18.508 -17.093 -25.554 1.00 94.81 703 ARG A N 1
ATOM 5364 C CA . ARG A 1 703 ? -18.169 -15.659 -25.510 1.00 94.81 703 ARG A CA 1
ATOM 5365 C C . ARG A 1 703 ? -16.726 -15.390 -25.080 1.00 94.81 703 ARG A C 1
ATOM 5367 O O . ARG A 1 703 ? -16.262 -14.262 -25.218 1.00 94.81 703 ARG A O 1
ATOM 5374 N N . LEU A 1 704 ? -16.034 -16.382 -24.519 1.00 93.75 704 LEU A N 1
ATOM 5375 C CA . LEU A 1 704 ? -14.653 -16.233 -24.061 1.00 93.75 704 LEU A CA 1
ATOM 5376 C C . LEU A 1 704 ? -13.683 -16.268 -25.242 1.00 93.75 704 LEU A C 1
ATOM 5378 O O . LEU A 1 704 ? -13.932 -16.955 -26.234 1.00 93.75 704 LEU A O 1
ATOM 5382 N N . ASN A 1 705 ? -12.565 -15.553 -25.116 1.00 92.31 705 ASN A N 1
ATOM 5383 C CA . ASN A 1 705 ? -11.469 -15.652 -26.075 1.00 92.31 705 ASN A CA 1
ATOM 5384 C C . ASN A 1 705 ? -10.783 -17.026 -25.968 1.00 92.31 705 ASN A C 1
ATOM 5386 O O . ASN A 1 705 ? -10.771 -17.634 -24.902 1.00 92.31 705 ASN A O 1
ATOM 5390 N N . GLU A 1 706 ? -10.195 -17.517 -27.057 1.00 90.69 706 GLU A N 1
ATOM 5391 C CA . GLU A 1 706 ? -9.617 -18.868 -27.102 1.00 90.69 706 GLU A CA 1
ATOM 5392 C C . GLU A 1 706 ? -8.556 -19.162 -26.015 1.00 90.69 706 GLU A C 1
ATOM 5394 O O . GLU A 1 706 ? -8.668 -20.198 -25.350 1.00 90.69 706 GLU A O 1
ATOM 5399 N N . PRO A 1 707 ? -7.573 -18.274 -25.729 1.00 88.88 707 PRO A N 1
ATOM 5400 C CA . PRO A 1 707 ? -6.561 -18.575 -24.717 1.00 88.88 707 PRO A CA 1
ATOM 5401 C C . PRO A 1 707 ? -7.135 -18.628 -23.293 1.00 88.88 707 PRO A C 1
ATOM 5403 O O . PRO A 1 707 ? -6.744 -19.500 -22.515 1.00 88.88 707 PRO A O 1
ATOM 5406 N N . ALA A 1 708 ? -8.073 -17.741 -22.927 1.00 90.69 708 ALA A N 1
ATOM 5407 C CA . ALA A 1 708 ? -8.724 -17.838 -21.621 1.00 90.69 708 ALA A CA 1
ATOM 5408 C C . ALA A 1 708 ? -9.718 -19.000 -21.586 1.00 90.69 708 ALA A C 1
ATOM 5410 O O . ALA A 1 708 ? -9.788 -19.684 -20.572 1.00 90.69 708 ALA A O 1
ATOM 5411 N N . ARG A 1 709 ? -10.439 -19.275 -22.682 1.00 94.25 709 ARG A N 1
ATOM 5412 C CA . ARG A 1 709 ? -11.399 -20.381 -22.788 1.00 94.25 709 ARG A CA 1
ATOM 5413 C C . ARG A 1 709 ? -10.736 -21.717 -22.494 1.00 94.25 709 ARG A C 1
ATOM 5415 O O . ARG A 1 709 ? -11.237 -22.438 -21.639 1.00 94.25 709 ARG A O 1
ATOM 5422 N N . SER A 1 710 ? -9.599 -22.018 -23.127 1.00 94.00 710 SER A N 1
ATOM 5423 C CA . SER A 1 710 ? -8.873 -23.273 -22.886 1.00 94.00 710 SER A CA 1
ATOM 5424 C C . SER A 1 710 ? -8.464 -23.418 -21.417 1.00 94.00 710 SER A C 1
ATOM 5426 O O . SER A 1 710 ? -8.665 -24.474 -20.819 1.00 94.00 710 SER A O 1
ATOM 5428 N N . ARG A 1 711 ? -7.923 -22.353 -20.812 1.00 93.38 711 ARG A N 1
ATOM 5429 C CA . ARG A 1 711 ? -7.496 -22.354 -19.405 1.00 93.38 711 ARG A CA 1
ATOM 5430 C C . ARG A 1 711 ? -8.678 -22.489 -18.441 1.00 93.38 711 ARG A C 1
ATOM 5432 O O . ARG A 1 711 ? -8.662 -23.349 -17.569 1.00 93.38 711 ARG A O 1
ATOM 5439 N N . ILE A 1 712 ? -9.717 -21.677 -18.620 1.00 95.38 712 ILE A N 1
ATOM 5440 C CA . ILE A 1 712 ? -10.937 -21.691 -17.803 1.00 95.38 712 ILE A CA 1
ATOM 5441 C C . ILE A 1 712 ? -11.635 -23.050 -17.926 1.00 95.38 712 ILE A C 1
ATOM 5443 O O . ILE A 1 712 ? -12.001 -23.635 -16.910 1.00 95.38 712 ILE A O 1
ATOM 5447 N N . SER A 1 713 ? -11.766 -23.596 -19.142 1.00 95.94 713 SER A N 1
ATOM 5448 C CA . SER A 1 713 ? -12.352 -24.923 -19.362 1.00 95.94 713 SER A CA 1
ATOM 5449 C C . SER A 1 713 ? -11.604 -25.994 -18.579 1.00 95.94 713 SER A C 1
ATOM 5451 O O . SER A 1 713 ? -12.240 -26.876 -18.004 1.00 95.94 713 SER A O 1
ATOM 5453 N N . ALA A 1 714 ? -10.275 -25.922 -18.555 1.00 94.81 714 ALA A N 1
ATOM 5454 C CA . ALA A 1 714 ? -9.435 -26.878 -17.856 1.00 94.81 714 ALA A CA 1
ATOM 5455 C C . ALA A 1 714 ? -9.615 -26.797 -16.325 1.00 94.81 714 ALA A C 1
ATOM 5457 O O . ALA A 1 714 ? -9.679 -27.830 -15.656 1.00 94.81 714 ALA A O 1
ATOM 5458 N N . VAL A 1 715 ? -9.812 -25.595 -15.768 1.00 95.75 715 VAL A N 1
ATOM 5459 C CA . VAL A 1 715 ? -10.168 -25.415 -14.347 1.00 95.75 715 VAL A CA 1
ATOM 5460 C C . VAL A 1 715 ? -11.569 -25.963 -14.047 1.00 95.75 715 VAL A C 1
ATOM 5462 O O . VAL A 1 715 ? -11.730 -26.727 -13.094 1.00 95.75 715 VAL A O 1
ATOM 5465 N N . VAL A 1 716 ? -12.576 -25.644 -14.873 1.00 95.25 716 VAL A N 1
ATOM 5466 C CA . VAL A 1 716 ? -13.969 -26.103 -14.676 1.00 95.25 716 VAL A CA 1
ATOM 5467 C C . VAL A 1 716 ? -14.087 -27.626 -14.784 1.00 95.25 716 VAL A C 1
ATOM 5469 O O . VAL A 1 716 ? -14.776 -28.249 -13.977 1.00 95.25 716 VAL A O 1
ATOM 5472 N N . LYS A 1 717 ? -13.382 -28.242 -15.741 1.00 94.50 717 LYS A N 1
ATOM 5473 C CA . LYS A 1 717 ? -13.312 -29.706 -15.902 1.00 94.50 717 LYS A CA 1
ATOM 5474 C C . LYS A 1 717 ? -12.449 -30.380 -14.829 1.00 94.50 717 LYS A C 1
ATOM 5476 O O . LYS A 1 717 ? -12.535 -31.590 -14.660 1.00 94.50 717 LYS A O 1
ATOM 5481 N N . GLY A 1 718 ? -11.633 -29.611 -14.106 1.00 91.06 718 GLY A N 1
ATOM 5482 C CA . GLY A 1 718 ? -10.720 -30.118 -13.085 1.00 91.06 718 GLY A CA 1
ATOM 5483 C C . GLY A 1 718 ? -9.508 -30.859 -13.630 1.00 91.06 718 GLY A C 1
ATOM 5484 O O . GLY A 1 718 ? -8.950 -31.693 -12.927 1.00 91.06 718 GLY A O 1
ATOM 5485 N N . THR A 1 719 ? -9.108 -30.569 -14.868 1.00 91.19 719 THR A N 1
ATOM 5486 C CA . THR A 1 719 ? -7.896 -31.138 -15.468 1.00 91.19 719 THR A CA 1
ATOM 5487 C C . THR A 1 719 ? -6.633 -30.433 -14.979 1.00 91.19 719 THR A C 1
ATOM 5489 O O . THR A 1 719 ? -5.562 -31.024 -15.019 1.00 91.19 719 THR A O 1
ATOM 5492 N N . ILE A 1 720 ? -6.742 -29.174 -14.537 1.00 90.12 720 ILE A N 1
ATOM 5493 C CA . ILE A 1 720 ? -5.652 -28.449 -13.872 1.00 90.12 720 ILE A CA 1
ATOM 5494 C C . ILE A 1 720 ? -5.742 -28.728 -12.364 1.00 90.12 720 ILE A C 1
ATOM 5496 O O . ILE A 1 720 ? -6.797 -28.465 -11.776 1.00 90.12 720 ILE A O 1
ATOM 5500 N N . PRO A 1 721 ? -4.674 -29.242 -11.725 1.00 89.81 721 PRO A N 1
ATOM 5501 C CA . PRO A 1 721 ? -4.651 -29.429 -10.280 1.00 89.81 721 PRO A CA 1
ATOM 5502 C C . PRO A 1 721 ? -4.636 -28.075 -9.564 1.00 89.81 721 PRO A C 1
ATOM 5504 O O . PRO A 1 721 ? -4.090 -27.099 -10.078 1.00 89.81 721 PRO A O 1
ATOM 5507 N N . GLN A 1 722 ? -5.201 -28.006 -8.356 1.00 90.19 722 GLN A N 1
ATOM 5508 C CA . GLN A 1 722 ? -5.301 -26.748 -7.604 1.00 90.19 722 GLN A CA 1
ATOM 5509 C C . GLN A 1 722 ? -3.921 -26.119 -7.337 1.00 90.19 722 GLN A C 1
ATOM 5511 O O . GLN A 1 722 ? -3.760 -24.907 -7.439 1.00 90.19 722 GLN A O 1
ATOM 5516 N N . THR A 1 723 ? -2.895 -26.942 -7.111 1.00 90.81 723 THR A N 1
ATOM 5517 C CA . THR A 1 723 ? -1.489 -26.517 -6.977 1.00 90.81 723 THR A CA 1
ATOM 5518 C C . THR A 1 723 ? -0.944 -25.813 -8.226 1.00 90.81 723 THR A C 1
ATOM 5520 O O . THR A 1 723 ? -0.069 -24.960 -8.137 1.00 90.81 723 THR A O 1
ATOM 5523 N N . ALA A 1 724 ? -1.463 -26.109 -9.418 1.00 92.00 724 ALA A N 1
ATOM 5524 C CA . ALA A 1 724 ? -1.046 -25.430 -10.641 1.00 92.00 724 ALA A CA 1
ATOM 5525 C C . ALA A 1 724 ? -1.717 -24.060 -10.842 1.00 92.00 724 ALA A C 1
ATOM 5527 O O . ALA A 1 724 ? -1.263 -23.299 -11.705 1.00 92.00 724 ALA A O 1
ATOM 5528 N N . MET A 1 725 ? -2.760 -23.735 -10.072 1.00 95.44 725 MET A N 1
ATOM 5529 C CA . MET A 1 725 ? -3.469 -22.457 -10.164 1.00 95.44 725 MET A CA 1
ATOM 5530 C C . MET A 1 725 ? -2.618 -21.303 -9.626 1.00 95.44 725 MET A C 1
ATOM 5532 O O . MET A 1 725 ? -1.794 -21.470 -8.723 1.00 95.44 725 MET A O 1
ATOM 5536 N N . ILE A 1 726 ? -2.833 -20.101 -10.166 1.00 97.19 726 ILE A N 1
ATOM 5537 C CA . ILE A 1 726 ? -2.073 -18.903 -9.784 1.00 97.19 726 ILE A CA 1
ATOM 5538 C C . ILE A 1 726 ? -2.268 -18.587 -8.297 1.00 97.19 726 ILE A C 1
ATOM 5540 O O . ILE A 1 726 ? -1.315 -18.183 -7.638 1.00 97.19 726 ILE A O 1
ATOM 5544 N N . PHE A 1 727 ? -3.462 -18.821 -7.748 1.00 97.38 727 PHE A N 1
ATOM 5545 C CA . PHE A 1 727 ? -3.762 -18.552 -6.341 1.00 97.38 727 PHE A CA 1
ATOM 5546 C C . PHE A 1 727 ? -2.855 -19.328 -5.371 1.00 97.38 727 PHE A C 1
ATOM 5548 O O . PHE A 1 727 ? -2.225 -18.720 -4.502 1.00 97.38 727 PHE A O 1
ATOM 5555 N N . GLU A 1 728 ? -2.718 -20.648 -5.546 1.00 95.56 728 GLU A N 1
ATOM 5556 C CA . GLU A 1 728 ? -1.847 -21.463 -4.686 1.00 95.56 728 GLU A CA 1
ATOM 5557 C C . GLU A 1 728 ? -0.366 -21.144 -4.903 1.00 95.56 728 GLU A C 1
ATOM 5559 O O . GLU A 1 728 ? 0.405 -21.122 -3.944 1.00 95.56 728 GLU A O 1
ATOM 5564 N N . LYS A 1 729 ? 0.039 -20.818 -6.136 1.00 96.38 729 LYS A N 1
ATOM 5565 C CA . LYS A 1 729 ? 1.401 -20.342 -6.422 1.00 96.38 729 LYS A CA 1
ATOM 5566 C C . LYS A 1 729 ? 1.702 -19.027 -5.706 1.00 96.38 729 LYS A C 1
ATOM 5568 O O . LYS A 1 729 ? 2.761 -18.895 -5.102 1.00 96.38 729 LYS A O 1
ATOM 5573 N N . THR A 1 730 ? 0.778 -18.064 -5.717 1.00 97.44 730 THR A N 1
ATOM 5574 C CA . THR A 1 730 ? 0.931 -16.793 -4.992 1.00 97.44 730 THR A CA 1
ATOM 5575 C C . THR A 1 730 ? 1.062 -17.029 -3.491 1.00 97.44 730 THR A C 1
ATOM 5577 O O . THR A 1 730 ? 1.964 -16.475 -2.865 1.00 97.44 730 THR A O 1
ATOM 5580 N N . ARG A 1 731 ? 0.215 -17.892 -2.921 1.00 95.50 731 ARG A N 1
ATOM 5581 C CA . ARG A 1 731 ? 0.284 -18.267 -1.504 1.00 95.50 731 ARG A CA 1
ATOM 5582 C C . ARG A 1 731 ? 1.591 -18.980 -1.156 1.00 95.50 731 ARG A C 1
ATOM 5584 O O . ARG A 1 731 ? 2.165 -18.730 -0.105 1.00 95.50 731 ARG A O 1
ATOM 5591 N N . PHE A 1 732 ? 2.073 -19.863 -2.023 1.00 95.12 732 PHE A N 1
ATOM 5592 C CA . PHE A 1 732 ? 3.362 -20.518 -1.832 1.00 95.12 732 PHE A CA 1
ATOM 5593 C C . PHE A 1 732 ? 4.507 -19.497 -1.832 1.00 95.12 732 PHE A C 1
ATOM 5595 O O . PHE A 1 732 ? 5.318 -19.473 -0.909 1.00 95.12 732 PHE A O 1
ATOM 5602 N N . LEU A 1 733 ? 4.536 -18.603 -2.824 1.00 95.06 733 LEU A N 1
ATOM 5603 C CA . LEU A 1 733 ? 5.567 -17.573 -2.927 1.00 95.06 733 LEU A CA 1
ATOM 5604 C C . LEU A 1 733 ? 5.553 -16.612 -1.733 1.00 95.06 733 LEU A C 1
ATOM 5606 O O . LEU A 1 733 ? 6.621 -16.159 -1.335 1.00 95.06 733 LEU A O 1
ATOM 5610 N N . SER A 1 734 ? 4.392 -16.318 -1.136 1.00 94.69 734 SER A N 1
ATOM 5611 C CA . SER A 1 734 ? 4.330 -15.440 0.041 1.00 94.69 734 SER A CA 1
ATOM 5612 C C . SER A 1 734 ? 4.937 -16.073 1.291 1.00 94.69 734 SER A C 1
ATOM 5614 O O . SER A 1 734 ? 5.477 -15.356 2.130 1.00 94.69 734 SER A O 1
ATOM 5616 N N . LEU A 1 735 ? 4.936 -17.408 1.380 1.00 92.25 735 LEU A N 1
ATOM 5617 C CA . LEU A 1 735 ? 5.652 -18.152 2.419 1.00 92.25 735 LEU A CA 1
ATOM 5618 C C . LEU A 1 735 ? 7.168 -18.176 2.171 1.00 92.25 735 LEU A C 1
ATOM 5620 O O . LEU A 1 735 ? 7.947 -18.145 3.122 1.00 92.25 735 LEU A O 1
ATOM 5624 N N . CYS A 1 736 ? 7.599 -18.229 0.907 1.00 90.94 736 CYS A N 1
ATOM 5625 C CA . CYS A 1 736 ? 9.021 -18.189 0.547 1.00 90.94 736 CYS A CA 1
ATOM 5626 C C . CYS A 1 736 ? 9.628 -16.788 0.710 1.00 90.94 736 CYS A C 1
ATOM 5628 O O . CYS A 1 736 ? 10.761 -16.647 1.176 1.00 90.94 736 CYS A O 1
ATOM 5630 N N . PHE A 1 737 ? 8.874 -15.758 0.326 1.00 91.94 737 PHE A N 1
ATOM 5631 C CA . PHE A 1 737 ? 9.303 -14.364 0.286 1.00 91.94 737 PHE A CA 1
ATOM 5632 C C . PHE A 1 737 ? 8.507 -13.524 1.281 1.00 91.94 737 PHE A C 1
ATOM 5634 O O . PHE A 1 737 ? 7.687 -12.675 0.916 1.00 91.94 737 PHE A O 1
ATOM 5641 N N . ASN A 1 738 ? 8.787 -13.758 2.564 1.00 86.81 738 ASN A N 1
ATOM 5642 C CA . ASN A 1 738 ? 8.192 -12.997 3.656 1.00 86.81 738 ASN A CA 1
ATOM 5643 C C . ASN A 1 738 ? 8.358 -11.485 3.425 1.00 86.81 738 ASN A C 1
ATOM 5645 O O . ASN A 1 738 ? 9.426 -11.017 3.029 1.00 86.81 738 ASN A O 1
ATOM 5649 N N . ASN A 1 739 ? 7.315 -10.721 3.757 1.00 87.94 739 ASN A N 1
ATOM 5650 C CA . ASN A 1 739 ? 7.213 -9.261 3.606 1.00 87.94 739 ASN A CA 1
ATOM 5651 C C . ASN A 1 739 ? 6.948 -8.729 2.187 1.00 87.94 739 ASN A C 1
ATOM 5653 O O . ASN A 1 739 ? 6.781 -7.516 2.049 1.00 87.94 739 ASN A O 1
ATOM 5657 N N . ILE A 1 740 ? 6.836 -9.578 1.158 1.00 93.25 740 ILE A N 1
ATOM 5658 C CA . ILE A 1 740 ? 6.282 -9.144 -0.133 1.00 93.25 740 ILE A CA 1
ATOM 5659 C C . ILE A 1 740 ? 4.758 -9.332 -0.105 1.00 93.25 740 ILE A C 1
ATOM 5661 O O . ILE A 1 740 ? 4.297 -10.450 0.124 1.00 93.25 740 ILE A O 1
ATOM 5665 N N . PRO A 1 741 ? 3.954 -8.278 -0.346 1.00 92.69 741 PRO A N 1
ATOM 5666 C CA . PRO A 1 741 ? 2.504 -8.418 -0.421 1.00 92.69 741 PRO A CA 1
ATOM 5667 C C . PRO A 1 741 ? 2.080 -9.368 -1.546 1.00 92.69 741 PRO A C 1
ATOM 5669 O O . PRO A 1 741 ? 2.590 -9.284 -2.668 1.00 92.69 741 PRO A O 1
ATOM 5672 N N . GLU A 1 742 ? 1.086 -10.211 -1.282 1.00 95.44 742 GLU A N 1
ATOM 5673 C CA . GLU A 1 742 ? 0.585 -11.216 -2.224 1.00 95.44 742 GLU A CA 1
ATOM 5674 C C . GLU A 1 742 ? 0.094 -10.594 -3.534 1.00 95.44 742 GLU A C 1
ATOM 5676 O O . GLU A 1 742 ? 0.354 -11.140 -4.603 1.00 95.44 742 GLU A O 1
ATOM 5681 N N . GLU A 1 743 ? -0.519 -9.405 -3.467 1.00 93.88 743 GLU A N 1
ATOM 5682 C CA . GLU A 1 743 ? -0.934 -8.617 -4.639 1.00 93.88 743 GLU A CA 1
ATOM 5683 C C . GLU A 1 743 ? 0.213 -8.454 -5.650 1.00 93.88 743 GLU A C 1
ATOM 5685 O O . GLU A 1 743 ? 0.002 -8.542 -6.858 1.00 93.88 743 GLU A O 1
ATOM 5690 N N . LYS A 1 744 ? 1.447 -8.250 -5.166 1.00 93.69 744 LYS A N 1
ATOM 5691 C CA . LYS A 1 744 ? 2.621 -8.082 -6.032 1.00 93.69 744 LYS A CA 1
ATOM 5692 C C . LYS A 1 744 ? 3.101 -9.434 -6.553 1.00 93.69 744 LYS A C 1
ATOM 5694 O O . LYS A 1 744 ? 3.408 -9.567 -7.739 1.00 93.69 744 LYS A O 1
ATOM 5699 N N . LEU A 1 745 ? 3.091 -10.460 -5.703 1.00 95.81 745 LEU A N 1
ATOM 5700 C CA . LEU A 1 745 ? 3.526 -11.816 -6.049 1.00 95.81 745 LEU A CA 1
ATOM 5701 C C . LEU A 1 745 ? 2.675 -12.488 -7.136 1.00 95.81 745 LEU A C 1
ATOM 5703 O O . LEU A 1 745 ? 3.162 -13.424 -7.767 1.00 95.81 745 LEU A O 1
ATOM 5707 N N . ILE A 1 746 ? 1.463 -12.001 -7.430 1.00 95.69 746 ILE A N 1
ATOM 5708 C CA . ILE A 1 746 ? 0.644 -12.476 -8.564 1.00 95.69 746 ILE A CA 1
ATOM 5709 C C . ILE A 1 746 ? 1.433 -12.439 -9.884 1.00 95.69 746 ILE A C 1
ATOM 5711 O O . ILE A 1 746 ? 1.310 -13.356 -10.700 1.00 95.69 746 ILE A O 1
ATOM 5715 N N . LEU A 1 747 ? 2.262 -11.407 -10.103 1.00 92.44 747 LEU A N 1
ATOM 5716 C CA . LEU A 1 747 ? 3.093 -11.302 -11.309 1.00 92.44 747 LEU A CA 1
ATOM 5717 C C . LEU A 1 747 ? 4.060 -12.491 -11.426 1.00 92.44 747 LEU A C 1
ATOM 5719 O O . LEU A 1 747 ? 4.101 -13.125 -12.477 1.00 92.44 747 LEU A O 1
ATOM 5723 N N . LEU A 1 748 ? 4.784 -12.815 -10.351 1.00 93.94 748 LEU A N 1
ATOM 5724 C CA . LEU A 1 748 ? 5.714 -13.950 -10.325 1.00 93.94 748 LEU A CA 1
ATOM 5725 C C . LEU A 1 748 ? 4.980 -15.289 -10.412 1.00 93.94 748 LEU A C 1
ATOM 5727 O O . LEU A 1 748 ? 5.360 -16.154 -11.195 1.00 93.94 748 LEU A O 1
ATOM 5731 N N . ALA A 1 749 ? 3.880 -15.433 -9.673 1.00 95.88 749 ALA A N 1
ATOM 5732 C CA . ALA A 1 749 ? 3.050 -16.635 -9.676 1.00 95.88 749 ALA A CA 1
ATOM 5733 C C . ALA A 1 749 ? 2.495 -16.969 -11.070 1.00 95.88 749 ALA A C 1
ATOM 5735 O O . ALA A 1 749 ? 2.325 -18.138 -11.406 1.00 95.88 749 ALA A O 1
ATOM 5736 N N . SER A 1 750 ? 2.241 -15.950 -11.895 1.00 92.75 750 SER A N 1
ATOM 5737 C CA . SER A 1 750 ? 1.764 -16.132 -13.270 1.00 92.75 750 SER A CA 1
ATOM 5738 C C . SER A 1 750 ? 2.838 -16.702 -14.210 1.00 92.75 750 SER A C 1
ATOM 5740 O O . SER A 1 750 ? 2.488 -17.399 -15.159 1.00 92.75 750 SER A O 1
ATOM 5742 N N . GLY A 1 751 ? 4.126 -16.411 -13.973 1.00 90.44 751 GLY A N 1
ATOM 5743 C CA . GLY A 1 751 ? 5.257 -16.967 -14.742 1.00 90.44 751 GLY A CA 1
ATOM 5744 C C . GLY A 1 751 ? 5.736 -18.332 -14.230 1.00 90.44 751 GLY A C 1
ATOM 5745 O O . GLY A 1 751 ? 6.330 -19.125 -14.961 1.00 90.44 751 GLY A O 1
ATOM 5746 N N . MET A 1 752 ? 5.411 -18.637 -12.976 1.00 93.06 752 MET A N 1
ATOM 5747 C CA . MET A 1 752 ? 5.791 -19.860 -12.287 1.00 93.06 752 MET A CA 1
ATOM 5748 C C . MET A 1 752 ? 5.116 -21.106 -12.881 1.00 93.06 752 MET A C 1
ATOM 5750 O O . MET A 1 752 ? 3.892 -21.174 -13.057 1.00 93.06 752 MET A O 1
ATOM 5754 N N . ARG A 1 753 ? 5.919 -22.134 -13.160 1.00 91.75 753 ARG A N 1
ATOM 5755 C CA . ARG A 1 753 ? 5.477 -23.396 -13.769 1.00 91.75 753 ARG A CA 1
ATOM 5756 C C . ARG A 1 753 ? 5.284 -24.471 -12.707 1.00 91.75 753 ARG A C 1
ATOM 5758 O O . ARG A 1 753 ? 6.012 -24.506 -11.721 1.00 91.75 753 ARG A O 1
ATOM 5765 N N . TYR A 1 754 ? 4.301 -25.339 -12.928 1.00 91.06 754 TYR A N 1
ATOM 5766 C CA . TYR A 1 754 ? 4.076 -26.540 -12.127 1.00 91.06 754 TYR A CA 1
ATOM 5767 C C . TYR A 1 754 ? 4.233 -27.765 -13.022 1.00 91.06 754 TYR A C 1
ATOM 5769 O O . TYR A 1 754 ? 3.652 -27.793 -14.109 1.00 91.06 754 TYR A O 1
ATOM 5777 N N . SER A 1 755 ? 4.991 -28.755 -12.560 1.00 88.06 755 SER A N 1
ATOM 5778 C CA . SER A 1 755 ? 5.075 -30.076 -13.177 1.00 88.06 755 SER A CA 1
ATOM 5779 C C . SER A 1 755 ? 4.716 -31.157 -12.164 1.00 88.06 755 SER A C 1
ATOM 5781 O O . SER A 1 755 ? 5.149 -31.104 -11.012 1.00 88.06 755 SER A O 1
ATOM 5783 N N . GLU A 1 756 ? 3.950 -32.155 -12.602 1.00 82.94 756 GLU A N 1
ATOM 5784 C CA . GLU A 1 756 ? 3.745 -33.394 -11.842 1.00 82.94 756 GLU A CA 1
ATOM 5785 C C . GLU A 1 756 ? 4.913 -34.379 -12.009 1.00 82.94 756 GLU A C 1
ATOM 5787 O O . GLU A 1 756 ? 5.037 -35.308 -11.213 1.00 82.94 756 GLU A O 1
ATOM 5792 N N . SER A 1 757 ? 5.753 -34.212 -13.041 1.00 73.75 757 SER A N 1
ATOM 5793 C CA . SER A 1 757 ? 6.913 -35.075 -13.272 1.00 73.75 757 SER A CA 1
ATOM 5794 C C . SER A 1 757 ? 8.119 -34.617 -12.454 1.00 73.75 757 SER A C 1
ATOM 5796 O O . SER A 1 757 ? 8.421 -33.426 -12.358 1.00 73.75 757 SER A O 1
ATOM 5798 N N . TYR A 1 758 ? 8.823 -35.592 -11.879 1.00 65.50 758 TYR A N 1
ATOM 5799 C CA . TYR A 1 758 ? 9.997 -35.396 -11.031 1.00 65.50 758 TYR A CA 1
ATOM 5800 C C . TYR A 1 758 ? 11.288 -35.305 -11.863 1.00 65.50 758 TYR A C 1
ATOM 5802 O O . TYR A 1 758 ? 12.281 -35.959 -11.554 1.00 65.50 758 TYR A O 1
ATOM 5810 N N . ASP A 1 759 ? 11.280 -34.519 -12.942 1.00 59.56 759 ASP A N 1
ATOM 5811 C CA . ASP A 1 759 ? 12.502 -34.259 -13.711 1.00 59.56 759 ASP A CA 1
ATOM 5812 C C . ASP A 1 759 ? 13.327 -33.201 -12.970 1.00 59.56 759 ASP A C 1
ATOM 5814 O O . ASP A 1 759 ? 13.261 -32.003 -13.232 1.00 59.56 759 ASP A O 1
ATOM 5818 N N . THR A 1 760 ? 14.081 -33.657 -11.969 1.00 53.34 760 THR A N 1
ATOM 5819 C CA . THR A 1 760 ? 14.888 -32.831 -11.057 1.00 53.34 760 THR A CA 1
ATOM 5820 C C . THR A 1 760 ? 16.197 -32.341 -11.666 1.00 53.34 760 THR A C 1
ATOM 5822 O O . THR A 1 760 ? 17.121 -32.001 -10.929 1.00 53.34 760 THR A O 1
ATOM 5825 N N . THR A 1 761 ? 16.334 -32.305 -12.991 1.00 57.66 761 THR A N 1
ATOM 5826 C CA . THR A 1 761 ? 17.495 -31.638 -13.582 1.00 57.66 761 THR A CA 1
ATOM 5827 C C . THR A 1 761 ? 17.368 -30.153 -13.276 1.00 57.66 761 THR A C 1
ATOM 5829 O O . THR A 1 761 ? 16.500 -29.480 -13.832 1.00 57.66 761 THR A O 1
ATOM 5832 N N . SER A 1 762 ? 18.198 -29.659 -12.356 1.00 57.66 762 SER A N 1
ATOM 5833 C CA . SER A 1 762 ? 18.342 -28.238 -12.060 1.00 57.66 762 SER A CA 1
ATOM 5834 C C . SER A 1 762 ? 18.712 -27.522 -13.353 1.00 57.66 762 SER A C 1
ATOM 5836 O O . SER A 1 762 ? 19.861 -27.557 -13.794 1.00 57.66 762 SER A O 1
ATOM 5838 N N . LEU A 1 763 ? 17.715 -26.935 -14.013 1.00 64.00 763 LEU A N 1
ATOM 5839 C CA . LEU A 1 763 ? 17.950 -26.158 -15.216 1.00 64.00 763 LEU A CA 1
ATOM 5840 C C . LEU A 1 763 ? 18.648 -24.856 -14.800 1.00 64.00 763 LEU A C 1
ATOM 5842 O O . LEU A 1 763 ? 18.147 -24.164 -13.906 1.00 64.00 763 LEU A O 1
ATOM 5846 N N . PRO A 1 764 ? 19.787 -24.504 -15.420 1.00 66.25 764 PRO A N 1
ATOM 5847 C CA . PRO A 1 764 ? 20.496 -23.280 -15.080 1.00 66.25 764 PRO A CA 1
ATOM 5848 C C . PRO A 1 764 ? 19.574 -22.070 -15.277 1.00 66.25 764 PRO A C 1
ATOM 5850 O O . PRO A 1 764 ? 18.901 -21.938 -16.300 1.00 66.25 764 PRO A O 1
ATOM 5853 N N . GLY A 1 765 ? 19.527 -21.183 -14.279 1.00 74.94 765 GLY A N 1
ATOM 5854 C CA . GLY A 1 765 ? 18.665 -19.995 -14.293 1.00 74.94 765 GLY A CA 1
ATOM 5855 C C . GLY A 1 765 ? 17.206 -20.232 -13.880 1.00 74.94 765 GLY A C 1
ATOM 5856 O O . GLY A 1 765 ? 16.366 -19.366 -14.132 1.00 74.94 765 GLY A O 1
ATOM 5857 N N . VAL A 1 766 ? 16.887 -21.364 -13.243 1.00 83.06 766 VAL A N 1
ATOM 5858 C CA . VAL A 1 766 ? 15.551 -21.666 -12.706 1.00 83.06 766 VAL A CA 1
ATOM 5859 C C . VAL A 1 766 ? 15.648 -22.063 -11.234 1.00 83.06 766 VAL A C 1
ATOM 5861 O O . VAL A 1 766 ? 16.398 -22.966 -10.878 1.00 83.06 766 VAL A O 1
ATOM 5864 N N . ILE A 1 767 ? 14.847 -21.428 -10.377 1.00 86.00 767 ILE A N 1
ATOM 5865 C CA . ILE A 1 767 ? 14.681 -21.840 -8.979 1.00 86.00 767 ILE A CA 1
ATOM 5866 C C . ILE A 1 767 ? 13.574 -22.885 -8.926 1.00 86.00 767 ILE A C 1
ATOM 5868 O O . ILE A 1 767 ? 12.493 -22.653 -9.472 1.00 86.00 767 ILE A O 1
ATOM 5872 N N . SER A 1 768 ? 13.838 -24.027 -8.291 1.00 87.50 768 SER A N 1
ATOM 5873 C CA . SER A 1 768 ? 12.861 -25.110 -8.189 1.00 87.50 768 SER A CA 1
ATOM 5874 C C . SER A 1 768 ? 12.573 -25.496 -6.742 1.00 87.50 768 SER A C 1
ATOM 5876 O O . SER A 1 768 ? 13.490 -25.629 -5.938 1.00 87.50 768 SER A O 1
ATOM 5878 N N . TRP A 1 769 ? 11.297 -25.716 -6.424 1.00 89.31 769 TRP A N 1
ATOM 5879 C CA . TRP A 1 769 ? 10.838 -26.201 -5.123 1.00 89.31 769 TRP A CA 1
ATOM 5880 C C . TRP A 1 769 ? 10.013 -27.470 -5.290 1.00 89.31 769 TRP A C 1
ATOM 5882 O O . TRP A 1 769 ? 9.165 -27.560 -6.179 1.00 89.31 769 TRP A O 1
ATOM 5892 N N . VAL A 1 770 ? 10.221 -28.432 -4.396 1.00 87.44 770 VAL A N 1
ATOM 5893 C CA . VAL A 1 770 ? 9.380 -29.629 -4.305 1.00 87.44 770 VAL A CA 1
ATOM 5894 C C . VAL A 1 770 ? 8.177 -29.313 -3.424 1.00 87.44 770 VAL A C 1
ATOM 5896 O O . VAL A 1 770 ? 8.338 -28.836 -2.300 1.00 87.44 770 VAL A O 1
ATOM 5899 N N . VAL A 1 771 ? 6.971 -29.580 -3.923 1.00 87.19 771 VAL A N 1
ATOM 5900 C CA . VAL A 1 771 ? 5.713 -29.268 -3.235 1.00 87.19 771 VAL A CA 1
ATOM 5901 C C . VAL A 1 771 ? 4.836 -30.516 -3.134 1.00 87.19 771 VAL A C 1
ATOM 5903 O O . VAL A 1 771 ? 4.697 -31.250 -4.117 1.00 87.19 771 VAL A O 1
ATOM 5906 N N . PRO A 1 772 ? 4.234 -30.794 -1.964 1.00 80.38 772 PRO A N 1
ATOM 5907 C CA . PRO A 1 772 ? 3.304 -31.909 -1.821 1.00 80.38 772 PRO A CA 1
ATOM 5908 C C . PRO A 1 772 ? 2.038 -31.674 -2.661 1.00 80.38 772 PRO A C 1
ATOM 5910 O O . PRO A 1 772 ? 1.476 -30.581 -2.645 1.00 80.38 772 PRO A O 1
ATOM 5913 N N . SER A 1 773 ? 1.579 -32.700 -3.382 1.00 74.56 773 SER A N 1
ATOM 5914 C CA . SER A 1 773 ? 0.296 -32.697 -4.101 1.00 74.56 773 SER A CA 1
ATOM 5915 C C . SER A 1 773 ? -0.719 -33.613 -3.408 1.00 74.56 773 SER A C 1
ATOM 5917 O O . SER A 1 773 ? -0.347 -34.609 -2.783 1.00 74.56 773 SER A O 1
ATOM 5919 N N . GLU A 1 774 ? -2.011 -33.298 -3.537 1.00 62.97 774 GLU A N 1
ATOM 5920 C CA . GLU A 1 774 ? -3.125 -33.939 -2.808 1.00 62.97 774 GLU A CA 1
ATOM 5921 C C . GLU A 1 774 ? -3.252 -35.455 -3.052 1.00 62.97 774 GLU A C 1
ATOM 5923 O O . GLU A 1 774 ? -3.820 -36.170 -2.232 1.00 62.97 774 GLU A O 1
ATOM 5928 N N . ASN A 1 775 ? -2.657 -35.974 -4.129 1.00 64.06 775 ASN A N 1
ATOM 5929 C CA . ASN A 1 775 ? -2.696 -37.395 -4.493 1.00 64.06 775 ASN A CA 1
ATOM 5930 C C . ASN A 1 775 ? -1.478 -38.204 -4.000 1.00 64.06 775 ASN A C 1
ATOM 5932 O O . ASN A 1 775 ? -1.186 -39.266 -4.548 1.00 64.06 775 ASN A O 1
ATOM 5936 N N . GLY A 1 776 ? -0.704 -37.685 -3.040 1.00 65.25 776 GLY A N 1
ATOM 5937 C CA . GLY A 1 776 ? 0.531 -38.327 -2.558 1.00 65.25 776 GLY A CA 1
ATOM 5938 C C . GLY A 1 776 ? 1.697 -38.281 -3.555 1.00 65.25 776 GLY A C 1
ATOM 5939 O O . GLY A 1 776 ? 2.775 -38.798 -3.273 1.00 65.25 776 GLY A O 1
ATOM 5940 N N . LYS A 1 777 ? 1.499 -37.641 -4.713 1.00 68.56 777 LYS A N 1
ATOM 5941 C CA . LYS A 1 777 ? 2.563 -37.305 -5.660 1.00 68.56 777 LYS A CA 1
ATOM 5942 C C . LYS A 1 777 ? 3.249 -36.017 -5.210 1.00 68.56 777 LYS A C 1
ATOM 5944 O O . LYS A 1 777 ? 2.603 -35.101 -4.707 1.00 68.56 777 LYS A O 1
ATOM 5949 N N . THR A 1 778 ? 4.553 -35.923 -5.403 1.00 77.12 778 THR A N 1
ATOM 5950 C CA . THR A 1 778 ? 5.294 -34.669 -5.264 1.00 77.12 778 THR A CA 1
ATOM 5951 C C . THR A 1 778 ? 5.268 -33.932 -6.601 1.00 77.12 778 THR A C 1
ATOM 5953 O O . THR A 1 778 ? 5.474 -34.537 -7.647 1.00 77.12 778 THR A O 1
ATOM 5956 N N . GLY A 1 779 ? 4.967 -32.636 -6.580 1.00 84.94 779 GLY A N 1
ATOM 5957 C CA . GLY A 1 779 ? 5.086 -31.766 -7.748 1.00 84.94 779 GLY A CA 1
ATOM 5958 C C . GLY A 1 779 ? 6.308 -30.862 -7.641 1.00 84.94 779 GLY A C 1
ATOM 5959 O O . GLY A 1 779 ? 6.854 -30.668 -6.553 1.00 84.94 779 GLY A O 1
ATOM 5960 N N . ILE A 1 780 ? 6.723 -30.292 -8.769 1.00 89.19 780 ILE A N 1
ATOM 5961 C CA . ILE A 1 780 ? 7.822 -29.330 -8.836 1.00 89.19 780 ILE A CA 1
ATOM 5962 C C . ILE A 1 780 ? 7.276 -27.981 -9.280 1.00 89.19 780 ILE A C 1
ATOM 5964 O O . ILE A 1 780 ? 6.603 -27.851 -10.304 1.00 89.19 780 ILE A O 1
ATOM 5968 N N . TYR A 1 781 ? 7.593 -26.972 -8.487 1.00 92.38 781 TYR A N 1
ATOM 5969 C CA . TYR A 1 781 ? 7.426 -25.573 -8.815 1.00 92.38 781 TYR A CA 1
ATOM 5970 C C . TYR A 1 781 ? 8.723 -25.024 -9.380 1.00 92.38 781 TYR A C 1
ATOM 5972 O O . TYR A 1 781 ? 9.752 -25.151 -8.732 1.00 92.38 781 TYR A O 1
ATOM 5980 N N . SER A 1 782 ? 8.667 -24.382 -10.543 1.00 90.31 782 SER A N 1
ATOM 5981 C CA . SER A 1 782 ? 9.838 -23.821 -11.220 1.00 90.31 782 SER A CA 1
ATOM 5982 C C . SER A 1 782 ? 9.613 -22.349 -11.558 1.00 90.31 782 SER A C 1
ATOM 5984 O O . SER A 1 782 ? 8.642 -22.007 -12.238 1.00 90.31 782 SER A O 1
ATOM 5986 N N . LEU A 1 783 ? 10.517 -21.481 -11.102 1.00 91.25 783 LEU A N 1
ATOM 5987 C CA . LEU A 1 783 ? 10.498 -20.039 -11.340 1.00 91.25 783 LEU A CA 1
ATOM 5988 C C . LEU A 1 783 ? 11.786 -19.601 -12.057 1.00 91.25 783 LEU A C 1
ATOM 5990 O O . LEU A 1 783 ? 12.868 -19.685 -11.471 1.00 91.25 783 LEU A O 1
ATOM 5994 N N . PRO A 1 784 ? 11.701 -19.125 -13.309 1.00 88.62 784 PRO A N 1
ATOM 5995 C CA . PRO A 1 784 ? 12.848 -18.560 -14.011 1.00 88.62 784 PRO A CA 1
ATOM 5996 C C . PRO A 1 784 ? 13.413 -17.323 -13.298 1.00 88.62 784 PRO A C 1
ATOM 5998 O O . PRO A 1 784 ? 12.670 -16.423 -12.906 1.00 88.62 784 PRO A O 1
ATOM 6001 N N . VAL A 1 785 ? 14.740 -17.215 -13.204 1.00 84.25 785 VAL A N 1
ATOM 6002 C CA . VAL A 1 785 ? 15.422 -16.029 -12.649 1.00 84.25 785 VAL A CA 1
ATOM 6003 C C . VAL A 1 785 ? 15.121 -14.772 -13.477 1.00 84.25 785 VAL A C 1
ATOM 6005 O O . VAL A 1 785 ? 15.028 -13.672 -12.930 1.00 84.25 785 VAL A O 1
ATOM 6008 N N . SER A 1 786 ? 14.879 -14.924 -14.784 1.00 82.62 786 SER A N 1
ATOM 6009 C CA . SER A 1 786 ? 14.425 -13.832 -15.654 1.00 82.62 786 SER A CA 1
ATOM 6010 C C . SER A 1 786 ? 13.120 -13.198 -15.171 1.00 82.62 786 SER A C 1
ATOM 6012 O O . SER A 1 786 ? 12.963 -11.983 -15.270 1.00 82.62 786 SER A O 1
ATOM 6014 N N . ASP A 1 787 ? 12.207 -13.991 -14.608 1.00 88.81 787 ASP A N 1
ATOM 6015 C CA . ASP A 1 787 ? 10.915 -13.499 -14.125 1.00 88.81 787 ASP A CA 1
ATOM 6016 C C . ASP A 1 787 ? 11.092 -12.699 -12.829 1.00 88.81 787 ASP A C 1
ATOM 6018 O O . ASP A 1 787 ? 10.406 -11.697 -12.625 1.00 88.81 787 ASP A O 1
ATOM 6022 N N . ILE A 1 788 ? 12.074 -13.068 -11.996 1.00 89.38 788 ILE A N 1
ATOM 6023 C CA . ILE A 1 788 ? 12.490 -12.287 -10.820 1.00 89.38 788 ILE A CA 1
ATOM 6024 C C . ILE A 1 788 ? 13.096 -10.955 -11.253 1.00 89.38 788 ILE A C 1
ATOM 6026 O O . ILE A 1 788 ? 12.724 -9.917 -10.713 1.00 89.38 788 ILE A O 1
ATOM 6030 N N . ALA A 1 789 ? 13.972 -10.951 -12.260 1.00 85.44 789 ALA A N 1
ATOM 6031 C CA . ALA A 1 789 ? 14.533 -9.710 -12.790 1.00 85.44 789 ALA A CA 1
ATOM 6032 C C . ALA A 1 789 ? 13.439 -8.779 -13.345 1.00 85.44 789 ALA A C 1
ATOM 6034 O O . ALA A 1 789 ? 13.447 -7.578 -13.076 1.00 85.44 789 ALA A O 1
ATOM 6035 N N . VAL A 1 790 ? 12.454 -9.329 -14.064 1.00 87.25 790 VAL A N 1
ATOM 6036 C CA . VAL A 1 790 ? 11.281 -8.569 -14.525 1.00 87.25 790 VAL A CA 1
ATOM 6037 C C . VAL A 1 790 ? 10.461 -8.057 -13.340 1.00 87.25 790 VAL A C 1
ATOM 6039 O O . VAL A 1 790 ? 10.056 -6.899 -13.344 1.00 87.25 790 VAL A O 1
ATOM 6042 N N . PHE A 1 791 ? 10.232 -8.868 -12.309 1.00 91.25 791 PHE A N 1
ATOM 6043 C CA . PHE A 1 791 ? 9.512 -8.442 -11.109 1.00 91.25 791 PHE A CA 1
ATOM 6044 C C . PHE A 1 791 ? 10.215 -7.282 -10.396 1.00 91.25 791 PHE A C 1
ATOM 6046 O O . PHE A 1 791 ? 9.582 -6.264 -10.113 1.00 91.25 791 PHE A O 1
ATOM 6053 N N . VAL A 1 792 ? 11.522 -7.399 -10.162 1.00 90.62 792 VAL A N 1
ATOM 6054 C CA . VAL A 1 792 ? 12.340 -6.364 -9.515 1.00 90.62 792 VAL A CA 1
ATOM 6055 C C . VAL A 1 792 ? 12.390 -5.087 -10.355 1.00 90.62 792 VAL A C 1
ATOM 6057 O O . VAL A 1 792 ? 12.372 -3.983 -9.808 1.00 90.62 792 VAL A O 1
ATOM 6060 N N . PHE A 1 793 ? 12.352 -5.203 -11.685 1.00 88.00 793 PHE A N 1
ATOM 6061 C CA . PHE A 1 793 ? 12.220 -4.037 -12.554 1.00 88.00 793 PHE A CA 1
ATOM 6062 C C . PHE A 1 793 ? 10.939 -3.236 -12.271 1.00 88.00 793 PHE A C 1
ATOM 6064 O O . PHE A 1 793 ? 10.973 -2.014 -12.364 1.00 88.00 793 PHE A O 1
ATOM 6071 N N . TYR A 1 794 ? 9.823 -3.850 -11.875 1.00 88.25 794 TYR A N 1
ATOM 6072 C CA . TYR A 1 794 ? 8.628 -3.097 -11.461 1.00 88.25 794 TYR A CA 1
ATOM 6073 C C . TYR A 1 794 ? 8.668 -2.701 -9.978 1.00 88.25 794 TYR A C 1
ATOM 6075 O O . TYR A 1 794 ? 8.271 -1.585 -9.631 1.00 88.25 794 TYR A O 1
ATOM 6083 N N . TYR A 1 795 ? 9.194 -3.582 -9.125 1.00 89.88 795 TYR A N 1
ATOM 6084 C CA . TYR A 1 795 ? 9.158 -3.476 -7.666 1.00 89.88 795 TYR A CA 1
ATOM 6085 C C . TYR A 1 795 ? 10.562 -3.578 -7.054 1.00 89.88 795 TYR A C 1
ATOM 6087 O O . TYR A 1 795 ? 10.908 -4.535 -6.356 1.00 89.88 795 TYR A O 1
ATOM 6095 N N . SER A 1 796 ? 11.391 -2.574 -7.337 1.00 87.62 796 SER A N 1
ATOM 6096 C CA . SER A 1 796 ? 12.805 -2.539 -6.941 1.00 87.62 796 SER A CA 1
ATOM 6097 C C . SER A 1 796 ? 13.014 -2.529 -5.425 1.00 87.62 796 SER A C 1
ATOM 6099 O O . SER A 1 796 ? 14.053 -2.970 -4.941 1.00 87.62 796 SER A O 1
ATOM 6101 N N . GLU A 1 797 ? 12.015 -2.085 -4.666 1.00 86.69 797 GLU A N 1
ATOM 6102 C CA . GLU A 1 797 ? 11.990 -2.108 -3.203 1.00 86.69 797 GLU A CA 1
ATOM 6103 C C . GLU A 1 797 ? 12.104 -3.517 -2.590 1.00 86.69 797 GLU A C 1
ATOM 6105 O O . GLU A 1 797 ? 12.491 -3.643 -1.432 1.00 86.69 797 GLU A O 1
ATOM 6110 N N . PHE A 1 798 ? 11.819 -4.583 -3.350 1.00 90.44 798 PHE A N 1
ATOM 6111 C CA . PHE A 1 798 ? 11.889 -5.966 -2.857 1.00 90.44 798 PHE A CA 1
ATOM 6112 C C . PHE A 1 798 ? 13.171 -6.709 -3.254 1.00 90.44 798 PHE A C 1
ATOM 6114 O O . PHE A 1 798 ? 13.306 -7.889 -2.934 1.00 90.44 798 PHE A O 1
ATOM 6121 N N . THR A 1 799 ? 14.121 -6.044 -3.921 1.00 88.12 799 THR A N 1
ATOM 6122 C CA . THR A 1 799 ? 15.379 -6.655 -4.399 1.00 88.12 799 THR A CA 1
ATOM 6123 C C . THR A 1 799 ? 16.103 -7.419 -3.290 1.00 88.12 799 THR A C 1
ATOM 6125 O O . THR A 1 799 ? 16.461 -8.583 -3.465 1.00 88.12 799 THR A O 1
ATOM 6128 N N . ASP A 1 800 ? 16.249 -6.794 -2.120 1.00 86.94 800 ASP A N 1
ATOM 6129 C CA . ASP A 1 800 ? 17.007 -7.357 -1.000 1.00 86.94 800 ASP A CA 1
ATOM 6130 C C . ASP A 1 800 ? 16.387 -8.641 -0.437 1.00 86.94 800 ASP A C 1
ATOM 6132 O O . ASP A 1 800 ? 17.101 -9.464 0.131 1.00 86.94 800 ASP A O 1
ATOM 6136 N N . ILE A 1 801 ? 15.071 -8.830 -0.582 1.00 88.44 801 ILE A N 1
ATOM 6137 C CA . ILE A 1 801 ? 14.385 -10.040 -0.112 1.00 88.44 801 ILE A CA 1
ATOM 6138 C C . ILE A 1 801 ? 14.811 -11.236 -0.965 1.00 88.44 801 ILE A C 1
ATOM 6140 O O . ILE A 1 801 ? 15.132 -12.289 -0.417 1.00 88.44 801 ILE A O 1
ATOM 6144 N N . PHE A 1 802 ? 14.873 -11.068 -2.291 1.00 87.62 802 PHE A N 1
ATOM 6145 C CA . PHE A 1 802 ? 15.344 -12.125 -3.185 1.00 87.62 802 PHE A CA 1
ATOM 6146 C C . PHE A 1 802 ? 16.831 -12.395 -3.004 1.00 87.62 802 PHE A C 1
ATOM 6148 O O . PHE A 1 802 ? 17.214 -13.554 -2.917 1.00 87.62 802 PHE A O 1
ATOM 6155 N N . VAL A 1 803 ? 17.653 -11.347 -2.891 1.00 85.38 803 VAL A N 1
ATOM 6156 C CA . VAL A 1 803 ? 19.099 -11.493 -2.654 1.00 85.38 803 VAL A CA 1
ATOM 6157 C C . VAL A 1 803 ? 19.349 -12.309 -1.387 1.00 85.38 803 VAL A C 1
ATOM 6159 O O . VAL A 1 803 ? 19.950 -13.373 -1.466 1.00 85.38 803 VAL A O 1
ATOM 6162 N N . ARG A 1 804 ? 18.756 -11.917 -0.250 1.00 85.44 804 ARG A N 1
ATOM 6163 C CA . ARG A 1 804 ? 18.890 -12.675 1.005 1.00 85.44 804 ARG A CA 1
ATOM 6164 C C . ARG A 1 804 ? 18.381 -14.109 0.896 1.00 85.44 804 ARG A C 1
ATOM 6166 O O . ARG A 1 804 ? 18.957 -15.001 1.505 1.00 85.44 804 ARG A O 1
ATOM 6173 N N . HIS A 1 805 ? 17.283 -14.337 0.174 1.00 84.19 805 HIS A N 1
ATOM 6174 C CA . HIS A 1 805 ? 16.764 -15.689 -0.024 1.00 84.19 805 HIS A CA 1
ATOM 6175 C C . HIS A 1 805 ? 17.768 -16.558 -0.787 1.00 84.19 805 HIS A C 1
ATOM 6177 O O . HIS A 1 805 ? 18.041 -17.676 -0.362 1.00 84.19 805 HIS A O 1
ATOM 6183 N N . MET A 1 806 ? 18.339 -16.033 -1.872 1.00 81.19 806 MET A N 1
ATOM 6184 C CA . MET A 1 806 ? 19.297 -16.754 -2.709 1.00 81.19 806 MET A CA 1
ATOM 6185 C C . MET A 1 806 ? 20.632 -16.988 -2.004 1.00 81.19 806 MET A C 1
ATOM 6187 O O . MET A 1 806 ? 21.176 -18.083 -2.103 1.00 81.19 806 MET A O 1
ATOM 6191 N N . ASP A 1 807 ? 21.117 -16.008 -1.242 1.00 78.19 807 ASP A N 1
ATOM 6192 C CA . ASP A 1 807 ? 22.366 -16.138 -0.487 1.00 78.19 807 ASP A CA 1
ATOM 6193 C C . ASP A 1 807 ? 22.229 -17.181 0.642 1.00 78.19 807 ASP A C 1
ATOM 6195 O O . ASP A 1 807 ? 23.143 -17.966 0.894 1.00 78.19 807 ASP A O 1
ATOM 6199 N N . ASN A 1 808 ? 21.056 -17.251 1.288 1.00 76.50 808 ASN A N 1
ATOM 6200 C CA . ASN A 1 808 ? 20.785 -18.191 2.380 1.00 76.50 808 ASN A CA 1
ATOM 6201 C C . ASN A 1 808 ? 20.533 -19.634 1.928 1.00 76.50 808 ASN A C 1
ATOM 6203 O O . ASN A 1 808 ? 20.694 -20.545 2.739 1.00 76.50 808 ASN A O 1
ATOM 6207 N N . GLN A 1 809 ? 20.130 -19.875 0.676 1.00 67.38 809 GLN A N 1
ATOM 6208 C CA . GLN A 1 809 ? 19.934 -21.244 0.179 1.00 67.38 809 GLN A CA 1
ATOM 6209 C C . GLN A 1 809 ? 21.253 -22.003 -0.059 1.00 67.38 809 GLN A C 1
ATOM 6211 O O . GLN A 1 809 ? 21.217 -23.152 -0.493 1.00 67.38 809 GLN A O 1
ATOM 6216 N N . GLY A 1 810 ? 22.396 -21.401 0.300 1.00 50.03 810 GLY A N 1
ATOM 6217 C CA . GLY A 1 810 ? 23.716 -21.859 -0.107 1.00 50.03 810 GLY A CA 1
ATOM 6218 C C . GLY A 1 810 ? 23.861 -21.496 -1.569 1.00 50.03 810 GLY A C 1
ATOM 6219 O O . GLY A 1 810 ? 23.131 -22.044 -2.393 1.00 50.03 810 GLY A O 1
ATOM 6220 N N . GLY A 1 811 ? 24.714 -20.505 -1.855 1.00 43.50 811 GLY A N 1
ATOM 6221 C CA . GLY A 1 811 ? 24.877 -19.938 -3.189 1.00 43.50 811 GLY A CA 1
ATOM 6222 C C . GLY A 1 811 ? 24.755 -21.028 -4.240 1.00 43.50 811 GLY A C 1
ATOM 6223 O O . GLY A 1 811 ? 25.456 -22.035 -4.155 1.00 43.50 811 GLY A O 1
ATOM 6224 N N . LEU A 1 812 ? 23.803 -20.858 -5.165 1.00 42.75 812 LEU A N 1
ATOM 6225 C CA . LEU A 1 812 ? 23.792 -21.633 -6.396 1.00 42.75 812 LEU A CA 1
ATOM 6226 C C . LEU A 1 812 ? 25.250 -21.689 -6.847 1.00 42.75 812 LEU A C 1
ATOM 6228 O O . LEU A 1 812 ? 25.826 -20.637 -7.136 1.00 42.75 812 LEU A O 1
ATOM 6232 N N . ASP A 1 813 ? 25.846 -22.878 -6.881 1.00 36.12 813 ASP A N 1
ATOM 6233 C CA . ASP A 1 813 ? 26.965 -23.119 -7.775 1.00 36.12 813 ASP A CA 1
ATOM 6234 C C . ASP A 1 813 ? 26.377 -22.887 -9.170 1.00 36.12 813 ASP A C 1
ATOM 6236 O O . ASP A 1 813 ? 25.857 -23.794 -9.823 1.00 36.12 813 ASP A O 1
ATOM 6240 N N . VAL A 1 814 ? 26.349 -21.614 -9.576 1.00 36.19 814 VAL A N 1
ATOM 6241 C CA . VAL A 1 814 ? 26.120 -21.162 -10.940 1.00 36.19 814 VAL A CA 1
ATOM 6242 C C . VAL A 1 814 ? 27.356 -21.639 -11.691 1.00 36.19 814 VAL A C 1
ATOM 6244 O O . VAL A 1 814 ? 28.322 -20.902 -11.872 1.00 36.19 814 VAL A O 1
ATOM 6247 N N . SER A 1 815 ? 27.354 -22.932 -11.999 1.00 28.20 815 SER A N 1
ATOM 6248 C CA . SER A 1 815 ? 28.308 -23.593 -12.878 1.00 28.20 815 SER A CA 1
ATOM 6249 C C . SER A 1 815 ? 27.708 -23.726 -14.266 1.00 28.20 815 SER A C 1
ATOM 6251 O O . SER A 1 815 ? 26.490 -24.013 -14.369 1.00 28.20 815 SER A O 1
#

Sequence (815 aa):
MSDTFSAIQTRSRWVFRSAQAMMVITTALILALLTDLSLFRATPLLYALILAGIVTGSGLMIRNRYYLPLLRNLRLRGKLILAPLALLVLSAPAAVIYLYHDLTGRTSLLLLSELFTSFGAAFWFSFMAVVTLPAMGSVLLLAGEIKGMAVGLLPCDRKGEPTGERQNGLSGNGSGTLPDDQSKRKPRGDFWHRAIIASVILALVIVLLSFLTGISLSGAVFFMPLAAILMLLLDVIIVEEFRYMLSGMMAEKPQPEVCNPGQTADPETAEGFRSVIMVADHYPDIISGRYDYLVLHAGDAYATELIAIAARTFDPALLPALKAIASGSRFSEKVRHEAAAGVAVVEKYYSDPVRNSDLLRLPGISDKTAVARGIMLSRSGPQEQDVVKLLSDPNPEIRRTGLRAAGRYGMTGLKNDIVRALANPETARDAFHALRQFGPGVYGEVIGNAIKAGNSERENMIIMKLLDAMPLAEALPWLVNYLASGNMSIRLKAACGLCNRGWKPEEIYRQKIRETISEAVHMDARLIALQTEARRSGSFLLTAALTNERRICTDFIFCLLALIAGRNAAAMMIPPTEATDSFRAGIASEAVETAIEDPARKPLRALFGNSTDADRLSELSLSFPVRTAMGRSLSSFLLATEQNITGIWTKACALHKAALERKGLDREQAVSYLFSNSPILQEESAAAIRAINPGWYAETEGRLNEPARSRISAVVKGTIPQTAMIFEKTRFLSLCFNNIPEEKLILLASGMRYSESYDTTSLPGVISWVVPSENGKTGIYSLPVSDIAVFVFYYSEFTDIFVRHMDNQGGLDVS

Foldseek 3Di:
DVVVVVVLLVVLVVLLVVLLVLVLVLLLLLLLLLCLDPVCVVPVVVLVVVLVVLLVVVLVVCVDDPCCVVQVPQALLRLQLVLLVLLLVLLVVLLVLLVVCVVPVDVVSLVVSSVSSSSSSSSNSSSCVRGNVLCSVVVVVVSVVVVVVVVVPPDPDDDDDDDDDDDDDDDDDDDDDDDPPPPDPCPVPPPVVVSVVSSNVSSVVVNVVCVVVVPRSSNVSNCRNVSSVVSSVSSVVSVVSSLVVLVVLLDDDPDPDPPPVDPPDPLPPPAFPLLVLVCLLCVLVQLLPNCCCVQPRDAQRNLVNLLVVCVVPLQCSCLVVLVSQLPHPRYDPVSNVSSVVSNVVSCVCPVDCPVCVVVVPVPVQDPLLVVLSVQLPDPVQHDVVVLVVQCPDPDLSSNLSSLSSCLSVLVLVCLQSLLVLCQPLSNVSSSLSSVVSNPCVRNLVPLVVNDDLPGDPLSLLSSLVSLLRHDCVSSVVVLLVQLQRPQLLSVLSSLVSCLSVVHADDPVSLVVLLVSLLVLLLLLLLLLLLLVVCVVVVQPQLNVQSVVLNVSSLSSNLSSCCNQSNNSLSCLLPPPDLPLPLSSLSSNLSSLVSRPDPDSSQSSNLQSNHSDSVSSNVSNCVVDVRDRPPPAASLQVLLPDDCSNHPPSSNLSSLQVLLVVLDRDDLVSLLVQCPDPQLSSVLSSLSSCLSNPLVSCVVCLVVDDPVSSVVSVCSSVVVDAPCQHLNVLLVVVCVLQPPDDSSLCSQQSVQKGKDLDPPVPPDQQKDKDWDQGPVRGIMIIITGNSSVSSSCVSVVVSSVSVVVSCVVVPHPPSD